Protein AF-A0A7S4QYH5-F1 (afdb_monomer_lite)

Secondary structure (DSSP, 8-state):
-HHHHHHHHHHHHHHHHHHHHHHHS-HHHHHHHHHHHHHHHHHHHHHHGGGGHHHHHHHHHHHHHHHHHHHHHHHHHHHHHHHHHHHHHHHGGG-S---HHHHHTHHHHHHTS-HHHHHHHHHHHHHHHHHHHHHHHHHHHHHHHHTS-SS--TTGGGSPPPP--TT-HHHHHHHHHHHHHHHHHHHHHHHHHHHHH--S--TT---------HHHHHHHHHHHHHHHHHHT-TT-TT--SS-HHHHHHHHHHHHHHHHHHHHHHHHHHH---SS-TTSSTTTTTSS-HHHHHHHHH--HHHHHHHHHHHHHHHHHHHHHHHH-SSTTHHHHHHHHHHHHHHHHHHHHHH-HHHHHHHHHHHHTTPBP---TT-S------------SS--PPP--PPP-S---THHHHHHHHHHHHTT---S---------------------------------------PPPPP----------------------TT---BHHHHHHHHHHHHHHHHHHHHHSTT-GGGSEEE---S-TT-TTS------EEEHHHHHHHHHHHHHHHHHTT--SHHHHHHHIIIIIHHHHHHHHHHHHHHHHT-S-TTTTHHHHHHHHHHHHHHHHHHHH-TTGGG-HHHHHHHHHHHHHHHHHHHHHHHHHHHHHTTGGGTSSSHHHHHHHHHHHHHHHHS-HHHHHHHHHHHHHHHHHHHHHHHHHSPPPSSHHHHHHHHIIIIIIHHHHHHHHS-GGGGGGGHHHHHHHHHHTS-HHHHHHHHHHHHHHHHS--GGGS-S-GGGTGGGSSS--S--S---S---S------HHHHHHHHHHHTT-SS--HHHHHHHHTTSTTTHHHHHHHHHHHHHHHHHHS-HHHHHHHHHHHHHHHHHHHHHHHHHHHTTT--S---THHHHHHHHHHHHHHHHHTT-TTSSSSSSSSSSSSS----

Structure (mmCIF, N/CA/C/O backbone):
data_AF-A0A7S4QYH5-F1
#
_entry.id   AF-A0A7S4QYH5-F1
#
loop_
_atom_site.group_PDB
_atom_site.id
_atom_site.type_symbol
_atom_site.label_atom_id
_atom_site.label_alt_id
_atom_site.label_comp_id
_atom_site.label_asym_id
_atom_site.label_entity_id
_atom_site.label_seq_id
_atom_site.pdbx_PDB_ins_code
_atom_site.Cartn_x
_atom_site.Cartn_y
_atom_site.Cartn_z
_atom_site.occupancy
_atom_site.B_iso_or_equiv
_atom_site.auth_seq_id
_atom_site.auth_comp_id
_atom_site.auth_asym_id
_atom_site.auth_atom_id
_atom_site.pdbx_PDB_model_num
ATOM 1 N N . ARG A 1 1 ? -37.839 70.836 25.183 1.00 47.38 1 ARG A N 1
ATOM 2 C CA . ARG A 1 1 ? -37.541 70.875 26.634 1.00 47.38 1 ARG A CA 1
ATOM 3 C C . ARG A 1 1 ? -38.706 70.328 27.444 1.00 47.38 1 ARG A C 1
ATOM 5 O O . ARG A 1 1 ? -38.602 69.179 27.810 1.00 47.38 1 ARG A O 1
ATOM 12 N N . ALA A 1 2 ? -39.871 70.981 27.492 1.00 57.06 2 ALA A N 1
ATOM 13 C CA . ALA A 1 2 ? -41.058 70.431 28.172 1.00 57.06 2 ALA A CA 1
ATOM 14 C C . ALA A 1 2 ? -41.438 68.982 27.771 1.00 57.06 2 ALA A C 1
ATOM 16 O O . ALA A 1 2 ? -41.778 68.182 28.630 1.00 57.06 2 ALA A O 1
ATOM 17 N N . ARG A 1 3 ? -41.312 68.603 26.486 1.00 49.88 3 ARG A N 1
ATOM 18 C CA . ARG A 1 3 ? -41.499 67.205 26.037 1.00 49.88 3 ARG A CA 1
ATOM 19 C C . ARG A 1 3 ? -40.423 66.229 26.547 1.00 49.88 3 ARG A C 1
ATOM 21 O O . ARG A 1 3 ? -40.742 65.081 26.810 1.00 49.88 3 ARG A O 1
ATOM 28 N N . LEU A 1 4 ? -39.176 66.685 26.693 1.00 48.44 4 LEU A N 1
ATOM 29 C CA . LEU A 1 4 ? -38.070 65.905 27.272 1.00 48.44 4 LEU A CA 1
ATOM 30 C C . LEU A 1 4 ? -38.219 65.785 28.793 1.00 48.44 4 LEU A C 1
ATOM 32 O O . LEU A 1 4 ? -37.979 64.720 29.344 1.00 48.44 4 LEU A O 1
ATOM 36 N N . ASP A 1 5 ? -38.671 66.849 29.455 1.00 58.56 5 ASP A N 1
ATOM 37 C CA . ASP A 1 5 ? -38.914 66.859 30.898 1.00 58.56 5 ASP A CA 1
ATOM 38 C C . ASP A 1 5 ? -40.114 65.966 31.257 1.00 58.56 5 ASP A C 1
ATOM 40 O O . ASP A 1 5 ? -40.048 65.196 32.214 1.00 58.56 5 ASP A O 1
ATOM 44 N N . ALA A 1 6 ? -41.175 65.994 30.439 1.00 62.12 6 ALA A N 1
ATOM 45 C CA . ALA A 1 6 ? -42.306 65.073 30.544 1.00 62.12 6 ALA A CA 1
ATOM 46 C C . ALA A 1 6 ? -41.869 63.617 30.313 1.00 62.12 6 ALA A C 1
ATOM 48 O O . ALA A 1 6 ? -42.152 62.763 31.148 1.00 62.12 6 ALA A O 1
ATOM 49 N N . ALA A 1 7 ? -41.086 63.351 29.261 1.00 56.53 7 ALA A N 1
ATOM 50 C CA . ALA A 1 7 ? -40.531 62.021 29.012 1.00 56.53 7 ALA A CA 1
ATOM 51 C C . ALA A 1 7 ? -39.619 61.538 30.158 1.00 56.53 7 ALA A C 1
ATOM 53 O O . ALA A 1 7 ? -39.676 60.374 30.537 1.00 56.53 7 ALA A O 1
ATOM 54 N N . GLY A 1 8 ? -38.820 62.424 30.765 1.00 60.66 8 GLY A N 1
ATOM 55 C CA . GLY A 1 8 ? -37.966 62.101 31.913 1.00 60.66 8 GLY A CA 1
ATOM 56 C C . GLY A 1 8 ? -38.738 61.848 33.216 1.00 60.66 8 GLY A C 1
ATOM 57 O O . GLY A 1 8 ? -38.290 61.068 34.060 1.00 60.66 8 GLY A O 1
ATOM 58 N N . ALA A 1 9 ? -39.897 62.483 33.402 1.00 65.69 9 ALA A N 1
ATOM 59 C CA . ALA A 1 9 ? -40.798 62.214 34.524 1.00 65.69 9 ALA A CA 1
ATOM 60 C C . ALA A 1 9 ? -41.581 60.904 34.332 1.00 65.69 9 ALA A C 1
ATOM 62 O O . ALA A 1 9 ? -41.733 60.129 35.279 1.00 65.69 9 ALA A O 1
ATOM 63 N N . ASP A 1 10 ? -42.027 60.627 33.106 1.00 60.03 10 ASP A N 1
ATOM 64 C CA . ASP A 1 10 ? -42.668 59.361 32.743 1.00 60.03 10 ASP A CA 1
ATOM 65 C C . ASP A 1 10 ? -41.682 58.195 32.841 1.00 60.03 10 ASP A C 1
ATOM 67 O O . ASP A 1 10 ? -42.023 57.149 33.388 1.00 60.03 10 ASP A O 1
ATOM 71 N N . TRP A 1 11 ? -40.424 58.407 32.443 1.00 60.50 11 TRP A N 1
ATOM 72 C CA . TRP A 1 11 ? -39.346 57.439 32.624 1.00 60.50 11 TRP A CA 1
ATOM 73 C C . TRP A 1 11 ? -39.047 57.159 34.097 1.00 60.50 11 TRP A C 1
ATOM 75 O O . TRP A 1 11 ? -38.919 56.002 34.483 1.00 60.50 11 TRP A O 1
ATOM 85 N N . ARG A 1 12 ? -38.972 58.190 34.950 1.00 64.75 12 ARG A N 1
ATOM 86 C CA . ARG A 1 12 ? -38.779 57.992 36.397 1.00 64.75 12 ARG A CA 1
ATOM 87 C C . ARG A 1 12 ? -39.914 57.185 37.015 1.00 64.75 12 ARG A C 1
ATOM 89 O O . ARG A 1 12 ? -39.636 56.225 37.727 1.00 64.75 12 ARG A O 1
ATOM 96 N N . ARG A 1 13 ? -41.167 57.491 36.665 1.00 64.69 13 ARG A N 1
ATOM 97 C CA . ARG A 1 13 ? -42.328 56.700 37.103 1.00 64.69 13 ARG A CA 1
ATOM 98 C C . ARG A 1 13 ? -42.289 55.268 36.574 1.00 64.69 13 ARG A C 1
ATOM 100 O O . ARG A 1 13 ? -42.561 54.347 37.335 1.00 64.69 13 ARG A O 1
ATOM 107 N N . ALA A 1 14 ? -41.918 55.060 35.313 1.00 57.69 14 ALA A N 1
ATOM 108 C CA . ALA A 1 14 ? -41.772 53.726 34.733 1.00 57.69 14 ALA A CA 1
ATOM 109 C C . ALA A 1 14 ? -40.615 52.933 35.370 1.00 57.69 14 ALA A C 1
ATOM 111 O O . ALA A 1 14 ? -40.754 51.737 35.606 1.00 57.69 14 ALA A O 1
ATOM 112 N N . SER A 1 15 ? -39.503 53.594 35.704 1.00 56.78 15 SER A N 1
ATOM 113 C CA . SER A 1 15 ? -38.336 53.022 36.389 1.00 56.78 15 SER A CA 1
ATOM 114 C C . SER A 1 15 ? -38.660 52.635 37.832 1.00 56.78 15 SER A C 1
ATOM 116 O O . SER A 1 15 ? -38.337 51.528 38.259 1.00 56.78 15 SER A O 1
ATOM 118 N N . GLU A 1 16 ? -39.361 53.492 38.576 1.00 65.75 16 GLU A N 1
ATOM 119 C CA . GLU A 1 16 ? -39.850 53.183 39.923 1.00 65.75 16 GLU A CA 1
ATOM 120 C C . GLU A 1 16 ? -40.903 52.071 39.900 1.00 65.75 16 GLU A C 1
ATOM 122 O O . GLU A 1 16 ? -40.834 51.148 40.713 1.00 65.75 16 GLU A O 1
ATOM 127 N N . ALA A 1 17 ? -41.818 52.087 38.926 1.00 57.41 17 ALA A N 1
ATOM 128 C CA . ALA A 1 17 ? -42.785 51.013 38.720 1.00 57.41 17 ALA A CA 1
ATOM 129 C C . ALA A 1 17 ? -42.100 49.690 38.338 1.00 57.41 17 ALA A C 1
ATOM 131 O O . ALA A 1 17 ? -42.478 48.646 38.863 1.00 57.41 17 ALA A O 1
ATOM 132 N N . CYS A 1 18 ? -41.056 49.716 37.501 1.00 50.81 18 CYS A N 1
ATOM 133 C CA . CYS A 1 18 ? -40.231 48.547 37.192 1.00 50.81 18 CYS A CA 1
ATOM 134 C C . CYS A 1 18 ? -39.450 48.054 38.413 1.00 50.81 18 CYS A C 1
ATOM 136 O O . CYS A 1 18 ? -39.419 46.849 38.640 1.00 50.81 18 CYS A O 1
ATOM 138 N N . ARG A 1 19 ? -38.861 48.938 39.235 1.00 58.28 19 ARG A N 1
ATOM 139 C CA . ARG A 1 19 ? -38.205 48.553 40.503 1.00 58.28 19 ARG A CA 1
ATOM 140 C C . ARG A 1 19 ? -39.202 47.918 41.471 1.00 58.28 19 ARG A C 1
ATOM 142 O O . ARG A 1 19 ? -38.895 46.889 42.064 1.00 58.28 19 ARG A O 1
ATOM 149 N N . GLY A 1 20 ? -40.401 48.487 41.595 1.00 58.91 20 GLY A N 1
ATOM 150 C CA . GLY A 1 20 ? -41.481 47.935 42.414 1.00 58.91 20 GLY A CA 1
ATOM 151 C C . GLY A 1 20 ? -41.977 46.581 41.897 1.00 58.91 20 GLY A C 1
ATOM 152 O O . GLY A 1 20 ? -42.098 45.630 42.666 1.00 58.91 20 GLY A O 1
ATOM 153 N N . ALA A 1 21 ? -42.189 46.453 40.585 1.00 49.62 21 ALA A N 1
ATOM 154 C CA . ALA A 1 21 ? -42.622 45.213 39.945 1.00 49.62 21 ALA A CA 1
ATOM 155 C C . ALA A 1 21 ? -41.540 44.119 39.984 1.00 49.62 21 ALA A C 1
ATOM 157 O O . ALA A 1 21 ? -41.866 42.959 40.221 1.00 49.62 21 ALA A O 1
ATOM 158 N N . ALA A 1 22 ? -40.261 44.474 39.844 1.00 47.81 22 ALA A N 1
ATOM 159 C CA . ALA A 1 22 ? -39.118 43.571 40.001 1.00 47.81 22 ALA A CA 1
ATOM 160 C C . ALA A 1 22 ? -39.003 42.988 41.424 1.00 47.81 22 ALA A C 1
ATOM 162 O O . ALA A 1 22 ? -38.437 41.907 41.600 1.00 47.81 22 ALA A O 1
ATOM 163 N N . CYS A 1 23 ? -39.553 43.679 42.427 1.00 53.94 23 CYS A N 1
ATOM 164 C CA . CYS A 1 23 ? -39.636 43.205 43.808 1.00 53.94 23 CYS A CA 1
ATOM 165 C C . CYS A 1 23 ? -40.902 42.377 44.109 1.00 53.94 23 CYS A C 1
ATOM 167 O O . CYS A 1 23 ? -40.881 41.617 45.073 1.00 53.94 23 CYS A O 1
ATOM 169 N N . ALA A 1 24 ? -41.983 42.499 43.322 1.00 47.38 24 ALA A N 1
ATOM 170 C CA . ALA A 1 24 ? -43.305 41.944 43.662 1.00 47.38 24 ALA A CA 1
ATOM 171 C C . ALA A 1 24 ? -43.902 40.936 42.652 1.00 47.38 24 ALA A C 1
ATOM 173 O O . ALA A 1 24 ? -44.797 40.177 43.019 1.00 47.38 24 ALA A O 1
ATOM 174 N N . ARG A 1 25 ? -43.437 40.891 41.397 1.00 45.81 25 ARG A N 1
ATOM 175 C CA . ARG A 1 25 ? -43.881 39.935 40.360 1.00 45.81 25 ARG A CA 1
ATOM 176 C C . ARG A 1 25 ? -42.807 38.888 40.068 1.00 45.81 25 ARG A C 1
ATOM 178 O O . ARG A 1 25 ? -41.620 39.116 40.295 1.00 45.81 25 ARG A O 1
ATOM 185 N N . THR A 1 26 ? -43.210 37.745 39.508 1.00 52.91 26 THR A N 1
ATOM 186 C CA . THR A 1 26 ? -42.286 36.792 38.881 1.00 52.91 26 THR A CA 1
ATOM 187 C C . THR A 1 26 ? -41.490 37.518 37.795 1.00 52.91 26 THR A C 1
ATOM 189 O O . THR A 1 26 ? -41.993 37.812 36.718 1.00 52.91 26 THR A O 1
ATOM 192 N N . LEU A 1 27 ? -40.231 37.829 38.111 1.00 53.31 27 LEU A N 1
ATOM 193 C CA . LEU A 1 27 ? -39.258 38.589 37.310 1.00 53.31 27 LEU A CA 1
ATOM 194 C C . LEU A 1 27 ? -39.058 38.110 35.860 1.00 53.31 27 LEU A C 1
ATOM 196 O O . LEU A 1 27 ? -38.418 38.816 35.087 1.00 53.31 27 LEU A O 1
ATOM 200 N N . LEU A 1 28 ? -39.582 36.938 35.500 1.00 48.75 28 LEU A N 1
ATOM 201 C CA . LEU A 1 28 ? -39.540 36.377 34.151 1.00 48.75 28 LEU A CA 1
ATOM 202 C C . LEU A 1 28 ? -40.287 37.250 33.132 1.00 48.75 28 LEU A C 1
ATOM 204 O O . LEU A 1 28 ? -39.710 37.564 32.093 1.00 48.75 28 LEU A O 1
ATOM 208 N N . ASP A 1 29 ? -41.489 37.727 33.465 1.00 54.19 29 ASP A N 1
ATOM 209 C CA . ASP A 1 29 ? -42.272 38.581 32.556 1.00 54.19 29 ASP A CA 1
ATOM 210 C C . ASP A 1 29 ? -41.631 39.973 32.431 1.00 54.19 29 ASP A C 1
ATOM 212 O O . ASP A 1 29 ? -41.494 40.525 31.344 1.00 54.19 29 ASP A O 1
ATOM 216 N N . ALA A 1 30 ? -41.108 40.500 33.545 1.00 54.69 30 ALA A N 1
ATOM 217 C CA . ALA A 1 30 ? -40.436 41.798 33.575 1.00 54.69 30 ALA A CA 1
ATOM 218 C C . ALA A 1 30 ? -39.077 41.800 32.846 1.00 54.69 30 ALA A C 1
ATOM 220 O O . ALA A 1 30 ? -38.668 42.830 32.317 1.00 54.69 30 ALA A O 1
ATOM 221 N N . ALA A 1 31 ? -38.357 40.673 32.812 1.00 52.41 31 ALA A N 1
ATOM 222 C CA . ALA A 1 31 ? -37.062 40.573 32.137 1.00 52.41 31 ALA A CA 1
ATOM 223 C C . ALA A 1 31 ? -37.194 40.481 30.606 1.00 52.41 31 ALA A C 1
ATOM 225 O O . ALA A 1 31 ? -36.356 41.041 29.896 1.00 52.41 31 ALA A O 1
ATOM 226 N N . ALA A 1 32 ? -38.239 39.814 30.100 1.00 56.41 32 ALA A N 1
ATOM 227 C CA . ALA A 1 32 ? -38.534 39.763 28.668 1.00 56.41 32 ALA A CA 1
ATOM 228 C C . ALA A 1 32 ? -38.916 41.154 28.131 1.00 56.41 32 ALA A C 1
ATOM 230 O O . ALA A 1 32 ? -38.348 41.606 27.133 1.00 56.41 32 ALA A O 1
ATOM 231 N N . ASP A 1 33 ? -39.770 41.873 28.866 1.00 56.12 33 ASP A N 1
ATOM 232 C CA . ASP A 1 33 ? -40.163 43.247 28.537 1.00 56.12 33 ASP A CA 1
ATOM 233 C C . ASP A 1 33 ? -38.989 44.231 28.669 1.00 56.12 33 ASP A C 1
ATOM 235 O O . ASP A 1 33 ? -38.793 45.092 27.808 1.00 56.12 33 ASP A O 1
ATOM 239 N N . ALA A 1 34 ? -38.132 44.063 29.685 1.00 56.69 34 ALA A N 1
ATOM 240 C CA . ALA A 1 34 ? -36.935 44.886 29.859 1.00 56.69 34 ALA A CA 1
ATOM 241 C C . ALA A 1 34 ? -35.914 44.700 28.725 1.00 56.69 34 ALA A C 1
ATOM 243 O O . ALA A 1 34 ? -35.258 45.665 28.345 1.00 56.69 34 ALA A O 1
ATOM 244 N N . GLY A 1 35 ? -35.780 43.494 28.161 1.00 59.97 35 GLY A N 1
ATOM 245 C CA . GLY A 1 35 ? -34.888 43.225 27.026 1.00 59.97 35 GLY A CA 1
ATOM 246 C C . GLY A 1 35 ? -35.361 43.839 25.701 1.00 59.97 35 GLY A C 1
ATOM 247 O O . GLY A 1 35 ? -34.528 44.172 24.852 1.00 59.97 35 GLY A O 1
ATOM 248 N N . GLY A 1 36 ? -36.678 44.003 25.519 1.00 64.19 36 GLY A N 1
ATOM 249 C CA . GLY A 1 36 ? -37.265 44.780 24.420 1.00 64.19 36 GLY A CA 1
ATOM 250 C C . GLY A 1 36 ? -37.023 46.277 24.610 1.00 64.19 36 GLY A C 1
ATOM 251 O O . GLY A 1 36 ? -36.388 46.911 23.772 1.00 64.19 36 GLY A O 1
ATOM 252 N N . LEU A 1 37 ? -37.386 46.795 25.788 1.00 60.12 37 LEU A N 1
ATOM 253 C CA . LEU A 1 37 ? -37.168 48.191 26.181 1.00 60.12 37 LEU A CA 1
ATOM 254 C C . LEU A 1 37 ? -35.701 48.620 26.087 1.00 60.12 37 LEU A C 1
ATOM 256 O O . LEU A 1 37 ? -35.413 49.721 25.632 1.00 60.12 37 LEU A O 1
ATOM 260 N N . LEU A 1 38 ? -34.760 47.759 26.482 1.00 60.50 38 LEU A N 1
ATOM 261 C CA . LEU A 1 38 ? -33.327 48.035 26.376 1.00 60.50 38 LEU A CA 1
ATOM 262 C C . LEU A 1 38 ? -32.847 48.109 24.928 1.00 60.50 38 LEU A C 1
ATOM 264 O O . LEU A 1 38 ? -32.042 48.982 24.625 1.00 60.50 38 LEU A O 1
ATOM 268 N N . ARG A 1 39 ? -33.345 47.251 24.029 1.00 68.12 39 ARG A N 1
ATOM 269 C CA . ARG A 1 39 ? -33.016 47.340 22.596 1.00 68.12 39 ARG A CA 1
ATOM 270 C C . ARG A 1 39 ? -33.553 48.627 21.981 1.00 68.12 39 ARG A C 1
ATOM 272 O O . ARG A 1 39 ? -32.816 49.297 21.261 1.00 68.12 39 ARG A O 1
ATOM 279 N N . ASP A 1 40 ? -34.777 49.004 22.331 1.00 65.50 40 ASP A N 1
ATOM 280 C CA . ASP A 1 40 ? -35.397 50.244 21.862 1.00 65.50 40 ASP A CA 1
ATOM 281 C C . ASP A 1 40 ? -34.671 51.482 22.421 1.00 65.50 40 ASP A C 1
ATOM 283 O O . ASP A 1 40 ? -34.400 52.441 21.696 1.00 65.50 40 ASP A O 1
ATOM 287 N N . LEU A 1 41 ? -34.247 51.439 23.688 1.00 61.97 41 LEU A N 1
ATOM 288 C CA . LEU A 1 41 ? -33.445 52.492 24.320 1.00 61.97 41 LEU A CA 1
ATOM 289 C C . LEU A 1 41 ? -32.036 52.588 23.746 1.00 61.97 41 LEU A C 1
ATOM 291 O O . LEU A 1 41 ? -31.508 53.687 23.618 1.00 61.97 41 LEU A O 1
ATOM 295 N N . GLN A 1 42 ? -31.421 51.467 23.381 1.00 64.31 42 GLN A N 1
ATOM 296 C CA . GLN A 1 42 ? -30.082 51.438 22.800 1.00 64.31 42 GLN A CA 1
ATOM 297 C C . GLN A 1 42 ? -30.098 51.895 21.333 1.00 64.31 42 GLN A C 1
ATOM 299 O O . GLN A 1 42 ? -29.169 52.568 20.890 1.00 64.31 42 GLN A O 1
ATOM 304 N N . ALA A 1 43 ? -31.196 51.654 20.608 1.00 66.69 43 ALA A N 1
ATOM 305 C CA . ALA A 1 43 ? -31.459 52.297 19.323 1.00 66.69 43 ALA A CA 1
ATOM 306 C C . ALA A 1 43 ? -31.649 53.820 19.473 1.00 66.69 43 ALA A C 1
ATOM 308 O O . ALA A 1 43 ? -31.142 54.590 18.655 1.00 66.69 43 ALA A O 1
ATOM 309 N N . HIS A 1 44 ? -32.302 54.272 20.551 1.00 61.56 44 HIS A N 1
ATOM 310 C CA . HIS A 1 44 ? -32.445 55.698 20.863 1.00 61.56 44 HIS A CA 1
ATOM 311 C C . HIS A 1 44 ? -31.165 56.364 21.397 1.00 61.56 44 HIS A C 1
ATOM 313 O O . HIS A 1 44 ? -30.959 57.550 21.142 1.00 61.56 44 HIS A O 1
ATOM 319 N N . HIS A 1 45 ? -30.275 55.621 22.063 1.00 60.28 45 HIS A N 1
ATOM 320 C CA . HIS A 1 45 ? -28.978 56.100 22.557 1.00 60.28 45 HIS A CA 1
ATOM 321 C C . HIS A 1 45 ? -28.124 56.701 21.437 1.00 60.28 45 HIS A C 1
ATOM 323 O O . HIS A 1 45 ? -27.556 57.784 21.592 1.00 60.28 45 HIS A O 1
ATOM 329 N N . ASN A 1 46 ? -28.126 56.043 20.275 1.00 61.44 46 ASN A N 1
ATOM 330 C CA . ASN A 1 46 ? -27.424 56.499 19.076 1.00 61.44 46 ASN A CA 1
ATOM 331 C C . ASN A 1 46 ? -27.964 57.840 18.538 1.00 61.44 46 ASN A C 1
ATOM 333 O O . ASN A 1 46 ? -27.291 58.498 17.749 1.00 61.44 46 ASN A O 1
ATOM 337 N N . TRP A 1 47 ? -29.159 58.260 18.968 1.00 59.09 47 TRP A N 1
ATOM 338 C CA . TRP A 1 47 ? -29.817 59.507 18.571 1.00 59.09 47 TRP A CA 1
ATOM 339 C C . TRP A 1 47 ? -29.666 60.645 19.592 1.00 59.09 47 TRP A C 1
ATOM 341 O O . TRP A 1 47 ? -29.710 61.812 19.211 1.00 59.09 47 TRP A O 1
ATOM 351 N N . THR A 1 48 ? -29.507 60.342 20.885 1.00 58.72 48 THR A N 1
ATOM 352 C CA . THR A 1 48 ? -29.583 61.350 21.965 1.00 58.72 48 THR A CA 1
ATOM 353 C C . THR A 1 48 ? -28.235 61.827 22.513 1.00 58.72 48 THR A C 1
ATOM 355 O O . THR A 1 48 ? -28.206 62.773 23.302 1.00 58.72 48 THR A O 1
ATOM 358 N N . GLY A 1 49 ? -27.118 61.211 22.116 1.00 61.84 49 GLY A N 1
ATOM 359 C CA . GLY A 1 49 ? -25.784 61.578 22.607 1.00 61.84 49 GLY A CA 1
ATOM 360 C C . GLY A 1 49 ? -25.607 61.396 24.126 1.00 61.84 49 GLY A C 1
ATOM 361 O O . GLY A 1 49 ? -26.384 60.705 24.787 1.00 61.84 49 GLY A O 1
ATOM 362 N N . SER A 1 50 ? -24.577 62.035 24.694 1.00 57.78 50 SER A N 1
ATOM 363 C CA . SER A 1 50 ? -24.079 61.860 26.075 1.00 57.78 50 SER A CA 1
ATOM 364 C C . SER A 1 50 ? -25.057 62.203 27.213 1.00 57.78 50 SER A C 1
ATOM 366 O O . SER A 1 50 ? -24.747 61.953 28.373 1.00 57.78 50 SER A O 1
ATOM 368 N N . SER A 1 51 ? -26.252 62.727 26.919 1.00 59.75 51 SER A N 1
ATOM 369 C CA . SER A 1 51 ? -27.230 63.175 27.925 1.00 59.75 51 SER A CA 1
ATOM 370 C C . SER A 1 51 ? -27.876 62.049 28.750 1.00 59.75 51 SER A C 1
ATOM 372 O O . SER A 1 51 ? -28.568 62.350 29.720 1.00 59.75 51 SER A O 1
ATOM 374 N N . LEU A 1 52 ? -27.709 60.778 28.367 1.00 62.47 52 LEU A N 1
ATOM 375 C CA . LEU A 1 52 ? -28.317 59.625 29.050 1.00 62.47 52 LEU A CA 1
ATOM 376 C C . LEU A 1 52 ? -27.292 58.637 29.633 1.00 62.47 52 LEU A C 1
ATOM 378 O O . LEU A 1 52 ? -27.690 57.558 30.065 1.00 62.47 52 LEU A O 1
ATOM 382 N N . ALA A 1 53 ? -25.999 58.978 29.654 1.00 67.88 53 ALA A N 1
ATOM 383 C CA . ALA A 1 53 ? -24.932 58.073 30.101 1.00 67.88 53 ALA A CA 1
ATOM 384 C C . ALA A 1 53 ? -25.203 57.470 31.495 1.00 67.88 53 ALA A C 1
ATOM 386 O O . ALA A 1 53 ? -25.184 56.250 31.636 1.00 67.88 53 ALA A O 1
ATOM 387 N N . ASP A 1 54 ? -25.604 58.293 32.467 1.00 68.06 54 ASP A N 1
ATOM 388 C CA . ASP A 1 54 ? -25.907 57.845 33.836 1.00 68.06 54 ASP A CA 1
ATOM 389 C C . ASP A 1 54 ? -27.061 56.821 33.891 1.00 68.06 54 ASP A C 1
ATOM 391 O O . ASP A 1 54 ? -27.039 55.878 34.680 1.00 68.06 54 ASP A O 1
ATOM 395 N N . VAL A 1 55 ? -28.065 56.958 33.014 1.00 67.38 55 VAL A N 1
ATOM 396 C CA . VAL A 1 55 ? -29.194 56.012 32.924 1.00 67.38 55 VAL A CA 1
ATOM 397 C C . VAL A 1 55 ? -28.736 54.678 32.337 1.00 67.38 55 VAL A C 1
ATOM 399 O O . VAL A 1 55 ? -29.178 53.623 32.794 1.00 67.38 55 VAL A O 1
ATOM 402 N N . PHE A 1 56 ? -27.838 54.700 31.349 1.00 69.62 56 PHE A N 1
ATOM 403 C CA . PHE A 1 56 ? -27.248 53.481 30.792 1.00 69.62 56 PHE A CA 1
ATOM 404 C C . PHE A 1 56 ? -26.300 52.793 31.781 1.00 69.62 56 PHE A C 1
ATOM 406 O O . PHE A 1 56 ? -26.292 51.564 31.837 1.00 69.62 56 PHE A O 1
ATOM 413 N N . ASP A 1 57 ? -25.584 53.548 32.615 1.00 74.25 57 ASP A N 1
ATOM 414 C CA . ASP A 1 57 ? -24.766 52.998 33.700 1.00 74.25 57 ASP A CA 1
ATOM 415 C C . ASP A 1 57 ? -25.622 52.347 34.796 1.00 74.25 57 ASP A C 1
ATOM 417 O O . ASP A 1 57 ? -25.309 51.235 35.239 1.00 74.25 57 ASP A O 1
ATOM 421 N N . GLU A 1 58 ? -26.738 52.973 35.191 1.00 73.94 58 GLU A N 1
ATOM 422 C CA . GLU A 1 58 ? -27.717 52.370 36.107 1.00 73.94 58 GLU A CA 1
ATOM 423 C C . GLU A 1 58 ? -28.363 51.112 35.510 1.00 73.94 58 GLU A C 1
ATOM 425 O O . GLU A 1 58 ? -28.467 50.087 36.191 1.00 73.94 58 GLU A O 1
ATOM 430 N N . LEU A 1 59 ? -28.752 51.143 34.230 1.00 72.38 59 LEU A N 1
ATOM 431 C CA . LEU A 1 59 ? -29.278 49.973 33.521 1.00 72.38 59 LEU A CA 1
ATOM 432 C C . LEU A 1 59 ? -28.230 48.860 33.431 1.00 72.38 59 LEU A C 1
ATOM 434 O O . LEU A 1 59 ? -28.552 47.699 33.677 1.00 72.38 59 LEU A O 1
ATOM 438 N N . GLY A 1 60 ? -26.971 49.197 33.156 1.00 72.81 60 GLY A N 1
ATOM 439 C CA . GLY A 1 60 ? -25.854 48.257 33.164 1.00 72.81 60 GLY A CA 1
ATOM 440 C C . GLY A 1 60 ? -25.609 47.662 34.553 1.00 72.81 60 GLY A C 1
ATOM 441 O O . GLY A 1 60 ? -25.380 46.459 34.687 1.00 72.81 60 GLY A O 1
ATOM 442 N N . ALA A 1 61 ? -25.715 48.460 35.617 1.00 74.00 61 ALA A N 1
ATOM 443 C CA . ALA A 1 61 ? -25.639 47.975 36.994 1.00 74.00 61 ALA A CA 1
ATOM 444 C C . ALA A 1 61 ? -26.804 47.032 37.335 1.00 74.00 61 ALA A C 1
ATOM 446 O O . ALA A 1 61 ? -26.582 45.974 37.932 1.00 74.00 61 ALA A O 1
ATOM 447 N N . PHE A 1 62 ? -28.022 47.362 36.904 1.00 73.75 62 PHE A N 1
ATOM 448 C CA . PHE A 1 62 ? -29.196 46.514 37.086 1.00 73.75 62 PHE A CA 1
ATOM 449 C C . PHE A 1 62 ? -29.084 45.201 36.299 1.00 73.75 62 PHE A C 1
ATOM 451 O O . PHE A 1 62 ? -29.334 44.133 36.855 1.00 73.75 62 PHE A O 1
ATOM 458 N N . GLN A 1 63 ? -28.607 45.241 35.052 1.00 73.94 63 GLN A N 1
ATOM 459 C CA . GLN A 1 63 ? -28.301 44.047 34.257 1.00 73.94 63 GLN A CA 1
ATOM 460 C C . GLN A 1 63 ? -27.251 43.164 34.938 1.00 73.94 63 GLN A C 1
ATOM 462 O O . GLN A 1 63 ? -27.438 41.951 35.016 1.00 73.94 63 GLN A O 1
ATOM 467 N N . ARG A 1 64 ? -26.177 43.748 35.491 1.00 79.06 64 ARG A N 1
ATOM 468 C CA . ARG A 1 64 ? -25.168 43.006 36.269 1.00 79.06 64 ARG A CA 1
ATOM 469 C C . ARG A 1 64 ? -25.774 42.353 37.512 1.00 79.06 64 ARG A C 1
ATOM 471 O O . ARG A 1 64 ? -25.447 41.205 37.811 1.00 79.06 64 ARG A O 1
ATOM 478 N N . LEU A 1 65 ? -26.666 43.045 38.224 1.00 79.12 65 LEU A N 1
ATOM 479 C CA . LEU A 1 65 ? -27.369 42.496 39.389 1.00 79.12 65 LEU A CA 1
ATOM 480 C C . LEU A 1 65 ? -28.324 41.362 39.007 1.00 79.12 65 LEU A C 1
ATOM 482 O O . LEU A 1 65 ? -28.321 40.328 39.673 1.00 79.12 65 LEU A O 1
ATOM 486 N N . LEU A 1 66 ? -29.092 41.515 37.926 1.00 79.19 66 LEU A N 1
ATOM 487 C CA . LEU A 1 66 ? -29.945 40.452 37.396 1.00 79.19 66 LEU A CA 1
ATOM 488 C C . LEU A 1 66 ? -29.111 39.247 36.960 1.00 79.19 66 LEU A C 1
ATOM 490 O O . LEU A 1 66 ? -29.403 38.131 37.378 1.00 79.19 66 LEU A O 1
ATOM 494 N N . ALA A 1 67 ? -28.030 39.458 36.205 1.00 77.31 67 ALA A N 1
ATOM 495 C CA . ALA A 1 67 ? -27.114 38.395 35.799 1.00 77.31 67 ALA A CA 1
ATOM 496 C C . ALA A 1 67 ? -26.503 37.674 37.010 1.00 77.31 67 ALA A C 1
ATOM 498 O O . ALA A 1 67 ? -26.433 36.446 37.025 1.00 77.31 67 ALA A O 1
ATOM 499 N N . LYS A 1 68 ? -26.129 38.411 38.066 1.00 83.06 68 LYS A N 1
ATOM 500 C CA . LYS A 1 68 ? -25.640 37.835 39.326 1.00 83.06 68 LYS A CA 1
ATOM 501 C C . LYS A 1 68 ? -26.728 37.038 40.049 1.00 83.06 68 LYS A C 1
ATOM 503 O O . LYS A 1 68 ? -26.446 35.940 40.517 1.00 83.06 68 LYS A O 1
ATOM 508 N N . LYS A 1 69 ? -27.963 37.547 40.116 1.00 84.88 69 LYS A N 1
ATOM 509 C CA . LYS A 1 69 ? -29.106 36.840 40.714 1.00 84.88 69 LYS A CA 1
ATOM 510 C C . LYS A 1 69 ? -29.411 35.545 39.961 1.00 84.88 69 LYS A C 1
ATOM 512 O O . LYS A 1 69 ? -29.502 34.501 40.597 1.00 84.88 69 LYS A O 1
ATOM 517 N N . TYR A 1 70 ? -29.507 35.592 38.632 1.00 85.75 70 TYR A N 1
ATOM 518 C CA . TYR A 1 70 ? -29.726 34.406 37.800 1.00 85.75 70 TYR A CA 1
ATOM 519 C C . TYR A 1 70 ? -28.562 33.417 37.897 1.00 85.75 70 TYR A C 1
ATOM 521 O O . TYR A 1 70 ? -28.787 32.213 38.000 1.00 85.75 70 TYR A O 1
ATOM 529 N N . GLY A 1 71 ? -27.322 33.913 37.932 1.00 84.62 71 GLY A N 1
ATOM 530 C CA . GLY A 1 71 ? -26.135 33.098 38.175 1.00 84.62 71 GLY A CA 1
ATOM 531 C C . GLY A 1 71 ? -26.209 32.365 39.514 1.00 84.62 71 GLY A C 1
ATOM 532 O O . GLY A 1 71 ? -26.047 31.151 39.546 1.00 84.62 71 GLY A O 1
ATOM 533 N N . LEU A 1 72 ? -26.534 33.070 40.603 1.00 88.12 72 LEU A N 1
ATOM 534 C CA . LEU A 1 72 ? -26.709 32.474 41.931 1.00 88.12 72 LEU A CA 1
ATOM 535 C C . LEU A 1 72 ? -27.864 31.468 41.971 1.00 88.12 72 LEU A C 1
ATOM 537 O O . LEU A 1 72 ? -27.688 30.385 42.514 1.00 88.12 72 LEU A O 1
ATOM 541 N N . GLN A 1 73 ? -29.010 31.776 41.360 1.00 90.06 73 GLN A N 1
ATOM 542 C CA . GLN A 1 73 ? -30.137 30.840 41.268 1.00 90.06 73 GLN A CA 1
ATOM 543 C C . GLN A 1 73 ? -29.749 29.552 40.537 1.00 90.06 73 GLN A C 1
ATOM 545 O O . GLN A 1 73 ? -30.097 28.466 40.988 1.00 90.06 73 GLN A O 1
ATOM 550 N N . ARG A 1 74 ? -28.982 29.652 39.445 1.00 90.69 74 ARG A N 1
ATOM 551 C CA . ARG A 1 74 ? -28.466 28.479 38.726 1.00 90.69 74 ARG A CA 1
ATOM 552 C C . ARG A 1 74 ? -27.438 27.701 39.543 1.00 90.69 74 ARG A C 1
ATOM 554 O O . ARG A 1 74 ? -27.452 26.477 39.495 1.00 90.69 74 ARG A O 1
ATOM 561 N N . ILE A 1 75 ? -26.577 28.382 40.303 1.00 90.19 75 ILE A N 1
ATOM 562 C CA . ILE A 1 75 ? -25.624 27.729 41.215 1.00 90.19 75 ILE A CA 1
ATOM 563 C C . ILE A 1 75 ? -26.375 26.950 42.297 1.00 90.19 75 ILE A C 1
ATOM 565 O O . ILE A 1 75 ? -26.068 25.782 42.507 1.00 90.19 75 ILE A O 1
ATOM 569 N N . VAL A 1 76 ? -27.371 27.566 42.940 1.00 91.88 76 VAL A N 1
ATOM 570 C CA . VAL A 1 76 ? -28.197 26.912 43.967 1.00 91.88 76 VAL A CA 1
ATOM 571 C C . VAL A 1 76 ? -28.937 25.718 43.371 1.00 91.88 76 VAL A C 1
ATOM 573 O O . VAL A 1 76 ? -28.802 24.619 43.892 1.00 91.88 76 VAL A O 1
ATOM 576 N N . ALA A 1 77 ? -29.602 25.888 42.225 1.00 90.81 77 ALA A N 1
ATOM 577 C CA . ALA A 1 77 ? -30.298 24.793 41.549 1.00 90.81 77 ALA A CA 1
ATOM 578 C C . ALA A 1 77 ? -29.353 23.641 41.157 1.00 90.81 77 ALA A C 1
ATOM 580 O O . ALA A 1 77 ? -29.716 22.474 41.281 1.00 90.81 77 ALA A O 1
ATOM 581 N N . MET A 1 78 ? -28.133 23.950 40.700 1.00 95.25 78 MET A N 1
ATOM 582 C CA . MET A 1 78 ? -27.103 22.947 40.415 1.00 95.25 78 MET A CA 1
ATOM 583 C C . MET A 1 78 ? -26.680 22.213 41.690 1.00 95.25 78 MET A C 1
ATOM 585 O O . MET A 1 78 ? -26.636 20.985 41.697 1.00 95.25 78 MET A O 1
ATOM 589 N N . MET A 1 79 ? -26.410 22.939 42.778 1.00 94.06 79 MET A N 1
ATOM 590 C CA . MET A 1 79 ? -26.025 22.343 44.057 1.00 94.06 79 MET A CA 1
ATOM 591 C C . MET A 1 79 ? -27.129 21.442 44.609 1.00 94.06 79 MET A C 1
ATOM 593 O O . MET A 1 79 ? -26.865 20.271 44.849 1.00 94.06 79 MET A O 1
ATOM 597 N N . GLU A 1 80 ? -28.363 21.937 44.702 1.00 94.31 80 GLU A N 1
ATOM 598 C CA . GLU A 1 80 ? -29.517 21.177 45.194 1.00 94.31 80 GLU A CA 1
ATOM 599 C C . GLU A 1 80 ? -29.753 19.907 44.375 1.00 94.31 80 GLU A C 1
ATOM 601 O O . GLU A 1 80 ? -29.913 18.829 44.945 1.00 94.31 80 GLU A O 1
ATOM 606 N N . LYS A 1 81 ? -29.707 19.996 43.037 1.00 95.06 81 LYS A N 1
ATOM 607 C CA . LYS A 1 81 ? -29.865 18.815 42.178 1.00 95.06 81 LYS A CA 1
ATOM 608 C C . LYS A 1 81 ? -28.705 17.839 42.315 1.00 95.06 81 LYS A C 1
ATOM 610 O O . LYS A 1 81 ? -28.949 16.645 42.441 1.00 95.06 81 LYS A O 1
ATOM 615 N N . THR A 1 82 ? -27.457 18.312 42.307 1.00 94.31 82 THR A N 1
ATOM 616 C CA . THR A 1 82 ? -26.298 17.419 42.487 1.00 94.31 82 THR A CA 1
ATOM 617 C C . THR A 1 82 ? -26.316 16.737 43.850 1.00 94.31 82 THR A C 1
ATOM 619 O O . THR A 1 82 ? -26.037 15.544 43.915 1.00 94.31 82 THR A O 1
ATOM 622 N N . ASP A 1 83 ? -26.699 17.443 44.915 1.00 93.12 83 ASP A N 1
ATOM 623 C CA . ASP A 1 83 ? -26.783 16.886 46.263 1.00 93.12 83 ASP A CA 1
ATOM 624 C C . ASP A 1 83 ? -27.946 15.888 46.378 1.00 93.12 83 ASP A C 1
ATOM 626 O O . ASP A 1 83 ? -27.739 14.795 46.899 1.00 93.12 83 ASP A O 1
ATOM 630 N N . ALA A 1 84 ? -29.115 16.184 45.798 1.00 92.38 84 ALA A N 1
ATOM 631 C CA . ALA A 1 84 ? -30.245 15.252 45.744 1.00 92.38 84 ALA A CA 1
ATOM 632 C C . ALA A 1 84 ? -29.922 13.978 44.943 1.00 92.38 84 ALA A C 1
ATOM 634 O O . ALA A 1 84 ? -30.225 12.869 45.384 1.00 92.38 84 ALA A O 1
ATOM 635 N N . ILE A 1 85 ? -29.268 14.114 43.784 1.00 92.94 85 ILE A N 1
ATOM 636 C CA . ILE A 1 85 ? -28.838 12.964 42.977 1.00 92.94 85 ILE A CA 1
ATOM 637 C C . ILE A 1 85 ? -27.774 12.161 43.727 1.00 92.94 85 ILE A C 1
ATOM 639 O O . ILE A 1 85 ? -27.818 10.934 43.716 1.00 92.94 85 ILE A O 1
ATOM 643 N N . ARG A 1 86 ? -26.832 12.830 44.397 1.00 92.94 86 ARG A N 1
ATOM 644 C CA . ARG A 1 86 ? -25.796 12.183 45.205 1.00 92.94 86 ARG A CA 1
ATOM 645 C C . ARG A 1 86 ? -26.409 11.373 46.348 1.00 92.94 86 ARG A C 1
ATOM 647 O O . ARG A 1 86 ? -26.059 10.209 46.507 1.00 92.94 86 ARG A O 1
ATOM 654 N N . GLU A 1 87 ? -27.319 11.969 47.117 1.00 91.19 87 GLU A N 1
ATOM 655 C CA . GLU A 1 87 ? -28.059 11.296 48.196 1.00 91.19 87 GLU A CA 1
ATOM 656 C C . GLU A 1 87 ? -28.798 10.060 47.659 1.00 91.19 87 GLU A C 1
ATOM 658 O O . GLU A 1 87 ? -28.641 8.963 48.193 1.00 91.19 87 GLU A O 1
ATOM 663 N N . ALA A 1 88 ? -29.517 10.204 46.541 1.00 88.38 88 ALA A N 1
ATOM 664 C CA . ALA A 1 88 ? -30.231 9.100 45.903 1.00 88.38 88 ALA A CA 1
ATOM 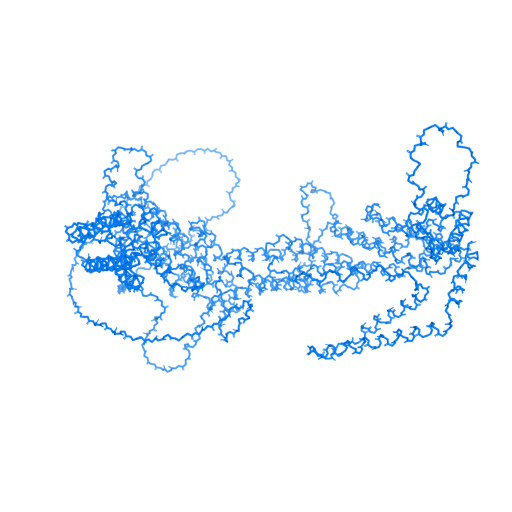665 C C . ALA A 1 88 ? -29.293 8.000 45.375 1.00 88.38 88 ALA A C 1
ATOM 667 O O . ALA A 1 88 ? -29.585 6.818 45.538 1.00 88.38 88 ALA A O 1
ATOM 668 N N . ALA A 1 89 ? -28.151 8.362 44.782 1.00 87.31 89 ALA A N 1
ATOM 669 C CA . ALA A 1 89 ? -27.157 7.409 44.293 1.00 87.31 89 ALA A CA 1
ATOM 670 C C . ALA A 1 89 ? -26.544 6.588 45.439 1.00 87.31 89 ALA A C 1
ATOM 672 O O . ALA A 1 89 ? -26.333 5.385 45.290 1.00 87.31 89 ALA A O 1
ATOM 673 N N . PHE A 1 90 ? -26.311 7.204 46.604 1.00 85.56 90 PHE A N 1
ATOM 674 C CA . PHE A 1 90 ? -25.846 6.490 47.798 1.00 85.56 90 PHE A CA 1
ATOM 675 C C . PHE A 1 90 ? -26.944 5.644 48.456 1.00 85.56 90 PHE A C 1
ATOM 677 O O . PHE A 1 90 ? -26.654 4.561 48.967 1.00 85.56 90 PHE A O 1
ATOM 684 N N . ALA A 1 91 ? -28.201 6.087 48.400 1.00 86.25 91 ALA A N 1
ATOM 685 C CA . ALA A 1 91 ? -29.356 5.341 48.897 1.00 86.25 91 ALA A CA 1
ATOM 686 C C . ALA A 1 91 ? -29.852 4.248 47.930 1.00 86.25 91 ALA A C 1
ATOM 688 O O . ALA A 1 91 ? -30.750 3.478 48.279 1.00 86.25 91 ALA A O 1
ATOM 689 N N . TRP A 1 92 ? -29.279 4.145 46.726 1.00 82.62 92 TRP A N 1
ATOM 690 C CA . TRP A 1 92 ? -29.820 3.325 45.640 1.00 82.62 92 TRP A CA 1
ATOM 691 C C . TRP A 1 92 ? -29.950 1.837 45.968 1.00 82.62 92 TRP A C 1
ATOM 693 O O . TRP A 1 92 ? -30.866 1.186 45.483 1.00 82.62 92 TRP A O 1
ATOM 703 N N . ARG A 1 93 ? -29.124 1.299 46.876 1.00 76.56 93 ARG A N 1
ATOM 704 C CA . ARG A 1 93 ? -29.290 -0.088 47.353 1.00 76.56 93 ARG A CA 1
ATOM 705 C C . ARG A 1 93 ? -30.680 -0.367 47.946 1.00 76.56 93 ARG A C 1
ATOM 707 O O . ARG A 1 93 ? -31.064 -1.526 48.032 1.00 76.56 93 ARG A O 1
ATOM 714 N N . SER A 1 94 ? -31.402 0.673 48.362 1.00 69.44 94 SER A N 1
ATOM 715 C CA . SER A 1 94 ? -32.764 0.610 48.903 1.00 69.44 94 SER A CA 1
ATOM 716 C C . SER A 1 94 ? -33.822 1.325 48.055 1.00 69.44 94 SER A C 1
ATOM 718 O O . SER A 1 94 ? -34.993 1.267 48.414 1.00 69.44 94 SER A O 1
ATOM 720 N N . ALA A 1 95 ? -33.440 2.025 46.982 1.00 66.81 95 ALA A N 1
ATOM 721 C CA . ALA A 1 95 ? -34.362 2.852 46.204 1.00 66.81 95 ALA A CA 1
ATOM 722 C C . ALA A 1 95 ? -34.711 2.196 44.862 1.00 66.81 95 ALA A C 1
ATOM 724 O O . ALA A 1 95 ? -33.823 1.768 44.129 1.00 66.81 95 ALA A O 1
ATOM 725 N N . ASP A 1 96 ? -35.999 2.202 44.511 1.00 73.00 96 ASP A N 1
ATOM 726 C CA . ASP A 1 96 ? -36.519 1.542 43.306 1.00 73.00 96 ASP A CA 1
ATOM 727 C C . ASP A 1 96 ? -36.065 2.198 41.984 1.00 73.00 96 ASP A C 1
ATOM 729 O O . ASP A 1 96 ? -36.155 1.575 40.927 1.00 73.00 96 ASP A O 1
ATOM 733 N N . ALA A 1 97 ? -35.565 3.444 42.005 1.00 84.06 97 ALA A N 1
ATOM 734 C CA . ALA A 1 97 ? -35.142 4.156 40.796 1.00 84.06 97 ALA A CA 1
ATOM 735 C C . ALA A 1 97 ? -34.026 5.188 41.041 1.00 84.06 97 ALA A C 1
ATOM 737 O O . ALA A 1 97 ? -34.031 5.920 42.032 1.00 84.06 97 ALA A O 1
ATOM 738 N N . LEU A 1 98 ? -33.094 5.294 40.086 1.00 90.81 98 LEU A N 1
ATOM 739 C CA . LEU A 1 98 ? -32.104 6.375 40.027 1.00 90.81 98 LEU A CA 1
ATOM 740 C C . LEU A 1 98 ? -32.736 7.641 39.419 1.00 90.81 98 LEU A C 1
ATOM 742 O O . LEU A 1 98 ? -33.471 7.535 38.432 1.00 90.81 98 LEU A O 1
ATOM 746 N N . PRO A 1 99 ? -32.427 8.852 39.925 1.00 93.44 99 PRO A N 1
ATOM 747 C CA . PRO A 1 99 ? -32.996 10.105 39.422 1.00 93.44 99 PRO A CA 1
ATOM 748 C C . PRO A 1 99 ? -32.320 10.570 38.115 1.00 93.44 99 PRO A C 1
ATOM 750 O O . PRO A 1 99 ? -31.796 11.679 38.023 1.00 93.44 99 PRO A O 1
ATOM 753 N N . LEU A 1 100 ? -32.328 9.724 37.080 1.00 95.50 100 LEU A N 1
ATOM 754 C CA . LEU A 1 100 ? -31.644 9.979 35.805 1.00 95.50 100 LEU A CA 1
ATOM 755 C C . LEU A 1 100 ? -32.203 11.194 35.056 1.00 95.50 100 LEU A C 1
ATOM 757 O O . LEU A 1 100 ? -31.443 11.910 34.420 1.00 95.50 100 LEU A O 1
ATOM 761 N N . ALA A 1 101 ? -33.501 11.480 35.191 1.00 95.12 101 ALA A N 1
ATOM 762 C CA . ALA A 1 101 ? -34.092 12.689 34.614 1.00 95.12 101 ALA A CA 1
ATOM 763 C C . ALA A 1 101 ? -33.473 13.970 35.206 1.00 95.12 101 ALA A C 1
ATOM 765 O O . ALA A 1 101 ? -33.145 14.899 34.477 1.00 95.12 101 ALA A O 1
ATOM 766 N N . ALA A 1 102 ? -33.232 13.999 36.523 1.00 94.88 102 ALA A N 1
ATOM 767 C CA . ALA A 1 102 ? -32.574 15.137 37.163 1.00 94.88 102 ALA A CA 1
ATOM 768 C C . ALA A 1 102 ? -31.103 15.263 36.730 1.00 94.88 102 ALA A C 1
ATOM 770 O O . ALA A 1 102 ? -30.594 16.377 36.611 1.00 94.88 102 ALA A O 1
ATOM 771 N N . LEU A 1 103 ? -30.431 14.133 36.481 1.00 96.38 103 LEU A N 1
ATOM 772 C CA . LEU A 1 103 ? -29.057 14.091 35.979 1.00 96.38 103 LEU A CA 1
ATOM 773 C C . LEU A 1 103 ? -28.952 14.655 34.551 1.00 96.38 103 LEU A C 1
ATOM 775 O O . LEU A 1 103 ? -28.040 15.430 34.279 1.00 96.38 103 LEU A O 1
ATOM 779 N N . GLU A 1 104 ? -29.897 14.324 33.670 1.00 97.12 104 GLU A N 1
ATOM 780 C CA . GLU A 1 104 ? -29.956 14.813 32.280 1.00 97.12 104 GLU A CA 1
ATOM 781 C C . GLU A 1 104 ? -30.177 16.328 32.170 1.00 97.12 104 GLU A C 1
ATOM 783 O O . GLU A 1 104 ? -29.785 16.945 31.184 1.00 97.12 104 GLU A O 1
ATOM 788 N N . GLU A 1 105 ? -30.756 16.960 33.190 1.00 96.62 105 GLU A N 1
ATOM 789 C CA . GLU A 1 105 ? -30.950 18.414 33.225 1.00 96.62 105 GLU A CA 1
ATOM 790 C C . GLU A 1 105 ? -29.682 19.182 33.650 1.00 96.62 105 GLU A C 1
ATOM 792 O O . GLU A 1 105 ? -29.577 20.392 33.413 1.00 96.62 105 GLU A O 1
ATOM 797 N N . LEU A 1 106 ? -28.711 18.515 34.289 1.00 96.69 106 LEU A N 1
ATOM 798 C CA . LEU A 1 106 ? -27.520 19.169 34.840 1.00 96.69 106 LEU A CA 1
ATOM 799 C C . LEU A 1 106 ? -26.599 19.798 33.783 1.00 96.69 106 LEU A C 1
ATOM 801 O O . LEU A 1 106 ? -26.165 20.925 34.034 1.00 96.69 106 LEU A O 1
ATOM 805 N N . PRO A 1 107 ? -26.313 19.184 32.615 1.00 97.06 107 PRO A N 1
ATOM 806 C CA . PRO A 1 107 ? -25.521 19.831 31.568 1.00 97.06 107 PRO A CA 1
ATOM 807 C C . PRO A 1 107 ? -26.084 21.190 31.143 1.00 97.06 107 PRO A C 1
ATOM 809 O O . PRO A 1 107 ? -25.342 22.173 31.101 1.00 97.06 107 PRO A O 1
ATOM 812 N N . GLY A 1 108 ? -27.403 21.290 30.943 1.00 96.06 108 GLY A N 1
ATOM 813 C CA . GLY A 1 108 ? -28.073 22.549 30.609 1.00 96.06 108 GLY A CA 1
ATOM 814 C C . GLY A 1 108 ? -27.935 23.608 31.709 1.00 96.06 108 GLY A C 1
ATOM 815 O O . GLY A 1 108 ? -27.691 24.786 31.426 1.00 96.06 108 GLY A O 1
ATOM 816 N N . ILE A 1 109 ? -28.010 23.196 32.980 1.00 95.50 109 ILE A N 1
ATOM 817 C CA . ILE A 1 109 ? -27.777 24.094 34.120 1.00 95.50 109 ILE A CA 1
ATOM 818 C C . ILE A 1 109 ? -26.312 24.549 34.154 1.00 95.50 109 ILE A C 1
ATOM 820 O O . ILE A 1 109 ? -26.056 25.747 34.293 1.00 95.50 109 ILE A O 1
ATOM 824 N N . CYS A 1 110 ? -25.358 23.629 33.973 1.00 95.88 110 CYS A N 1
ATOM 825 C CA . CYS A 1 110 ? -23.921 23.903 33.943 1.00 95.88 110 CYS A CA 1
ATOM 826 C C . CYS A 1 110 ? -23.525 24.839 32.793 1.00 95.88 110 CYS A C 1
ATOM 828 O O . CYS A 1 110 ? -22.757 25.779 33.007 1.00 95.88 110 CYS A O 1
ATOM 830 N N . ALA A 1 111 ? -24.077 24.638 31.594 1.00 95.75 111 ALA A N 1
ATOM 831 C CA . ALA A 1 111 ? -23.872 25.516 30.443 1.00 95.75 111 ALA A CA 1
ATOM 832 C C . ALA A 1 111 ? -24.305 26.958 30.755 1.00 95.75 111 ALA A C 1
ATOM 834 O O . ALA A 1 111 ? -23.621 27.921 30.391 1.00 95.75 111 ALA A O 1
ATOM 835 N N . GLY A 1 112 ? -25.405 27.094 31.501 1.00 93.38 112 GLY A N 1
ATOM 836 C CA . GLY A 1 112 ? -25.950 28.361 31.962 1.00 93.38 112 GLY A CA 1
ATOM 837 C C . GLY A 1 112 ? -25.214 29.025 33.133 1.00 93.38 112 GLY A C 1
ATOM 838 O O . GLY A 1 112 ? -25.585 30.148 33.493 1.00 93.38 112 GLY A O 1
ATOM 839 N N . LEU A 1 113 ? -24.219 28.380 33.750 1.00 93.94 113 LEU A N 1
ATOM 840 C CA . LEU A 1 113 ? -23.447 28.977 34.842 1.00 93.94 113 LEU A CA 1
ATOM 841 C C . LEU A 1 113 ? -22.514 30.089 34.335 1.00 93.94 113 LEU A C 1
ATOM 843 O O . LEU A 1 113 ? -22.033 30.025 33.197 1.00 93.94 113 LEU A O 1
ATOM 847 N N . PRO A 1 114 ? -22.190 31.084 35.187 1.00 92.25 114 PRO A N 1
ATOM 848 C CA . PRO A 1 114 ? -21.126 32.038 34.898 1.00 92.25 114 PRO A CA 1
ATOM 849 C C . PRO A 1 114 ? -19.811 31.317 34.546 1.00 92.25 114 PRO A C 1
ATOM 851 O O . PRO A 1 114 ? -19.514 30.294 35.169 1.00 92.25 114 PRO A O 1
ATOM 854 N N . PRO A 1 115 ? -18.983 31.846 33.623 1.00 90.56 115 PRO A N 1
ATOM 855 C CA . PRO A 1 115 ? -17.768 31.165 33.159 1.00 90.56 115 PRO A CA 1
ATOM 856 C C . PRO A 1 115 ? -16.834 30.703 34.289 1.00 90.56 115 PRO A C 1
ATOM 858 O O . PRO A 1 115 ? -16.364 29.571 34.278 1.00 90.56 115 PRO A O 1
ATOM 861 N N . HIS A 1 116 ? -16.654 31.535 35.321 1.00 90.56 116 HIS A N 1
ATOM 862 C CA . HIS A 1 116 ? -15.820 31.232 36.491 1.00 90.56 116 HIS A CA 1
ATOM 863 C C . HIS A 1 116 ? -16.394 30.131 37.406 1.00 90.56 116 HIS A C 1
ATOM 865 O O . HIS A 1 116 ? -15.655 29.534 38.181 1.00 90.56 116 HIS A O 1
ATOM 871 N N . CYS A 1 117 ? -17.696 29.842 37.323 1.00 93.50 117 CYS A N 1
ATOM 872 C CA . CYS A 1 117 ? -18.358 28.782 38.091 1.00 93.50 117 CYS A CA 1
ATOM 873 C C . CYS A 1 117 ? -18.585 27.505 37.275 1.00 93.50 117 CYS A C 1
ATOM 875 O O . CYS A 1 117 ? -18.837 26.451 37.860 1.00 93.50 117 CYS A O 1
ATOM 877 N N . ARG A 1 118 ? -18.520 27.579 35.940 1.00 94.06 118 ARG A N 1
ATOM 878 C CA . ARG A 1 118 ? -18.816 26.449 35.052 1.00 94.06 118 ARG A CA 1
ATOM 879 C C . ARG A 1 118 ? -17.897 25.260 35.321 1.00 94.06 118 ARG A C 1
ATOM 881 O O . ARG A 1 118 ? -18.396 24.151 35.455 1.00 94.06 118 ARG A O 1
ATOM 888 N N . ALA A 1 119 ? -16.593 25.495 35.479 1.00 93.00 119 ALA A N 1
ATOM 889 C CA . ALA A 1 119 ? -15.626 24.439 35.787 1.00 93.00 119 ALA A CA 1
ATOM 890 C C . ALA A 1 119 ? -15.967 23.701 37.096 1.00 93.00 119 ALA A C 1
ATOM 892 O O . ALA A 1 119 ? -15.980 22.474 37.129 1.00 93.00 119 ALA A O 1
ATOM 893 N N . ALA A 1 120 ? -16.333 24.437 38.152 1.00 93.88 120 ALA A N 1
ATOM 894 C CA . ALA A 1 120 ? -16.754 23.844 39.422 1.00 93.88 120 ALA A CA 1
ATOM 895 C C . ALA A 1 120 ? -18.069 23.053 39.288 1.00 93.88 120 ALA A C 1
ATOM 897 O O . ALA A 1 120 ? -18.195 21.966 39.850 1.00 93.88 120 ALA A O 1
ATOM 898 N N . GLY A 1 121 ? -19.036 23.570 38.520 1.00 95.38 121 GLY A N 1
ATOM 899 C CA . GLY A 1 121 ? -20.284 22.864 38.221 1.00 95.38 121 GLY A CA 1
ATOM 900 C C . GLY A 1 121 ? -20.052 21.556 37.460 1.00 95.38 121 GLY A C 1
ATOM 901 O O . GLY A 1 121 ? -20.589 20.522 37.848 1.00 95.38 121 GLY A O 1
ATOM 902 N N . LEU A 1 122 ? -19.199 21.578 36.431 1.00 95.38 122 LEU A N 1
ATOM 903 C CA . LEU A 1 122 ? -18.824 20.385 35.667 1.00 95.38 122 LEU A CA 1
ATOM 904 C C . LEU A 1 122 ? -18.060 19.370 36.528 1.00 95.38 122 LEU A C 1
ATOM 906 O O . LEU A 1 122 ? -18.350 18.179 36.449 1.00 95.38 122 LEU A O 1
ATOM 910 N N . GLY A 1 123 ? -17.162 19.828 37.407 1.00 95.44 123 GLY A N 1
ATOM 911 C CA . GLY A 1 123 ? -16.481 18.960 38.370 1.00 95.44 123 GLY A CA 1
ATOM 912 C C . GLY A 1 123 ? -17.452 18.254 39.326 1.00 95.44 123 GLY A C 1
ATOM 913 O O . GLY A 1 123 ? -17.308 17.060 39.584 1.00 95.44 123 GLY A O 1
ATOM 914 N N . ARG A 1 124 ? -18.500 18.948 39.801 1.00 95.75 124 ARG A N 1
ATOM 915 C CA . ARG A 1 124 ? -19.561 18.324 40.619 1.00 95.75 124 ARG A CA 1
ATOM 916 C C . ARG A 1 124 ? -20.399 17.325 39.826 1.00 95.75 124 ARG A C 1
ATOM 918 O O . ARG A 1 124 ? -20.697 16.254 40.344 1.00 95.75 124 ARG A O 1
ATOM 925 N N . LEU A 1 125 ? -20.760 17.646 38.585 1.00 96.38 125 LEU A N 1
ATOM 926 C CA . LEU A 1 125 ? -21.481 16.718 37.711 1.00 96.38 125 LEU A CA 1
ATOM 927 C C . LEU A 1 125 ? -20.672 15.428 37.490 1.00 96.38 125 LEU A C 1
ATOM 929 O O . LEU A 1 125 ? -21.194 14.336 37.701 1.00 96.38 125 LEU A O 1
ATOM 933 N N . GLN A 1 126 ? -19.381 15.544 37.167 1.00 94.88 126 GLN A N 1
ATOM 934 C CA . GLN A 1 126 ? -18.476 14.397 37.020 1.00 94.88 126 GLN A CA 1
ATOM 935 C C . GLN A 1 126 ? -18.367 13.567 38.308 1.00 94.88 126 GLN A C 1
ATOM 937 O O . GLN A 1 126 ? -18.411 12.337 38.254 1.00 94.88 126 GLN A O 1
ATOM 942 N N . PHE A 1 127 ? -18.299 14.227 39.469 1.00 94.94 127 PHE A N 1
ATOM 943 C CA . PHE A 1 127 ? -18.285 13.559 40.773 1.00 94.94 127 PHE A CA 1
ATOM 944 C C . PHE A 1 127 ? -19.533 12.693 41.010 1.00 94.94 127 PHE A C 1
ATOM 946 O O . PHE A 1 127 ? -19.429 11.622 41.601 1.00 94.94 127 PHE A O 1
ATOM 953 N N . VAL A 1 128 ? -20.705 13.127 40.538 1.00 95.81 128 VAL A N 1
ATOM 954 C CA . VAL A 1 128 ? -21.971 12.391 40.693 1.00 95.81 128 VAL A CA 1
ATOM 955 C C . VAL A 1 128 ? -22.128 11.271 39.655 1.00 95.81 128 VAL A C 1
ATOM 957 O O . VAL A 1 128 ? -22.668 10.211 39.972 1.00 95.81 128 VAL A O 1
ATOM 960 N N . ILE A 1 129 ? -21.620 11.463 38.435 1.00 95.31 129 ILE A N 1
ATOM 961 C CA . ILE A 1 129 ? -21.671 10.456 37.363 1.00 95.31 129 ILE A CA 1
ATOM 962 C C . ILE A 1 129 ? -20.940 9.164 37.765 1.00 95.31 129 ILE A C 1
ATOM 964 O O . ILE A 1 129 ? -21.454 8.074 37.516 1.00 95.31 129 ILE A O 1
ATOM 968 N N . GLY A 1 130 ? -19.772 9.264 38.410 1.00 93.62 130 GLY A N 1
ATOM 969 C CA . GLY A 1 130 ? -18.942 8.105 38.772 1.00 93.62 130 GLY A CA 1
ATOM 970 C C . GLY A 1 130 ? -19.667 7.042 39.619 1.00 93.62 130 GLY A C 1
ATOM 971 O O . GLY A 1 130 ? -19.733 5.876 39.208 1.00 93.62 130 GLY A O 1
ATOM 972 N N . PRO A 1 131 ? -20.249 7.410 40.778 1.00 94.06 131 PRO A N 1
ATOM 973 C CA . PRO A 1 131 ? -21.041 6.501 41.600 1.00 94.06 131 PRO A CA 1
ATOM 974 C C . PRO A 1 131 ? -22.237 5.895 40.859 1.00 94.06 131 PRO A C 1
ATOM 976 O O . PRO A 1 131 ? -22.428 4.686 40.945 1.00 94.06 131 PRO A O 1
ATOM 979 N N . ILE A 1 132 ? -22.992 6.692 40.089 1.00 95.12 132 ILE A N 1
ATOM 980 C CA . ILE A 1 132 ? -24.166 6.218 39.328 1.00 95.12 132 ILE A CA 1
ATOM 981 C C . ILE A 1 132 ? -23.757 5.197 38.269 1.00 95.12 132 ILE A C 1
ATOM 983 O O . ILE A 1 132 ? -24.363 4.132 38.170 1.00 95.12 132 ILE A O 1
ATOM 987 N N . ARG A 1 133 ? -22.699 5.491 37.505 1.00 95.75 133 ARG A N 1
ATOM 988 C CA . ARG A 1 133 ? -22.130 4.562 36.524 1.00 95.75 133 ARG A CA 1
ATOM 989 C C . ARG A 1 133 ? -21.743 3.245 37.194 1.00 95.75 133 ARG A C 1
ATOM 991 O O . ARG A 1 133 ? -22.126 2.186 36.715 1.00 95.75 133 ARG A O 1
ATOM 998 N N . THR A 1 134 ? -21.012 3.303 38.307 1.00 93.69 134 THR A N 1
ATOM 999 C CA . THR A 1 134 ? -20.553 2.107 39.038 1.00 93.69 134 THR A CA 1
ATOM 1000 C C . THR A 1 134 ? -21.728 1.269 39.539 1.00 93.69 134 THR A C 1
ATOM 1002 O O . THR A 1 134 ? -21.733 0.048 39.394 1.00 93.69 134 THR A O 1
ATOM 1005 N N . ALA A 1 135 ? -22.743 1.939 40.083 1.00 93.50 135 ALA A N 1
ATOM 1006 C CA . ALA A 1 135 ? -24.004 1.349 40.495 1.00 93.50 135 ALA A CA 1
ATOM 1007 C C . ALA A 1 135 ? -24.672 0.588 39.336 1.00 93.50 135 ALA A C 1
ATOM 1009 O O . ALA A 1 135 ? -24.876 -0.626 39.423 1.00 93.50 135 ALA A O 1
ATOM 1010 N N . LEU A 1 136 ? -24.954 1.276 38.229 1.00 95.31 136 LEU A N 1
ATOM 1011 C CA . LEU A 1 136 ? -25.605 0.688 37.060 1.00 95.31 136 LEU A CA 1
ATOM 1012 C C . LEU A 1 136 ? -24.807 -0.478 36.461 1.00 95.31 136 LEU A C 1
ATOM 1014 O O . LEU A 1 136 ? -25.398 -1.501 36.126 1.00 95.31 136 LEU A O 1
ATOM 1018 N N . LEU A 1 137 ? -23.475 -0.363 36.383 1.00 95.56 137 LEU A N 1
ATOM 1019 C CA . LEU A 1 137 ? -22.597 -1.443 35.922 1.00 95.56 137 LEU A CA 1
ATOM 1020 C C . LEU A 1 137 ? -22.722 -2.692 36.802 1.00 95.56 137 LEU A C 1
ATOM 1022 O O . LEU A 1 137 ? -22.868 -3.795 36.279 1.00 95.56 137 LEU A O 1
ATOM 1026 N N . HIS A 1 138 ? -22.701 -2.529 38.127 1.00 94.50 138 HIS A N 1
ATOM 1027 C CA . HIS A 1 138 ? -22.838 -3.650 39.055 1.00 94.50 138 HIS A CA 1
ATOM 1028 C C . HIS A 1 138 ? -24.213 -4.320 38.935 1.00 94.50 138 HIS A C 1
ATOM 1030 O O . HIS A 1 138 ? -24.302 -5.549 38.916 1.00 94.50 138 HIS A O 1
ATOM 1036 N N . SER A 1 139 ? -25.289 -3.538 38.818 1.00 94.94 139 SER A N 1
ATOM 1037 C CA . SER A 1 139 ? -26.629 -4.104 38.625 1.00 94.94 139 SER A CA 1
ATOM 1038 C C . SER A 1 139 ? -26.775 -4.794 37.279 1.00 94.94 139 SER A C 1
ATOM 1040 O O . SER A 1 139 ? -27.351 -5.875 37.233 1.00 94.94 139 SER A O 1
ATOM 1042 N N . LEU A 1 140 ? -26.203 -4.244 36.204 1.00 96.50 140 LEU A N 1
ATOM 1043 C CA . LEU A 1 140 ? -26.208 -4.907 34.901 1.00 96.50 140 LEU A CA 1
ATOM 1044 C C . LEU A 1 140 ? -25.466 -6.244 34.980 1.00 96.50 140 LEU A C 1
ATOM 1046 O O . LEU A 1 140 ? -25.999 -7.258 34.551 1.00 96.50 140 LEU A O 1
ATOM 1050 N N . GLN A 1 141 ? -24.296 -6.292 35.617 1.00 95.38 141 GLN A N 1
ATOM 1051 C CA . GLN A 1 141 ? -23.570 -7.547 35.838 1.00 95.38 141 GLN A CA 1
ATOM 1052 C C . GLN A 1 141 ? -24.341 -8.556 36.702 1.00 95.38 141 GLN A C 1
ATOM 1054 O O . GLN A 1 141 ? -24.203 -9.761 36.494 1.00 95.38 141 GLN A O 1
ATOM 1059 N N . GLY A 1 142 ? -25.112 -8.088 37.688 1.00 94.94 142 GLY A N 1
ATOM 1060 C CA . GLY A 1 142 ? -26.002 -8.934 38.484 1.00 94.94 142 GLY A CA 1
ATOM 1061 C C . GLY A 1 142 ? -27.122 -9.529 37.632 1.00 94.94 142 GLY A C 1
ATOM 1062 O O . GLY A 1 142 ? -27.290 -10.743 37.596 1.00 94.94 142 GLY A O 1
ATOM 1063 N N . VAL A 1 143 ? -27.812 -8.687 36.862 1.00 95.81 143 VAL A N 1
ATOM 1064 C CA . VAL A 1 143 ? -28.909 -9.102 35.979 1.00 95.81 143 VAL A CA 1
ATOM 1065 C C . VAL A 1 143 ? -28.425 -10.026 34.859 1.00 95.81 143 VAL A C 1
ATOM 1067 O O . VAL A 1 143 ? -29.095 -11.007 34.556 1.00 95.81 143 VAL A O 1
ATOM 1070 N N . LEU A 1 144 ? -27.241 -9.789 34.286 1.00 95.19 144 LEU A N 1
ATOM 1071 C CA . LEU A 1 144 ? -26.656 -10.691 33.288 1.00 95.19 144 LEU A CA 1
ATOM 1072 C C . LEU A 1 144 ? -26.430 -12.095 33.863 1.00 95.19 144 LEU A C 1
ATOM 1074 O O . LEU A 1 144 ? -26.737 -13.072 33.188 1.00 95.19 144 LEU A O 1
ATOM 1078 N N . ARG A 1 145 ? -25.993 -12.215 35.124 1.00 93.81 145 ARG A N 1
ATOM 1079 C CA . ARG A 1 145 ? -25.891 -13.517 35.808 1.00 93.81 145 ARG A CA 1
ATOM 1080 C C . ARG A 1 145 ? -27.259 -14.173 36.016 1.00 93.81 145 ARG A C 1
ATOM 1082 O O . ARG A 1 145 ? -27.371 -15.387 35.886 1.00 93.81 145 ARG A O 1
ATOM 1089 N N . GLU A 1 146 ? -28.296 -13.385 36.299 1.00 94.25 146 GLU A N 1
ATOM 1090 C CA . GLU A 1 146 ? -29.672 -13.877 36.473 1.00 94.25 146 GLU A CA 1
ATOM 1091 C C . GLU A 1 146 ? -30.291 -14.429 35.181 1.00 94.25 146 GLU A C 1
ATOM 1093 O O . GLU A 1 146 ? -31.188 -15.265 35.266 1.00 94.25 146 GLU A O 1
ATOM 1098 N N . THR A 1 147 ? -29.814 -14.019 33.998 1.00 90.88 147 THR A N 1
ATOM 1099 C CA . THR A 1 147 ? -30.279 -14.609 32.725 1.00 90.88 147 THR A CA 1
ATOM 1100 C C . THR A 1 147 ? -29.983 -16.109 32.643 1.00 90.88 147 THR A C 1
ATOM 1102 O O . THR A 1 147 ? -30.657 -16.833 31.913 1.00 90.88 147 THR A O 1
ATOM 1105 N N . GLY A 1 148 ? -28.946 -16.589 33.347 1.00 85.56 148 GLY A N 1
ATOM 1106 C CA . GLY A 1 148 ? -28.458 -17.970 33.263 1.00 85.56 148 GLY A CA 1
ATOM 1107 C C . GLY A 1 148 ? -27.947 -18.381 31.874 1.00 85.56 148 GLY A C 1
ATOM 1108 O O . GLY A 1 148 ? -27.582 -19.538 31.684 1.00 85.56 148 GLY A O 1
ATOM 1109 N N . ARG A 1 149 ? -27.939 -17.453 30.908 1.00 84.25 149 ARG A N 1
ATOM 1110 C CA . ARG A 1 149 ? -27.555 -17.661 29.506 1.00 84.25 149 ARG A CA 1
ATOM 1111 C C . ARG A 1 149 ? -26.431 -16.735 29.050 1.00 84.25 149 ARG A C 1
ATOM 1113 O O . ARG A 1 149 ? -25.976 -16.899 27.931 1.00 84.25 149 ARG A O 1
ATOM 1120 N N . TRP A 1 150 ? -26.016 -15.755 29.854 1.00 88.69 150 TRP A N 1
ATOM 1121 C CA . TRP A 1 150 ? -24.951 -14.815 29.497 1.00 88.69 150 TRP A CA 1
ATOM 1122 C C . TRP A 1 150 ? -23.710 -15.013 30.382 1.00 88.69 150 TRP A C 1
ATOM 1124 O O . TRP A 1 150 ? -23.789 -14.761 31.590 1.00 88.69 150 TRP A O 1
ATOM 1134 N N . PRO A 1 151 ? -22.544 -15.395 29.823 1.00 88.50 151 PRO A N 1
ATOM 1135 C CA . PRO A 1 151 ? -22.289 -15.730 28.415 1.00 88.50 151 PRO A CA 1
ATOM 1136 C C . PRO A 1 151 ? -23.027 -16.994 27.956 1.00 88.50 151 PRO A C 1
ATOM 1138 O O . PRO A 1 151 ? -23.290 -17.881 28.767 1.00 88.50 151 PRO A O 1
ATOM 1141 N N . LEU A 1 152 ? -23.309 -17.090 26.655 1.00 83.75 152 LEU A N 1
ATOM 1142 C CA . LEU A 1 152 ? -23.892 -18.282 26.047 1.00 83.75 152 LEU A CA 1
ATOM 1143 C C . LEU A 1 152 ? -22.900 -19.435 26.180 1.00 83.75 152 LEU A C 1
ATOM 1145 O O . LEU A 1 152 ? -21.805 -19.413 25.616 1.00 83.75 152 LEU A O 1
ATOM 1149 N N . ASP A 1 153 ? -23.282 -20.452 26.944 1.00 80.94 153 ASP A N 1
ATOM 1150 C CA . ASP A 1 153 ? -22.594 -21.734 26.920 1.00 80.94 153 ASP A CA 1
ATOM 1151 C C . ASP A 1 153 ? -23.061 -22.551 25.719 1.00 80.94 153 ASP A C 1
ATOM 1153 O O . ASP A 1 153 ? -24.242 -22.542 25.370 1.00 80.94 153 ASP A O 1
ATOM 1157 N N . SER A 1 154 ? -22.153 -23.316 25.111 1.00 68.44 154 SER A N 1
ATOM 1158 C CA . SER A 1 154 ? -22.425 -24.118 23.909 1.00 68.44 154 SER A CA 1
ATOM 1159 C C . SER A 1 154 ? -23.619 -25.068 24.088 1.00 68.44 154 SER A C 1
ATOM 1161 O O . SER A 1 154 ? -24.346 -25.346 23.140 1.00 68.44 154 SER A O 1
ATOM 1163 N N . ALA A 1 155 ? -23.865 -25.533 25.318 1.00 71.81 155 ALA A N 1
ATOM 1164 C CA . ALA A 1 155 ? -25.041 -26.330 25.658 1.00 71.81 155 ALA A CA 1
ATOM 1165 C C . ALA A 1 155 ? -26.333 -25.491 25.712 1.00 71.81 155 ALA A C 1
ATOM 1167 O O . ALA A 1 155 ? -27.378 -25.926 25.226 1.00 71.81 155 ALA A O 1
ATOM 1168 N N . ALA A 1 156 ? -26.264 -24.276 26.264 1.00 67.56 156 ALA A N 1
ATOM 1169 C CA . ALA A 1 156 ? -27.398 -23.364 26.403 1.00 67.56 156 ALA A CA 1
ATOM 1170 C C . ALA A 1 156 ? -27.825 -22.734 25.066 1.00 67.56 156 ALA A C 1
ATOM 1172 O O . ALA A 1 156 ? -29.009 -22.452 24.884 1.00 67.56 156 ALA A O 1
ATOM 1173 N N . ALA A 1 157 ? -26.894 -22.583 24.116 1.00 70.75 157 ALA A N 1
ATOM 1174 C CA . ALA A 1 157 ? -27.161 -22.076 22.769 1.00 70.75 157 ALA A CA 1
ATOM 1175 C C . ALA A 1 157 ? -28.179 -22.931 21.985 1.00 70.75 157 ALA A C 1
ATOM 1177 O O . ALA A 1 157 ? -28.887 -22.422 21.121 1.00 70.75 157 ALA A O 1
ATOM 1178 N N . SER A 1 158 ? -28.298 -24.225 22.310 1.00 74.19 158 SER A N 1
ATOM 1179 C CA . SER A 1 158 ? -29.242 -25.140 21.653 1.00 74.19 158 SER A CA 1
ATOM 1180 C C . SER A 1 158 ? -30.699 -24.977 22.109 1.00 74.19 158 SER A C 1
ATOM 1182 O O . SER A 1 158 ? -31.620 -25.414 21.415 1.00 74.19 158 SER A O 1
ATOM 1184 N N . ALA A 1 159 ? -30.936 -24.358 23.271 1.00 78.88 159 ALA A N 1
ATOM 1185 C CA . ALA A 1 159 ? -32.282 -24.188 23.795 1.00 78.88 159 ALA A CA 1
ATOM 1186 C C . ALA A 1 159 ? -32.974 -23.010 23.091 1.00 78.88 159 ALA A C 1
ATOM 1188 O O . ALA A 1 159 ? -32.447 -21.889 23.144 1.00 78.88 159 ALA A O 1
ATOM 1189 N N . PRO A 1 160 ? -34.176 -23.205 22.506 1.00 78.62 160 PRO A N 1
ATOM 1190 C CA . PRO A 1 160 ? -34.895 -22.119 21.862 1.00 78.62 160 PRO A CA 1
ATOM 1191 C C . PRO A 1 160 ? -35.040 -20.952 22.846 1.00 78.62 160 PRO A C 1
ATOM 1193 O O . PRO A 1 160 ? -35.257 -21.162 24.052 1.00 78.62 160 PRO A O 1
ATOM 1196 N N . PRO A 1 161 ? -34.840 -19.717 22.374 1.00 78.44 161 PRO A N 1
ATOM 1197 C CA . PRO A 1 161 ? -34.900 -18.569 23.247 1.00 78.44 161 PRO A CA 1
ATOM 1198 C C . PRO A 1 161 ? -36.306 -18.398 23.795 1.00 78.44 161 PRO A C 1
ATOM 1200 O O . PRO A 1 161 ? -37.285 -18.384 23.047 1.00 78.44 161 PRO A O 1
ATOM 1203 N N . ALA A 1 162 ? -36.405 -18.281 25.119 1.00 82.00 162 ALA A N 1
ATOM 1204 C CA . ALA A 1 162 ? -37.650 -17.865 25.735 1.00 82.00 162 ALA A CA 1
ATOM 1205 C C . ALA A 1 162 ? -38.004 -16.473 25.195 1.00 82.00 162 ALA A C 1
ATOM 1207 O O . ALA A 1 162 ? -37.126 -15.623 25.021 1.00 82.00 162 ALA A O 1
ATOM 1208 N N . ALA A 1 163 ? -39.285 -16.246 24.903 1.00 84.75 163 ALA A N 1
ATOM 1209 C CA . ALA A 1 163 ? -39.745 -14.915 24.544 1.00 84.75 163 ALA A CA 1
ATOM 1210 C C . ALA A 1 163 ? -39.367 -13.947 25.674 1.00 84.75 163 ALA A C 1
ATOM 1212 O O . ALA A 1 163 ? -39.640 -14.233 26.842 1.00 84.75 163 ALA A O 1
ATOM 1213 N N . VAL A 1 164 ? -38.733 -12.822 25.329 1.00 86.75 164 VAL A N 1
ATOM 1214 C CA . VAL A 1 164 ? -38.329 -11.794 26.297 1.00 86.75 164 VAL A CA 1
ATOM 1215 C C . VAL A 1 164 ? -39.596 -11.199 26.902 1.00 86.75 164 VAL A C 1
ATOM 1217 O O . VAL A 1 164 ? -40.249 -10.335 26.318 1.00 86.75 164 VAL A O 1
ATOM 1220 N N . SER A 1 165 ? -39.997 -11.719 28.060 1.00 86.81 165 SER A N 1
ATOM 1221 C CA . SER A 1 165 ? -41.201 -11.279 28.751 1.00 86.81 165 SER A CA 1
ATOM 1222 C C . SER A 1 165 ? -40.900 -10.073 29.629 1.00 86.81 165 SER A C 1
ATOM 1224 O O . SER A 1 165 ? -39.777 -9.866 30.096 1.00 86.81 165 SER A O 1
ATOM 1226 N N . ARG A 1 166 ? -41.932 -9.287 29.925 1.00 82.19 166 ARG A N 1
ATOM 1227 C CA . ARG A 1 166 ? -41.848 -8.207 30.911 1.00 82.19 166 ARG A CA 1
ATOM 1228 C C . ARG A 1 166 ? -41.301 -8.737 32.242 1.00 82.19 166 ARG A C 1
ATOM 1230 O O . ARG A 1 166 ? -41.752 -9.775 32.722 1.00 82.19 166 ARG A O 1
ATOM 1237 N N . GLY A 1 167 ? -40.343 -8.020 32.829 1.00 84.81 167 GLY A N 1
ATOM 1238 C CA . GLY A 1 167 ? -39.718 -8.388 34.106 1.00 84.81 167 GLY A CA 1
ATOM 1239 C C . GLY A 1 167 ? -38.694 -9.526 34.025 1.00 84.81 167 GLY A C 1
ATOM 1240 O O . GLY A 1 167 ? -38.066 -9.833 35.038 1.00 84.81 167 GLY A O 1
ATOM 1241 N N . SER A 1 168 ? -38.484 -10.115 32.841 1.00 92.88 168 SER A N 1
ATOM 1242 C CA . SER A 1 168 ? -37.374 -11.046 32.611 1.00 92.88 168 SER A CA 1
ATOM 1243 C C . SER A 1 168 ? -36.020 -10.374 32.880 1.00 92.88 168 SER A C 1
ATOM 1245 O O . SER A 1 168 ? -35.907 -9.141 32.925 1.00 92.88 168 SER A O 1
ATOM 1247 N N . ALA A 1 169 ? -34.985 -11.182 33.111 1.00 94.12 169 ALA A N 1
ATOM 1248 C CA . ALA A 1 169 ? -33.635 -10.669 33.325 1.00 94.12 169 ALA A CA 1
ATOM 1249 C C . ALA A 1 169 ? -33.115 -9.963 32.061 1.00 94.12 169 ALA A C 1
ATOM 1251 O O . ALA A 1 169 ? -32.542 -8.884 32.152 1.00 94.12 169 ALA A O 1
ATOM 1252 N N . GLU A 1 170 ? -33.418 -10.499 30.882 1.00 94.50 170 GLU A N 1
ATOM 1253 C CA . GLU A 1 170 ? -33.084 -9.937 29.574 1.00 94.50 170 GLU A CA 1
ATOM 1254 C C . GLU A 1 170 ? -33.706 -8.545 29.397 1.00 94.50 170 GLU A C 1
ATOM 1256 O O . GLU A 1 170 ? -33.023 -7.588 29.035 1.00 94.50 170 GLU A O 1
ATOM 1261 N N . TRP A 1 171 ? -34.988 -8.394 29.746 1.00 93.69 171 TRP A N 1
ATOM 1262 C CA . TRP A 1 171 ? -35.672 -7.100 29.696 1.00 93.69 171 TRP A CA 1
ATOM 1263 C C . TRP A 1 171 ? -35.027 -6.072 30.641 1.00 93.69 171 TRP A C 1
ATOM 1265 O O . TRP A 1 171 ? -34.777 -4.929 30.250 1.00 93.69 171 TRP A O 1
ATOM 1275 N N . ARG A 1 172 ? -34.696 -6.484 31.875 1.00 94.81 172 ARG A N 1
ATOM 1276 C CA . ARG A 1 172 ? -33.991 -5.628 32.846 1.00 94.81 172 ARG A CA 1
ATOM 1277 C C . ARG A 1 172 ? -32.576 -5.272 32.381 1.00 94.81 172 ARG A C 1
ATOM 1279 O O . ARG A 1 172 ? -32.129 -4.154 32.626 1.00 94.81 172 ARG A O 1
ATOM 1286 N N . ALA A 1 173 ? -31.882 -6.177 31.691 1.00 95.81 173 ALA A N 1
ATOM 1287 C CA . ALA A 1 173 ? -30.561 -5.913 31.128 1.00 95.81 173 ALA A CA 1
ATOM 1288 C C . ALA A 1 173 ? -30.629 -4.819 30.053 1.00 95.81 173 ALA A C 1
ATOM 1290 O O . ALA A 1 173 ? -29.842 -3.873 30.107 1.00 95.81 173 ALA A O 1
ATOM 1291 N N . VAL A 1 174 ? -31.608 -4.885 29.140 1.00 95.94 174 VAL A N 1
ATOM 1292 C CA . VAL A 1 174 ? -31.838 -3.836 28.127 1.00 95.94 174 VAL A CA 1
ATOM 1293 C C . VAL A 1 174 ? -32.167 -2.495 28.786 1.00 95.94 174 VAL A C 1
ATOM 1295 O O . VAL A 1 174 ? -31.611 -1.468 28.396 1.00 95.94 174 VAL A O 1
ATOM 1298 N N . GLN A 1 175 ? -32.996 -2.487 29.836 1.00 95.44 175 GLN A N 1
ATOM 1299 C CA . GLN A 1 175 ? -33.276 -1.272 30.608 1.00 95.44 175 GLN A CA 1
ATOM 1300 C C . GLN A 1 175 ? -32.008 -0.656 31.210 1.00 95.44 175 GLN A C 1
ATOM 1302 O O . GLN A 1 175 ? -31.769 0.541 31.053 1.00 95.44 175 GLN A O 1
ATOM 1307 N N . LEU A 1 176 ? -31.169 -1.464 31.856 1.00 96.31 176 LEU A N 1
ATOM 1308 C CA . LEU A 1 176 ? -29.920 -0.990 32.450 1.00 96.31 176 LEU A CA 1
ATOM 1309 C C . LEU A 1 176 ? -28.910 -0.525 31.391 1.00 96.31 176 LEU A C 1
ATOM 1311 O O . LEU A 1 176 ? -28.168 0.423 31.645 1.00 96.31 176 LEU A O 1
ATOM 1315 N N . CYS A 1 177 ? -28.904 -1.130 30.199 1.00 97.25 177 CYS A N 1
ATOM 1316 C CA . CYS A 1 177 ? -28.118 -0.644 29.063 1.00 97.25 177 CYS A CA 1
ATOM 1317 C C . CYS A 1 177 ? -28.597 0.739 28.599 1.00 97.25 177 CYS A C 1
ATOM 1319 O O . CYS A 1 177 ? -27.769 1.630 28.407 1.00 97.25 177 CYS A O 1
ATOM 1321 N N . ALA A 1 178 ? -29.916 0.945 28.489 1.00 96.62 178 ALA A N 1
ATOM 1322 C CA . ALA A 1 178 ? -30.499 2.249 28.173 1.00 96.62 178 ALA A CA 1
ATOM 1323 C C . ALA A 1 178 ? -30.096 3.303 29.212 1.00 96.62 178 ALA A C 1
ATOM 1325 O O . ALA A 1 178 ? -29.656 4.398 28.868 1.00 96.62 178 ALA A O 1
ATOM 1326 N N . ASP A 1 179 ? -30.213 2.961 30.494 1.00 96.94 179 ASP A N 1
ATOM 1327 C CA . ASP A 1 179 ? -29.895 3.861 31.597 1.00 96.94 179 ASP A CA 1
ATOM 1328 C C . ASP A 1 179 ? -28.395 4.189 31.663 1.00 96.94 179 ASP A C 1
ATOM 1330 O O . ASP A 1 179 ? -28.037 5.350 31.860 1.00 96.94 179 ASP A O 1
ATOM 1334 N N . LEU A 1 180 ? -27.504 3.221 31.412 1.00 97.25 180 LEU A N 1
ATOM 1335 C CA . LEU A 1 180 ? -26.065 3.476 31.266 1.00 97.25 180 LEU A CA 1
ATOM 1336 C C . LEU A 1 180 ? -25.765 4.423 30.106 1.00 97.25 180 LEU A C 1
ATOM 1338 O O . LEU A 1 180 ? -24.966 5.346 30.270 1.00 97.25 180 LEU A O 1
ATOM 1342 N N . GLN A 1 181 ? -26.414 4.217 28.960 1.00 96.88 181 GLN A N 1
ATOM 1343 C CA . GLN A 1 181 ? -26.228 5.062 27.786 1.00 96.88 181 GLN A CA 1
ATOM 1344 C C . GLN A 1 181 ? -26.685 6.502 28.057 1.00 96.88 181 GLN A C 1
ATOM 1346 O O . GLN A 1 181 ? -25.989 7.443 27.686 1.00 96.88 181 GLN A O 1
ATOM 1351 N N . ARG A 1 182 ? -27.787 6.699 28.792 1.00 97.19 182 ARG A N 1
ATOM 1352 C CA . ARG A 1 182 ? -28.235 8.036 29.230 1.00 97.19 182 ARG A CA 1
ATOM 1353 C C . ARG A 1 182 ? -27.175 8.746 30.068 1.00 97.19 182 ARG A C 1
ATOM 1355 O O . ARG A 1 182 ? -26.837 9.894 29.788 1.00 97.19 182 ARG A O 1
ATOM 1362 N N . VAL A 1 183 ? -26.608 8.060 31.064 1.00 97.06 183 VAL A N 1
ATOM 1363 C CA . VAL A 1 183 ? -25.536 8.623 31.906 1.00 97.06 183 VAL A CA 1
ATOM 1364 C C . VAL A 1 183 ? -24.293 8.939 31.065 1.00 97.06 183 VAL A C 1
ATOM 1366 O O . VAL A 1 183 ? -23.668 9.981 31.269 1.00 97.06 183 VAL A O 1
ATOM 1369 N N . GLN A 1 184 ? -23.952 8.086 30.097 1.00 96.25 184 GLN A N 1
ATOM 1370 C CA . GLN A 1 184 ? -22.837 8.328 29.182 1.00 96.25 184 GLN A CA 1
ATOM 1371 C C . GLN A 1 184 ? -23.067 9.574 28.314 1.00 96.25 184 GLN A C 1
ATOM 1373 O O . GLN A 1 184 ? -22.152 10.383 28.166 1.00 96.25 184 GLN A O 1
ATOM 1378 N N . CYS A 1 185 ? -24.281 9.787 27.798 1.00 95.56 185 CYS A N 1
ATOM 1379 C CA . CYS A 1 185 ? -24.620 10.993 27.039 1.00 95.56 185 CYS A CA 1
ATOM 1380 C C . CYS A 1 185 ? -24.446 12.268 27.882 1.00 95.56 185 CYS A C 1
ATOM 1382 O O . CYS A 1 185 ? -23.871 13.245 27.399 1.00 95.56 185 CYS A O 1
ATOM 1384 N N . VAL A 1 186 ? -24.847 12.238 29.160 1.00 96.44 186 VAL A N 1
ATOM 1385 C CA . VAL A 1 186 ? -24.625 13.350 30.104 1.00 96.44 186 VAL A CA 1
ATOM 1386 C C . VAL A 1 186 ? -23.132 13.617 30.317 1.00 96.44 186 VAL A C 1
ATOM 1388 O O . VAL A 1 186 ? -22.703 14.772 30.333 1.00 96.44 186 VAL A O 1
ATOM 1391 N N . GLU A 1 187 ? -22.315 12.572 30.461 1.00 96.06 187 GLU A N 1
ATOM 1392 C CA . GLU A 1 187 ? -20.865 12.724 30.616 1.00 96.06 187 GLU A CA 1
ATOM 1393 C C . GLU A 1 187 ? -20.212 13.321 29.360 1.00 96.06 187 GLU A C 1
ATOM 1395 O O . GLU A 1 187 ? -19.388 14.235 29.458 1.00 96.06 187 GLU A O 1
ATOM 1400 N N . GLN A 1 188 ? -20.600 12.847 28.175 1.00 93.94 188 GLN A N 1
ATOM 1401 C CA . GLN A 1 188 ? -20.107 13.373 26.903 1.00 93.94 188 GLN A CA 1
ATOM 1402 C C . GLN A 1 188 ? -20.474 14.851 26.729 1.00 93.94 188 GLN A C 1
ATOM 1404 O O . GLN A 1 188 ? -19.629 15.650 26.319 1.00 93.94 188 GLN A O 1
ATOM 1409 N N . GLU A 1 189 ? -21.698 15.244 27.086 1.00 95.19 189 GLU A N 1
ATOM 1410 C CA . GLU A 1 189 ? -22.120 16.646 27.071 1.00 95.19 189 GLU A CA 1
ATOM 1411 C C . GLU A 1 189 ? -21.318 17.489 28.074 1.00 95.19 189 GLU A C 1
ATOM 1413 O O . GLU A 1 189 ? -20.828 18.565 27.727 1.00 95.19 189 GLU A O 1
ATOM 1418 N N . ALA A 1 190 ? -21.079 16.974 29.284 1.00 94.56 190 ALA A N 1
ATOM 1419 C CA . ALA A 1 190 ? -20.245 17.640 30.281 1.00 94.56 190 ALA A CA 1
ATOM 1420 C C . ALA A 1 190 ? -18.807 17.867 29.781 1.00 94.56 190 ALA A C 1
ATOM 1422 O O . ALA A 1 190 ? -18.251 18.952 29.967 1.00 94.56 190 ALA A O 1
ATOM 1423 N N . ARG A 1 191 ? -18.211 16.876 29.100 1.00 93.12 191 ARG A N 1
ATOM 1424 C CA . ARG A 1 191 ? -16.881 17.002 28.478 1.00 93.12 191 ARG A CA 1
ATOM 1425 C C . ARG A 1 191 ? -16.876 18.054 27.364 1.00 93.12 191 ARG A C 1
ATOM 1427 O O . ARG A 1 191 ? -15.972 18.886 27.342 1.00 93.12 191 ARG A O 1
ATOM 1434 N N . ARG A 1 192 ? -17.902 18.081 26.501 1.00 92.62 192 ARG A N 1
ATOM 1435 C CA . ARG A 1 192 ? -18.064 19.103 25.442 1.00 92.62 192 ARG A CA 1
ATOM 1436 C C . ARG A 1 192 ? -18.182 20.520 26.012 1.00 92.62 192 ARG A C 1
ATOM 1438 O O . ARG A 1 192 ? -17.591 21.456 25.482 1.00 92.62 192 ARG A O 1
ATOM 1445 N N . LEU A 1 193 ? -18.914 20.691 27.113 1.00 94.00 193 LEU A N 1
ATOM 1446 C CA . LEU A 1 193 ? -19.019 21.980 27.806 1.00 94.00 193 LEU A CA 1
ATOM 1447 C C . LEU A 1 193 ? -17.699 22.398 28.473 1.00 94.00 193 LEU A C 1
ATOM 1449 O O . LEU A 1 193 ? -17.415 23.595 28.570 1.00 94.00 193 LEU A O 1
ATOM 1453 N N . GLY A 1 194 ? -16.906 21.424 28.931 1.00 92.31 194 GLY A N 1
ATOM 1454 C CA . GLY A 1 194 ? -15.581 21.637 29.510 1.00 92.31 194 GLY A CA 1
ATOM 1455 C C . GLY A 1 194 ? -14.553 22.096 28.478 1.00 92.31 194 GLY A C 1
ATOM 1456 O O . GLY A 1 194 ? -13.874 23.096 28.710 1.00 92.31 194 GLY A O 1
ATOM 1457 N N . SER A 1 195 ? -14.487 21.435 27.318 1.00 89.81 195 SER A N 1
ATOM 1458 C CA . SER A 1 195 ? -13.565 21.815 26.239 1.00 89.81 195 SER A CA 1
ATOM 1459 C C . SER A 1 195 ? -13.879 23.203 25.673 1.00 89.81 195 SER A C 1
ATOM 1461 O O . SER A 1 195 ? -12.970 24.005 25.482 1.00 89.81 195 SER A O 1
ATOM 1463 N N . ALA A 1 196 ? -15.162 23.551 25.522 1.00 88.19 196 ALA A N 1
ATOM 1464 C CA . ALA A 1 196 ? -15.579 24.885 25.082 1.00 88.19 196 ALA A CA 1
ATOM 1465 C C . ALA A 1 196 ? -15.202 26.012 26.066 1.00 88.19 196 ALA A C 1
ATOM 1467 O O . ALA A 1 196 ? -15.086 27.170 25.670 1.00 88.19 196 ALA A O 1
ATOM 1468 N N . ALA A 1 197 ? -15.035 25.701 27.355 1.00 84.81 197 ALA A N 1
ATOM 1469 C CA . ALA A 1 197 ? -14.641 26.675 28.373 1.00 84.81 197 ALA A CA 1
ATOM 1470 C C . ALA A 1 197 ? -13.118 26.854 28.479 1.00 84.81 197 ALA A C 1
ATOM 1472 O O . ALA A 1 197 ? -12.670 27.850 29.046 1.00 84.81 197 ALA A O 1
ATOM 1473 N N . GLY A 1 198 ? -12.343 25.899 27.953 1.00 81.56 198 GLY A N 1
ATOM 1474 C CA . GLY A 1 198 ? -10.899 25.808 28.141 1.00 81.56 198 GLY A CA 1
ATOM 1475 C C . GLY A 1 198 ? -10.097 26.945 27.521 1.00 81.56 198 GLY A C 1
ATOM 1476 O O . GLY A 1 198 ? -9.028 27.223 28.046 1.00 81.56 198 GLY A O 1
ATOM 1477 N N . GLY A 1 199 ? -10.592 27.615 26.467 1.00 74.56 199 GLY A N 1
ATOM 1478 C CA . GLY A 1 199 ? -9.993 28.798 25.811 1.00 74.56 199 GLY A CA 1
ATOM 1479 C C . GLY A 1 199 ? -8.573 28.629 25.241 1.00 74.56 199 GLY A C 1
ATOM 1480 O O . GLY A 1 199 ? -8.168 29.390 24.371 1.00 74.56 199 GLY A O 1
ATOM 1481 N N . ALA A 1 200 ? -7.830 27.637 25.713 1.00 68.81 200 ALA A N 1
ATOM 1482 C CA . ALA A 1 200 ? -6.579 27.169 25.186 1.00 68.81 200 ALA A CA 1
ATOM 1483 C C . ALA A 1 200 ? -6.909 26.158 24.096 1.00 68.81 200 ALA A C 1
ATOM 1485 O O . ALA A 1 200 ? -7.540 25.130 24.356 1.00 68.81 200 ALA A O 1
ATOM 1486 N N . GLU A 1 201 ? -6.470 26.470 22.883 1.00 59.53 201 GLU A N 1
ATOM 1487 C CA . GLU A 1 201 ? -6.232 25.513 21.812 1.00 59.53 201 GLU A CA 1
ATOM 1488 C C . GLU A 1 201 ? -5.205 24.494 22.322 1.00 59.53 201 GLU A C 1
ATOM 1490 O O . GLU A 1 201 ? -4.024 24.549 22.001 1.00 59.53 201 GLU A O 1
ATOM 1495 N N . SER A 1 202 ? -5.635 23.590 23.206 1.00 55.06 202 SER A N 1
ATOM 1496 C CA . SER A 1 202 ? -4.880 22.396 23.550 1.00 55.06 202 SER A CA 1
ATOM 1497 C C . SER A 1 202 ? -4.944 21.507 22.318 1.00 55.06 202 SER A C 1
ATOM 1499 O O . SER A 1 202 ? -5.753 20.583 22.231 1.00 55.06 202 SER A O 1
ATOM 1501 N N . GLU A 1 203 ? -4.151 21.891 21.324 1.00 52.69 203 GLU A N 1
ATOM 1502 C CA . GLU A 1 203 ? -3.952 21.193 20.077 1.00 52.69 203 GLU A CA 1
ATOM 1503 C C . GLU A 1 203 ? -3.659 19.724 20.388 1.00 52.69 203 GLU A C 1
ATOM 1505 O O . GLU A 1 203 ? -2.653 19.365 20.995 1.00 52.69 203 GLU A O 1
ATOM 1510 N N . THR A 1 204 ? -4.534 18.855 19.888 1.00 49.56 204 THR A N 1
ATOM 1511 C CA . THR A 1 204 ? -4.136 17.554 19.337 1.00 49.56 204 THR A CA 1
ATOM 1512 C C . THR A 1 204 ? -3.675 16.454 20.290 1.00 49.56 204 THR A C 1
ATOM 1514 O O . THR A 1 204 ? -3.019 15.517 19.835 1.00 49.56 204 THR A O 1
ATOM 1517 N N . CYS A 1 205 ? -4.117 16.429 21.553 1.00 46.91 205 CYS A N 1
ATOM 1518 C CA . CYS A 1 205 ? -4.215 15.123 22.217 1.00 46.91 205 CYS A CA 1
ATOM 1519 C C . CYS A 1 205 ? -5.409 14.378 21.599 1.00 46.91 205 CYS A C 1
ATOM 1521 O O . CYS A 1 205 ? -6.512 14.355 22.142 1.00 46.91 205 CYS A O 1
ATOM 1523 N N . ASN A 1 206 ? -5.186 13.844 20.393 1.00 51.53 206 ASN A N 1
ATOM 1524 C CA . ASN A 1 206 ? -6.045 12.899 19.687 1.00 51.53 206 ASN A CA 1
ATOM 1525 C C . ASN A 1 206 ? -6.037 11.560 20.432 1.00 51.53 206 ASN A C 1
ATOM 1527 O O . ASN A 1 206 ? -5.843 10.528 19.797 1.00 51.53 206 ASN A O 1
ATOM 1531 N N . ASP A 1 207 ? -6.180 11.565 21.762 1.00 52.38 207 ASP A N 1
ATOM 1532 C CA . ASP A 1 207 ? -6.320 10.325 22.507 1.00 52.38 207 ASP A CA 1
ATOM 1533 C C . ASP A 1 207 ? -7.532 9.604 21.910 1.00 52.38 207 ASP A C 1
ATOM 1535 O O . ASP A 1 207 ? -8.659 10.125 21.973 1.00 52.38 207 ASP A O 1
ATOM 1539 N N . PRO A 1 208 ? -7.304 8.461 21.238 1.00 51.09 208 PRO A N 1
ATOM 1540 C CA . PRO A 1 208 ? -8.378 7.737 20.609 1.00 51.09 208 PRO A CA 1
ATOM 1541 C C . PRO A 1 208 ? -9.363 7.302 21.689 1.00 51.09 208 PRO A C 1
ATOM 1543 O O . PRO A 1 208 ? -9.042 7.208 22.876 1.00 51.09 208 PRO A O 1
ATOM 1546 N N . PRO A 1 209 ? -10.617 7.115 21.291 1.00 48.94 209 PRO A N 1
ATOM 1547 C CA . PRO A 1 209 ? -11.753 7.438 22.114 1.00 48.94 209 PRO A CA 1
ATOM 1548 C C . PRO A 1 209 ? -11.834 6.509 23.324 1.00 48.94 209 PRO A C 1
ATOM 1550 O O . PRO A 1 209 ? -12.325 5.389 23.223 1.00 48.94 209 PRO A O 1
ATOM 1553 N N . ASP A 1 210 ? -11.606 7.062 24.512 1.00 58.41 210 ASP A N 1
ATOM 1554 C CA . ASP A 1 210 ? -12.230 6.583 25.757 1.00 58.41 210 ASP A CA 1
ATOM 1555 C C . ASP A 1 210 ? -13.785 6.679 25.707 1.00 58.41 210 ASP A C 1
ATOM 1557 O O . ASP A 1 210 ? -14.471 6.563 26.723 1.00 58.41 210 ASP A O 1
ATOM 1561 N N . GLN A 1 211 ? -14.380 6.883 24.521 1.00 71.69 211 GLN A N 1
ATOM 1562 C CA . GLN A 1 211 ? -15.816 6.805 24.238 1.00 71.69 211 GLN A CA 1
ATOM 1563 C C . GLN A 1 211 ? -16.271 5.366 23.973 1.00 71.69 211 GLN A C 1
ATOM 1565 O O . GLN A 1 211 ? -17.223 5.141 23.227 1.00 71.69 211 GLN A O 1
ATOM 1570 N N . GLN A 1 212 ? -15.621 4.376 24.578 1.00 84.19 212 GLN A N 1
ATOM 1571 C CA . GLN A 1 212 ? -16.170 3.029 24.589 1.00 84.19 212 GLN A CA 1
ATOM 1572 C C . GLN A 1 212 ? -17.577 3.078 25.201 1.00 84.19 212 GLN A C 1
ATOM 1574 O O . GLN A 1 212 ? -17.776 3.631 26.288 1.00 84.19 212 GLN A O 1
ATOM 1579 N N . ALA A 1 213 ? -18.572 2.544 24.491 1.00 93.56 213 ALA A N 1
ATOM 1580 C CA . ALA A 1 213 ? -19.944 2.489 24.980 1.00 93.56 213 ALA A CA 1
ATOM 1581 C C . ALA A 1 213 ? -19.981 1.676 26.283 1.00 93.56 213 ALA A C 1
ATOM 1583 O O . ALA A 1 213 ? -19.653 0.488 26.288 1.00 93.56 213 ALA A O 1
ATOM 1584 N N . TRP A 1 214 ? -20.346 2.304 27.404 1.00 96.06 214 TRP A N 1
ATOM 1585 C CA . TRP A 1 214 ? -20.248 1.679 28.728 1.00 96.06 214 TRP A CA 1
ATOM 1586 C C . TRP A 1 214 ? -21.146 0.456 28.859 1.00 96.06 214 TRP A C 1
ATOM 1588 O O . TRP A 1 214 ? -20.749 -0.524 29.487 1.00 96.06 214 TRP A O 1
ATOM 1598 N N . ALA A 1 215 ? -22.329 0.505 28.245 1.00 96.69 215 ALA A N 1
ATOM 1599 C CA . ALA A 1 215 ? -23.232 -0.635 28.168 1.00 96.69 215 ALA A CA 1
ATOM 1600 C C . ALA A 1 215 ? -22.573 -1.810 27.427 1.00 96.69 215 ALA A C 1
ATOM 1602 O O . ALA A 1 215 ? -22.531 -2.916 27.960 1.00 96.69 215 ALA A O 1
ATOM 1603 N N . CYS A 1 216 ? -21.965 -1.571 26.260 1.00 97.25 216 CYS A N 1
ATOM 1604 C CA . CYS A 1 216 ? -21.273 -2.621 25.508 1.00 97.25 216 CYS A CA 1
ATOM 1605 C C . CYS A 1 216 ? -20.051 -3.168 26.256 1.00 97.25 216 CYS A C 1
ATOM 1607 O O . CYS A 1 216 ? -19.846 -4.377 26.268 1.00 97.25 216 CYS A O 1
ATOM 1609 N N . ALA A 1 217 ? -19.284 -2.316 26.943 1.00 96.44 217 ALA A N 1
ATOM 1610 C CA . ALA A 1 217 ? -18.175 -2.766 27.782 1.00 96.44 217 ALA A CA 1
ATOM 1611 C C . ALA A 1 217 ? -18.647 -3.664 28.938 1.00 96.44 217 ALA A C 1
ATOM 1613 O O . ALA A 1 217 ? -18.011 -4.669 29.257 1.00 96.44 217 ALA A O 1
ATOM 1614 N N . ALA A 1 218 ? -19.790 -3.334 29.544 1.00 96.56 218 ALA A N 1
ATOM 1615 C CA . ALA A 1 218 ? -20.398 -4.142 30.594 1.00 96.56 218 ALA A CA 1
ATOM 1616 C C . ALA A 1 218 ? -20.913 -5.491 30.072 1.00 96.56 218 ALA A C 1
ATOM 1618 O O . ALA A 1 218 ? -20.687 -6.513 30.719 1.00 96.56 218 ALA A O 1
ATOM 1619 N N . LEU A 1 219 ? -21.553 -5.497 28.897 1.00 97.06 219 LEU A N 1
ATOM 1620 C CA . LEU A 1 219 ? -21.994 -6.711 28.204 1.00 97.06 219 LEU A CA 1
ATOM 1621 C C . LEU A 1 219 ? -20.803 -7.605 27.827 1.00 97.06 219 LEU A C 1
ATOM 1623 O O . LEU A 1 219 ? -20.867 -8.819 28.009 1.00 97.06 219 LEU A O 1
ATOM 1627 N N . ALA A 1 220 ? -19.698 -7.011 27.370 1.00 97.31 220 ALA A N 1
ATOM 1628 C CA . ALA A 1 220 ? -18.483 -7.723 26.986 1.00 97.31 220 ALA A CA 1
ATOM 1629 C C . ALA A 1 220 ? -17.691 -8.281 28.176 1.00 97.31 220 ALA A C 1
ATOM 1631 O O . ALA A 1 220 ? -16.938 -9.236 28.003 1.00 97.31 220 ALA A O 1
ATOM 1632 N N . ALA A 1 221 ? -17.820 -7.707 29.377 1.00 96.69 221 ALA A N 1
ATOM 1633 C CA . ALA A 1 221 ? -16.961 -8.052 30.511 1.00 96.69 221 ALA A CA 1
ATOM 1634 C C . ALA A 1 221 ? -16.974 -9.556 30.876 1.00 96.69 221 ALA A C 1
ATOM 1636 O O . ALA A 1 221 ? -15.888 -10.122 31.031 1.00 96.69 221 ALA A O 1
ATOM 1637 N N . PRO A 1 222 ? -18.130 -10.253 30.952 1.00 96.44 222 PRO A N 1
ATOM 1638 C CA . PRO A 1 222 ? -18.156 -11.706 31.136 1.00 96.44 222 PRO A CA 1
ATOM 1639 C C . PRO A 1 222 ? -17.513 -12.481 29.973 1.00 96.44 222 PRO A C 1
ATOM 1641 O O . PRO A 1 222 ? -16.851 -13.493 30.206 1.00 96.44 222 PRO A O 1
ATOM 1644 N N . LEU A 1 223 ? -17.654 -11.992 28.733 1.00 96.56 223 LEU A N 1
ATOM 1645 C CA . LEU A 1 223 ? -17.066 -12.613 27.536 1.00 96.56 223 LEU A CA 1
ATOM 1646 C C . LEU A 1 223 ? -15.537 -12.524 27.583 1.00 96.56 223 LEU A C 1
ATOM 1648 O O . LEU A 1 223 ? -14.841 -13.520 27.394 1.00 96.56 223 LEU A O 1
ATOM 1652 N N . ILE A 1 224 ? -15.021 -11.340 27.920 1.00 97.50 224 ILE A N 1
ATOM 1653 C CA . ILE A 1 224 ? -13.592 -11.069 28.101 1.00 97.50 224 ILE A CA 1
ATOM 1654 C 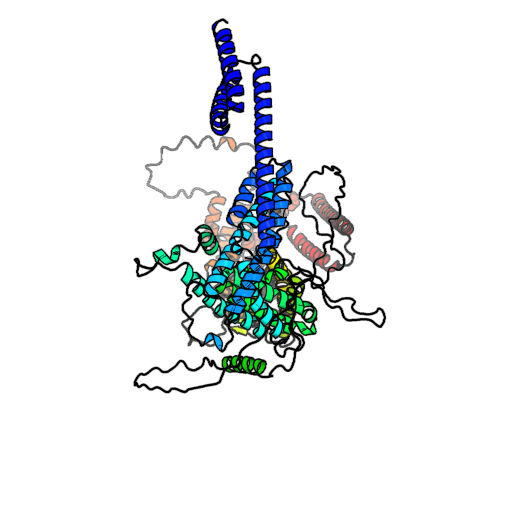C . ILE A 1 224 ? -13.027 -11.901 29.252 1.00 97.50 224 ILE A C 1
ATOM 1656 O O . ILE A 1 224 ? -11.950 -12.475 29.117 1.00 97.50 224 ILE A O 1
ATOM 1660 N N . ALA A 1 225 ? -13.738 -12.008 30.378 1.00 96.12 225 ALA A N 1
ATOM 1661 C CA . ALA A 1 225 ? -13.296 -12.835 31.499 1.00 96.12 225 ALA A CA 1
ATOM 1662 C C . ALA A 1 225 ? -13.115 -14.302 31.076 1.00 96.12 225 ALA A C 1
ATOM 1664 O O . ALA A 1 225 ? -12.089 -14.916 31.383 1.00 96.12 225 ALA A O 1
ATOM 1665 N N . ARG A 1 226 ? -14.067 -14.838 30.302 1.00 95.94 226 ARG A N 1
ATOM 1666 C CA . ARG A 1 226 ? -13.990 -16.190 29.737 1.00 95.94 226 ARG A CA 1
ATOM 1667 C C . ARG A 1 226 ? -12.850 -16.324 28.723 1.00 95.94 226 ARG A C 1
ATOM 1669 O O . ARG A 1 226 ? -12.078 -17.276 28.802 1.00 95.94 226 ARG A O 1
ATOM 1676 N N . PHE A 1 227 ? -12.692 -15.357 27.818 1.00 97.44 227 PHE A N 1
ATOM 1677 C CA . PHE A 1 227 ? -11.569 -15.311 26.877 1.00 97.44 227 PHE A CA 1
ATOM 1678 C C . PHE A 1 227 ? -10.222 -15.342 27.605 1.00 97.44 227 PHE A C 1
ATOM 1680 O O . PHE A 1 227 ? -9.402 -16.216 27.337 1.00 97.44 227 PHE A O 1
ATOM 1687 N N . ARG A 1 228 ? -10.011 -14.458 28.586 1.00 97.25 228 ARG A N 1
ATOM 1688 C CA . ARG A 1 228 ? -8.767 -14.392 29.368 1.00 97.25 228 ARG A CA 1
ATOM 1689 C C . ARG A 1 228 ? -8.497 -15.682 30.132 1.00 97.25 228 ARG A C 1
ATOM 1691 O O . ARG A 1 228 ? -7.348 -16.116 30.196 1.00 97.25 228 ARG A O 1
ATOM 1698 N N . HIS A 1 229 ? -9.536 -16.313 30.680 1.00 95.88 229 HIS A N 1
ATOM 1699 C CA . HIS A 1 229 ? -9.408 -17.605 31.348 1.00 95.88 229 HIS A CA 1
ATOM 1700 C C . HIS A 1 229 ? -8.840 -18.680 30.409 1.00 95.88 229 HIS A C 1
ATOM 1702 O O . HIS A 1 229 ? -7.941 -19.421 30.807 1.00 95.88 229 HIS A O 1
ATOM 1708 N N . HIS A 1 230 ? -9.322 -18.733 29.164 1.00 96.00 230 HIS A N 1
ATOM 1709 C CA . HIS A 1 230 ? -8.884 -19.719 28.178 1.00 96.00 230 HIS A CA 1
ATOM 1710 C C . HIS A 1 230 ? -7.565 -19.349 27.486 1.00 96.00 230 HIS A C 1
ATOM 1712 O O . HIS A 1 230 ? -6.714 -20.214 27.317 1.00 96.00 230 HIS A O 1
ATOM 1718 N N . PHE A 1 231 ? -7.353 -18.092 27.101 1.00 97.00 231 PHE A N 1
ATOM 1719 C CA . PHE A 1 231 ? -6.269 -17.716 26.184 1.00 97.00 231 PHE A CA 1
ATOM 1720 C C . PHE A 1 231 ? -5.155 -16.879 26.812 1.00 97.00 231 PHE A C 1
ATOM 1722 O O . PHE A 1 231 ? -4.095 -16.762 26.202 1.00 97.00 231 PHE A O 1
ATOM 1729 N N . CYS A 1 232 ? -5.354 -16.332 28.016 1.00 95.38 232 CYS A N 1
ATOM 1730 C CA . CYS A 1 232 ? -4.353 -15.501 28.698 1.00 95.38 232 CYS A CA 1
ATOM 1731 C C . CYS A 1 232 ? -3.780 -16.159 29.962 1.00 95.38 232 CYS A C 1
ATOM 1733 O O . CYS A 1 232 ? -2.787 -15.682 30.508 1.00 95.38 232 CYS A O 1
ATOM 1735 N N . ARG A 1 233 ? -4.381 -17.249 30.457 1.00 94.88 233 ARG A N 1
ATOM 1736 C CA . ARG A 1 233 ? -3.869 -17.970 31.628 1.00 94.88 233 ARG A CA 1
ATOM 1737 C C . ARG A 1 233 ? -2.663 -18.839 31.230 1.00 94.88 233 ARG A C 1
ATOM 1739 O O . ARG A 1 233 ? -2.837 -19.712 30.382 1.00 94.88 233 ARG A O 1
ATOM 1746 N N . PRO A 1 234 ? -1.489 -18.706 31.880 1.00 91.12 234 PRO A N 1
ATOM 1747 C CA . PRO A 1 234 ? -0.288 -19.472 31.516 1.00 91.12 234 PRO A CA 1
ATOM 1748 C C . PRO A 1 234 ? -0.449 -20.999 31.570 1.00 91.12 234 PRO A C 1
ATOM 1750 O O . PRO A 1 234 ? 0.206 -21.711 30.825 1.00 91.12 234 PRO A O 1
ATOM 1753 N N . GLY A 1 235 ? -1.323 -21.510 32.444 1.00 93.69 235 GLY A N 1
ATOM 1754 C CA . GLY A 1 235 ? -1.594 -22.948 32.572 1.00 93.69 235 GLY A CA 1
ATOM 1755 C C . GLY A 1 235 ? -2.698 -23.481 31.657 1.00 93.69 235 GLY A C 1
ATOM 1756 O O . GLY A 1 235 ? -3.067 -24.642 31.787 1.00 93.69 235 GLY A O 1
ATOM 1757 N N . SER A 1 236 ? -3.287 -22.648 30.796 1.00 95.94 236 SER A N 1
ATOM 1758 C CA . SER A 1 236 ? -4.323 -23.107 29.871 1.00 95.94 236 SER A CA 1
ATOM 1759 C C . SER A 1 236 ? -3.699 -23.752 28.637 1.00 95.94 236 SER A C 1
ATOM 1761 O O . SER A 1 236 ? -2.854 -23.144 27.983 1.00 95.94 236 SER A O 1
ATOM 1763 N N . GLU A 1 237 ? -4.187 -24.931 28.250 1.00 95.75 237 GLU A N 1
ATOM 1764 C CA . GLU A 1 237 ? -3.775 -25.635 27.023 1.00 95.75 237 GLU A CA 1
ATOM 1765 C C . GLU A 1 237 ? -4.072 -24.844 25.737 1.00 95.75 237 GLU A C 1
ATOM 1767 O O . GLU A 1 237 ? -3.493 -25.107 24.683 1.00 95.75 237 GLU A O 1
ATOM 1772 N N . LEU A 1 238 ? -4.971 -23.860 25.823 1.00 94.81 238 LEU A N 1
ATOM 1773 C CA . LEU A 1 238 ? -5.370 -22.995 24.713 1.00 94.81 238 LEU A CA 1
ATOM 1774 C C . LEU A 1 238 ? -4.531 -21.711 24.640 1.00 94.81 238 LEU A C 1
ATOM 1776 O O . LEU A 1 238 ? -4.544 -21.028 23.616 1.00 94.81 238 LEU A O 1
ATOM 1780 N N . CYS A 1 239 ? -3.768 -21.383 25.690 1.00 94.31 239 CYS A N 1
ATOM 1781 C CA . CYS A 1 239 ? -2.847 -20.245 25.715 1.00 94.31 239 CYS A CA 1
ATOM 1782 C C . CYS A 1 239 ? -1.560 -20.588 24.944 1.00 94.31 239 CYS A C 1
ATOM 1784 O O . CYS A 1 239 ? -0.470 -20.700 25.498 1.00 94.31 239 CYS A O 1
ATOM 1786 N N . ARG A 1 240 ? -1.697 -20.797 23.632 1.00 94.31 240 ARG A N 1
ATOM 1787 C CA . ARG A 1 240 ? -0.610 -21.225 22.746 1.00 94.31 240 ARG A CA 1
ATOM 1788 C C . ARG A 1 240 ? -0.091 -20.078 21.894 1.00 94.31 240 ARG A C 1
ATOM 1790 O O . ARG A 1 240 ? -0.881 -19.361 21.279 1.00 94.31 240 ARG A O 1
ATOM 1797 N N . MET A 1 241 ? 1.231 -19.917 21.839 1.00 94.00 241 MET A N 1
ATOM 1798 C CA . MET A 1 241 ? 1.898 -18.918 20.990 1.00 94.00 241 MET A CA 1
ATOM 1799 C C . MET A 1 241 ? 1.879 -19.309 19.509 1.00 94.00 241 MET A C 1
ATOM 1801 O O . MET A 1 241 ? 1.799 -18.443 18.650 1.00 94.00 241 MET A O 1
ATOM 1805 N N . ASP A 1 242 ? 1.878 -20.609 19.214 1.00 96.06 242 ASP A N 1
ATOM 1806 C CA . ASP A 1 242 ? 1.863 -21.165 17.856 1.00 96.06 242 ASP A CA 1
ATOM 1807 C C . ASP A 1 242 ? 0.455 -21.308 17.255 1.00 96.06 242 ASP A C 1
ATOM 1809 O O . ASP A 1 242 ? 0.316 -21.681 16.090 1.00 96.06 242 ASP A O 1
ATOM 1813 N N . LYS A 1 243 ? -0.587 -21.029 18.053 1.00 96.81 243 LYS A N 1
ATOM 1814 C CA . LYS A 1 243 ? -2.003 -21.090 17.657 1.00 96.81 243 LYS A CA 1
ATOM 1815 C C . LYS A 1 243 ? -2.777 -19.797 17.952 1.00 96.81 243 LYS A C 1
ATOM 1817 O O . LYS A 1 243 ? -3.841 -19.859 18.575 1.00 96.81 243 LYS A O 1
ATOM 1822 N N . PRO A 1 244 ? -2.286 -18.615 17.525 1.00 96.69 244 PRO A N 1
ATOM 1823 C CA . PRO A 1 244 ? -3.011 -17.359 17.711 1.00 96.69 244 PRO A CA 1
ATOM 1824 C C . PRO A 1 244 ? -4.378 -17.374 17.011 1.00 96.69 244 PRO A C 1
ATOM 1826 O O . PRO A 1 244 ? -5.316 -16.738 17.488 1.00 96.69 244 PRO A O 1
ATOM 1829 N N . GLU A 1 245 ? -4.534 -18.152 15.932 1.00 97.56 245 GLU A N 1
ATOM 1830 C CA . GLU A 1 245 ? -5.790 -18.275 15.194 1.00 97.56 245 GLU A CA 1
ATOM 1831 C C . GLU A 1 245 ? -6.962 -18.775 16.043 1.00 97.56 245 GLU A C 1
ATOM 1833 O O . GLU A 1 245 ? -8.106 -18.424 15.766 1.00 97.56 245 GLU A O 1
ATOM 1838 N N . TRP A 1 246 ? -6.700 -19.563 17.091 1.00 97.44 246 TRP A N 1
ATOM 1839 C CA . TRP A 1 246 ? -7.751 -20.062 17.980 1.00 97.44 246 TRP A CA 1
ATOM 1840 C C . TRP A 1 246 ? -8.332 -18.947 18.842 1.00 97.44 246 TRP A C 1
ATOM 1842 O O . TRP A 1 246 ? -9.547 -18.876 18.996 1.00 97.44 246 TRP A O 1
ATOM 1852 N N . ALA A 1 247 ? -7.477 -18.062 19.359 1.00 97.69 247 ALA A N 1
ATOM 1853 C CA . ALA A 1 247 ? -7.899 -16.930 20.175 1.00 97.69 247 ALA A CA 1
ATOM 1854 C C . ALA A 1 247 ? -8.748 -15.950 19.355 1.00 97.69 247 ALA A C 1
ATOM 1856 O O . ALA A 1 247 ? -9.829 -15.554 19.785 1.00 97.69 247 ALA A O 1
ATOM 1857 N N . PHE A 1 248 ? -8.288 -15.605 18.149 1.00 98.12 248 PHE A N 1
ATOM 1858 C CA . PHE A 1 248 ? -9.006 -14.683 17.272 1.00 98.12 248 PHE A CA 1
ATOM 1859 C C . PHE A 1 248 ? -10.332 -15.253 16.776 1.00 98.12 248 PHE A C 1
ATOM 1861 O O . PHE A 1 248 ? -11.351 -14.574 16.866 1.00 98.12 248 PHE A O 1
ATOM 1868 N N . ARG A 1 249 ? -10.344 -16.512 16.321 1.00 97.62 249 ARG A N 1
ATOM 1869 C CA . ARG A 1 249 ? -11.582 -17.182 15.913 1.00 97.62 249 ARG A CA 1
ATOM 1870 C C . ARG A 1 249 ? -12.584 -17.237 17.060 1.00 97.62 249 ARG A C 1
ATOM 1872 O O . ARG A 1 249 ? -13.741 -16.901 16.868 1.00 97.62 249 ARG A O 1
ATOM 1879 N N . TYR A 1 250 ? -12.126 -17.586 18.260 1.00 97.00 250 TYR A N 1
ATOM 1880 C CA . TYR A 1 250 ? -12.981 -17.621 19.439 1.00 97.00 250 TYR A CA 1
ATOM 1881 C C . TYR A 1 250 ? -13.592 -16.249 19.765 1.00 97.00 250 TYR A C 1
ATOM 1883 O O . TYR A 1 250 ? -14.753 -16.183 20.154 1.00 97.00 250 TYR A O 1
ATOM 1891 N N . LEU A 1 251 ? -12.848 -15.149 19.593 1.00 97.69 251 LEU A N 1
ATOM 1892 C CA . LEU A 1 251 ? -13.397 -13.799 19.768 1.00 97.69 251 LEU A CA 1
ATOM 1893 C C . LEU A 1 251 ? -14.453 -13.449 18.712 1.00 97.69 251 LEU A C 1
ATOM 1895 O O . LEU A 1 251 ? -15.447 -12.819 19.066 1.00 97.69 251 LEU A O 1
ATOM 1899 N N . VAL A 1 252 ? -14.259 -13.854 17.452 1.00 97.50 252 VAL A N 1
ATOM 1900 C CA . VAL A 1 252 ? -15.249 -13.657 16.377 1.00 97.50 252 VAL A CA 1
ATOM 1901 C C . VAL A 1 252 ? -16.504 -14.486 16.642 1.00 97.50 252 VAL A C 1
ATOM 1903 O O . VAL A 1 252 ? -17.597 -13.932 16.623 1.00 97.50 252 VAL A O 1
ATOM 1906 N N . ASP A 1 253 ? -16.353 -15.768 16.979 1.00 95.56 253 ASP A N 1
ATOM 1907 C CA . ASP A 1 253 ? -17.473 -16.657 17.305 1.00 95.56 253 ASP A CA 1
ATOM 1908 C C . ASP A 1 253 ? -18.258 -16.108 18.517 1.00 95.56 253 ASP A C 1
ATOM 1910 O O . ASP A 1 253 ? -19.478 -15.949 18.458 1.00 95.56 253 ASP A O 1
ATOM 1914 N N . LEU A 1 254 ? -17.556 -15.696 19.588 1.00 94.50 254 LEU A N 1
ATOM 1915 C CA . LEU A 1 254 ? -18.177 -15.020 20.732 1.00 94.50 254 LEU A CA 1
ATOM 1916 C C . LEU A 1 254 ? -18.940 -13.766 20.305 1.00 94.50 254 LEU A C 1
ATOM 1918 O O . LEU A 1 254 ? -20.062 -13.561 20.763 1.00 94.50 254 LEU A O 1
ATOM 1922 N N . LEU A 1 255 ? -18.338 -12.917 19.474 1.00 95.94 255 LEU A N 1
ATOM 1923 C CA . LEU A 1 255 ? -18.963 -11.686 19.009 1.00 95.94 255 LEU A CA 1
ATOM 1924 C C . LEU A 1 255 ? -20.249 -11.980 18.228 1.00 95.94 255 LEU A C 1
ATOM 1926 O O . LEU A 1 255 ? -21.284 -11.405 18.553 1.00 95.94 255 LEU A O 1
ATOM 1930 N N . SER A 1 256 ? -20.197 -12.872 17.239 1.00 95.06 256 SER A N 1
ATOM 1931 C CA . SER A 1 256 ? -21.338 -13.208 16.383 1.00 95.06 256 SER A CA 1
ATOM 1932 C C . SER A 1 256 ? -22.502 -13.806 17.174 1.00 95.06 256 SER A C 1
ATOM 1934 O O . SER A 1 256 ? -23.634 -13.337 17.036 1.00 95.06 256 SER A O 1
ATOM 1936 N N . ASP A 1 257 ? -22.226 -14.777 18.047 1.00 92.75 257 ASP A N 1
ATOM 1937 C CA . ASP A 1 257 ? -23.258 -15.458 18.837 1.00 92.75 257 ASP A CA 1
ATOM 1938 C C . ASP A 1 257 ? -23.955 -14.493 19.807 1.00 92.75 257 ASP A C 1
ATOM 1940 O O . ASP A 1 257 ? -25.182 -14.465 19.930 1.00 92.75 257 ASP A O 1
ATOM 1944 N N . HIS A 1 258 ? -23.167 -13.664 20.494 1.00 95.00 258 HIS A N 1
ATOM 1945 C CA . HIS A 1 258 ? -23.676 -12.776 21.534 1.00 95.00 258 HIS A CA 1
ATOM 1946 C C . HIS A 1 258 ? -24.307 -11.505 20.966 1.00 95.00 258 HIS A C 1
ATOM 1948 O O . HIS A 1 258 ? -25.220 -10.953 21.581 1.00 95.00 258 HIS A O 1
ATOM 1954 N N . LEU A 1 259 ? -23.865 -11.043 19.796 1.00 95.38 259 LEU A N 1
ATOM 1955 C CA . LEU A 1 259 ? -24.498 -9.920 19.117 1.00 95.38 259 LEU A CA 1
ATOM 1956 C C . LEU A 1 259 ? -25.916 -10.280 18.665 1.00 95.38 259 LEU A C 1
ATOM 1958 O O . LEU A 1 259 ? -26.839 -9.523 18.944 1.00 95.38 259 LEU A O 1
ATOM 1962 N N . ALA A 1 260 ? -26.109 -11.461 18.067 1.00 92.75 260 ALA A N 1
ATOM 1963 C CA . ALA A 1 260 ? -27.435 -11.932 17.668 1.00 92.75 260 ALA A CA 1
ATOM 1964 C C . ALA A 1 260 ? -28.403 -12.025 18.865 1.00 92.75 260 ALA A C 1
ATOM 1966 O O . ALA A 1 260 ? -29.587 -11.697 18.758 1.00 92.75 260 ALA A O 1
ATOM 1967 N N . GLU A 1 261 ? -27.892 -12.445 20.023 1.00 93.56 261 GLU A N 1
ATOM 1968 C CA . GLU A 1 261 ? -28.643 -12.501 21.276 1.00 93.56 261 GLU A CA 1
ATOM 1969 C C . GLU A 1 261 ? -29.049 -11.100 21.768 1.00 93.56 261 GLU A C 1
ATOM 1971 O O . GLU A 1 261 ? -30.225 -10.871 22.067 1.00 93.56 261 GLU A O 1
ATOM 1976 N N . VAL A 1 262 ? -28.109 -10.147 21.796 1.00 94.75 262 VAL A N 1
ATOM 1977 C CA . VAL A 1 262 ? -28.378 -8.755 22.197 1.00 94.75 262 VAL A CA 1
ATOM 1978 C C . VAL A 1 262 ? -29.345 -8.081 21.230 1.00 94.75 262 VAL A C 1
ATOM 1980 O O . VAL A 1 262 ? -30.300 -7.448 21.678 1.00 94.75 262 VAL A O 1
ATOM 1983 N N . ASP A 1 263 ? -29.164 -8.255 19.922 1.00 93.81 263 ASP A N 1
ATOM 1984 C CA . ASP A 1 263 ? -30.061 -7.703 18.905 1.00 93.81 263 ASP A CA 1
ATOM 1985 C C . ASP A 1 263 ? -31.479 -8.246 19.069 1.00 93.81 263 ASP A C 1
ATOM 1987 O O . ASP A 1 263 ? -32.451 -7.499 18.951 1.00 93.81 263 ASP A O 1
ATOM 1991 N N . ARG A 1 264 ? -31.626 -9.522 19.441 1.00 91.56 264 ARG A N 1
ATOM 1992 C CA . ARG A 1 264 ? -32.934 -10.099 19.758 1.00 91.56 264 ARG A CA 1
ATOM 1993 C C . ARG A 1 264 ? -33.552 -9.470 21.006 1.00 91.56 264 ARG A C 1
ATOM 1995 O O . ARG A 1 264 ? -34.752 -9.185 21.002 1.00 91.56 264 ARG A O 1
ATOM 2002 N N . TRP A 1 265 ? -32.774 -9.250 22.069 1.00 93.38 265 TRP A N 1
ATOM 2003 C CA . TRP A 1 265 ? -33.264 -8.568 23.274 1.00 93.38 265 TRP A CA 1
ATOM 2004 C C . TRP A 1 265 ? -33.716 -7.137 22.957 1.00 93.38 265 TRP A C 1
ATOM 2006 O O . TRP A 1 265 ? -34.797 -6.722 23.376 1.00 93.38 265 TRP A O 1
ATOM 2016 N N . MET A 1 266 ? -32.927 -6.411 22.165 1.00 93.06 266 MET A N 1
ATOM 2017 C CA . MET A 1 266 ? -33.217 -5.045 21.727 1.00 93.06 266 MET A CA 1
ATOM 2018 C C . MET A 1 266 ? -34.453 -4.996 20.823 1.00 93.06 266 MET A C 1
ATOM 2020 O O . MET A 1 266 ? -35.345 -4.179 21.043 1.00 93.06 266 MET A O 1
ATOM 2024 N N . ALA A 1 267 ? -34.568 -5.908 19.856 1.00 90.31 267 ALA A N 1
ATOM 2025 C CA . ALA A 1 267 ? -35.716 -6.001 18.959 1.00 90.31 267 ALA A CA 1
ATOM 2026 C C . ALA A 1 267 ? -37.012 -6.346 19.704 1.00 90.31 267 ALA A C 1
ATOM 2028 O O . ALA A 1 267 ? -38.067 -5.827 19.355 1.00 90.31 267 ALA A O 1
ATOM 2029 N N . ALA A 1 268 ? -36.956 -7.159 20.761 1.00 88.12 268 ALA A N 1
ATOM 2030 C CA . ALA A 1 268 ? -38.129 -7.433 21.591 1.00 88.12 268 ALA A CA 1
ATOM 2031 C C . ALA A 1 268 ? -38.631 -6.186 22.345 1.00 88.12 268 ALA A C 1
ATOM 2033 O O . ALA A 1 268 ? -39.820 -6.085 22.648 1.00 88.12 268 ALA A O 1
ATOM 2034 N N . VAL A 1 269 ? -37.738 -5.235 22.637 1.00 88.25 269 VAL A N 1
ATOM 2035 C CA . VAL A 1 269 ? -38.062 -3.978 23.326 1.00 88.25 269 VAL A CA 1
ATOM 2036 C C . VAL A 1 269 ? -38.484 -2.876 22.348 1.00 88.25 269 VAL A C 1
ATOM 2038 O O . VAL A 1 269 ? -39.451 -2.164 22.615 1.00 88.25 269 VAL A O 1
ATOM 2041 N N . VAL A 1 270 ? -37.784 -2.737 21.219 1.00 87.88 270 VAL A N 1
ATOM 2042 C CA . VAL A 1 270 ? -37.983 -1.656 20.234 1.00 87.88 270 VAL A CA 1
ATOM 2043 C C . VAL A 1 270 ? -39.001 -2.043 19.149 1.00 87.88 270 VAL A C 1
ATOM 2045 O O . VAL A 1 270 ? -39.792 -1.218 18.701 1.00 87.88 270 VAL A O 1
ATOM 2048 N N . GLY A 1 271 ? -39.005 -3.308 18.727 1.00 69.88 271 GLY A N 1
ATOM 2049 C CA . GLY A 1 271 ? -39.630 -3.816 17.499 1.00 69.88 271 GLY A CA 1
ATOM 2050 C C . GLY A 1 271 ? -41.098 -4.237 17.593 1.00 69.88 271 GLY A C 1
ATOM 2051 O O . GLY A 1 271 ? -41.544 -5.068 16.805 1.00 69.88 271 GLY A O 1
ATOM 2052 N N . GLY A 1 272 ? -41.888 -3.667 18.503 1.00 58.31 272 GLY A N 1
ATOM 2053 C CA . GLY A 1 272 ? -43.313 -3.994 18.671 1.00 58.31 272 GLY A CA 1
ATOM 2054 C C . GLY A 1 272 ? -44.261 -3.571 17.529 1.00 58.31 272 GLY A C 1
ATOM 2055 O O . GLY A 1 272 ? -45.422 -3.289 17.815 1.00 58.31 272 GLY A O 1
ATOM 2056 N N . GLY A 1 273 ? -43.825 -3.481 16.262 1.00 52.31 273 GLY A N 1
ATOM 2057 C CA . GLY A 1 273 ? -44.574 -2.716 15.255 1.00 52.31 273 GLY A CA 1
ATOM 2058 C C . GLY A 1 273 ? -44.392 -3.038 13.771 1.00 52.31 273 GLY A C 1
ATOM 2059 O O . GLY A 1 273 ? -44.461 -2.105 12.981 1.00 52.31 273 GLY A O 1
ATOM 2060 N N . THR A 1 274 ? -44.208 -4.294 13.346 1.00 53.97 274 THR A N 1
ATOM 2061 C CA . THR A 1 274 ? -44.264 -4.611 11.898 1.00 53.97 274 THR A CA 1
ATOM 2062 C C . THR A 1 274 ? -45.437 -5.485 11.442 1.00 53.97 274 THR A C 1
ATOM 2064 O O . THR A 1 274 ? -45.491 -5.799 10.257 1.00 53.97 274 THR A O 1
ATOM 2067 N N . GLY A 1 275 ? -46.423 -5.841 12.288 1.00 54.94 275 GLY A N 1
ATOM 2068 C CA . GLY A 1 275 ? -47.507 -6.705 11.775 1.00 54.94 275 GLY A CA 1
ATOM 2069 C C . GLY A 1 275 ? -48.879 -6.789 12.451 1.00 54.94 275 GLY A C 1
ATOM 2070 O O . GLY A 1 275 ? -49.807 -7.215 11.772 1.00 54.94 275 GLY A O 1
ATOM 2071 N N . VAL A 1 276 ? -49.090 -6.414 13.719 1.00 53.31 276 VAL A N 1
ATOM 2072 C CA . VAL A 1 276 ? -50.427 -6.533 14.356 1.00 53.31 276 VAL A CA 1
ATOM 2073 C C . VAL A 1 276 ? -50.649 -5.377 15.342 1.00 53.31 276 VAL A C 1
ATOM 2075 O O . VAL A 1 276 ? -50.216 -5.418 16.490 1.00 53.31 276 VAL A O 1
ATOM 2078 N N . GLU A 1 277 ? -51.285 -4.305 14.866 1.00 56.19 277 GLU A N 1
ATOM 2079 C CA . GLU A 1 277 ? -51.213 -2.948 15.439 1.00 56.19 277 GLU A CA 1
ATOM 2080 C C . GLU A 1 277 ? -52.040 -2.652 16.709 1.00 56.19 277 GLU A C 1
ATOM 2082 O O . GLU A 1 277 ? -51.964 -1.536 17.220 1.00 56.19 277 GLU A O 1
ATOM 2087 N N . THR A 1 278 ? -52.821 -3.572 17.278 1.00 55.91 278 THR A N 1
ATOM 2088 C CA . THR A 1 278 ? -53.839 -3.163 18.277 1.00 55.91 278 THR A CA 1
ATOM 2089 C C . THR A 1 278 ? -53.601 -3.585 19.726 1.00 55.91 278 THR A C 1
ATOM 2091 O O . THR A 1 278 ? -54.214 -2.991 20.609 1.00 55.91 278 THR A O 1
ATOM 2094 N N . HIS A 1 279 ? -52.675 -4.505 20.024 1.00 53.84 279 HIS A N 1
ATOM 2095 C CA . HIS A 1 279 ? -52.427 -4.950 21.412 1.00 53.84 279 HIS A CA 1
ATOM 2096 C C . HIS A 1 279 ? -51.017 -4.663 21.963 1.00 53.84 279 HIS A C 1
ATOM 2098 O O . HIS A 1 279 ? -50.805 -4.771 23.167 1.00 53.84 279 HIS A O 1
ATOM 2104 N N . ALA A 1 280 ? -50.061 -4.225 21.136 1.00 51.91 280 ALA A N 1
ATOM 2105 C CA . ALA A 1 280 ? -48.689 -3.937 21.583 1.00 51.91 280 ALA A CA 1
ATOM 2106 C C . ALA A 1 280 ? -48.507 -2.543 22.226 1.00 51.91 280 ALA A C 1
ATOM 2108 O O . ALA A 1 280 ? -47.500 -2.287 22.888 1.00 51.91 280 ALA A O 1
ATOM 2109 N N . ARG A 1 281 ? -49.485 -1.634 22.083 1.00 54.69 281 ARG A N 1
ATOM 2110 C CA . ARG A 1 281 ? -49.376 -0.250 22.582 1.00 54.69 281 ARG A CA 1
ATOM 2111 C C . ARG A 1 281 ? -49.378 -0.141 24.112 1.00 54.69 281 ARG A C 1
ATOM 2113 O O . ARG A 1 281 ? -48.720 0.750 24.639 1.00 54.69 281 ARG A O 1
ATOM 2120 N N . ASP A 1 282 ? -50.003 -1.085 24.816 1.00 58.59 282 ASP A N 1
ATOM 2121 C CA . ASP A 1 282 ? -49.990 -1.123 26.288 1.00 58.59 282 ASP A CA 1
ATOM 2122 C C . ASP A 1 282 ? -48.653 -1.633 26.863 1.00 58.59 282 ASP A C 1
ATOM 2124 O O . ASP A 1 282 ? -48.312 -1.343 28.011 1.00 58.59 282 ASP A O 1
ATOM 2128 N N . ALA A 1 283 ? -47.841 -2.341 26.067 1.00 51.31 283 ALA A N 1
ATOM 2129 C CA . ALA A 1 283 ? -46.507 -2.785 26.480 1.00 51.31 283 ALA A CA 1
ATOM 2130 C C . ALA A 1 283 ? -45.446 -1.669 26.369 1.00 51.31 283 ALA A C 1
ATOM 2132 O O . ALA A 1 283 ? -44.515 -1.639 27.177 1.00 51.31 283 ALA A O 1
ATOM 2133 N N . LEU A 1 284 ? -45.627 -0.714 25.444 1.00 54.81 284 LEU A N 1
ATOM 2134 C CA . LEU A 1 284 ? -44.739 0.441 25.229 1.00 54.81 284 LEU A CA 1
ATOM 2135 C C . LEU A 1 284 ? -44.734 1.458 26.386 1.00 54.81 284 LEU A C 1
ATOM 2137 O O . LEU A 1 284 ? -43.844 2.298 26.452 1.00 54.81 284 LEU A O 1
ATOM 2141 N N . GLY A 1 285 ? -45.672 1.376 27.335 1.00 64.94 285 GLY A N 1
ATOM 2142 C CA . GLY A 1 285 ? -45.775 2.322 28.455 1.00 64.94 285 GLY A CA 1
ATOM 2143 C C . GLY A 1 285 ? -44.677 2.229 29.527 1.00 64.94 285 GLY A C 1
ATOM 2144 O O . GLY A 1 285 ? -44.796 2.887 30.556 1.00 64.94 285 GLY A O 1
ATOM 2145 N N . GLN A 1 286 ? -43.646 1.396 29.350 1.00 79.88 286 GLN A N 1
ATOM 2146 C CA . GLN A 1 286 ? -42.671 1.098 30.412 1.00 79.88 286 GLN A CA 1
ATOM 2147 C C . GLN A 1 286 ? -41.284 1.684 30.200 1.00 79.88 286 GLN A C 1
ATOM 2149 O O . GLN A 1 286 ? -40.648 2.074 31.177 1.00 79.88 286 GLN A O 1
ATOM 2154 N N . PHE A 1 287 ? -40.810 1.752 28.957 1.00 90.00 287 PHE A N 1
ATOM 2155 C CA . PHE A 1 287 ? -39.592 2.494 28.671 1.00 90.00 287 PHE A CA 1
ATOM 2156 C C . PHE A 1 287 ? -39.947 3.966 28.560 1.00 90.00 287 PHE A C 1
ATOM 2158 O O . PHE A 1 287 ? -40.837 4.360 27.805 1.00 90.00 287 PHE A O 1
ATOM 2165 N N . SER A 1 288 ? -39.242 4.798 29.317 1.00 92.44 288 SER A N 1
ATOM 2166 C CA . SER A 1 288 ? -39.365 6.239 29.147 1.00 92.44 288 SER A CA 1
ATOM 2167 C C . SER A 1 288 ? -38.905 6.639 27.735 1.00 92.44 288 SER A C 1
ATOM 2169 O O . SER A 1 288 ? -37.989 6.017 27.186 1.00 92.44 288 SER A O 1
ATOM 2171 N N . PRO A 1 289 ? -39.448 7.723 27.153 1.00 93.06 289 PRO A N 1
ATOM 2172 C CA . PRO A 1 289 ? -38.969 8.237 25.869 1.00 93.06 289 PRO A CA 1
ATOM 2173 C C . PRO A 1 289 ? -37.458 8.522 25.857 1.00 93.06 289 PRO A C 1
ATOM 2175 O O . PRO A 1 289 ? -36.807 8.401 24.824 1.00 93.06 289 PRO A O 1
ATOM 2178 N N . ALA A 1 290 ? -36.880 8.881 27.010 1.00 93.88 290 ALA A N 1
ATOM 2179 C CA . ALA A 1 290 ? -35.440 9.074 27.159 1.00 93.88 290 ALA A CA 1
ATOM 2180 C C . ALA A 1 290 ? -34.653 7.761 27.015 1.00 93.88 290 ALA A C 1
ATOM 2182 O O . ALA A 1 290 ? -33.617 7.750 26.358 1.00 93.88 290 ALA A O 1
ATOM 2183 N N . GLN A 1 291 ? -35.156 6.656 27.573 1.00 95.44 291 GLN A N 1
ATOM 2184 C CA . GLN A 1 291 ? -34.530 5.341 27.420 1.00 95.44 291 GLN A CA 1
ATOM 2185 C C . GLN A 1 291 ? -34.620 4.830 25.983 1.00 95.44 291 GLN A C 1
ATOM 2187 O O . GLN A 1 291 ? -33.624 4.327 25.481 1.00 95.44 291 GLN A O 1
ATOM 2192 N N . LEU A 1 292 ? -35.758 4.999 25.303 1.00 93.81 292 LEU A N 1
ATOM 2193 C CA . LEU A 1 292 ? -35.878 4.613 23.891 1.00 93.81 292 LEU A CA 1
ATOM 2194 C C . LEU A 1 292 ? -34.878 5.381 23.017 1.00 93.81 292 LEU A C 1
ATOM 2196 O O . LEU A 1 292 ? -34.118 4.758 22.285 1.00 93.81 292 LEU A O 1
ATOM 2200 N N . ARG A 1 293 ? -34.775 6.708 23.186 1.00 94.69 293 ARG A N 1
ATOM 2201 C CA . ARG A 1 293 ? -33.758 7.518 22.489 1.00 94.69 293 ARG A CA 1
ATOM 2202 C C . ARG A 1 293 ? -32.328 7.082 22.804 1.00 94.69 293 ARG A C 1
ATOM 2204 O O . ARG A 1 293 ? -31.464 7.146 21.939 1.00 94.69 293 ARG A O 1
ATOM 2211 N N . ALA A 1 294 ? -32.058 6.671 24.041 1.00 95.44 294 ALA A N 1
ATOM 2212 C CA . ALA A 1 294 ? -30.743 6.167 24.414 1.00 95.44 294 ALA A CA 1
ATOM 2213 C C . ALA A 1 294 ? -30.452 4.808 23.763 1.00 95.44 294 ALA A C 1
ATOM 2215 O O . ALA A 1 294 ? -29.351 4.603 23.268 1.00 95.44 294 ALA A O 1
ATOM 2216 N N . LEU A 1 295 ? -31.434 3.906 23.694 1.00 94.88 295 LEU A N 1
ATOM 2217 C CA . LEU A 1 295 ? -31.298 2.627 22.991 1.00 94.88 295 LEU A CA 1
ATOM 2218 C C . LEU A 1 295 ? -31.105 2.816 21.484 1.00 94.88 295 LEU A C 1
ATOM 2220 O O . LEU A 1 295 ? -30.299 2.106 20.902 1.00 94.88 295 LEU A O 1
ATOM 2224 N N . GLU A 1 296 ? -31.767 3.795 20.866 1.00 93.69 296 GLU A N 1
ATOM 2225 C CA . GLU A 1 296 ? -31.547 4.159 19.456 1.00 93.69 296 GLU A CA 1
ATOM 2226 C C . GLU A 1 296 ? -30.118 4.664 19.190 1.00 93.69 296 GLU A C 1
ATOM 2228 O O . GLU A 1 296 ? -29.590 4.490 18.095 1.00 93.69 296 GLU A O 1
ATOM 2233 N N . GLN A 1 297 ? -29.479 5.288 20.185 1.00 94.19 297 GLN A N 1
ATOM 2234 C CA . GLN A 1 297 ? -28.083 5.735 20.105 1.00 94.19 297 GLN A CA 1
ATOM 2235 C C . GLN A 1 297 ? -27.078 4.619 20.414 1.00 94.19 297 GLN A C 1
ATOM 2237 O O . GLN A 1 297 ? -25.900 4.741 20.074 1.00 94.19 297 GLN A O 1
ATOM 2242 N N . LEU A 1 298 ? -27.516 3.552 21.082 1.00 94.94 298 LEU A N 1
ATOM 2243 C CA . LEU A 1 298 ? -26.688 2.398 21.379 1.00 94.94 298 LEU A CA 1
ATOM 2244 C C . LEU A 1 298 ? -26.651 1.500 20.142 1.00 94.94 298 LEU A C 1
ATOM 2246 O O . LEU A 1 298 ? -27.645 0.870 19.808 1.00 94.94 298 LEU A O 1
ATOM 2250 N N . VAL A 1 299 ? -25.494 1.417 19.486 1.00 95.19 299 VAL A N 1
ATOM 2251 C CA . VAL A 1 299 ? -25.247 0.480 18.380 1.00 95.19 299 VAL A CA 1
ATOM 2252 C C . VAL A 1 299 ? -24.478 -0.722 18.945 1.00 95.19 299 VAL A C 1
ATOM 2254 O O . VAL A 1 299 ? -23.254 -0.627 19.104 1.00 95.19 299 VAL A O 1
ATOM 2257 N N . PRO A 1 300 ? -25.149 -1.839 19.307 1.00 94.19 300 PRO A N 1
ATOM 2258 C CA . PRO A 1 300 ? -24.498 -2.938 20.013 1.00 94.19 300 PRO A CA 1
ATOM 2259 C C . PRO A 1 300 ? -23.395 -3.582 19.177 1.00 94.19 300 PRO A C 1
ATOM 2261 O O . PRO A 1 300 ? -22.327 -3.859 19.716 1.00 94.19 300 PRO A O 1
ATOM 2264 N N . SER A 1 301 ? -23.613 -3.730 17.866 1.00 94.69 301 SER A N 1
ATOM 2265 C CA . SER A 1 301 ? -22.642 -4.302 16.927 1.00 94.69 301 SER A CA 1
ATOM 2266 C C . SER A 1 301 ? -21.317 -3.547 16.949 1.00 94.69 301 SER A C 1
ATOM 2268 O O . SER A 1 301 ? -20.281 -4.142 17.236 1.00 94.69 301 SER A O 1
ATOM 2270 N N . ALA A 1 302 ? -21.341 -2.228 16.762 1.00 94.88 302 ALA A N 1
ATOM 2271 C CA . ALA A 1 302 ? -20.144 -1.394 16.793 1.00 94.88 302 ALA A CA 1
ATOM 2272 C C . ALA A 1 302 ? -19.479 -1.394 18.179 1.00 94.88 302 ALA A C 1
ATOM 2274 O O . ALA A 1 302 ? -18.274 -1.617 18.294 1.00 94.88 302 ALA A O 1
ATOM 2275 N N . GLY A 1 303 ? -20.254 -1.192 19.253 1.00 95.50 303 GLY A N 1
ATOM 2276 C CA . GLY A 1 303 ? -19.704 -1.071 20.606 1.00 95.50 303 GLY A CA 1
ATOM 2277 C C . GLY A 1 303 ? -19.142 -2.380 21.178 1.00 95.50 303 GLY A C 1
ATOM 2278 O O . GLY A 1 303 ? -18.106 -2.367 21.852 1.00 95.50 303 GLY A O 1
ATOM 2279 N N . LEU A 1 304 ? -19.799 -3.516 20.920 1.00 96.50 304 LEU A N 1
ATOM 2280 C CA . LEU A 1 304 ? -19.340 -4.834 21.367 1.00 96.50 304 LEU A CA 1
ATOM 2281 C C . LEU A 1 304 ? -18.105 -5.271 20.572 1.00 96.50 304 LEU A C 1
ATOM 2283 O O . LEU A 1 304 ? -17.109 -5.673 21.173 1.00 96.50 304 LEU A O 1
ATOM 2287 N N . SER A 1 305 ? -18.128 -5.088 19.247 1.00 96.81 305 SER A N 1
ATOM 2288 C CA . SER A 1 305 ? -16.986 -5.381 18.372 1.00 96.81 305 SER A CA 1
ATOM 2289 C C . SER A 1 305 ? -15.761 -4.552 18.741 1.00 96.81 305 SER A C 1
ATOM 2291 O O . SER A 1 305 ? -14.680 -5.104 18.903 1.00 96.81 305 SER A O 1
ATOM 2293 N N . ALA A 1 306 ? -15.930 -3.244 18.965 1.00 95.94 306 ALA A N 1
ATOM 2294 C CA . ALA A 1 306 ? -14.868 -2.359 19.441 1.00 95.94 306 ALA A CA 1
ATOM 2295 C C . ALA A 1 306 ? -14.236 -2.860 20.750 1.00 95.94 306 ALA A C 1
ATOM 2297 O O . ALA A 1 306 ? -13.018 -2.841 20.918 1.00 95.94 306 ALA A O 1
ATOM 2298 N N . THR A 1 307 ? -15.060 -3.354 21.675 1.00 96.38 307 THR A N 1
ATOM 2299 C CA . THR A 1 307 ? -14.592 -3.852 22.971 1.00 96.38 307 THR A CA 1
ATOM 2300 C C . THR A 1 307 ? -13.816 -5.164 22.851 1.00 96.38 307 THR A C 1
ATOM 2302 O O . THR A 1 307 ? -12.771 -5.322 23.480 1.00 96.38 307 THR A O 1
ATOM 2305 N N . LEU A 1 308 ? -14.284 -6.101 22.026 1.00 97.25 308 LEU A N 1
ATOM 2306 C CA . LEU A 1 308 ? -13.574 -7.362 21.797 1.00 97.25 308 LEU A CA 1
ATOM 2307 C C . LEU A 1 308 ? -12.319 -7.170 20.931 1.00 97.25 308 LEU A C 1
ATOM 2309 O O . LEU A 1 308 ? -11.306 -7.821 21.178 1.00 97.25 308 LEU A O 1
ATOM 2313 N N . ALA A 1 309 ? -12.331 -6.218 19.995 1.00 97.12 309 ALA A N 1
ATOM 2314 C CA . ALA A 1 309 ? -11.146 -5.791 19.255 1.00 97.12 309 ALA A CA 1
ATOM 2315 C C . ALA A 1 309 ? -10.068 -5.214 20.183 1.00 97.12 309 ALA A C 1
ATOM 2317 O O . ALA A 1 309 ? -8.883 -5.506 20.020 1.00 97.12 309 ALA A O 1
ATOM 2318 N N . GLN A 1 310 ? -10.469 -4.442 21.198 1.00 96.31 310 GLN A N 1
ATOM 2319 C CA . GLN A 1 310 ? -9.549 -3.949 22.221 1.00 96.31 310 GLN A CA 1
ATOM 2320 C C . GLN A 1 310 ? -8.916 -5.102 23.004 1.00 96.31 310 GLN A C 1
ATOM 2322 O O . GLN A 1 310 ? -7.720 -5.064 23.289 1.00 96.31 310 GLN A O 1
ATOM 2327 N N . GLU A 1 311 ? -9.685 -6.141 23.331 1.00 97.56 311 GLU A N 1
ATOM 2328 C CA . GLU A 1 311 ? -9.148 -7.320 24.011 1.00 97.56 311 GLU A CA 1
ATOM 2329 C C . GLU A 1 311 ? -8.182 -8.111 23.115 1.00 97.56 311 GLU A C 1
ATOM 2331 O O . GLU A 1 311 ? -7.115 -8.510 23.581 1.00 97.56 311 GLU A O 1
ATOM 2336 N N . ALA A 1 312 ? -8.487 -8.264 21.821 1.00 97.56 312 ALA A N 1
ATOM 2337 C CA . ALA A 1 312 ? -7.566 -8.850 20.843 1.00 97.56 312 ALA A CA 1
ATOM 2338 C C . ALA A 1 312 ? -6.251 -8.058 20.750 1.00 97.56 312 ALA A C 1
ATOM 2340 O O . ALA A 1 312 ? -5.167 -8.648 20.748 1.00 97.56 312 ALA A O 1
ATOM 2341 N N . ARG A 1 313 ? -6.331 -6.719 20.747 1.00 96.62 313 ARG A N 1
ATOM 2342 C CA . ARG A 1 313 ? -5.154 -5.842 20.796 1.00 96.62 313 ARG A CA 1
ATOM 2343 C C . ARG A 1 313 ? -4.334 -6.089 22.060 1.00 96.62 313 ARG A C 1
ATOM 2345 O O . ARG A 1 313 ? -3.127 -6.286 21.970 1.00 96.62 313 ARG A O 1
ATOM 2352 N N . LEU A 1 314 ? -4.968 -6.113 23.235 1.00 95.38 314 LEU A N 1
ATOM 2353 C CA . LEU A 1 314 ? -4.282 -6.357 24.512 1.00 95.38 314 LEU A CA 1
ATOM 2354 C C . LEU A 1 314 ? -3.631 -7.745 24.566 1.00 95.38 314 LEU A C 1
ATOM 2356 O O . LEU A 1 314 ? -2.516 -7.884 25.072 1.00 95.38 314 LEU A O 1
ATOM 2360 N N . PHE A 1 315 ? -4.296 -8.755 24.009 1.00 96.69 315 PHE A N 1
ATOM 2361 C CA . PHE A 1 315 ? -3.760 -10.101 23.858 1.00 96.69 315 PHE A CA 1
ATOM 2362 C C . PHE A 1 315 ? -2.468 -10.110 23.031 1.00 96.69 315 PHE A C 1
ATOM 2364 O O . PHE A 1 315 ? -1.444 -10.596 23.515 1.00 96.69 315 PHE A O 1
ATOM 2371 N N . VAL A 1 316 ? -2.469 -9.504 21.837 1.00 96.62 316 VAL A N 1
ATOM 2372 C CA . VAL A 1 316 ? -1.256 -9.364 21.009 1.00 96.62 316 VAL A CA 1
ATOM 2373 C C . VAL A 1 316 ? -0.188 -8.555 21.738 1.00 96.62 316 VAL A C 1
ATOM 2375 O O . VAL A 1 316 ? 0.966 -8.975 21.803 1.00 96.62 316 VAL A O 1
ATOM 2378 N N . ARG A 1 317 ? -0.573 -7.438 22.362 1.00 95.50 317 ARG A N 1
ATOM 2379 C CA . ARG A 1 317 ? 0.339 -6.565 23.103 1.00 95.50 317 ARG A CA 1
ATOM 2380 C C . ARG A 1 317 ? 1.099 -7.314 24.193 1.00 95.50 317 ARG A C 1
ATOM 2382 O O . ARG A 1 317 ? 2.312 -7.170 24.286 1.00 95.50 317 ARG A O 1
ATOM 2389 N N . SER A 1 318 ? 0.403 -8.131 24.983 1.00 94.88 318 SER A N 1
ATOM 2390 C CA . SER A 1 318 ? 1.013 -8.931 26.056 1.00 94.88 318 SER A CA 1
ATOM 2391 C C . SER A 1 318 ? 1.994 -9.997 25.558 1.00 94.88 318 SER A C 1
ATOM 2393 O O . SER A 1 318 ? 2.861 -10.432 26.308 1.00 94.88 318 SER A O 1
ATOM 2395 N N . ARG A 1 319 ? 1.869 -10.414 24.295 1.00 95.25 319 ARG A N 1
ATOM 2396 C CA . ARG A 1 319 ? 2.707 -11.443 23.667 1.00 95.25 319 ARG A CA 1
ATOM 2397 C C . ARG A 1 319 ? 3.869 -10.859 22.881 1.00 95.25 319 ARG A C 1
ATOM 2399 O O . ARG A 1 319 ? 4.851 -11.557 22.650 1.00 95.25 319 ARG A O 1
ATOM 2406 N N . MET A 1 320 ? 3.768 -9.590 22.495 1.00 94.69 320 MET A N 1
ATOM 2407 C CA . MET A 1 320 ? 4.755 -8.919 21.662 1.00 94.69 320 MET A CA 1
ATOM 2408 C C . MET A 1 320 ? 6.188 -9.015 22.209 1.00 94.69 320 MET A C 1
ATOM 2410 O O . MET A 1 320 ? 7.058 -9.353 21.414 1.00 94.69 320 MET A O 1
ATOM 2414 N N . PRO A 1 321 ? 6.466 -8.840 23.521 1.00 94.94 321 PRO A N 1
ATOM 2415 C CA . PRO A 1 321 ? 7.826 -8.983 24.053 1.00 94.94 321 PRO A CA 1
ATOM 2416 C C . PRO A 1 321 ? 8.469 -10.344 23.748 1.00 94.94 321 PRO A C 1
ATOM 2418 O O . PRO A 1 321 ? 9.647 -10.404 23.415 1.00 94.94 321 PRO A O 1
ATOM 2421 N N . ALA A 1 322 ? 7.683 -11.427 23.785 1.00 93.12 322 ALA A N 1
ATOM 2422 C CA . ALA A 1 322 ? 8.148 -12.775 23.455 1.00 93.12 322 ALA A CA 1
ATOM 2423 C C . ALA A 1 322 ? 8.271 -13.022 21.940 1.00 93.12 322 ALA A C 1
ATOM 2425 O O . ALA A 1 322 ? 8.894 -13.987 21.529 1.00 93.12 322 ALA A O 1
ATOM 2426 N N . LEU A 1 323 ? 7.665 -12.172 21.107 1.00 94.88 323 LEU A N 1
ATOM 2427 C CA . LEU A 1 323 ? 7.653 -12.296 19.646 1.00 94.88 323 LEU A CA 1
ATOM 2428 C C . LEU A 1 323 ? 8.670 -11.382 18.948 1.00 94.88 323 LEU A C 1
ATOM 2430 O O . LEU A 1 323 ? 8.841 -11.482 17.735 1.00 94.88 323 LEU A O 1
ATOM 2434 N N . VAL A 1 324 ? 9.318 -10.470 19.681 1.00 94.75 324 VAL A N 1
ATOM 2435 C CA . VAL A 1 324 ? 10.291 -9.514 19.119 1.00 94.75 324 VAL A CA 1
ATOM 2436 C C . VAL A 1 324 ? 11.616 -10.188 18.740 1.00 94.75 324 VAL A C 1
ATOM 2438 O O . VAL A 1 324 ? 12.351 -9.654 17.908 1.00 94.75 324 VAL A O 1
ATOM 2441 N N . SER A 1 325 ? 11.927 -11.351 19.322 1.00 94.19 325 SER A N 1
ATOM 2442 C CA . SER A 1 325 ? 13.174 -12.073 19.052 1.00 94.19 325 SER A CA 1
ATOM 2443 C C . SER A 1 325 ? 13.290 -12.457 17.567 1.00 94.19 325 SER A C 1
ATOM 2445 O O . SER A 1 325 ? 12.293 -12.717 16.888 1.00 94.19 325 SER A O 1
ATOM 2447 N N . GLU A 1 326 ? 14.516 -12.504 17.031 1.00 92.69 326 GLU A N 1
ATOM 2448 C CA . GLU A 1 326 ? 14.713 -12.914 15.634 1.00 92.69 326 GLU A CA 1
ATOM 2449 C C . GLU A 1 326 ? 14.267 -14.362 15.378 1.00 92.69 326 GLU A C 1
ATOM 2451 O O . GLU A 1 326 ? 13.771 -14.664 14.291 1.00 92.69 326 GLU A O 1
ATOM 2456 N N . GLU A 1 327 ? 14.418 -15.234 16.379 1.00 95.44 327 GLU A N 1
ATOM 2457 C CA . GLU A 1 327 ? 14.048 -16.652 16.321 1.00 95.44 327 GLU A CA 1
ATOM 2458 C C . GLU A 1 327 ? 12.524 -16.838 16.248 1.00 95.44 327 GLU A C 1
ATOM 2460 O O . GLU A 1 327 ? 12.037 -17.717 15.533 1.00 95.44 327 GLU A O 1
ATOM 2465 N N . ASP A 1 328 ? 11.766 -15.952 16.901 1.00 95.75 328 ASP A N 1
ATOM 2466 C CA . ASP A 1 328 ? 10.303 -15.996 16.970 1.00 95.75 328 ASP A CA 1
ATOM 2467 C C . ASP A 1 328 ? 9.609 -15.214 15.840 1.00 95.75 328 ASP A C 1
ATOM 2469 O O . ASP A 1 328 ? 8.376 -15.200 15.751 1.00 95.75 328 ASP A O 1
ATOM 2473 N N . ARG A 1 329 ? 10.363 -14.618 14.904 1.00 94.25 329 ARG A N 1
ATOM 2474 C CA . ARG A 1 329 ? 9.804 -13.903 13.736 1.00 94.25 329 ARG A CA 1
ATOM 2475 C C . ARG A 1 329 ? 8.758 -14.705 12.948 1.00 94.25 329 ARG A C 1
ATOM 2477 O O . ARG A 1 329 ? 7.745 -14.112 12.574 1.00 94.25 329 ARG A O 1
ATOM 2484 N N . PRO A 1 330 ? 8.918 -16.019 12.682 1.00 95.50 330 PRO A N 1
ATOM 2485 C CA . PRO A 1 330 ? 7.877 -16.791 12.004 1.00 95.50 330 PRO A CA 1
ATOM 2486 C C . PRO A 1 330 ? 6.556 -16.825 12.787 1.00 95.50 330 PRO A C 1
ATOM 2488 O O . PRO A 1 330 ? 5.486 -16.739 12.184 1.00 95.50 330 PRO A O 1
ATOM 2491 N N . LEU A 1 331 ? 6.622 -16.902 14.122 1.00 96.56 331 LEU A N 1
ATOM 2492 C CA . LEU A 1 331 ? 5.449 -16.865 14.999 1.00 96.56 331 LEU A CA 1
ATOM 2493 C C . LEU A 1 331 ? 4.820 -15.470 15.033 1.00 96.56 331 LEU A C 1
ATOM 2495 O O . LEU A 1 331 ? 3.591 -15.354 15.025 1.00 96.56 331 LEU A O 1
ATOM 2499 N N . LEU A 1 332 ? 5.638 -14.414 15.009 1.00 96.31 332 LEU A N 1
ATOM 2500 C CA . LEU A 1 332 ? 5.162 -13.038 14.882 1.00 96.31 332 LEU A CA 1
ATOM 2501 C C . LEU A 1 332 ? 4.391 -12.844 13.572 1.00 96.31 332 LEU A C 1
ATOM 2503 O O . LEU A 1 332 ? 3.252 -12.386 13.598 1.00 96.31 332 LEU A O 1
ATOM 2507 N N . LEU A 1 333 ? 4.969 -13.240 12.434 1.00 95.44 333 LEU A N 1
ATOM 2508 C CA . LEU A 1 333 ? 4.320 -13.124 11.124 1.00 95.44 333 LEU A CA 1
ATOM 2509 C C . LEU A 1 333 ? 3.027 -13.942 11.048 1.00 95.44 333 LEU A C 1
ATOM 2511 O O . LEU A 1 333 ? 2.030 -13.464 10.508 1.00 95.44 333 LEU A O 1
ATOM 2515 N N . HIS A 1 334 ? 3.013 -15.141 11.636 1.00 96.00 334 HIS A N 1
ATOM 2516 C CA . HIS A 1 334 ? 1.804 -15.959 11.761 1.00 96.00 334 HIS A CA 1
ATOM 2517 C C . HIS A 1 334 ? 0.728 -15.260 12.608 1.00 96.00 334 HIS A C 1
ATOM 2519 O O . HIS A 1 334 ? -0.438 -15.201 12.218 1.00 96.00 334 HIS A O 1
ATOM 2525 N N . THR A 1 335 ? 1.118 -14.651 13.731 1.00 96.50 335 THR A N 1
ATOM 2526 C CA . THR A 1 335 ? 0.214 -13.877 14.596 1.00 96.50 335 THR A CA 1
ATOM 2527 C C . THR A 1 335 ? -0.359 -12.662 13.869 1.00 96.50 335 THR A C 1
ATOM 2529 O O . THR A 1 335 ? -1.570 -12.455 13.902 1.00 96.50 335 THR A O 1
ATOM 2532 N N . LEU A 1 336 ? 0.478 -11.892 13.169 1.00 95.50 336 LEU A N 1
ATOM 2533 C CA . LEU A 1 336 ? 0.067 -10.709 12.406 1.00 95.50 336 LEU A CA 1
ATOM 2534 C C . LEU A 1 336 ? -0.855 -11.065 11.237 1.00 95.50 336 LEU A C 1
ATOM 2536 O O . LEU A 1 336 ? -1.836 -10.368 10.993 1.00 95.50 336 LEU A O 1
ATOM 2540 N N . HIS A 1 337 ? -0.588 -12.175 10.546 1.00 95.81 337 HIS A N 1
ATOM 2541 C CA . HIS A 1 337 ? -1.470 -12.702 9.502 1.00 95.81 337 HIS A CA 1
ATOM 2542 C C . HIS A 1 337 ? -2.871 -13.008 10.040 1.00 95.81 337 HIS A C 1
ATOM 2544 O O . HIS A 1 337 ? -3.877 -12.628 9.440 1.00 95.81 337 HIS A O 1
ATOM 2550 N N . HIS A 1 338 ? -2.955 -13.660 11.200 1.00 96.94 338 HIS A N 1
ATOM 2551 C CA . HIS A 1 338 ? -4.244 -13.956 11.816 1.00 96.94 338 HIS A CA 1
ATOM 2552 C C . HIS A 1 338 ? -4.922 -12.731 12.434 1.00 96.94 338 HIS A C 1
ATOM 2554 O O . HIS A 1 338 ? -6.148 -12.652 12.388 1.00 96.94 338 HIS A O 1
ATOM 2560 N N . LEU A 1 339 ? -4.158 -11.752 12.921 1.00 96.88 339 LEU A N 1
ATOM 2561 C CA . LEU A 1 339 ? -4.695 -10.462 13.351 1.00 96.88 339 LEU A CA 1
ATOM 2562 C C . LEU A 1 339 ? -5.294 -9.675 12.170 1.00 96.88 339 LEU A C 1
ATOM 2564 O O . LEU A 1 339 ? -6.360 -9.084 12.316 1.00 96.88 339 LEU A O 1
ATOM 2568 N N . ALA A 1 340 ? -4.663 -9.707 10.992 1.00 96.31 340 ALA A N 1
ATOM 2569 C CA . ALA A 1 340 ? -5.196 -9.082 9.778 1.00 96.31 340 ALA A CA 1
ATOM 2570 C C . ALA A 1 340 ? -6.509 -9.743 9.314 1.00 96.31 340 ALA A C 1
ATOM 2572 O O . ALA A 1 340 ? -7.460 -9.054 8.948 1.00 96.31 340 ALA A O 1
ATOM 2573 N N . ARG A 1 341 ? -6.608 -11.078 9.400 1.00 96.75 341 ARG A N 1
ATOM 2574 C CA . ARG A 1 341 ? -7.874 -11.795 9.150 1.00 96.75 341 ARG A CA 1
ATOM 2575 C C . ARG A 1 341 ? -8.959 -11.410 10.154 1.00 96.75 341 ARG A C 1
ATOM 2577 O O . ARG A 1 341 ? -10.052 -11.038 9.744 1.00 96.75 341 ARG A O 1
ATOM 2584 N N . PHE A 1 342 ? -8.622 -11.423 11.444 1.00 97.44 342 PHE A N 1
ATOM 2585 C CA . PHE A 1 342 ? -9.513 -10.980 12.517 1.00 97.44 342 PHE A CA 1
ATOM 2586 C C . PHE A 1 342 ? -10.032 -9.558 12.284 1.00 97.44 342 PHE A C 1
ATOM 2588 O O . PHE A 1 342 ? -11.205 -9.287 12.508 1.00 97.44 342 PHE A O 1
ATOM 2595 N N . HIS A 1 343 ? -9.180 -8.655 11.798 1.00 97.06 343 HIS A N 1
ATOM 2596 C CA . HIS A 1 343 ? -9.576 -7.297 11.442 1.00 97.06 343 HIS A CA 1
ATOM 2597 C C . HIS A 1 343 ? -10.639 -7.263 10.337 1.00 97.06 343 HIS A C 1
ATOM 2599 O O . HIS A 1 343 ? -11.633 -6.559 10.495 1.00 97.06 343 HIS A O 1
ATOM 2605 N N . GLY A 1 344 ? -10.485 -8.057 9.271 1.00 96.69 344 GLY A N 1
ATOM 2606 C CA . GLY A 1 344 ? -11.517 -8.191 8.236 1.00 96.69 344 GLY A CA 1
ATOM 2607 C C . GLY A 1 344 ? -12.852 -8.700 8.793 1.00 96.69 344 GLY A C 1
ATOM 2608 O O . GLY A 1 344 ? -13.898 -8.101 8.534 1.00 96.69 344 GLY A O 1
ATOM 2609 N N . ASP A 1 345 ? -12.807 -9.746 9.623 1.00 97.50 345 ASP A N 1
ATOM 2610 C CA . ASP A 1 345 ? -14.000 -10.328 10.250 1.00 97.50 345 ASP A CA 1
ATOM 2611 C C . ASP A 1 345 ? -14.700 -9.313 11.169 1.00 97.50 345 ASP A C 1
ATOM 2613 O O . ASP A 1 345 ? -15.910 -9.102 11.085 1.00 97.50 345 ASP A O 1
ATOM 2617 N N . VAL A 1 346 ? -13.939 -8.611 12.009 1.00 96.88 346 VAL A N 1
ATOM 2618 C CA . VAL A 1 346 ? -14.476 -7.633 12.959 1.00 96.88 346 VAL A CA 1
ATOM 2619 C C . VAL A 1 346 ? -15.012 -6.379 12.272 1.00 96.88 346 VAL A C 1
ATOM 2621 O O . VAL A 1 346 ? -16.027 -5.849 12.724 1.00 96.88 346 VAL A O 1
ATOM 2624 N N . ILE A 1 347 ? -14.406 -5.917 11.173 1.00 96.50 347 ILE A N 1
ATOM 2625 C CA . ILE A 1 347 ? -14.972 -4.824 10.367 1.00 96.50 347 ILE A CA 1
ATOM 2626 C C . ILE A 1 347 ? -16.316 -5.238 9.771 1.00 96.50 347 ILE A C 1
ATOM 2628 O O . ILE A 1 347 ? -17.258 -4.448 9.800 1.00 96.50 347 ILE A O 1
ATOM 2632 N N . SER A 1 348 ? -16.440 -6.477 9.283 1.00 96.75 348 SER A N 1
ATOM 2633 C CA . SER A 1 348 ? -17.697 -6.955 8.694 1.00 96.75 348 SER A CA 1
ATOM 2634 C C . SER A 1 348 ? -18.869 -6.966 9.690 1.00 96.75 348 SER A C 1
ATOM 2636 O O . SER A 1 348 ? -20.019 -6.820 9.280 1.00 96.75 348 SER A O 1
ATOM 2638 N N . ILE A 1 349 ? -18.577 -7.083 10.993 1.00 96.12 349 ILE A N 1
ATOM 2639 C CA . ILE A 1 349 ? -19.577 -7.119 12.069 1.00 96.12 349 ILE A CA 1
ATOM 2640 C C . ILE A 1 349 ? -19.783 -5.735 12.709 1.00 96.12 349 ILE A C 1
ATOM 2642 O O . ILE A 1 349 ? -20.916 -5.301 12.917 1.00 96.12 349 ILE A O 1
ATOM 2646 N N . GLY A 1 350 ? -18.695 -5.047 13.061 1.00 94.62 350 GLY A N 1
ATOM 2647 C CA . GLY A 1 350 ? -18.695 -3.832 13.884 1.00 94.62 350 GLY A CA 1
ATOM 2648 C C . GLY A 1 350 ? -18.319 -2.537 13.166 1.00 94.62 350 GLY A C 1
ATOM 2649 O O . GLY A 1 350 ? -18.313 -1.484 13.805 1.00 94.62 350 GLY A O 1
ATOM 2650 N N . GLY A 1 351 ? -17.991 -2.602 11.874 1.00 95.75 351 GLY A N 1
ATOM 2651 C CA . GLY A 1 351 ? -17.527 -1.473 11.068 1.00 95.75 351 GLY A CA 1
ATOM 2652 C C . GLY A 1 351 ? -16.077 -1.049 11.338 1.00 95.75 351 GLY A C 1
ATOM 2653 O O . GLY A 1 351 ? -15.381 -1.597 12.199 1.00 95.75 351 GLY A O 1
ATOM 2654 N N . ASP A 1 352 ? -15.631 -0.024 10.610 1.00 94.44 352 ASP A N 1
ATOM 2655 C CA . ASP A 1 352 ? -14.233 0.440 10.575 1.00 94.44 352 ASP A CA 1
ATOM 2656 C C . ASP A 1 352 ? -13.666 0.813 11.953 1.00 94.44 352 ASP A C 1
ATOM 2658 O O . ASP A 1 352 ? -12.489 0.594 12.230 1.00 94.44 352 ASP A O 1
ATOM 2662 N N . SER A 1 353 ? -14.498 1.331 12.867 1.00 93.00 353 SER A N 1
ATOM 2663 C CA . SER A 1 353 ? -14.046 1.704 14.215 1.00 93.00 353 SER A CA 1
ATOM 2664 C C . SER A 1 353 ? -13.505 0.519 15.014 1.00 93.00 353 SER A C 1
ATOM 2666 O O . SER A 1 353 ? -12.590 0.686 15.820 1.00 93.00 353 SER A O 1
ATOM 2668 N N . ALA A 1 354 ? -14.059 -0.678 14.807 1.00 94.81 354 ALA A N 1
ATOM 2669 C CA . ALA A 1 354 ? -13.596 -1.872 15.501 1.00 94.81 354 ALA A CA 1
ATOM 2670 C C . ALA A 1 354 ? -12.260 -2.370 14.917 1.00 94.81 354 ALA A C 1
ATOM 2672 O O . ALA A 1 354 ? -11.364 -2.736 15.680 1.00 94.81 354 ALA A O 1
ATOM 2673 N N . GLY A 1 355 ? -12.084 -2.278 13.592 1.00 94.62 355 GLY A N 1
ATOM 2674 C CA . GLY A 1 355 ? -10.796 -2.507 12.929 1.00 94.62 355 GLY A CA 1
ATOM 2675 C C . GLY A 1 355 ? -9.703 -1.558 13.432 1.00 94.62 355 GLY A C 1
ATOM 2676 O O . GLY A 1 355 ? -8.623 -2.010 13.824 1.00 94.62 355 GLY A O 1
ATOM 2677 N N . ALA A 1 356 ? -10.022 -0.264 13.547 1.00 94.44 356 ALA A N 1
ATOM 2678 C CA . ALA A 1 356 ? -9.102 0.762 14.047 1.00 94.44 356 ALA A CA 1
ATOM 2679 C C . ALA A 1 356 ? -8.601 0.455 15.456 1.00 94.44 356 ALA A C 1
ATOM 2681 O O . ALA A 1 356 ? -7.414 0.582 15.760 1.00 94.44 356 ALA A O 1
ATOM 2682 N N . ILE A 1 357 ? -9.496 -0.016 16.324 1.00 94.94 357 ILE A N 1
ATOM 2683 C CA . ILE A 1 357 ? -9.139 -0.377 17.693 1.00 94.94 357 ILE A CA 1
ATOM 2684 C C . ILE A 1 357 ? -8.209 -1.590 17.731 1.00 94.94 357 ILE A C 1
ATOM 2686 O O . ILE A 1 357 ? -7.300 -1.586 18.562 1.00 94.94 357 ILE A O 1
ATOM 2690 N N . ALA A 1 358 ? -8.392 -2.586 16.856 1.00 95.62 358 ALA A N 1
ATOM 2691 C CA . ALA A 1 358 ? -7.542 -3.777 16.808 1.00 95.62 358 ALA A CA 1
ATOM 2692 C C . ALA A 1 358 ? -6.077 -3.442 16.464 1.00 95.62 358 ALA A C 1
ATOM 2694 O O . ALA A 1 358 ? -5.165 -4.056 17.018 1.00 95.62 358 ALA A O 1
ATOM 2695 N N . PHE A 1 359 ? -5.851 -2.438 15.607 1.00 96.25 359 PHE A N 1
ATOM 2696 C CA . PHE A 1 359 ? -4.519 -2.041 15.126 1.00 96.25 359 PHE A CA 1
ATOM 2697 C C . PHE A 1 359 ? -3.937 -0.775 15.777 1.00 96.25 359 PHE A C 1
ATOM 2699 O O . PHE A 1 359 ? -2.805 -0.405 15.470 1.00 96.25 359 PHE A O 1
ATOM 2706 N N . ALA A 1 360 ? -4.635 -0.152 16.733 1.00 94.38 360 ALA A N 1
ATOM 2707 C CA . ALA A 1 360 ? -4.227 1.128 17.324 1.00 94.38 360 ALA A CA 1
ATOM 2708 C C . ALA A 1 360 ? -2.789 1.154 17.889 1.00 94.38 360 ALA A C 1
ATOM 2710 O O . ALA A 1 360 ? -2.084 2.142 17.714 1.00 94.38 360 ALA A O 1
ATOM 2711 N N . ASP A 1 361 ? -2.317 0.069 18.522 1.00 93.25 361 ASP A N 1
ATOM 2712 C CA . ASP A 1 361 ? -0.948 0.019 19.070 1.00 93.25 361 ASP A CA 1
ATOM 2713 C C . ASP A 1 361 ? 0.122 0.081 17.953 1.00 93.25 361 ASP A C 1
ATOM 2715 O O . ASP A 1 361 ? 1.200 0.643 18.165 1.00 93.25 361 ASP A O 1
ATOM 2719 N N . PHE A 1 362 ? -0.184 -0.447 16.758 1.00 94.12 362 PHE A N 1
ATOM 2720 C CA . PHE A 1 362 ? 0.669 -0.356 15.568 1.00 94.12 362 PHE A CA 1
ATOM 2721 C C . PHE A 1 362 ? 0.556 1.015 14.900 1.00 94.12 362 PHE A C 1
ATOM 2723 O O . PHE A 1 362 ? 1.574 1.602 14.540 1.00 94.12 362 PHE A O 1
ATOM 2730 N N . ASP A 1 363 ? -0.660 1.550 14.772 1.00 92.94 363 ASP A N 1
ATOM 2731 C CA . ASP A 1 363 ? -0.894 2.870 14.180 1.00 92.94 363 ASP A CA 1
ATOM 2732 C C . ASP A 1 363 ? -0.212 3.990 14.973 1.00 92.94 363 ASP A C 1
ATOM 2734 O O . ASP A 1 363 ? 0.375 4.893 14.384 1.00 92.94 363 ASP A O 1
ATOM 2738 N N . GLU A 1 364 ? -0.221 3.907 16.299 1.00 91.06 364 GLU A N 1
ATOM 2739 C CA . GLU A 1 364 ? 0.448 4.867 17.182 1.00 91.06 364 GLU A CA 1
ATOM 2740 C C . GLU A 1 364 ? 1.938 4.553 17.386 1.00 91.06 364 GLU A C 1
ATOM 2742 O O . GLU A 1 364 ? 2.642 5.288 18.081 1.00 91.06 364 GLU A O 1
ATOM 2747 N N . ASN A 1 365 ? 2.415 3.450 16.799 1.00 92.00 365 ASN A N 1
ATOM 2748 C CA . ASN A 1 365 ? 3.754 2.899 16.965 1.00 92.00 365 ASN A CA 1
ATOM 2749 C C . ASN A 1 365 ? 4.210 2.909 18.438 1.00 92.00 365 ASN A C 1
ATOM 2751 O O . ASN A 1 365 ? 5.258 3.466 18.785 1.00 92.00 365 ASN A O 1
ATOM 2755 N N . ARG A 1 366 ? 3.384 2.341 19.328 1.00 91.25 366 ARG A N 1
ATOM 2756 C CA . ARG A 1 366 ? 3.668 2.326 20.770 1.00 91.25 366 ARG A CA 1
ATOM 2757 C C . ARG A 1 366 ? 4.965 1.554 21.065 1.00 91.25 366 ARG A C 1
ATOM 2759 O O . ARG A 1 366 ? 5.312 0.640 20.317 1.00 91.25 366 ARG A O 1
ATOM 2766 N N . PRO A 1 367 ? 5.691 1.878 22.149 1.00 90.75 367 PRO A N 1
ATOM 2767 C CA . PRO A 1 367 ? 6.838 1.082 22.573 1.00 90.75 367 PRO A CA 1
ATOM 2768 C C . PRO A 1 367 ? 6.386 -0.299 23.068 1.00 90.75 367 PRO A C 1
ATOM 2770 O O . PRO A 1 367 ? 5.380 -0.424 23.776 1.00 90.75 367 PRO A O 1
ATOM 2773 N N . VAL A 1 368 ? 7.143 -1.334 22.712 1.00 90.12 368 VAL A N 1
ATOM 2774 C CA . VAL A 1 368 ? 7.033 -2.667 23.302 1.00 90.12 368 VAL A CA 1
ATOM 2775 C C . VAL A 1 368 ? 7.723 -2.611 24.658 1.00 90.12 368 VAL A C 1
ATOM 2777 O O . VAL A 1 368 ? 8.920 -2.353 24.751 1.00 90.12 368 VAL A O 1
ATOM 2780 N N . LEU A 1 369 ? 6.947 -2.817 25.719 1.00 89.81 369 LEU A N 1
ATOM 2781 C CA . LEU A 1 369 ? 7.478 -2.897 27.074 1.00 89.81 369 LEU A CA 1
ATOM 2782 C C . LEU A 1 369 ? 8.167 -4.253 27.223 1.00 89.81 369 LEU A C 1
ATOM 2784 O O . LEU A 1 369 ? 7.496 -5.270 27.390 1.00 89.81 369 LEU A O 1
ATOM 2788 N N . LEU A 1 370 ? 9.489 -4.265 27.095 1.00 85.25 370 LEU A N 1
ATOM 2789 C CA . LEU A 1 370 ? 10.296 -5.402 27.506 1.00 85.25 370 LEU A CA 1
ATOM 2790 C C . LEU A 1 370 ? 10.314 -5.407 29.037 1.00 85.25 370 LEU A C 1
ATOM 2792 O O . LEU A 1 370 ? 10.453 -4.351 29.657 1.00 85.25 370 LEU A O 1
ATOM 2796 N N . ASP A 1 371 ? 10.111 -6.574 29.647 1.00 77.81 371 ASP A N 1
ATOM 2797 C CA . ASP A 1 371 ? 10.268 -6.757 31.093 1.00 77.81 371 ASP A CA 1
ATOM 2798 C C . ASP A 1 371 ? 11.770 -6.720 31.439 1.00 77.81 371 ASP A C 1
ATOM 2800 O O . ASP A 1 371 ? 12.355 -7.713 31.877 1.00 77.81 371 ASP A O 1
ATOM 2804 N N . ASP A 1 372 ? 12.415 -5.582 31.192 1.00 61.69 372 ASP A N 1
ATOM 2805 C CA . ASP A 1 372 ? 13.786 -5.336 31.609 1.00 61.69 372 ASP A CA 1
ATOM 2806 C C . ASP A 1 372 ? 13.788 -5.201 33.145 1.00 61.69 372 ASP A C 1
ATOM 2808 O O . ASP A 1 372 ? 12.986 -4.476 33.734 1.00 61.69 372 ASP A O 1
ATOM 2812 N N . ASP A 1 373 ? 14.667 -5.955 33.805 1.00 52.06 373 ASP A N 1
ATOM 2813 C CA . ASP A 1 373 ? 14.964 -5.887 35.243 1.00 52.06 373 ASP A CA 1
ATOM 2814 C C . ASP A 1 373 ? 13.965 -6.489 36.252 1.00 52.06 373 ASP A C 1
ATOM 2816 O O . ASP A 1 373 ? 13.734 -5.954 37.338 1.00 52.06 373 ASP A O 1
ATOM 2820 N N . ARG A 1 374 ? 13.509 -7.730 36.026 1.00 53.41 374 ARG A N 1
ATOM 2821 C CA . ARG A 1 374 ? 13.250 -8.644 37.173 1.00 53.41 374 ARG A CA 1
ATOM 2822 C C . ARG A 1 374 ? 14.511 -9.349 37.697 1.00 53.41 374 ARG A C 1
ATOM 2824 O O . ARG A 1 374 ? 14.420 -10.219 38.563 1.00 53.41 374 ARG A O 1
ATOM 2831 N N . GLY A 1 375 ? 15.691 -8.976 37.205 1.00 50.94 375 GLY A N 1
ATOM 2832 C CA . GLY A 1 375 ? 16.971 -9.529 37.631 1.00 50.94 375 GLY A CA 1
ATOM 2833 C C . GLY A 1 375 ? 17.694 -8.662 38.662 1.00 50.94 375 GLY A C 1
ATOM 2834 O O . GLY A 1 375 ? 18.251 -7.632 38.315 1.00 50.94 375 GLY A O 1
ATOM 2835 N N . GLY A 1 376 ? 17.804 -9.156 39.900 1.00 49.44 376 GLY A N 1
ATOM 2836 C CA . GLY A 1 376 ? 19.034 -8.947 40.677 1.00 49.44 376 GLY A CA 1
ATOM 2837 C C . GLY A 1 376 ? 18.963 -8.111 41.957 1.00 49.44 376 GLY A C 1
ATOM 2838 O O . GLY A 1 376 ? 19.855 -7.301 42.185 1.00 49.44 376 GLY A O 1
ATOM 2839 N N . GLY A 1 377 ? 17.983 -8.325 42.840 1.00 46.47 377 GLY A N 1
ATOM 2840 C CA . GLY A 1 377 ? 17.992 -7.683 44.159 1.00 46.47 377 GLY A CA 1
ATOM 2841 C C . GLY A 1 377 ? 17.308 -8.482 45.265 1.00 46.47 377 GLY A C 1
ATOM 2842 O O . GLY A 1 377 ? 16.193 -8.152 45.632 1.00 46.47 377 GLY A O 1
ATOM 2843 N N . GLY A 1 378 ? 18.012 -9.468 45.833 1.00 47.00 378 GLY A N 1
ATOM 2844 C CA . GLY A 1 378 ? 17.812 -9.913 47.221 1.00 47.00 378 GLY A CA 1
ATOM 2845 C C . GLY A 1 378 ? 16.617 -10.831 47.503 1.00 47.00 378 GLY A C 1
ATOM 2846 O O . GLY A 1 378 ? 15.494 -10.602 47.081 1.00 47.00 378 GLY A O 1
ATOM 2847 N N . ALA A 1 379 ? 16.888 -11.896 48.248 1.00 47.53 379 ALA A N 1
ATOM 2848 C CA . ALA A 1 379 ? 15.941 -12.928 48.629 1.00 47.53 379 ALA A CA 1
ATOM 2849 C C . ALA A 1 379 ? 14.885 -12.460 49.656 1.00 47.53 379 ALA A C 1
ATOM 2851 O O . ALA A 1 379 ? 15.117 -11.536 50.428 1.00 47.53 379 ALA A O 1
ATOM 2852 N N . GLU A 1 380 ? 13.788 -13.227 49.689 1.00 45.47 380 GLU A N 1
ATOM 2853 C CA . GLU A 1 380 ? 12.769 -13.337 50.747 1.00 45.47 380 GLU A CA 1
ATOM 2854 C C . GLU A 1 380 ? 11.700 -12.234 50.842 1.00 45.47 380 GLU A C 1
ATOM 2856 O O . GLU A 1 380 ? 11.862 -11.211 51.498 1.00 45.47 380 GLU A O 1
ATOM 2861 N N . GLY A 1 381 ? 10.513 -12.532 50.292 1.00 42.84 381 GLY A N 1
ATOM 2862 C CA . GLY A 1 381 ? 9.264 -11.949 50.786 1.00 42.84 381 GLY A CA 1
ATOM 2863 C C . GLY A 1 381 ? 8.175 -11.714 49.743 1.00 42.84 381 GLY A C 1
ATOM 2864 O O . GLY A 1 381 ? 8.123 -10.655 49.141 1.00 42.84 381 GLY A O 1
ATOM 2865 N N . SER A 1 382 ? 7.232 -12.659 49.665 1.00 36.97 382 SER A N 1
ATOM 2866 C CA . SER A 1 382 ? 5.817 -12.449 49.310 1.00 36.97 382 SER A CA 1
ATOM 2867 C C . SER A 1 382 ? 5.467 -11.919 47.908 1.00 36.97 382 SER A C 1
ATOM 2869 O O . SER A 1 382 ? 5.753 -10.791 47.524 1.00 36.97 382 SER A O 1
ATOM 2871 N N . GLY A 1 383 ? 4.695 -12.732 47.180 1.00 45.94 383 GLY A N 1
ATOM 2872 C CA . GLY A 1 383 ? 4.152 -12.420 45.863 1.00 45.94 383 GLY A CA 1
ATOM 2873 C C . GLY A 1 383 ? 3.330 -11.129 45.803 1.00 45.94 383 GLY A C 1
ATOM 2874 O O . GLY A 1 383 ? 2.395 -10.914 46.575 1.00 45.94 383 GLY A O 1
ATOM 2875 N N . HIS A 1 384 ? 3.654 -10.301 44.813 1.00 32.34 384 HIS A N 1
ATOM 2876 C CA . HIS A 1 384 ? 2.810 -9.223 44.312 1.00 32.34 384 HIS A CA 1
ATOM 2877 C C . HIS A 1 384 ? 3.085 -9.048 42.813 1.00 32.34 384 HIS A C 1
ATOM 2879 O O . HIS A 1 384 ? 4.058 -8.424 42.405 1.00 32.34 384 HIS A O 1
ATOM 2885 N N . CYS A 1 385 ? 2.221 -9.621 41.977 1.00 29.61 385 CYS A N 1
ATOM 2886 C CA . CYS A 1 385 ? 2.083 -9.237 40.575 1.00 29.61 385 CYS A CA 1
ATOM 2887 C C . CYS A 1 385 ? 0.717 -8.563 40.416 1.00 29.61 385 CYS A C 1
ATOM 2889 O O . CYS A 1 385 ? -0.277 -9.264 40.272 1.00 29.61 385 CYS A O 1
ATOM 2891 N N . ALA A 1 386 ? 0.679 -7.226 40.497 1.00 38.34 386 ALA A N 1
ATOM 2892 C CA . ALA A 1 386 ? -0.292 -6.339 39.835 1.00 38.34 386 ALA A CA 1
ATOM 2893 C C . ALA A 1 386 ? -0.122 -4.886 40.319 1.00 38.34 386 ALA A C 1
ATOM 2895 O O . ALA A 1 386 ? -0.307 -4.626 41.505 1.00 38.34 386 ALA A O 1
ATOM 2896 N N . ARG A 1 387 ? 0.106 -3.930 39.403 1.00 33.12 387 ARG A N 1
ATOM 2897 C CA . ARG A 1 387 ? -0.690 -2.685 39.304 1.00 33.12 387 ARG A CA 1
ATOM 2898 C C . ARG A 1 387 ? -0.184 -1.767 38.191 1.00 33.12 387 ARG A C 1
ATOM 2900 O O . ARG A 1 387 ? 0.889 -1.192 38.286 1.00 33.12 387 ARG A O 1
ATOM 2907 N N . GLY A 1 388 ? -1.032 -1.585 37.185 1.00 29.92 388 GLY A N 1
ATOM 2908 C CA . GLY A 1 388 ? -0.849 -0.621 36.103 1.00 29.92 388 GLY A CA 1
ATOM 2909 C C . GLY A 1 388 ? -1.998 -0.716 35.102 1.00 29.92 388 GLY A C 1
ATOM 2910 O O . GLY A 1 388 ? -1.795 -1.118 33.968 1.00 29.92 388 GLY A O 1
ATOM 2911 N N . GLY A 1 389 ? -3.226 -0.444 35.545 1.00 29.84 389 GLY A N 1
ATOM 2912 C CA . GLY A 1 389 ? -4.424 -0.472 34.702 1.00 29.84 389 GLY A CA 1
ATOM 2913 C C . GLY A 1 389 ? -5.663 -0.154 35.534 1.00 29.84 389 GLY A C 1
ATOM 2914 O O . GLY A 1 389 ? -5.778 -0.639 36.658 1.00 29.84 389 GLY A O 1
ATOM 2915 N N . ALA A 1 390 ? -6.530 0.717 35.018 1.00 32.44 390 ALA A N 1
ATOM 2916 C CA . ALA A 1 390 ? -7.695 1.278 35.698 1.00 32.44 390 ALA A CA 1
ATOM 2917 C C . ALA A 1 390 ? -8.483 0.237 36.516 1.00 32.44 390 ALA A C 1
ATOM 2919 O O . ALA A 1 390 ? -8.823 -0.841 36.029 1.00 32.44 390 ALA A O 1
ATOM 2920 N N . ALA A 1 391 ? -8.758 0.575 37.777 1.00 28.83 391 ALA A N 1
ATOM 2921 C CA . ALA A 1 391 ? -9.422 -0.297 38.733 1.00 28.83 391 ALA A CA 1
ATOM 2922 C C . ALA A 1 391 ? -10.873 -0.594 38.312 1.00 28.83 391 ALA A C 1
ATOM 2924 O O . ALA A 1 391 ? -11.791 0.165 38.618 1.00 28.83 391 ALA A O 1
ATOM 2925 N N . GLY A 1 392 ? -11.081 -1.728 37.644 1.00 33.91 392 GLY A N 1
ATOM 2926 C CA . GLY A 1 392 ? -12.318 -2.489 37.795 1.00 33.91 392 GLY A CA 1
ATOM 2927 C C . GLY A 1 392 ? -12.361 -3.122 39.195 1.00 33.91 392 GLY A C 1
ATOM 2928 O O . GLY A 1 392 ? -11.300 -3.439 39.744 1.00 33.91 392 GLY A O 1
ATOM 2929 N N . PRO A 1 393 ? -13.544 -3.283 39.815 1.00 31.67 393 PRO A N 1
ATOM 2930 C CA . PRO A 1 393 ? -13.652 -3.947 41.109 1.00 31.67 393 PRO A CA 1
ATOM 2931 C C . PRO A 1 393 ? -13.194 -5.415 40.997 1.00 31.67 393 PRO A C 1
ATOM 2933 O O . PRO A 1 393 ? -13.440 -6.048 39.966 1.00 31.67 393 PRO A O 1
ATOM 2936 N N . PRO A 1 394 ? -12.531 -5.969 42.028 1.00 29.22 394 PRO A N 1
ATOM 2937 C CA . PRO A 1 394 ? -12.096 -7.358 42.018 1.00 29.22 394 PRO A CA 1
ATOM 2938 C C . PRO A 1 394 ? -13.325 -8.274 42.060 1.00 29.22 394 PRO A C 1
ATOM 2940 O O . PRO A 1 394 ? -14.140 -8.199 42.977 1.00 29.22 394 PRO A O 1
ATOM 2943 N N . LEU A 1 395 ? -13.461 -9.135 41.052 1.00 35.34 395 LEU A N 1
ATOM 2944 C CA . LEU A 1 395 ? -14.302 -10.326 41.130 1.00 35.34 395 LEU A CA 1
ATOM 2945 C C . LEU A 1 395 ? -13.543 -11.345 41.985 1.00 35.34 395 LEU A C 1
ATOM 2947 O O . LEU A 1 395 ? -12.552 -11.917 41.536 1.00 35.34 395 LEU A O 1
ATOM 2951 N N . GLU A 1 396 ? -13.976 -11.523 43.230 1.00 30.73 396 GLU A N 1
ATOM 2952 C CA . GLU A 1 396 ? -13.540 -12.632 44.078 1.00 30.73 396 GLU A CA 1
ATOM 2953 C C . GLU A 1 396 ? -13.985 -13.949 43.421 1.00 30.73 396 GLU A C 1
ATOM 2955 O O . GLU A 1 396 ? -15.178 -14.236 43.311 1.00 30.73 396 GLU A O 1
ATOM 2960 N N . CYS A 1 397 ? -13.023 -14.739 42.939 1.00 27.22 397 CYS A N 1
ATOM 2961 C CA . CYS A 1 397 ? -13.256 -16.144 42.624 1.00 27.22 397 CYS A CA 1
ATOM 2962 C C . CYS A 1 397 ? -13.397 -16.909 43.950 1.00 27.22 397 CYS A C 1
ATOM 2964 O O . CYS A 1 397 ? -12.497 -16.792 44.784 1.00 27.22 397 CYS A O 1
ATOM 2966 N N . PRO A 1 398 ? -14.468 -17.692 44.166 1.00 33.47 398 PRO A N 1
ATOM 2967 C CA . PRO A 1 398 ? -14.550 -18.563 45.329 1.00 33.47 398 PRO A CA 1
ATOM 2968 C C . PRO A 1 398 ? -13.500 -19.678 45.224 1.00 33.47 398 PRO A C 1
ATOM 2970 O O . PRO A 1 398 ? -13.216 -20.176 44.131 1.00 33.47 398 PRO A O 1
ATOM 2973 N N . ASP A 1 399 ? -12.926 -20.043 46.371 1.00 29.19 399 ASP A N 1
ATOM 2974 C CA . ASP A 1 399 ? -11.921 -21.093 46.518 1.00 29.19 399 ASP A CA 1
ATOM 2975 C C . ASP A 1 399 ? -12.350 -22.409 45.852 1.00 29.19 399 ASP A C 1
ATOM 2977 O O . ASP A 1 399 ? -13.458 -22.916 46.043 1.00 29.19 399 ASP A O 1
ATOM 2981 N N . ALA A 1 400 ? -11.431 -22.963 45.062 1.00 32.69 400 ALA A N 1
ATOM 2982 C CA . ALA A 1 400 ? -11.594 -24.208 44.334 1.00 32.69 400 ALA A CA 1
ATOM 2983 C C . ALA A 1 400 ? -11.551 -25.414 45.288 1.00 32.69 400 ALA A C 1
ATOM 2985 O O . ALA A 1 400 ? -10.485 -25.947 45.593 1.00 32.69 400 ALA A O 1
ATOM 2986 N N . GLY A 1 401 ? -12.725 -25.879 45.709 1.00 34.56 401 GLY A N 1
ATOM 2987 C CA . GLY A 1 401 ? -12.952 -27.300 45.955 1.00 34.56 401 GLY A CA 1
ATOM 2988 C C . GLY A 1 401 ? -13.263 -27.987 44.623 1.00 34.56 401 GLY A C 1
ATOM 2989 O O . GLY A 1 401 ? -14.269 -27.660 44.007 1.00 34.56 401 GLY A O 1
ATOM 2990 N N . GLU A 1 402 ? -12.360 -28.868 44.180 1.00 39.91 402 GLU A N 1
ATOM 2991 C CA . GLU A 1 402 ? -12.493 -29.858 43.090 1.00 39.91 402 GLU A CA 1
ATOM 2992 C C . GLU A 1 402 ? -13.284 -29.421 41.835 1.00 39.91 402 GLU A C 1
ATOM 2994 O O . GLU A 1 402 ? -14.496 -29.595 41.726 1.00 39.91 402 GLU A O 1
ATOM 2999 N N . ALA A 1 403 ? -12.571 -28.902 40.827 1.00 34.78 403 ALA A N 1
ATOM 3000 C CA . ALA A 1 403 ? -13.134 -28.640 39.501 1.00 34.78 403 ALA A CA 1
ATOM 3001 C C . ALA A 1 403 ? -13.187 -29.925 38.636 1.00 34.78 403 ALA A C 1
ATOM 3003 O O . ALA A 1 403 ? -12.215 -30.686 38.624 1.00 34.78 403 ALA A O 1
ATOM 3004 N N . PRO A 1 404 ? -14.264 -30.148 37.857 1.00 39.19 404 PRO A N 1
ATOM 3005 C CA . PRO A 1 404 ? -14.373 -31.264 36.921 1.00 39.19 404 PRO A CA 1
ATOM 3006 C C . PRO A 1 404 ? -13.523 -31.001 35.665 1.00 39.19 404 PRO A C 1
ATOM 3008 O O . PRO A 1 404 ? -13.584 -29.925 35.071 1.00 39.19 404 PRO A O 1
ATOM 3011 N N . GLN A 1 405 ? -12.747 -31.997 35.230 1.00 44.16 405 GLN A N 1
ATOM 3012 C CA . GLN A 1 405 ? -11.863 -31.945 34.051 1.00 44.16 405 GLN A CA 1
ATOM 3013 C C . GLN A 1 405 ? -12.603 -31.858 32.690 1.00 44.16 405 GLN A C 1
ATOM 3015 O O . GLN A 1 405 ? -11.955 -31.767 31.650 1.00 44.16 405 GLN A O 1
ATOM 3020 N N . ASP A 1 406 ? -13.940 -31.826 32.667 1.00 44.62 406 ASP A N 1
ATOM 3021 C CA . ASP A 1 406 ? -14.738 -32.039 31.447 1.00 44.62 406 ASP A CA 1
ATOM 3022 C C . ASP A 1 406 ? -14.981 -30.795 30.563 1.00 44.62 406 ASP A C 1
ATOM 3024 O O . ASP A 1 406 ? -15.432 -30.909 29.421 1.00 44.62 406 ASP A O 1
ATOM 3028 N N . ALA A 1 407 ? -14.662 -29.583 31.028 1.00 42.75 407 ALA A N 1
ATOM 3029 C CA . ALA A 1 407 ? -14.913 -28.366 30.240 1.00 42.75 407 ALA A CA 1
ATOM 3030 C C . ALA A 1 407 ? -13.872 -28.136 29.123 1.00 42.75 407 ALA A C 1
ATOM 3032 O O . ALA A 1 407 ? -14.216 -27.674 28.032 1.00 42.75 407 ALA A O 1
ATOM 3033 N N . ALA A 1 408 ? -12.602 -28.481 29.366 1.00 40.47 408 ALA A N 1
ATOM 3034 C CA . ALA A 1 408 ? -11.531 -28.344 28.374 1.00 40.47 408 ALA A CA 1
ATOM 3035 C C . ALA A 1 408 ? -11.673 -29.376 27.241 1.00 40.47 408 ALA A C 1
ATOM 3037 O O . ALA A 1 408 ? -11.496 -29.045 26.067 1.00 40.47 408 ALA A O 1
ATOM 3038 N N . SER A 1 409 ? -12.087 -30.601 27.576 1.00 42.84 409 SER A N 1
ATOM 3039 C CA . SER A 1 409 ? -12.376 -31.668 26.614 1.00 42.84 409 SER A CA 1
ATOM 3040 C C . SER A 1 409 ? -13.601 -31.355 25.750 1.00 42.84 409 SER A C 1
ATOM 3042 O O . SER A 1 409 ? -13.560 -31.621 24.551 1.00 42.84 409 SER A O 1
ATOM 3044 N N . SER A 1 410 ? -14.645 -30.708 26.288 1.00 43.59 410 SER A N 1
ATOM 3045 C CA . SER A 1 410 ? -15.807 -30.269 25.495 1.00 43.59 410 SER A CA 1
ATOM 3046 C C . SER A 1 410 ? -15.471 -29.163 24.485 1.00 43.59 410 SER A C 1
ATOM 3048 O O . SER A 1 410 ? -15.996 -29.180 23.370 1.00 43.59 410 SER A O 1
ATOM 3050 N N . LEU A 1 411 ? -14.593 -28.212 24.832 1.00 46.03 411 LEU A N 1
ATOM 3051 C CA . LEU A 1 411 ? -14.134 -27.188 23.884 1.00 46.03 411 LEU A CA 1
ATOM 3052 C C . LEU A 1 411 ? -13.237 -27.806 22.801 1.00 46.03 411 LEU A C 1
ATOM 3054 O O . LEU A 1 411 ? -13.413 -27.524 21.618 1.00 46.03 411 LEU A O 1
ATOM 3058 N N . MET A 1 412 ? -12.321 -28.700 23.186 1.00 46.25 412 MET A N 1
ATOM 3059 C CA . MET A 1 412 ? -11.465 -29.424 22.241 1.00 46.25 412 MET A CA 1
ATOM 3060 C C . MET A 1 412 ? -12.268 -30.360 21.326 1.00 46.25 412 MET A C 1
ATOM 3062 O O . MET A 1 412 ? -11.941 -30.471 20.146 1.00 46.25 412 MET A O 1
ATOM 3066 N N . ALA A 1 413 ? -13.353 -30.968 21.816 1.00 46.19 413 ALA A N 1
ATOM 3067 C CA . ALA A 1 413 ? -14.298 -31.731 21.000 1.00 46.19 413 ALA A CA 1
ATOM 3068 C C . ALA A 1 413 ? -15.042 -30.824 20.003 1.00 46.19 413 ALA A C 1
ATOM 3070 O O . ALA A 1 413 ? -15.116 -31.153 18.820 1.00 46.19 413 ALA A O 1
ATOM 3071 N N . GLY A 1 414 ? -15.503 -29.643 20.435 1.00 46.06 414 GLY A N 1
ATOM 3072 C CA . GLY A 1 414 ? -16.103 -28.637 19.548 1.00 46.06 414 GLY A CA 1
ATOM 3073 C C . GLY A 1 414 ? -15.144 -28.139 18.457 1.00 46.06 414 GLY A C 1
ATOM 3074 O O . GLY A 1 414 ? -15.515 -28.069 17.287 1.00 46.06 414 GLY A O 1
ATOM 3075 N N . ILE A 1 415 ? -13.878 -27.884 18.805 1.00 41.38 415 ILE A N 1
ATOM 3076 C CA . ILE A 1 415 ? -12.829 -27.468 17.857 1.00 41.38 415 ILE A CA 1
ATOM 3077 C C . ILE A 1 415 ? -12.442 -28.618 16.908 1.00 41.38 415 ILE A C 1
ATOM 3079 O O . ILE A 1 415 ? -12.196 -28.386 15.723 1.00 41.38 415 ILE A O 1
ATOM 3083 N N . ALA A 1 416 ? -12.436 -29.869 17.378 1.00 36.25 416 ALA A N 1
ATOM 3084 C CA . ALA A 1 416 ? -12.171 -31.041 16.542 1.00 36.25 416 ALA A CA 1
ATOM 3085 C C . ALA A 1 416 ? -13.266 -31.283 15.484 1.00 36.25 416 ALA A C 1
ATOM 3087 O O . ALA A 1 416 ? -12.953 -31.741 14.381 1.00 36.25 416 ALA A O 1
ATOM 3088 N N . HIS A 1 417 ? -14.522 -30.917 15.765 1.00 36.56 417 HIS A N 1
ATOM 3089 C CA . HIS A 1 417 ? -15.623 -30.989 14.796 1.00 36.56 417 HIS A CA 1
ATOM 3090 C C . HIS A 1 417 ? -15.543 -29.926 13.685 1.00 36.56 417 HIS A C 1
ATOM 3092 O O . HIS A 1 417 ? -16.059 -30.154 12.594 1.00 36.56 417 HIS A O 1
ATOM 3098 N N . LEU A 1 418 ? -14.811 -28.826 13.891 1.00 35.44 418 LEU A N 1
ATOM 3099 C CA . LEU A 1 418 ? -14.582 -27.782 12.879 1.00 35.44 418 LEU A CA 1
ATOM 3100 C C . LEU A 1 418 ? -13.490 -28.141 11.852 1.00 35.44 418 LEU A C 1
ATOM 3102 O O . LEU A 1 418 ? -13.209 -27.357 10.947 1.00 35.44 418 LEU A O 1
ATOM 3106 N N . LYS A 1 419 ? -12.876 -29.327 11.970 1.00 34.53 419 LYS A N 1
ATOM 3107 C CA . LYS A 1 419 ? -11.791 -29.808 11.098 1.00 34.53 419 LYS A CA 1
ATOM 3108 C C . LYS A 1 419 ? -12.266 -30.658 9.906 1.00 34.53 419 LYS A C 1
ATOM 3110 O O . LYS A 1 419 ? -11.432 -31.219 9.203 1.00 34.53 419 LYS A O 1
ATOM 3115 N N . ARG A 1 420 ? -13.579 -30.778 9.668 1.00 32.41 420 ARG A N 1
ATOM 3116 C CA . ARG A 1 420 ? -14.149 -31.483 8.503 1.00 32.41 420 ARG A CA 1
ATOM 3117 C C . ARG A 1 420 ? -15.075 -30.572 7.700 1.00 32.41 420 ARG A C 1
ATOM 3119 O O . ARG A 1 420 ? -16.289 -30.628 7.841 1.00 32.41 420 ARG A O 1
ATOM 3126 N N . ALA A 1 421 ? -14.476 -29.769 6.834 1.00 32.34 421 ALA A N 1
ATOM 3127 C CA . ALA A 1 421 ? -15.115 -29.282 5.621 1.00 32.34 421 ALA A CA 1
ATOM 3128 C C . ALA A 1 421 ? -14.093 -29.472 4.492 1.00 32.34 421 ALA A C 1
ATOM 3130 O O . ALA A 1 421 ? -13.224 -28.630 4.285 1.00 32.34 421 ALA A O 1
ATOM 3131 N N . ASP A 1 422 ? -14.139 -30.642 3.852 1.00 31.17 422 ASP A N 1
ATOM 3132 C CA . ASP A 1 422 ? -13.456 -30.886 2.579 1.00 31.17 422 ASP A CA 1
ATOM 3133 C C . ASP A 1 422 ? -14.150 -30.053 1.488 1.00 31.17 422 ASP A C 1
ATOM 3135 O O . ASP A 1 422 ? -15.375 -30.147 1.365 1.00 31.17 422 ASP A O 1
ATOM 3139 N N . PRO A 1 423 ? -13.423 -29.270 0.672 1.00 35.59 423 PRO A N 1
ATOM 3140 C CA . PRO A 1 423 ? -14.007 -28.557 -0.462 1.00 35.59 423 PRO A CA 1
ATOM 3141 C C . PRO A 1 423 ? -14.160 -29.414 -1.739 1.00 35.59 423 PRO A C 1
ATOM 3143 O O . PRO A 1 423 ? -14.587 -28.886 -2.761 1.00 35.59 423 PRO A O 1
ATOM 3146 N N . ASP A 1 424 ? -13.894 -30.725 -1.704 1.00 33.28 424 ASP A N 1
ATOM 3147 C CA . ASP A 1 424 ? -13.740 -31.546 -2.922 1.00 33.28 424 ASP A CA 1
ATOM 3148 C C . ASP A 1 424 ? -14.944 -32.426 -3.324 1.00 33.28 424 ASP A C 1
ATOM 3150 O O . ASP A 1 424 ? -14.800 -33.372 -4.097 1.00 33.28 424 ASP A O 1
ATOM 3154 N N . GLN A 1 425 ? -16.170 -32.117 -2.887 1.00 36.62 425 GLN A N 1
ATOM 3155 C CA . GLN A 1 425 ? -17.371 -32.785 -3.424 1.00 36.62 425 GLN A CA 1
ATOM 3156 C C . GLN A 1 425 ? -18.477 -31.803 -3.820 1.00 36.62 425 GLN A C 1
ATOM 3158 O O . GLN A 1 425 ? -19.534 -31.731 -3.203 1.00 36.62 425 GLN A O 1
ATOM 3163 N N . ALA A 1 426 ? -18.258 -31.088 -4.922 1.00 33.72 426 ALA A N 1
ATOM 3164 C CA . ALA A 1 426 ? -19.324 -30.444 -5.684 1.00 33.72 426 ALA A CA 1
ATOM 3165 C C . ALA A 1 426 ? -19.199 -30.852 -7.158 1.00 33.72 426 ALA A C 1
ATOM 3167 O O . ALA A 1 426 ? -18.531 -30.194 -7.951 1.00 33.72 426 ALA A O 1
ATOM 3168 N N . GLY A 1 427 ? -19.819 -31.977 -7.525 1.00 34.78 427 GLY A N 1
ATOM 3169 C CA . GLY A 1 427 ? -19.759 -32.462 -8.901 1.00 34.78 427 GLY A CA 1
ATOM 3170 C C . GLY A 1 427 ? -20.532 -33.744 -9.190 1.00 34.78 427 GLY A C 1
ATOM 3171 O O . GLY A 1 427 ? -19.933 -34.680 -9.696 1.00 34.78 427 GLY A O 1
ATOM 3172 N N . ALA A 1 428 ? -21.834 -33.794 -8.885 1.00 32.06 428 ALA A N 1
ATOM 3173 C CA . ALA A 1 428 ? -22.834 -34.559 -9.650 1.00 32.06 428 ALA A CA 1
ATOM 3174 C C . ALA A 1 428 ? -24.221 -34.407 -9.007 1.00 32.06 428 ALA A C 1
ATOM 3176 O O . ALA A 1 428 ? -24.519 -35.022 -7.988 1.00 32.06 428 ALA A O 1
ATOM 3177 N N . ALA A 1 429 ? -25.086 -33.607 -9.626 1.00 32.75 429 ALA A N 1
ATOM 3178 C CA . ALA A 1 429 ? -26.504 -33.562 -9.296 1.00 32.75 429 ALA A CA 1
ATOM 3179 C C . ALA A 1 429 ? -27.284 -34.517 -10.213 1.00 32.75 429 ALA A C 1
ATOM 3181 O O . ALA A 1 429 ? -27.248 -34.364 -11.435 1.00 32.75 429 ALA A O 1
ATOM 3182 N N . ARG A 1 430 ? -28.042 -35.444 -9.617 1.00 30.91 430 ARG A N 1
ATOM 3183 C CA . ARG A 1 430 ? -29.347 -35.912 -10.113 1.00 30.91 430 ARG A CA 1
ATOM 3184 C C . ARG A 1 430 ? -30.265 -36.240 -8.922 1.00 30.91 430 ARG A C 1
ATOM 3186 O O . ARG A 1 430 ? -29.742 -36.668 -7.896 1.00 30.91 430 ARG A O 1
ATOM 3193 N N . PRO A 1 431 ? -31.586 -36.008 -9.043 1.00 48.28 431 PRO A N 1
ATOM 3194 C CA . PRO A 1 431 ? -32.532 -36.093 -7.934 1.00 48.28 431 PRO A CA 1
ATOM 3195 C C . PRO A 1 431 ? -33.210 -37.469 -7.867 1.00 48.28 431 PRO A C 1
ATOM 3197 O O . PRO A 1 431 ? -33.385 -38.103 -8.904 1.00 48.28 431 PRO A O 1
ATOM 3200 N N . ASP A 1 432 ? -33.571 -37.912 -6.661 1.00 33.84 432 ASP A N 1
ATOM 3201 C CA . ASP A 1 432 ? -34.937 -38.321 -6.291 1.00 33.84 432 ASP A CA 1
ATOM 3202 C C . ASP A 1 432 ? -34.979 -38.977 -4.892 1.00 33.84 432 ASP A C 1
ATOM 3204 O O . ASP A 1 432 ? -34.009 -39.569 -4.426 1.00 33.84 432 ASP A O 1
ATOM 3208 N N . GLU A 1 433 ? -36.166 -38.877 -4.286 1.00 31.03 433 GLU A N 1
ATOM 3209 C CA . GLU A 1 433 ? -36.716 -39.643 -3.154 1.00 31.03 433 GLU A CA 1
ATOM 3210 C C . GLU A 1 433 ? -36.602 -39.111 -1.712 1.00 31.03 433 GLU A C 1
ATOM 3212 O O . GLU A 1 433 ? -35.722 -38.356 -1.311 1.00 31.03 433 GLU A O 1
ATOM 3217 N N . ALA A 1 434 ? -37.653 -39.467 -0.971 1.00 33.91 434 ALA A N 1
ATOM 3218 C CA . ALA A 1 434 ? -38.252 -38.811 0.181 1.00 33.91 434 ALA A CA 1
ATOM 3219 C C . ALA A 1 434 ? -38.202 -39.701 1.445 1.00 33.91 434 ALA A C 1
ATOM 3221 O O . ALA A 1 434 ? -37.673 -40.803 1.396 1.00 33.91 434 ALA A O 1
ATOM 3222 N N . GLN A 1 435 ? -38.883 -39.240 2.512 1.00 29.62 435 GLN A N 1
ATOM 3223 C CA . GLN A 1 435 ? -39.185 -39.882 3.819 1.00 29.62 435 GLN A CA 1
ATOM 3224 C C . GLN A 1 435 ? -38.158 -39.576 4.935 1.00 29.62 435 GLN A C 1
ATOM 3226 O O . GLN A 1 435 ? -36.974 -39.833 4.786 1.00 29.62 435 GLN A O 1
ATOM 3231 N N . GLN A 1 436 ? -38.485 -38.812 5.991 1.00 28.50 436 GLN A N 1
ATOM 3232 C CA . GLN A 1 436 ? -39.429 -39.040 7.110 1.00 28.50 436 GLN A CA 1
ATOM 3233 C C . GLN A 1 436 ? -38.889 -40.073 8.123 1.00 28.50 436 GLN A C 1
ATOM 3235 O O . GLN A 1 436 ? -38.844 -41.246 7.793 1.00 28.50 436 GLN A O 1
ATOM 3240 N N . GLU A 1 437 ? -38.499 -39.638 9.338 1.00 25.70 437 GLU A N 1
ATOM 3241 C CA . GLU A 1 437 ? -39.012 -40.134 10.640 1.00 25.70 437 GLU A CA 1
ATOM 3242 C C . GLU A 1 437 ? -38.214 -39.700 11.896 1.00 25.70 437 GLU A C 1
ATOM 3244 O O . GLU A 1 437 ? -37.005 -39.486 11.896 1.00 25.70 437 GLU A O 1
ATOM 3249 N N . HIS A 1 438 ? -38.999 -39.558 12.969 1.00 28.56 438 HIS A N 1
ATOM 3250 C CA . HIS A 1 438 ? -38.732 -39.293 14.386 1.00 28.56 438 HIS A CA 1
ATOM 3251 C C . HIS A 1 438 ? -37.794 -40.267 15.131 1.00 28.56 438 HIS A C 1
ATOM 3253 O O . HIS A 1 438 ? -37.810 -41.457 14.862 1.00 28.56 438 HIS A O 1
ATOM 3259 N N . HIS A 1 439 ? -37.147 -39.777 16.207 1.00 27.44 439 HIS A N 1
ATOM 3260 C CA . HIS A 1 439 ? -37.199 -40.287 17.606 1.00 27.44 439 HIS A CA 1
ATOM 3261 C C . HIS A 1 439 ? -36.363 -39.342 18.510 1.00 27.44 439 HIS A C 1
ATOM 3263 O O . HIS A 1 439 ? -35.227 -39.034 18.180 1.00 27.44 439 HIS A O 1
ATOM 3269 N N . GLN A 1 440 ? -36.897 -38.624 19.510 1.00 26.92 440 GLN A N 1
ATOM 3270 C CA . GLN A 1 440 ? -37.299 -39.009 20.882 1.00 26.92 440 GLN A CA 1
ATOM 3271 C C . GLN A 1 440 ? -36.271 -39.796 21.726 1.00 26.92 440 GLN A C 1
ATOM 3273 O O . GLN A 1 440 ? -36.146 -41.005 21.585 1.00 26.92 440 GLN A O 1
ATOM 3278 N N . SER A 1 441 ? -35.669 -39.105 22.707 1.00 26.00 441 SER A N 1
ATOM 3279 C CA . SER A 1 441 ? -35.278 -39.574 24.059 1.00 26.00 441 SER A CA 1
ATOM 3280 C C . SER A 1 441 ? -34.954 -38.297 24.872 1.00 26.00 441 SER A C 1
ATOM 3282 O O . SER A 1 441 ? -34.221 -37.460 24.367 1.00 26.00 441 SER A O 1
ATOM 3284 N N . GLY A 1 442 ? -35.514 -37.928 26.036 1.00 22.78 442 GLY A N 1
ATOM 3285 C CA . GLY A 1 442 ? -35.830 -38.682 27.256 1.00 22.78 442 GLY A CA 1
ATOM 3286 C C . GLY A 1 442 ? -34.531 -38.974 28.029 1.00 22.78 442 GLY A C 1
ATOM 3287 O O . GLY A 1 442 ? -33.652 -39.590 27.452 1.00 22.78 442 GLY A O 1
ATOM 3288 N N . SER A 1 443 ? -34.279 -38.644 29.300 1.00 24.72 443 SER A N 1
ATOM 3289 C CA . SER A 1 443 ? -34.940 -37.862 30.349 1.00 24.72 443 SER A CA 1
ATOM 3290 C C . SER A 1 443 ? -33.961 -37.759 31.546 1.00 24.72 443 SER A C 1
ATOM 3292 O O . SER A 1 443 ? -33.098 -38.622 31.672 1.00 24.72 443 SER A O 1
ATOM 3294 N N . LYS A 1 444 ? -34.243 -36.839 32.483 1.00 23.77 444 LYS A N 1
ATOM 3295 C CA . LYS A 1 444 ? -33.962 -36.894 33.941 1.00 23.77 444 LYS A CA 1
ATOM 3296 C C . LYS A 1 444 ? -32.520 -36.723 34.442 1.00 23.77 444 LYS A C 1
ATOM 3298 O O . LYS A 1 444 ? -31.662 -37.554 34.199 1.00 23.77 444 LYS A O 1
ATOM 3303 N N . ILE A 1 445 ? -32.357 -35.714 35.302 1.00 24.47 445 ILE A N 1
ATOM 3304 C CA . ILE A 1 445 ? -31.983 -35.721 36.742 1.00 24.47 445 ILE A CA 1
ATOM 3305 C C . ILE A 1 445 ? -31.893 -34.216 37.094 1.00 24.47 445 ILE A C 1
ATOM 3307 O O . ILE A 1 445 ? -31.344 -33.455 36.313 1.00 24.47 445 ILE A O 1
ATOM 3311 N N . GLY A 1 446 ? -32.464 -33.627 38.143 1.00 24.20 446 GLY A N 1
ATOM 3312 C CA . GLY A 1 446 ? -32.907 -34.102 39.450 1.00 24.20 446 GLY A CA 1
ATOM 3313 C C . GLY A 1 446 ? -32.362 -33.102 40.482 1.00 24.20 446 GLY A C 1
ATOM 3314 O O . GLY A 1 446 ? -31.156 -32.982 40.641 1.00 24.20 446 GLY A O 1
ATOM 3315 N N . ALA A 1 447 ? -33.259 -32.334 41.099 1.00 22.08 447 ALA A N 1
ATOM 3316 C CA . ALA A 1 447 ? -33.010 -31.160 41.937 1.00 22.08 447 ALA A CA 1
ATOM 3317 C C . ALA A 1 447 ? -32.284 -31.431 43.267 1.00 22.08 447 ALA A C 1
ATOM 3319 O O . ALA A 1 447 ? -32.545 -32.458 43.884 1.00 22.08 447 ALA A O 1
ATOM 3320 N N . VAL A 1 448 ? -31.548 -30.436 43.792 1.00 22.19 448 VAL A N 1
ATOM 3321 C CA . VAL A 1 448 ? -31.434 -30.168 45.243 1.00 22.19 448 VAL A CA 1
ATOM 3322 C C . VAL A 1 448 ? -31.345 -28.656 45.483 1.00 22.19 448 VAL A C 1
ATOM 3324 O O . VAL A 1 448 ? -30.654 -27.929 44.779 1.00 22.19 448 VAL A O 1
ATOM 3327 N N . SER A 1 449 ? -32.102 -28.201 46.478 1.00 20.52 449 SER A N 1
ATOM 3328 C CA . SER A 1 449 ? -32.448 -26.819 46.784 1.00 20.52 449 SER A CA 1
ATOM 3329 C C . SER A 1 449 ? -31.885 -26.387 48.149 1.00 20.52 449 SER A C 1
ATOM 3331 O O . SER A 1 449 ? -31.954 -27.158 49.100 1.00 20.52 449 SER A O 1
ATOM 3333 N N . ALA A 1 450 ? -31.520 -25.101 48.237 1.00 20.66 450 ALA A N 1
ATOM 3334 C CA . ALA A 1 450 ? -31.687 -24.166 49.367 1.00 20.66 450 ALA A CA 1
ATOM 3335 C C . ALA A 1 450 ? -30.758 -24.156 50.613 1.00 20.66 450 ALA A C 1
ATOM 3337 O O . ALA A 1 450 ? -30.387 -25.191 51.156 1.00 20.66 450 ALA A O 1
ATOM 3338 N N . ARG A 1 451 ? -30.641 -22.908 51.141 1.00 21.73 451 ARG A N 1
ATOM 3339 C CA . ARG A 1 451 ? -30.260 -22.395 52.494 1.00 21.73 451 ARG A CA 1
ATOM 3340 C C . ARG A 1 451 ? -28.789 -21.973 52.693 1.00 21.73 451 ARG A C 1
ATOM 3342 O O . ARG A 1 451 ? -27.906 -22.704 52.293 1.00 21.73 451 ARG A O 1
ATOM 3349 N N . LEU A 1 452 ? -28.432 -20.866 53.366 1.00 20.22 452 LEU A N 1
ATOM 3350 C CA . LEU A 1 452 ? -29.136 -19.726 53.991 1.00 20.22 452 LEU A CA 1
ATOM 3351 C C . LEU A 1 452 ? -28.083 -18.646 54.396 1.00 20.22 452 LEU A C 1
ATOM 3353 O O . LEU A 1 452 ? -26.990 -18.993 54.819 1.00 20.22 452 LEU A O 1
ATOM 3357 N N . MET A 1 453 ? -28.476 -17.372 54.278 1.00 20.56 453 MET A N 1
ATOM 3358 C CA . MET A 1 453 ? -28.086 -16.095 54.935 1.00 20.56 453 MET A CA 1
ATOM 3359 C C . MET A 1 453 ? -27.017 -16.025 56.057 1.00 20.56 453 MET A C 1
ATOM 3361 O O . MET A 1 453 ? -27.120 -16.743 57.046 1.00 20.56 453 MET A O 1
ATOM 3365 N N . ALA A 1 454 ? -26.180 -14.967 56.014 1.00 20.31 454 ALA A N 1
ATOM 3366 C CA . ALA A 1 454 ? -26.214 -13.762 56.891 1.00 20.31 454 ALA A CA 1
ATOM 3367 C C . ALA A 1 454 ? -24.809 -13.196 57.225 1.00 20.31 454 ALA A C 1
ATOM 3369 O O . ALA A 1 454 ? -23.924 -13.945 57.620 1.00 20.31 454 ALA A O 1
ATOM 3370 N N . GLY A 1 455 ? -24.633 -11.862 57.173 1.00 22.17 455 GLY A N 1
ATOM 3371 C CA . GLY A 1 455 ? -23.464 -11.184 57.766 1.00 22.17 455 GLY A CA 1
ATOM 3372 C C . GLY A 1 455 ? -23.231 -9.726 57.334 1.00 22.17 455 GLY A C 1
ATOM 3373 O O . GLY A 1 455 ? -22.457 -9.464 56.425 1.00 22.17 455 GLY A O 1
ATOM 3374 N N . ILE A 1 456 ? -23.893 -8.782 58.011 1.00 18.92 456 ILE A N 1
ATOM 3375 C CA . ILE A 1 456 ? -23.713 -7.309 57.978 1.00 18.92 456 ILE A CA 1
ATOM 3376 C C . ILE A 1 456 ? -22.540 -6.983 58.932 1.00 18.92 456 ILE A C 1
ATOM 3378 O O . ILE A 1 456 ? -22.471 -7.576 60.001 1.00 18.92 456 ILE A O 1
ATOM 3382 N N . SER A 1 457 ? -21.524 -6.158 58.663 1.00 20.53 457 SER A N 1
ATOM 3383 C CA . SER A 1 457 ? -21.435 -4.682 58.710 1.00 20.53 457 SER A CA 1
ATOM 3384 C C . SER A 1 457 ? -19.954 -4.344 58.963 1.00 20.53 457 SER A C 1
ATOM 3386 O O . SER A 1 457 ? -19.310 -5.106 59.666 1.00 20.53 457 SER A O 1
ATOM 3388 N N . HIS A 1 458 ? -19.434 -3.217 58.458 1.00 23.12 458 HIS A N 1
ATOM 3389 C CA . HIS A 1 458 ? -18.708 -2.189 59.235 1.00 23.12 458 HIS A CA 1
ATOM 3390 C C . HIS A 1 458 ? -18.232 -1.058 58.301 1.00 23.12 458 HIS A C 1
ATOM 3392 O O . HIS A 1 458 ? -17.450 -1.263 57.378 1.00 23.12 458 HIS A O 1
ATOM 3398 N N . LEU A 1 459 ? -18.731 0.153 58.561 1.00 20.84 459 LEU A N 1
ATOM 3399 C CA . LEU A 1 459 ? -18.274 1.422 57.995 1.00 20.84 459 LEU A CA 1
ATOM 3400 C C . LEU A 1 459 ? -17.193 2.026 58.901 1.00 20.84 459 LEU A C 1
ATOM 3402 O O . LEU A 1 459 ? -17.377 2.044 60.120 1.00 20.84 459 LEU A O 1
ATOM 3406 N N . ARG A 1 460 ? -16.168 2.667 58.323 1.00 22.52 460 ARG A N 1
ATOM 3407 C CA . ARG A 1 460 ? -15.640 3.930 58.872 1.00 22.52 460 ARG A CA 1
ATOM 3408 C C . ARG A 1 460 ? -14.955 4.785 57.787 1.00 22.52 460 ARG A C 1
ATOM 3410 O O . ARG A 1 460 ? -14.294 4.209 56.928 1.00 22.52 460 ARG A O 1
ATOM 3417 N N . PRO A 1 461 ? -15.114 6.126 57.801 1.00 23.53 461 PRO A N 1
ATOM 3418 C CA . PRO A 1 461 ? -14.712 7.009 56.710 1.00 23.53 461 PRO A CA 1
ATOM 3419 C C . PRO A 1 461 ? -13.366 7.698 56.983 1.00 23.53 461 PRO A C 1
ATOM 3421 O O . PRO A 1 461 ? -12.991 7.900 58.138 1.00 23.53 461 PRO A O 1
ATOM 3424 N N . LEU A 1 462 ? -12.686 8.142 55.922 1.00 22.50 462 LEU A N 1
ATOM 3425 C CA . LEU A 1 462 ? -11.595 9.114 56.013 1.00 22.50 462 LEU A CA 1
ATOM 3426 C C . LEU A 1 462 ? -11.877 10.334 55.129 1.00 22.50 462 LEU A C 1
ATOM 3428 O O . LEU A 1 462 ? -12.367 10.228 54.008 1.00 22.50 462 LEU A O 1
ATOM 3432 N N . ALA A 1 463 ? -11.620 11.486 55.741 1.00 23.55 463 ALA A N 1
ATOM 3433 C CA . ALA A 1 463 ? -11.915 12.849 55.327 1.00 23.55 463 ALA A CA 1
ATOM 3434 C C . ALA A 1 463 ? -10.994 13.357 54.190 1.00 23.55 463 ALA A C 1
ATOM 3436 O O . ALA A 1 463 ? -9.965 12.736 53.915 1.00 23.55 463 ALA A O 1
ATOM 3437 N N . PRO A 1 464 ? -11.340 14.484 53.532 1.00 25.36 464 PRO A N 1
ATOM 3438 C CA . PRO A 1 464 ? -10.661 14.958 52.331 1.00 25.36 464 PRO A CA 1
ATOM 3439 C C . PRO A 1 464 ? -9.401 15.768 52.661 1.00 25.36 464 PRO A C 1
ATOM 3441 O O . PRO A 1 464 ? -9.403 16.608 53.561 1.00 25.36 464 PRO A O 1
ATOM 3444 N N . ALA A 1 465 ? -8.336 15.535 51.892 1.00 25.16 465 ALA A N 1
ATOM 3445 C CA . ALA A 1 465 ? -7.124 16.340 51.928 1.00 25.16 465 ALA A CA 1
ATOM 3446 C C . ALA A 1 465 ? -7.249 17.565 51.013 1.00 25.16 465 ALA A C 1
ATOM 3448 O O . ALA A 1 465 ? -7.880 17.536 49.956 1.00 25.16 465 ALA A O 1
ATOM 3449 N N . ALA A 1 466 ? -6.656 18.645 51.501 1.00 25.69 466 ALA A N 1
ATOM 3450 C CA . ALA A 1 466 ? -6.832 20.014 51.081 1.00 25.69 466 ALA A CA 1
ATOM 3451 C C . ALA A 1 466 ? -6.121 20.379 49.771 1.00 25.69 466 ALA A C 1
ATOM 3453 O O . ALA A 1 466 ? -5.104 19.815 49.380 1.00 25.69 466 ALA A O 1
ATOM 3454 N N . SER A 1 467 ? -6.682 21.421 49.166 1.00 26.45 467 SER A N 1
ATOM 3455 C CA . SER A 1 467 ? -6.131 22.298 48.141 1.00 26.45 467 SER A CA 1
ATOM 3456 C C . SER A 1 467 ? -4.724 22.816 48.459 1.00 26.45 467 SER A C 1
ATOM 3458 O O . SER A 1 467 ? -4.495 23.350 49.544 1.00 26.45 467 SER A O 1
ATOM 3460 N N . GLY A 1 468 ? -3.843 22.798 47.460 1.00 26.03 468 GLY A N 1
ATOM 3461 C CA . GLY A 1 468 ? -2.613 23.585 47.418 1.00 26.03 468 GLY A CA 1
ATOM 3462 C C . GLY A 1 468 ? -2.407 24.089 45.994 1.00 26.03 468 GLY A C 1
ATOM 3463 O O . GLY A 1 468 ? -2.291 23.285 45.075 1.00 26.03 468 GLY A O 1
ATOM 3464 N N . GLY A 1 469 ? -2.469 25.407 45.812 1.00 26.30 469 GLY A N 1
ATOM 3465 C CA . GLY A 1 469 ? -2.271 26.069 44.526 1.00 26.30 469 GLY A CA 1
ATOM 3466 C C . GLY A 1 469 ? -0.809 26.408 44.242 1.00 26.30 469 GLY A C 1
ATOM 3467 O O . GLY A 1 469 ? 0.014 26.415 45.149 1.00 26.30 469 GLY A O 1
ATOM 3468 N N . ALA A 1 470 ? -0.532 26.736 42.982 1.00 27.91 470 ALA A N 1
ATOM 3469 C CA . ALA A 1 470 ? 0.561 27.595 42.515 1.00 27.91 470 ALA A CA 1
ATOM 3470 C C . ALA A 1 470 ? 0.241 27.923 41.042 1.00 27.91 470 ALA A C 1
ATOM 3472 O O . ALA A 1 470 ? -0.060 27.027 40.262 1.00 27.91 470 ALA A O 1
ATOM 3473 N N . GLU A 1 471 ? -0.074 29.169 40.700 1.00 26.33 471 GLU A N 1
ATOM 3474 C CA . GLU A 1 471 ? 0.841 30.295 40.454 1.00 26.33 471 GLU A CA 1
ATOM 3475 C C . GLU A 1 471 ? 1.303 30.323 38.987 1.00 26.33 471 GLU A C 1
ATOM 3477 O O . GLU A 1 471 ? 2.027 29.464 38.495 1.00 26.33 471 GLU A O 1
ATOM 3482 N N . ALA A 1 472 ? 0.767 31.314 38.273 1.00 27.33 472 ALA A N 1
ATOM 3483 C CA . ALA A 1 472 ? 0.893 31.510 36.841 1.00 27.33 472 ALA A CA 1
ATOM 3484 C C . ALA A 1 472 ? 2.091 32.413 36.523 1.00 27.33 472 ALA A C 1
ATOM 3486 O O . ALA A 1 472 ? 2.141 33.555 36.980 1.00 27.33 472 ALA A O 1
ATOM 3487 N N . ALA A 1 473 ? 2.994 31.944 35.662 1.00 29.08 473 ALA A N 1
ATOM 3488 C CA . ALA A 1 473 ? 4.023 32.766 35.036 1.00 29.08 473 ALA A CA 1
ATOM 3489 C C . ALA A 1 473 ? 3.792 32.824 33.519 1.00 29.08 473 ALA A C 1
ATOM 3491 O O . ALA A 1 473 ? 3.722 31.808 32.832 1.00 29.08 473 ALA A O 1
ATOM 3492 N N . ARG A 1 474 ? 3.632 34.054 33.019 1.00 29.77 474 ARG A N 1
ATOM 3493 C CA . ARG A 1 474 ? 3.448 34.416 31.610 1.00 29.77 474 ARG A CA 1
ATOM 3494 C C . ARG A 1 474 ? 4.769 34.294 30.846 1.00 29.77 474 ARG A C 1
ATOM 3496 O O . ARG A 1 474 ? 5.765 34.867 31.275 1.00 29.77 474 ARG A O 1
ATOM 3503 N N . GLY A 1 475 ? 4.735 33.681 29.665 1.00 26.69 475 GLY A N 1
ATOM 3504 C CA . GLY A 1 475 ? 5.801 33.756 28.666 1.00 26.69 475 GLY A CA 1
ATOM 3505 C C . GLY A 1 475 ? 5.202 33.770 27.262 1.00 26.69 475 GLY A C 1
ATOM 3506 O O . GLY A 1 475 ? 4.613 32.784 26.835 1.00 26.69 475 GLY A O 1
ATOM 3507 N N . ALA A 1 476 ? 5.301 34.908 26.575 1.00 30.27 476 ALA A N 1
ATOM 3508 C CA . ALA A 1 476 ? 4.866 35.086 25.193 1.00 30.27 476 ALA A CA 1
ATOM 3509 C C . ALA A 1 476 ? 5.958 34.588 24.231 1.00 30.27 476 ALA A C 1
ATOM 3511 O O . ALA A 1 476 ? 7.110 34.999 24.355 1.00 30.27 476 ALA A O 1
ATOM 3512 N N . GLY A 1 477 ? 5.594 33.740 23.265 1.00 27.53 477 GLY A N 1
ATOM 3513 C CA . GLY A 1 477 ? 6.495 33.230 22.230 1.00 27.53 477 GLY A CA 1
ATOM 3514 C C . GLY A 1 477 ? 5.808 33.169 20.866 1.00 27.53 477 GLY A C 1
ATOM 3515 O O . GLY A 1 477 ? 4.738 32.586 20.730 1.00 27.53 477 GLY A O 1
ATOM 3516 N N . HIS A 1 478 ? 6.422 33.817 19.875 1.00 27.77 478 HIS A N 1
ATOM 3517 C CA . HIS A 1 478 ? 6.053 33.810 18.457 1.00 27.77 478 HIS A CA 1
ATOM 3518 C C . HIS A 1 478 ? 6.104 32.396 17.849 1.00 27.77 478 HIS A C 1
ATOM 3520 O O . HIS A 1 478 ? 7.095 31.688 18.021 1.00 27.77 478 HIS A O 1
ATOM 3526 N N . CYS A 1 479 ? 5.080 32.030 17.072 1.00 25.88 479 CYS A N 1
ATOM 3527 C CA . CYS A 1 479 ? 5.016 30.782 16.309 1.00 25.88 479 CYS A CA 1
ATOM 3528 C C . CYS A 1 479 ? 5.462 30.998 14.854 1.00 25.88 479 CYS A C 1
ATOM 3530 O O . CYS A 1 479 ? 4.808 31.709 14.095 1.00 25.88 479 CYS A O 1
ATOM 3532 N N . GLY A 1 480 ? 6.559 30.345 14.469 1.00 26.72 480 GLY A N 1
ATOM 3533 C CA . GLY A 1 480 ? 6.919 30.054 13.083 1.00 26.72 480 GLY A CA 1
ATOM 3534 C C . GLY A 1 480 ? 7.067 28.541 12.939 1.00 26.72 480 GLY A C 1
ATOM 3535 O O . GLY A 1 480 ? 7.948 27.950 13.561 1.00 26.72 480 GLY A O 1
ATOM 3536 N N . ALA A 1 481 ? 6.172 27.912 12.176 1.00 28.05 481 ALA A N 1
ATOM 3537 C CA . ALA A 1 481 ? 6.144 26.471 11.961 1.00 28.05 481 ALA A CA 1
ATOM 3538 C C . ALA A 1 481 ? 7.228 26.055 10.953 1.00 28.05 481 ALA A C 1
ATOM 3540 O O . ALA A 1 481 ? 7.085 26.246 9.748 1.00 28.05 481 ALA A O 1
ATOM 3541 N N . ALA A 1 482 ? 8.311 25.474 11.462 1.00 29.83 482 ALA A N 1
ATOM 3542 C CA . ALA A 1 482 ? 9.257 24.673 10.698 1.00 29.83 482 ALA A CA 1
ATOM 3543 C C . ALA A 1 482 ? 9.315 23.287 11.348 1.00 29.83 482 ALA A C 1
ATOM 3545 O O . ALA A 1 482 ? 9.398 23.190 12.574 1.00 29.83 482 ALA A O 1
ATOM 3546 N N . ALA A 1 483 ? 9.237 22.236 10.529 1.00 37.28 483 ALA A N 1
ATOM 3547 C CA . ALA A 1 483 ? 9.321 20.838 10.934 1.00 37.28 483 ALA A CA 1
ATOM 3548 C C . ALA A 1 483 ? 10.565 20.602 11.809 1.00 37.28 483 ALA A C 1
ATOM 3550 O O . ALA A 1 483 ? 11.685 20.498 11.310 1.00 37.28 483 ALA A O 1
ATOM 3551 N N . ARG A 1 484 ? 10.375 20.566 13.132 1.00 34.00 484 ARG A N 1
ATOM 3552 C CA . ARG A 1 484 ? 11.426 20.200 14.079 1.00 34.00 484 ARG A CA 1
ATOM 3553 C C . ARG A 1 484 ? 11.616 18.694 13.999 1.00 34.00 484 ARG A C 1
ATOM 3555 O O . ARG A 1 484 ? 10.694 17.939 14.299 1.00 34.00 484 ARG A O 1
ATOM 3562 N N . GLY A 1 485 ? 12.818 18.286 13.596 1.00 38.78 485 GLY A N 1
ATOM 3563 C CA . GLY A 1 485 ? 13.300 16.928 13.792 1.00 38.78 485 GLY A CA 1
ATOM 3564 C C . GLY A 1 485 ? 13.121 16.556 15.258 1.00 38.78 485 GLY A C 1
ATOM 3565 O O . GLY A 1 485 ? 13.603 17.250 16.150 1.00 38.78 485 GLY A O 1
ATOM 3566 N N . GLN A 1 486 ? 12.345 15.506 15.481 1.00 42.81 486 GLN A N 1
ATOM 3567 C CA . GLN A 1 486 ? 12.114 14.901 16.779 1.00 42.81 486 GLN A CA 1
ATOM 3568 C C . GLN A 1 486 ? 13.475 14.374 17.254 1.00 42.81 486 GLN A C 1
ATOM 3570 O O . GLN A 1 486 ? 13.958 13.369 16.734 1.00 42.81 486 GLN A O 1
ATOM 3575 N N . GLU A 1 487 ? 14.143 15.111 18.149 1.00 41.41 487 GLU A N 1
ATOM 3576 C CA . GLU A 1 487 ? 15.357 14.645 18.825 1.00 41.41 487 GLU A CA 1
ATOM 3577 C C . GLU A 1 487 ? 15.057 13.265 19.408 1.00 41.41 487 GLU A C 1
ATOM 3579 O O . GLU A 1 487 ? 14.113 13.098 20.184 1.00 41.41 487 GLU A O 1
ATOM 3584 N N . ALA A 1 488 ? 15.806 12.265 18.942 1.00 46.75 488 ALA A N 1
ATOM 3585 C CA . ALA A 1 488 ? 15.634 10.877 19.323 1.00 46.75 488 ALA A CA 1
ATOM 3586 C C . ALA A 1 488 ? 15.771 10.765 20.845 1.00 46.75 488 ALA A C 1
ATOM 3588 O O . ALA A 1 488 ? 16.869 10.883 21.388 1.00 46.75 488 ALA A O 1
ATOM 3589 N N . ALA A 1 489 ? 14.641 10.579 21.531 1.00 57.75 489 ALA A N 1
ATOM 3590 C CA . ALA A 1 489 ? 14.644 10.232 22.940 1.00 57.75 489 ALA A CA 1
ATOM 3591 C C . ALA A 1 489 ? 15.483 8.949 23.098 1.00 57.75 489 ALA A C 1
ATOM 3593 O O . ALA A 1 489 ? 15.213 7.975 22.386 1.00 57.75 489 ALA A O 1
ATOM 3594 N N . PRO A 1 490 ? 16.515 8.954 23.956 1.00 57.56 490 PRO A N 1
ATOM 3595 C CA . PRO A 1 490 ? 17.421 7.823 24.096 1.00 57.56 490 PRO A CA 1
ATOM 3596 C C . PRO A 1 490 ? 16.653 6.591 24.600 1.00 57.56 490 PRO A C 1
ATOM 3598 O O . PRO A 1 490 ? 15.902 6.686 25.568 1.00 57.56 490 PRO A O 1
ATOM 3601 N N . ASP A 1 491 ? 16.825 5.466 23.901 1.00 66.12 491 ASP A N 1
ATOM 3602 C CA . ASP A 1 491 ? 16.385 4.107 24.261 1.00 66.12 491 ASP A CA 1
ATOM 3603 C C . ASP A 1 491 ? 14.907 3.909 24.638 1.00 66.12 491 ASP A C 1
ATOM 3605 O O . ASP A 1 491 ? 14.559 3.112 25.510 1.00 66.12 491 ASP A O 1
ATOM 3609 N N . ALA A 1 492 ? 13.982 4.551 23.921 1.00 73.00 492 ALA A N 1
ATOM 3610 C CA . ALA A 1 492 ? 12.636 3.990 23.837 1.00 73.00 492 ALA A CA 1
ATOM 3611 C C . ALA A 1 492 ? 12.745 2.691 23.024 1.00 73.00 492 ALA A C 1
ATOM 3613 O O . ALA A 1 492 ? 12.981 2.771 21.821 1.00 73.00 492 ALA A O 1
ATOM 3614 N N . GLY A 1 493 ? 12.647 1.532 23.684 1.00 86.38 493 GLY A N 1
ATOM 3615 C CA . GLY A 1 493 ? 12.817 0.199 23.094 1.00 86.38 493 GLY A CA 1
ATOM 3616 C C . GLY A 1 493 ? 12.003 -0.078 21.814 1.00 86.38 493 GLY A C 1
ATOM 3617 O O . GLY A 1 493 ? 11.293 0.793 21.302 1.00 86.38 493 GLY A O 1
ATOM 3618 N N . PRO A 1 494 ? 12.087 -1.305 21.266 1.00 91.25 494 PRO A N 1
ATOM 3619 C CA . PRO A 1 494 ? 11.473 -1.636 19.983 1.00 91.25 494 PRO A CA 1
ATOM 3620 C C . PRO A 1 494 ? 9.987 -1.269 19.982 1.00 91.25 494 PRO A C 1
ATOM 3622 O O . PRO A 1 494 ? 9.285 -1.502 20.962 1.00 91.25 494 PRO A O 1
ATOM 3625 N N . ARG A 1 495 ? 9.492 -0.667 18.901 1.00 94.69 495 ARG A N 1
ATOM 3626 C CA . ARG A 1 495 ? 8.092 -0.236 18.799 1.00 94.69 495 ARG A CA 1
ATOM 3627 C C . ARG A 1 495 ? 7.281 -1.192 17.932 1.00 94.69 495 ARG A C 1
ATOM 3629 O O . ARG A 1 495 ? 7.837 -1.878 17.078 1.00 94.69 495 ARG A O 1
ATOM 3636 N N . PHE A 1 496 ? 5.968 -1.252 18.147 1.00 94.75 496 PHE A N 1
ATOM 3637 C CA . PHE A 1 496 ? 5.093 -2.252 17.519 1.00 94.75 496 PHE A CA 1
ATOM 3638 C C . PHE A 1 496 ? 5.191 -2.277 15.986 1.00 94.75 496 PHE A C 1
ATOM 3640 O O . PHE A 1 496 ? 5.343 -3.353 15.401 1.00 94.75 496 PHE A O 1
ATOM 3647 N N . LEU A 1 497 ? 5.127 -1.111 15.334 1.00 96.12 497 LEU A N 1
ATOM 3648 C CA . LEU A 1 497 ? 5.191 -1.021 13.875 1.00 96.12 497 LEU A CA 1
ATOM 3649 C C . LEU A 1 497 ? 6.591 -1.339 13.353 1.00 96.12 497 LEU A C 1
ATOM 3651 O O . LEU A 1 497 ? 6.716 -2.029 12.347 1.00 96.12 497 LEU A O 1
ATOM 3655 N N . ASP A 1 498 ? 7.624 -0.871 14.053 1.00 96.06 498 ASP A N 1
ATOM 3656 C CA . ASP A 1 498 ? 9.017 -1.084 13.657 1.00 96.06 498 ASP A CA 1
ATOM 3657 C C . ASP A 1 498 ? 9.388 -2.575 13.731 1.00 96.06 498 ASP A C 1
ATOM 3659 O O . ASP A 1 498 ? 10.024 -3.105 12.822 1.00 96.06 498 ASP A O 1
ATOM 3663 N N . VAL A 1 499 ? 8.926 -3.296 14.761 1.00 96.00 499 VAL A N 1
ATOM 3664 C CA . VAL A 1 499 ? 9.148 -4.749 14.883 1.00 96.00 499 VAL A CA 1
ATOM 3665 C C . VAL A 1 499 ? 8.418 -5.519 13.785 1.00 96.00 499 VAL A C 1
ATOM 3667 O O . VAL A 1 499 ? 8.996 -6.427 13.185 1.00 96.00 499 VAL A O 1
ATOM 3670 N N . TRP A 1 500 ? 7.168 -5.153 13.486 1.00 96.56 500 TRP A N 1
ATOM 3671 C CA . TRP A 1 500 ? 6.435 -5.755 12.373 1.00 96.56 500 TRP A CA 1
ATOM 3672 C C . TRP A 1 500 ? 7.156 -5.493 11.045 1.00 96.56 500 TRP A C 1
ATOM 3674 O O . TRP A 1 500 ? 7.488 -6.439 10.327 1.00 96.56 500 TRP A O 1
ATOM 3684 N N . ALA A 1 501 ? 7.452 -4.236 10.725 1.00 97.25 501 ALA A N 1
ATOM 3685 C CA . ALA A 1 501 ? 8.102 -3.886 9.471 1.00 97.25 501 ALA A CA 1
ATOM 3686 C C . ALA A 1 501 ? 9.481 -4.550 9.331 1.00 97.25 501 ALA A C 1
ATOM 3688 O O . ALA A 1 501 ? 9.813 -5.027 8.247 1.00 97.25 501 ALA A O 1
ATOM 3689 N N . ALA A 1 502 ? 10.251 -4.669 10.418 1.00 96.44 502 ALA A N 1
ATOM 3690 C CA . ALA A 1 502 ? 11.513 -5.403 10.433 1.00 96.44 502 ALA A CA 1
ATOM 3691 C C . ALA A 1 502 ? 11.326 -6.904 10.157 1.00 96.44 502 ALA A C 1
ATOM 3693 O O . ALA A 1 502 ? 12.083 -7.479 9.374 1.00 96.44 502 ALA A O 1
ATOM 3694 N N . ALA A 1 503 ? 10.312 -7.544 10.751 1.00 96.75 503 ALA A N 1
ATOM 3695 C CA . ALA A 1 503 ? 10.011 -8.954 10.503 1.00 96.75 503 ALA A CA 1
ATOM 3696 C C . ALA A 1 503 ? 9.601 -9.207 9.042 1.00 96.75 503 ALA A C 1
ATOM 3698 O O . ALA A 1 503 ? 10.090 -10.154 8.422 1.00 96.75 503 ALA A O 1
ATOM 3699 N N . ASP A 1 504 ? 8.763 -8.337 8.471 1.00 97.56 504 ASP A N 1
ATOM 3700 C CA . ASP A 1 504 ? 8.371 -8.417 7.061 1.00 97.56 504 ASP A CA 1
ATOM 3701 C C . ASP A 1 504 ? 9.545 -8.127 6.120 1.00 97.56 504 ASP A C 1
ATOM 3703 O O . ASP A 1 504 ? 9.749 -8.862 5.154 1.00 97.56 504 ASP A O 1
ATOM 3707 N N . SER A 1 505 ? 10.365 -7.119 6.426 1.00 97.19 505 SER A N 1
ATOM 3708 C CA . SER A 1 505 ? 11.591 -6.806 5.681 1.00 97.19 505 SER A CA 1
ATOM 3709 C C . SER A 1 505 ? 12.543 -8.005 5.645 1.00 97.19 505 SER A C 1
ATOM 3711 O O . SER A 1 505 ? 12.999 -8.413 4.576 1.00 97.19 505 SER A O 1
ATOM 3713 N N . ALA A 1 506 ? 12.782 -8.635 6.800 1.00 96.81 506 ALA A N 1
ATOM 3714 C CA . ALA A 1 506 ? 13.628 -9.819 6.914 1.00 96.81 506 ALA A CA 1
ATOM 3715 C C . ALA A 1 506 ? 13.049 -11.020 6.149 1.00 96.81 506 ALA A C 1
ATOM 3717 O O . ALA A 1 506 ? 13.789 -11.737 5.476 1.00 96.81 506 ALA A O 1
ATOM 3718 N N . PHE A 1 507 ? 11.731 -11.232 6.206 1.00 97.31 507 PHE A N 1
ATOM 3719 C CA . PHE A 1 507 ? 11.070 -12.306 5.465 1.00 97.31 507 PHE A CA 1
ATOM 3720 C C . PHE A 1 507 ? 11.150 -12.099 3.949 1.00 97.31 507 PHE A C 1
ATOM 3722 O O . PHE A 1 507 ? 11.555 -13.013 3.227 1.00 97.31 507 PHE A O 1
ATOM 3729 N N . ILE A 1 508 ? 10.802 -10.904 3.465 1.00 97.56 508 ILE A N 1
ATOM 3730 C CA . ILE A 1 508 ? 10.872 -10.548 2.043 1.00 97.56 508 ILE A CA 1
ATOM 3731 C C . ILE A 1 508 ? 12.318 -10.668 1.561 1.00 97.56 508 ILE A C 1
ATOM 3733 O O . ILE A 1 508 ? 12.580 -11.370 0.584 1.00 97.56 508 ILE A O 1
ATOM 3737 N N . GLY A 1 509 ? 13.261 -10.057 2.281 1.00 97.38 509 GLY A N 1
ATOM 3738 C CA . GLY A 1 509 ? 14.677 -10.103 1.941 1.00 97.38 509 GLY A CA 1
ATOM 3739 C C . GLY A 1 509 ? 15.234 -11.524 1.935 1.00 97.38 509 GLY A C 1
ATOM 3740 O O . GLY A 1 509 ? 15.893 -11.926 0.982 1.00 97.38 509 GLY A O 1
ATOM 3741 N N . GLY A 1 510 ? 14.880 -12.346 2.927 1.00 96.88 510 GLY A N 1
ATOM 3742 C CA . GLY A 1 510 ? 15.261 -13.758 2.972 1.00 96.88 510 GLY A CA 1
ATOM 3743 C C . GLY A 1 510 ? 14.726 -14.562 1.782 1.00 96.88 510 GLY A C 1
ATOM 3744 O O . GLY A 1 510 ? 15.454 -15.375 1.210 1.00 96.88 510 GLY A O 1
ATOM 3745 N N . LYS A 1 511 ? 13.480 -14.317 1.352 1.00 97.12 511 LYS A N 1
ATOM 3746 C CA . LYS A 1 511 ? 12.893 -14.968 0.167 1.00 97.12 511 LYS A CA 1
ATOM 3747 C C . LYS A 1 511 ? 13.554 -14.515 -1.134 1.00 97.12 511 LYS A C 1
ATOM 3749 O O . LYS A 1 511 ? 13.848 -15.363 -1.975 1.00 97.12 511 LYS A O 1
ATOM 3754 N N . VAL A 1 512 ? 13.828 -13.221 -1.286 1.00 96.62 512 VAL A N 1
ATOM 3755 C CA . VAL A 1 512 ? 14.527 -12.664 -2.457 1.00 96.62 512 VAL A CA 1
ATOM 3756 C C . VAL A 1 512 ? 15.967 -13.176 -2.524 1.00 96.62 512 VAL A C 1
ATOM 3758 O O . VAL A 1 512 ? 16.405 -13.644 -3.576 1.00 96.62 512 VAL A O 1
ATOM 3761 N N . ALA A 1 513 ? 16.693 -13.167 -1.406 1.00 96.12 513 ALA A N 1
ATOM 3762 C CA . ALA A 1 513 ? 18.059 -13.673 -1.330 1.00 96.12 513 ALA A CA 1
ATOM 3763 C C . ALA A 1 513 ? 18.120 -15.171 -1.664 1.00 96.12 513 ALA A C 1
ATOM 3765 O O . ALA A 1 513 ? 18.928 -15.585 -2.492 1.00 96.12 513 ALA A O 1
ATOM 3766 N N . ALA A 1 514 ? 17.217 -15.982 -1.101 1.00 95.62 514 ALA A N 1
ATOM 3767 C CA . ALA A 1 514 ? 17.138 -17.408 -1.413 1.00 95.62 514 ALA A CA 1
ATOM 3768 C C . ALA A 1 514 ? 16.809 -17.670 -2.892 1.00 95.62 514 ALA A C 1
ATOM 3770 O O . ALA A 1 514 ? 17.365 -18.586 -3.494 1.00 95.62 514 ALA A O 1
ATOM 3771 N N . ALA A 1 515 ? 15.931 -16.861 -3.491 1.00 95.62 515 ALA A N 1
ATOM 3772 C CA . ALA A 1 515 ? 15.579 -16.999 -4.899 1.00 95.62 515 ALA A CA 1
ATOM 3773 C C . ALA A 1 515 ? 16.738 -16.617 -5.835 1.00 95.62 515 ALA A C 1
ATOM 3775 O O . ALA A 1 515 ? 16.878 -17.222 -6.897 1.00 95.62 515 ALA A O 1
ATOM 3776 N N . THR A 1 516 ? 17.558 -15.635 -5.452 1.00 95.50 516 THR A N 1
ATOM 3777 C CA . THR A 1 516 ? 18.627 -15.062 -6.292 1.00 95.50 516 THR A CA 1
ATOM 3778 C C . THR A 1 516 ? 20.008 -15.695 -6.076 1.00 95.50 516 THR A C 1
ATOM 3780 O O . THR A 1 516 ? 20.878 -15.541 -6.935 1.00 95.50 516 THR A O 1
ATOM 3783 N N . ALA A 1 517 ? 20.220 -16.437 -4.983 1.00 94.38 517 ALA A N 1
ATOM 3784 C CA . ALA A 1 517 ? 21.468 -17.148 -4.698 1.00 94.38 517 ALA A CA 1
ATOM 3785 C C . ALA A 1 517 ? 21.785 -18.252 -5.733 1.00 94.38 517 ALA A C 1
ATOM 3787 O O . ALA A 1 517 ? 20.882 -18.883 -6.272 1.00 94.38 517 ALA A O 1
ATOM 3788 N N . GLY A 1 518 ? 23.082 -18.484 -5.998 1.00 67.31 518 GLY A N 1
ATOM 3789 C CA . GLY A 1 518 ? 23.666 -19.312 -7.072 1.00 67.31 518 GLY A CA 1
ATOM 3790 C C . GLY A 1 518 ? 22.904 -20.578 -7.497 1.00 67.31 518 GLY A C 1
ATOM 3791 O O . GLY A 1 518 ? 23.145 -21.660 -6.968 1.00 67.31 518 GLY A O 1
ATOM 3792 N N . GLY A 1 519 ? 22.045 -20.440 -8.515 1.00 70.44 519 GLY A N 1
ATOM 3793 C CA . GLY A 1 519 ? 21.217 -21.515 -9.086 1.00 70.44 519 GLY A CA 1
ATOM 3794 C C . GLY A 1 519 ? 19.739 -21.491 -8.666 1.00 70.44 519 GLY A C 1
ATOM 3795 O O . GLY A 1 519 ? 18.984 -22.397 -9.020 1.00 70.44 519 GLY A O 1
ATOM 3796 N N . GLY A 1 520 ? 19.320 -20.473 -7.915 1.00 74.50 520 GLY A N 1
ATOM 3797 C CA . GLY A 1 520 ? 17.947 -20.275 -7.470 1.00 74.50 520 GLY A CA 1
ATOM 3798 C C . GLY A 1 520 ? 16.955 -20.082 -8.619 1.00 74.50 520 GLY A C 1
ATOM 3799 O O . GLY A 1 520 ? 17.310 -19.790 -9.764 1.00 74.50 520 GLY A O 1
ATOM 3800 N N . CYS A 1 521 ? 15.675 -20.285 -8.314 1.00 87.38 521 CYS A N 1
ATOM 3801 C CA . CYS A 1 521 ? 14.610 -20.269 -9.311 1.00 87.38 521 CYS A CA 1
ATOM 3802 C C . CYS A 1 521 ? 14.275 -18.864 -9.844 1.00 87.38 521 CYS A C 1
ATOM 3804 O O . CYS A 1 521 ? 13.597 -18.773 -10.860 1.00 87.38 521 CYS A O 1
ATOM 3806 N N . ALA A 1 522 ? 14.808 -17.783 -9.246 1.00 90.31 522 ALA A N 1
ATOM 3807 C CA . ALA A 1 522 ? 14.538 -16.392 -9.640 1.00 90.31 522 ALA A CA 1
ATOM 3808 C C . ALA A 1 522 ? 14.698 -16.131 -11.144 1.00 90.31 522 ALA A C 1
ATOM 3810 O O . ALA A 1 522 ? 13.940 -15.354 -11.723 1.00 90.31 522 ALA A O 1
ATOM 3811 N N . TRP A 1 523 ? 15.681 -16.784 -11.764 1.00 94.81 523 TRP A N 1
ATOM 3812 C CA . TRP A 1 523 ? 16.042 -16.604 -13.169 1.00 94.81 523 TRP A CA 1
ATOM 3813 C C . TRP A 1 523 ? 15.459 -17.690 -14.075 1.00 94.81 523 TRP A C 1
ATOM 3815 O O . TRP A 1 523 ? 15.880 -17.830 -15.219 1.00 94.81 523 TRP A O 1
ATOM 3825 N N . ARG A 1 524 ? 14.513 -18.498 -13.588 1.00 94.06 524 ARG A N 1
ATOM 3826 C CA . ARG A 1 524 ? 13.779 -19.421 -14.454 1.00 94.06 524 ARG A CA 1
ATOM 3827 C C . ARG A 1 524 ? 12.793 -18.622 -15.303 1.00 94.06 524 ARG A C 1
ATOM 3829 O O . ARG A 1 524 ? 12.039 -17.825 -14.741 1.00 94.06 524 ARG A O 1
ATOM 3836 N N . PRO A 1 525 ? 12.784 -18.815 -16.631 1.00 92.88 525 PRO A N 1
ATOM 3837 C CA . PRO A 1 525 ? 11.811 -18.165 -17.493 1.00 92.88 525 PRO A CA 1
ATOM 3838 C C . PRO A 1 525 ? 10.383 -18.577 -17.123 1.00 92.88 525 PRO A C 1
ATOM 3840 O O . PRO A 1 525 ? 10.024 -19.751 -17.193 1.00 92.88 525 PRO A O 1
ATOM 3843 N N . CYS A 1 526 ? 9.564 -17.594 -16.779 1.00 92.06 526 CYS A N 1
ATOM 3844 C CA . CYS A 1 526 ? 8.130 -17.699 -16.579 1.00 92.06 526 CYS A CA 1
ATOM 3845 C C . CYS A 1 526 ? 7.430 -16.980 -17.739 1.00 92.06 526 CYS A C 1
ATOM 3847 O O . CYS A 1 526 ? 7.723 -15.817 -18.038 1.00 92.06 526 CYS A O 1
ATOM 3849 N N . ALA A 1 527 ? 6.539 -17.685 -18.438 1.00 88.00 527 ALA A N 1
ATOM 3850 C CA . ALA A 1 527 ? 5.813 -17.120 -19.569 1.00 88.00 527 ALA A CA 1
ATOM 3851 C C . ALA A 1 527 ? 4.867 -16.007 -19.096 1.00 88.00 527 ALA A C 1
ATOM 3853 O O . ALA A 1 527 ? 4.127 -16.172 -18.127 1.00 88.00 527 ALA A O 1
ATOM 3854 N N . LEU A 1 528 ? 4.872 -14.876 -19.796 1.00 84.88 528 LEU A N 1
ATOM 3855 C CA . LEU A 1 528 ? 3.997 -13.757 -19.469 1.00 84.88 528 LEU A CA 1
ATOM 3856 C C . LEU A 1 528 ? 2.576 -14.028 -19.982 1.00 84.88 528 LEU A C 1
ATOM 3858 O O . LEU A 1 528 ? 2.362 -14.211 -21.181 1.00 84.88 528 LEU A O 1
ATOM 3862 N N . HIS A 1 529 ? 1.580 -14.013 -19.090 1.00 76.25 529 HIS A N 1
ATOM 3863 C CA . HIS A 1 529 ? 0.167 -14.092 -19.471 1.00 76.25 529 HIS A CA 1
ATOM 3864 C C . HIS A 1 529 ? -0.304 -12.762 -20.080 1.00 76.25 529 HIS A C 1
ATOM 3866 O O . HIS A 1 529 ? -0.949 -11.941 -19.432 1.00 76.25 529 HIS A O 1
ATOM 3872 N N . LEU A 1 530 ? 0.009 -12.544 -21.357 1.00 72.12 530 LEU A N 1
ATOM 3873 C CA . LEU A 1 530 ? -0.407 -11.371 -22.131 1.00 72.12 530 LEU A CA 1
ATOM 3874 C C . LEU A 1 530 ? -1.885 -11.459 -22.559 1.00 72.12 530 LEU A C 1
ATOM 3876 O O . LEU A 1 530 ? -2.163 -11.403 -23.748 1.00 72.12 530 LEU A O 1
ATOM 3880 N N . GLY A 1 531 ? -2.827 -11.659 -21.627 1.00 60.16 531 GLY A N 1
ATOM 3881 C CA . GLY A 1 531 ? -4.285 -11.459 -21.801 1.00 60.16 531 GLY A CA 1
ATOM 3882 C C . GLY A 1 531 ? -4.998 -12.120 -23.001 1.00 60.16 531 GLY A C 1
ATOM 3883 O O . GLY A 1 531 ? -6.183 -11.880 -23.215 1.00 60.16 531 GLY A O 1
ATOM 3884 N N . SER A 1 532 ? -4.313 -12.941 -23.795 1.00 56.16 532 SER A N 1
ATOM 3885 C CA . SER A 1 532 ? -4.792 -13.505 -25.054 1.00 56.16 532 SER A CA 1
ATOM 3886 C C . SER A 1 532 ? -5.409 -14.873 -24.785 1.00 56.16 532 SER A C 1
ATOM 3888 O O . SER A 1 532 ? -4.734 -15.898 -24.731 1.00 56.16 532 SER A O 1
ATOM 3890 N N . SER A 1 533 ? -6.720 -14.867 -24.569 1.00 49.16 533 SER A N 1
ATOM 3891 C CA . SER A 1 533 ? -7.543 -16.019 -24.179 1.00 49.16 533 SER A CA 1
ATOM 3892 C C . SER A 1 533 ? -7.690 -17.121 -25.258 1.00 49.16 533 SER A C 1
ATOM 3894 O O . SER A 1 533 ? -8.339 -18.130 -25.006 1.00 49.16 533 SER A O 1
ATOM 3896 N N . ALA A 1 534 ? -7.128 -16.996 -26.470 1.00 47.44 534 ALA A N 1
ATOM 3897 C CA . ALA A 1 534 ? -7.725 -17.697 -27.621 1.00 47.44 534 ALA A CA 1
ATOM 3898 C C . ALA A 1 534 ? -6.831 -18.557 -28.540 1.00 47.44 534 ALA A C 1
ATOM 3900 O O . ALA A 1 534 ? -7.346 -19.047 -29.541 1.00 47.44 534 ALA A O 1
ATOM 3901 N N . ALA A 1 535 ? -5.551 -18.823 -28.260 1.00 50.44 535 ALA A N 1
ATOM 3902 C CA . ALA A 1 535 ? -4.736 -19.625 -29.195 1.00 50.44 535 ALA A CA 1
ATOM 3903 C C . ALA A 1 535 ? -3.867 -20.693 -28.514 1.00 50.44 535 ALA A C 1
ATOM 3905 O O . ALA A 1 535 ? -2.646 -20.692 -28.622 1.00 50.44 535 ALA A O 1
ATOM 3906 N N . ALA A 1 536 ? -4.508 -21.658 -27.851 1.00 51.25 536 ALA A N 1
ATOM 3907 C CA . ALA A 1 536 ? -3.865 -22.785 -27.164 1.00 51.25 536 ALA A CA 1
ATOM 3908 C C . ALA A 1 536 ? -3.217 -23.850 -28.089 1.00 51.25 536 ALA A C 1
ATOM 3910 O O . ALA A 1 536 ? -2.988 -24.974 -27.650 1.00 51.25 536 ALA A O 1
ATOM 3911 N N . GLY A 1 537 ? -2.935 -23.551 -29.364 1.00 61.28 537 GLY A N 1
ATOM 3912 C CA . GLY A 1 537 ? -2.569 -24.585 -30.346 1.00 61.28 537 GLY A CA 1
ATOM 3913 C C . GLY A 1 537 ? -1.413 -24.284 -31.297 1.00 61.28 537 GLY A C 1
ATOM 3914 O O . GLY A 1 537 ? -0.944 -25.209 -31.955 1.00 61.28 537 GLY A O 1
ATOM 3915 N N . ALA A 1 538 ? -0.926 -23.046 -31.392 1.00 49.25 538 ALA A N 1
ATOM 3916 C CA . ALA A 1 538 ? 0.056 -22.681 -32.411 1.00 49.25 538 ALA A CA 1
ATOM 3917 C C . ALA A 1 538 ? 1.402 -22.311 -31.781 1.00 49.25 538 ALA A C 1
ATOM 3919 O O . ALA A 1 538 ? 1.533 -21.275 -31.144 1.00 49.25 538 ALA A O 1
ATOM 3920 N N . ALA A 1 539 ? 2.370 -23.198 -32.012 1.00 52.56 539 ALA A N 1
ATOM 3921 C CA . ALA A 1 539 ? 3.805 -23.054 -31.810 1.00 52.56 539 ALA A CA 1
ATOM 3922 C C . ALA A 1 539 ? 4.285 -22.765 -30.375 1.00 52.56 539 ALA A C 1
ATOM 3924 O O . ALA A 1 539 ? 4.080 -21.712 -29.784 1.00 52.56 539 ALA A O 1
ATOM 3925 N N . LYS A 1 540 ? 5.091 -23.703 -29.870 1.00 62.47 540 LYS A N 1
ATOM 3926 C CA . LYS A 1 540 ? 5.996 -23.579 -28.714 1.00 62.47 540 LYS A CA 1
ATOM 3927 C C . LYS A 1 540 ? 7.127 -22.558 -28.974 1.00 62.47 540 LYS A C 1
ATOM 3929 O O . LYS A 1 540 ? 8.241 -22.727 -28.482 1.00 62.47 540 LYS A O 1
ATOM 3934 N N . GLU A 1 541 ? 6.878 -21.574 -29.834 1.00 61.28 541 GLU A N 1
ATOM 3935 C CA . GLU A 1 541 ? 7.801 -20.500 -30.155 1.00 61.28 541 GLU A CA 1
ATOM 3936 C C . GLU A 1 541 ? 7.957 -19.613 -28.925 1.00 61.28 541 GLU A C 1
ATOM 3938 O O . GLU A 1 541 ? 7.006 -19.363 -28.187 1.00 61.28 541 GLU A O 1
ATOM 3943 N N . ALA A 1 542 ? 9.207 -19.241 -28.657 1.00 67.44 542 ALA A N 1
ATOM 3944 C CA . ALA A 1 542 ? 9.640 -18.600 -27.429 1.00 67.44 542 ALA A CA 1
ATOM 3945 C C . ALA A 1 542 ? 8.854 -17.308 -27.161 1.00 67.44 542 ALA A C 1
ATOM 3947 O O . ALA A 1 542 ? 9.183 -16.256 -27.698 1.00 67.44 542 ALA A O 1
ATOM 3948 N N . MET A 1 543 ? 7.818 -17.413 -26.330 1.00 77.81 543 MET A N 1
ATOM 3949 C CA . MET A 1 543 ? 7.026 -16.276 -25.879 1.00 77.81 543 MET A CA 1
ATOM 3950 C C . MET A 1 543 ? 7.867 -15.342 -24.997 1.00 77.81 543 MET A C 1
ATOM 3952 O O . MET A 1 543 ? 8.816 -15.811 -24.351 1.00 77.81 543 MET A O 1
ATOM 3956 N N . PRO A 1 544 ? 7.495 -14.049 -24.914 1.00 85.56 544 PRO A N 1
ATOM 3957 C CA . PRO A 1 544 ? 8.046 -13.136 -23.926 1.00 85.56 544 PRO A CA 1
ATOM 3958 C C . PRO A 1 544 ? 7.975 -13.751 -22.529 1.00 85.56 544 PRO A C 1
ATOM 3960 O O . PRO A 1 544 ? 6.923 -14.229 -22.086 1.00 85.56 544 PRO A O 1
ATOM 3963 N N . CYS A 1 545 ? 9.114 -13.768 -21.848 1.00 90.38 545 CYS A N 1
ATOM 3964 C CA . CYS A 1 545 ? 9.259 -14.406 -20.550 1.00 90.38 545 CYS A CA 1
ATOM 3965 C C . CYS A 1 545 ? 9.997 -13.484 -19.586 1.00 90.38 545 CYS A C 1
ATOM 3967 O O . CYS A 1 545 ? 11.014 -12.893 -19.941 1.00 90.38 545 CYS A O 1
ATOM 3969 N N . ALA A 1 546 ? 9.505 -13.419 -18.355 1.00 93.06 546 ALA A N 1
ATOM 3970 C CA . ALA A 1 546 ? 10.184 -12.781 -17.236 1.00 93.06 546 ALA A CA 1
ATOM 3971 C C . ALA A 1 546 ? 10.724 -13.860 -16.295 1.00 93.06 546 ALA A C 1
ATOM 3973 O O . ALA A 1 546 ? 10.229 -14.984 -16.281 1.00 93.06 546 ALA A O 1
ATOM 3974 N N . GLY A 1 547 ? 11.727 -13.542 -15.488 1.00 93.12 547 GLY A N 1
ATOM 3975 C CA . GLY A 1 547 ? 12.166 -14.421 -14.412 1.00 93.12 547 GLY A CA 1
ATOM 3976 C C . GLY A 1 547 ? 11.060 -14.610 -13.371 1.00 93.12 547 GLY A C 1
ATOM 3977 O O . GLY A 1 547 ? 10.290 -13.684 -13.093 1.00 93.12 547 GLY A O 1
ATOM 3978 N N . GLU A 1 548 ? 11.002 -15.788 -12.742 1.00 95.19 548 GLU A N 1
ATOM 3979 C CA . GLU A 1 548 ? 10.112 -16.059 -11.597 1.00 95.19 548 GLU A CA 1
ATOM 3980 C C . GLU A 1 548 ? 10.252 -15.015 -10.472 1.00 95.19 548 GLU A C 1
ATOM 3982 O O . GLU A 1 548 ? 9.301 -14.799 -9.719 1.00 95.19 548 GLU A O 1
ATOM 3987 N N . LEU A 1 549 ? 11.392 -14.312 -10.392 1.00 96.38 549 LEU A N 1
ATOM 3988 C CA . LEU A 1 549 ? 11.626 -13.220 -9.447 1.00 96.38 549 LEU A CA 1
ATOM 3989 C C . LEU A 1 549 ? 10.526 -12.149 -9.471 1.00 96.38 549 LEU A C 1
ATOM 3991 O O . LEU A 1 549 ? 10.083 -11.730 -8.406 1.00 96.38 549 LEU A O 1
ATOM 3995 N N . ALA A 1 550 ? 10.054 -11.725 -10.648 1.00 96.19 550 ALA A N 1
ATOM 3996 C CA . ALA A 1 550 ? 9.017 -10.693 -10.739 1.00 96.19 550 ALA A CA 1
ATOM 3997 C C . ALA A 1 550 ? 7.692 -11.163 -10.114 1.00 96.19 550 ALA A C 1
ATOM 3999 O O . ALA A 1 550 ? 7.028 -10.412 -9.400 1.00 96.19 550 ALA A O 1
ATOM 4000 N N . THR A 1 551 ? 7.335 -12.435 -10.324 1.00 94.88 551 THR A N 1
ATOM 4001 C CA . THR A 1 551 ? 6.122 -13.029 -9.743 1.00 94.88 551 THR A CA 1
ATOM 4002 C C . THR A 1 551 ? 6.267 -13.221 -8.240 1.00 94.88 551 THR A C 1
ATOM 4004 O O . THR A 1 551 ? 5.365 -12.848 -7.499 1.00 94.88 551 THR A O 1
ATOM 4007 N N . LEU A 1 552 ? 7.425 -13.703 -7.780 1.00 96.19 552 LEU A N 1
ATOM 4008 C CA . LEU A 1 552 ? 7.724 -13.815 -6.355 1.00 96.19 552 LEU A CA 1
ATOM 4009 C C . LEU A 1 552 ? 7.593 -12.460 -5.645 1.00 96.19 552 LEU A C 1
ATOM 4011 O O . LEU A 1 552 ? 6.966 -12.382 -4.593 1.00 96.19 552 LEU A O 1
ATOM 4015 N N . VAL A 1 553 ? 8.174 -11.395 -6.206 1.00 97.00 553 VAL A N 1
ATOM 4016 C CA . VAL A 1 553 ? 8.122 -10.052 -5.607 1.00 97.00 553 VAL A CA 1
ATOM 4017 C C . VAL A 1 553 ? 6.693 -9.526 -5.562 1.00 97.00 553 VAL A C 1
ATOM 4019 O O . VAL A 1 553 ? 6.275 -9.042 -4.514 1.00 97.00 553 VAL A O 1
ATOM 4022 N N . ARG A 1 554 ? 5.927 -9.689 -6.646 1.00 96.94 554 ARG A N 1
ATOM 4023 C CA . ARG A 1 554 ? 4.495 -9.366 -6.681 1.00 96.94 554 ARG A CA 1
ATOM 4024 C C . ARG A 1 554 ? 3.730 -10.089 -5.571 1.00 96.94 554 ARG A C 1
ATOM 4026 O O . ARG A 1 554 ? 3.062 -9.428 -4.786 1.00 96.94 554 ARG A O 1
ATOM 4033 N N . ASP A 1 555 ? 3.883 -11.405 -5.439 1.00 96.44 555 ASP A N 1
ATOM 4034 C CA . ASP A 1 555 ? 3.176 -12.192 -4.418 1.00 96.44 555 ASP A CA 1
ATOM 4035 C C . ASP A 1 555 ? 3.558 -11.775 -2.990 1.00 96.44 555 ASP A C 1
ATOM 4037 O O . ASP A 1 555 ? 2.708 -11.702 -2.099 1.00 96.44 555 ASP A O 1
ATOM 4041 N N . LEU A 1 556 ? 4.843 -11.492 -2.753 1.00 97.00 556 LEU A N 1
ATOM 4042 C CA . LEU A 1 556 ? 5.327 -11.004 -1.462 1.00 97.00 556 LEU A CA 1
ATOM 4043 C C . LEU A 1 556 ? 4.753 -9.620 -1.135 1.00 97.00 556 LEU A C 1
ATOM 4045 O O . LEU A 1 556 ? 4.321 -9.396 -0.004 1.00 97.00 556 LEU A O 1
ATOM 4049 N N . PHE A 1 557 ? 4.729 -8.713 -2.114 1.00 97.81 557 PHE A N 1
ATOM 4050 C CA . PHE A 1 557 ? 4.255 -7.341 -1.941 1.00 97.81 557 PHE A CA 1
ATOM 4051 C C . PHE A 1 557 ? 2.739 -7.288 -1.776 1.00 97.81 557 PHE A C 1
ATOM 4053 O O . PHE A 1 557 ? 2.271 -6.543 -0.926 1.00 97.81 557 PHE A O 1
ATOM 4060 N N . GLU A 1 558 ? 1.975 -8.105 -2.502 1.00 96.44 558 GLU A N 1
ATOM 4061 C CA . GLU A 1 558 ? 0.521 -8.235 -2.334 1.00 96.44 558 GLU A CA 1
ATOM 4062 C C . GLU A 1 558 ? 0.162 -8.755 -0.936 1.00 96.44 558 GLU A C 1
ATOM 4064 O O . GLU A 1 558 ? -0.649 -8.152 -0.238 1.00 96.44 558 GLU A O 1
ATOM 4069 N N . ARG A 1 559 ? 0.843 -9.798 -0.446 1.00 95.00 559 ARG A N 1
ATOM 4070 C CA . ARG A 1 559 ? 0.610 -10.302 0.921 1.00 95.00 559 ARG A CA 1
ATOM 4071 C C . ARG A 1 559 ? 0.985 -9.285 1.994 1.00 95.00 559 ARG A C 1
ATOM 4073 O O . ARG A 1 559 ? 0.340 -9.217 3.036 1.00 95.00 559 ARG A O 1
ATOM 4080 N N . ALA A 1 560 ? 2.070 -8.543 1.787 1.00 96.12 560 ALA A N 1
ATOM 4081 C CA . ALA A 1 560 ? 2.460 -7.460 2.683 1.00 96.12 560 ALA A CA 1
ATOM 4082 C C . ALA A 1 560 ? 1.451 -6.299 2.625 1.00 96.12 560 ALA A C 1
ATOM 4084 O O . ALA A 1 560 ? 1.104 -5.747 3.667 1.00 96.12 560 ALA A O 1
ATOM 4085 N N . ARG A 1 561 ? 0.917 -5.995 1.433 1.00 95.81 561 ARG A N 1
ATOM 4086 C CA . ARG A 1 561 ? -0.144 -5.006 1.208 1.00 95.81 561 ARG A CA 1
ATOM 4087 C C . ARG A 1 561 ? -1.392 -5.334 2.012 1.00 95.81 561 ARG A C 1
ATOM 4089 O O . ARG A 1 561 ? -1.843 -4.484 2.765 1.00 95.81 561 ARG A O 1
ATOM 4096 N N . GLU A 1 562 ? -1.898 -6.561 1.899 1.00 94.44 562 GLU A N 1
ATOM 4097 C CA . GLU A 1 562 ? -3.094 -7.022 2.621 1.00 94.44 562 GLU A CA 1
ATOM 4098 C C . GLU A 1 562 ? -2.974 -6.785 4.133 1.00 94.44 562 GLU A C 1
ATOM 4100 O O . GLU A 1 562 ? -3.917 -6.334 4.781 1.00 94.44 562 GLU A O 1
ATOM 4105 N N . ARG A 1 563 ? -1.790 -7.030 4.713 1.00 94.44 563 ARG A N 1
ATOM 4106 C CA . ARG A 1 563 ? -1.556 -6.730 6.131 1.00 94.44 563 ARG A CA 1
ATOM 4107 C C . ARG A 1 563 ? -1.450 -5.225 6.380 1.00 94.44 563 ARG A C 1
ATOM 4109 O O . ARG A 1 563 ? -2.060 -4.726 7.319 1.00 94.44 563 ARG A O 1
ATOM 4116 N N . ALA A 1 564 ? -0.709 -4.492 5.552 1.00 95.69 564 ALA A N 1
ATOM 4117 C CA . ALA A 1 564 ? -0.511 -3.049 5.700 1.00 95.69 564 ALA A CA 1
ATOM 4118 C C . ALA A 1 564 ? -1.801 -2.229 5.526 1.00 95.69 564 ALA A C 1
ATOM 4120 O O . ALA A 1 564 ? -1.913 -1.142 6.089 1.00 95.69 564 ALA A O 1
ATOM 4121 N N . GLU A 1 565 ? -2.786 -2.737 4.782 1.00 96.12 565 GLU A N 1
ATOM 4122 C CA . GLU A 1 565 ? -4.122 -2.143 4.651 1.00 96.12 565 GLU A CA 1
ATOM 4123 C C . GLU A 1 565 ? -4.894 -2.117 5.979 1.00 96.12 565 GLU A C 1
ATOM 4125 O O . GLU A 1 565 ? -5.777 -1.278 6.142 1.00 96.12 565 GLU A O 1
ATOM 4130 N N . CYS A 1 566 ? -4.510 -2.945 6.959 1.00 95.38 566 CYS A N 1
ATOM 4131 C CA . CYS A 1 566 ? -5.068 -2.912 8.314 1.00 95.38 566 CYS A CA 1
ATOM 4132 C C . CYS A 1 566 ? -4.584 -1.705 9.144 1.00 95.38 566 CYS A C 1
ATOM 4134 O O . CYS A 1 566 ? -5.119 -1.438 10.218 1.00 95.38 566 CYS A O 1
ATOM 4136 N N . LEU A 1 567 ? -3.565 -0.970 8.679 1.00 96.44 567 LEU A N 1
ATOM 4137 C CA . LEU A 1 567 ? -3.130 0.281 9.305 1.00 96.44 567 LEU A CA 1
ATOM 4138 C C . LEU A 1 567 ? -4.076 1.413 8.890 1.00 96.44 567 LEU A C 1
ATOM 4140 O O . LEU A 1 567 ? -4.302 1.656 7.699 1.00 96.44 567 LEU A O 1
ATOM 4144 N N . HIS A 1 568 ? -4.614 2.151 9.854 1.00 93.38 568 HIS A N 1
ATOM 4145 C CA . HIS A 1 568 ? -5.643 3.162 9.601 1.00 93.38 568 HIS A CA 1
ATOM 4146 C C . HIS A 1 568 ? -5.044 4.513 9.232 1.00 93.38 568 HIS A C 1
ATOM 4148 O O . HIS A 1 568 ? -5.661 5.294 8.507 1.00 93.38 568 HIS A O 1
ATOM 4154 N N . THR A 1 569 ? -3.826 4.790 9.691 1.00 93.81 569 THR A N 1
ATOM 4155 C CA . THR A 1 569 ? -3.173 6.073 9.448 1.00 93.81 569 THR A CA 1
ATOM 4156 C C . THR A 1 569 ? -2.257 6.017 8.224 1.00 93.81 569 THR A C 1
ATOM 4158 O O . THR A 1 569 ? -1.434 5.113 8.053 1.00 93.81 569 THR A O 1
ATOM 4161 N N . THR A 1 570 ? -2.347 7.037 7.365 1.00 95.38 570 THR A N 1
ATOM 4162 C CA . THR A 1 570 ? -1.457 7.184 6.199 1.00 95.38 570 THR A CA 1
ATOM 4163 C C . THR A 1 570 ? 0.015 7.260 6.616 1.00 95.38 570 THR A C 1
ATOM 4165 O O . THR A 1 570 ? 0.887 6.751 5.913 1.00 95.38 570 THR A O 1
ATOM 4168 N N . SER A 1 571 ? 0.307 7.857 7.777 1.00 95.06 571 SER A N 1
ATOM 4169 C CA . SER A 1 571 ? 1.658 7.931 8.345 1.00 95.06 571 SER A CA 1
ATOM 4170 C C . SER A 1 571 ? 2.238 6.553 8.649 1.00 95.06 571 SER A C 1
ATOM 4172 O O . SER A 1 571 ? 3.390 6.299 8.293 1.00 95.06 571 SER A O 1
ATOM 4174 N N . SER A 1 572 ? 1.451 5.658 9.249 1.00 95.12 572 SER A N 1
ATOM 4175 C CA . SER A 1 572 ? 1.916 4.322 9.634 1.00 95.12 572 SER A CA 1
ATOM 4176 C C . SER A 1 572 ? 2.031 3.400 8.428 1.00 95.12 572 SER A C 1
ATOM 4178 O O . SER A 1 572 ? 3.036 2.703 8.304 1.00 95.12 572 SER A O 1
ATOM 4180 N N . ARG A 1 573 ? 1.122 3.498 7.445 1.00 97.50 573 ARG A N 1
ATOM 4181 C CA . ARG A 1 573 ? 1.304 2.845 6.132 1.00 97.50 573 ARG A CA 1
ATOM 4182 C C . ARG A 1 573 ? 2.594 3.283 5.450 1.00 97.50 573 ARG A C 1
ATOM 4184 O O . ARG A 1 573 ? 3.352 2.445 4.960 1.00 97.50 573 ARG A O 1
ATOM 4191 N N . ALA A 1 574 ? 2.875 4.586 5.440 1.00 96.88 574 ALA A N 1
ATOM 4192 C CA . ALA A 1 574 ? 4.088 5.114 4.831 1.00 96.88 574 ALA A CA 1
ATOM 4193 C C . ALA A 1 574 ? 5.353 4.659 5.579 1.00 96.88 574 ALA A C 1
ATOM 4195 O O . ALA A 1 574 ? 6.341 4.296 4.942 1.00 96.88 574 ALA A O 1
ATOM 4196 N N . ALA A 1 575 ? 5.330 4.650 6.916 1.00 96.75 575 ALA A N 1
ATOM 4197 C CA . ALA A 1 575 ? 6.437 4.162 7.738 1.00 96.75 575 ALA A CA 1
ATOM 4198 C C . ALA A 1 575 ? 6.711 2.670 7.499 1.00 96.75 575 ALA A C 1
ATOM 4200 O O . ALA A 1 575 ? 7.844 2.314 7.171 1.00 96.75 575 ALA A O 1
ATOM 4201 N N . TYR A 1 576 ? 5.670 1.834 7.550 1.00 98.06 576 TYR A N 1
ATOM 4202 C CA . TYR A 1 576 ? 5.754 0.409 7.233 1.00 98.06 576 TYR A CA 1
ATOM 4203 C C . TYR A 1 576 ? 6.346 0.173 5.839 1.00 98.06 576 TYR A C 1
ATOM 4205 O O . TYR A 1 576 ? 7.309 -0.575 5.683 1.00 98.06 576 TYR A O 1
ATOM 4213 N N . SER A 1 577 ? 5.828 0.864 4.822 1.00 98.06 577 SER A N 1
ATOM 4214 C CA . SER A 1 577 ? 6.251 0.671 3.428 1.00 98.06 577 SER A CA 1
ATOM 4215 C C . SER A 1 577 ? 7.716 1.014 3.207 1.00 98.06 577 SER A C 1
ATOM 4217 O O . SER A 1 577 ? 8.428 0.279 2.525 1.00 98.06 577 SER A O 1
ATOM 4219 N N . ARG A 1 578 ? 8.186 2.114 3.807 1.00 97.06 578 ARG A N 1
ATOM 4220 C CA . ARG A 1 578 ? 9.595 2.513 3.730 1.00 97.06 578 ARG A CA 1
ATOM 4221 C C . ARG A 1 578 ? 10.524 1.496 4.386 1.00 97.06 578 ARG A C 1
ATOM 4223 O O . ARG A 1 578 ? 11.625 1.295 3.894 1.00 97.06 578 ARG A O 1
ATOM 4230 N N . GLN A 1 579 ? 10.108 0.870 5.482 1.00 96.56 579 GLN A N 1
ATOM 4231 C CA . GLN A 1 579 ? 10.956 -0.071 6.217 1.00 96.56 579 GLN A CA 1
ATOM 4232 C C . GLN A 1 579 ? 10.920 -1.492 5.625 1.00 96.56 579 GLN A C 1
ATOM 4234 O O . GLN A 1 579 ? 11.965 -2.125 5.473 1.00 96.56 579 GLN A O 1
ATOM 4239 N N . ALA A 1 580 ? 9.735 -1.989 5.258 1.00 97.19 580 ALA A N 1
ATOM 4240 C CA . ALA A 1 580 ? 9.550 -3.352 4.762 1.00 97.19 580 ALA A CA 1
ATOM 4241 C C . ALA A 1 580 ? 9.680 -3.453 3.235 1.00 97.19 580 ALA A C 1
ATOM 4243 O O . ALA A 1 580 ? 10.526 -4.184 2.717 1.00 97.19 580 ALA A O 1
ATOM 4244 N N . LEU A 1 581 ? 8.855 -2.703 2.499 1.00 98.06 581 LEU A N 1
ATOM 4245 C CA . LEU A 1 581 ? 8.729 -2.853 1.046 1.00 98.06 581 LEU A CA 1
ATOM 4246 C C . LEU A 1 581 ? 9.893 -2.209 0.292 1.00 98.06 581 LEU A C 1
ATOM 4248 O O . LEU A 1 581 ? 10.425 -2.819 -0.633 1.00 98.06 581 LEU A O 1
ATOM 4252 N N . ALA A 1 582 ? 10.330 -1.009 0.694 1.00 97.75 582 ALA A N 1
ATOM 4253 C CA . ALA A 1 582 ? 11.445 -0.339 0.023 1.00 97.75 582 ALA A CA 1
ATOM 4254 C C . ALA A 1 582 ? 12.748 -1.139 0.163 1.00 97.75 582 ALA A C 1
ATOM 4256 O O . ALA A 1 582 ? 13.450 -1.326 -0.827 1.00 97.75 582 ALA A O 1
ATOM 4257 N N . ALA A 1 583 ? 13.032 -1.674 1.355 1.00 95.69 583 ALA A N 1
ATOM 4258 C CA . ALA A 1 583 ? 14.199 -2.524 1.588 1.00 95.69 583 ALA A CA 1
ATOM 4259 C C . ALA A 1 583 ? 14.155 -3.799 0.727 1.00 95.69 583 ALA A C 1
ATOM 4261 O O . ALA A 1 583 ? 15.151 -4.155 0.095 1.00 95.69 583 ALA A O 1
ATOM 4262 N N . GLY A 1 584 ? 12.990 -4.451 0.638 1.00 96.75 584 GLY A N 1
ATOM 4263 C CA . GLY A 1 584 ? 12.782 -5.594 -0.252 1.00 96.75 584 GLY A CA 1
ATOM 4264 C C . GLY A 1 584 ? 13.017 -5.245 -1.726 1.00 96.75 584 GLY A C 1
ATOM 4265 O O . GLY A 1 584 ? 13.759 -5.947 -2.413 1.00 96.75 584 GLY A O 1
ATOM 4266 N N . LEU A 1 585 ? 12.452 -4.132 -2.207 1.00 98.25 585 LEU A N 1
ATOM 4267 C CA . LEU A 1 585 ? 12.627 -3.674 -3.589 1.00 98.25 585 LEU A CA 1
ATOM 4268 C C . LEU A 1 585 ? 14.091 -3.331 -3.896 1.00 98.25 585 LEU A C 1
ATOM 4270 O O . LEU A 1 585 ? 14.607 -3.721 -4.939 1.00 98.25 585 LEU A O 1
ATOM 4274 N N . GLN A 1 586 ? 14.792 -2.669 -2.976 1.00 98.00 586 GLN A N 1
ATOM 4275 C CA . GLN A 1 586 ? 16.212 -2.348 -3.128 1.00 98.00 586 GLN A CA 1
ATOM 4276 C C . GLN A 1 586 ? 17.079 -3.605 -3.266 1.00 98.00 586 GLN A C 1
ATOM 4278 O O . GLN A 1 586 ? 17.991 -3.628 -4.093 1.00 98.00 586 GLN A O 1
ATOM 4283 N N . GLN A 1 587 ? 16.780 -4.676 -2.522 1.00 96.81 587 GLN A N 1
ATOM 4284 C CA . GLN A 1 587 ? 17.473 -5.959 -2.682 1.00 96.81 587 GLN A CA 1
ATOM 4285 C C . GLN A 1 587 ? 17.207 -6.591 -4.054 1.00 96.81 587 GLN A C 1
ATOM 4287 O O . GLN A 1 587 ? 18.131 -7.110 -4.679 1.00 96.81 587 GLN A O 1
ATOM 4292 N N . VAL A 1 588 ? 15.974 -6.500 -4.559 1.00 97.88 588 VAL A N 1
ATOM 4293 C CA . VAL A 1 588 ? 15.615 -6.975 -5.906 1.00 97.88 588 VAL A CA 1
ATOM 4294 C C . VAL A 1 588 ? 16.366 -6.186 -6.981 1.00 97.88 588 VAL A C 1
ATOM 4296 O O . VAL A 1 588 ? 16.969 -6.785 -7.870 1.00 97.88 588 VAL A O 1
ATOM 4299 N N . VAL A 1 589 ? 16.394 -4.854 -6.880 1.00 98.38 589 VAL A N 1
ATOM 4300 C CA . VAL A 1 589 ? 17.142 -3.971 -7.792 1.00 98.38 589 VAL A CA 1
ATOM 4301 C C . VAL A 1 589 ? 18.639 -4.287 -7.747 1.00 98.38 589 VAL A C 1
ATOM 4303 O O . VAL A 1 589 ? 19.281 -4.380 -8.794 1.00 98.38 589 VAL A O 1
ATOM 4306 N N . ALA A 1 590 ? 19.202 -4.514 -6.558 1.00 97.38 590 ALA A N 1
ATOM 4307 C CA . ALA A 1 590 ? 20.596 -4.918 -6.402 1.00 97.38 590 ALA A CA 1
ATOM 4308 C C . ALA A 1 590 ? 20.878 -6.281 -7.056 1.00 97.38 590 ALA A C 1
ATOM 4310 O O . ALA A 1 590 ? 21.883 -6.421 -7.751 1.00 97.38 590 ALA A O 1
ATOM 4311 N N . ALA A 1 591 ? 19.982 -7.259 -6.899 1.00 96.62 591 ALA A N 1
ATOM 4312 C CA . ALA A 1 591 ? 20.111 -8.573 -7.523 1.00 96.62 591 ALA A CA 1
ATOM 4313 C C . ALA A 1 591 ? 20.008 -8.508 -9.056 1.00 96.62 591 ALA A C 1
ATOM 4315 O O . ALA A 1 591 ? 20.813 -9.131 -9.747 1.00 96.62 591 ALA A O 1
ATOM 4316 N N . LEU A 1 592 ? 19.073 -7.719 -9.597 1.00 97.31 592 LEU A N 1
ATOM 4317 C CA . LEU A 1 592 ? 18.940 -7.478 -11.039 1.00 97.31 592 LEU A CA 1
ATOM 4318 C C . LEU A 1 592 ? 20.186 -6.799 -11.610 1.00 97.31 592 LEU A C 1
ATOM 4320 O O . LEU A 1 592 ? 20.713 -7.232 -12.633 1.00 97.31 592 LEU A O 1
ATOM 4324 N N . ARG A 1 593 ? 20.706 -5.779 -10.919 1.00 97.94 593 ARG A N 1
ATOM 4325 C CA . ARG A 1 593 ? 21.952 -5.101 -11.296 1.00 97.94 593 ARG A CA 1
ATOM 4326 C C . ARG A 1 593 ? 23.144 -6.055 -11.257 1.00 97.94 593 ARG A C 1
ATOM 4328 O O . ARG A 1 593 ? 23.943 -6.063 -12.186 1.00 97.94 593 ARG A O 1
ATOM 4335 N N . ALA A 1 594 ? 23.261 -6.871 -10.211 1.00 96.56 594 ALA A N 1
ATOM 4336 C CA . ALA A 1 594 ? 24.325 -7.862 -10.102 1.00 96.56 594 ALA A CA 1
ATOM 4337 C C . ALA A 1 594 ? 24.241 -8.896 -11.232 1.00 96.56 594 ALA A C 1
ATOM 4339 O O . ALA A 1 594 ? 25.256 -9.177 -11.860 1.00 96.56 594 ALA A O 1
ATOM 4340 N N . ARG A 1 595 ? 23.042 -9.413 -11.534 1.00 96.44 595 ARG A N 1
ATOM 4341 C CA . ARG A 1 595 ? 22.826 -10.366 -12.632 1.00 96.44 595 ARG A CA 1
ATOM 4342 C C . ARG A 1 595 ? 23.170 -9.757 -13.989 1.00 96.44 595 ARG A C 1
ATOM 4344 O O . ARG A 1 595 ? 23.834 -10.419 -14.774 1.00 96.44 595 ARG A O 1
ATOM 4351 N N . TRP A 1 596 ? 22.775 -8.511 -14.242 1.00 97.31 596 TRP A N 1
ATOM 4352 C CA . TRP A 1 596 ? 23.147 -7.789 -15.460 1.00 97.31 596 TRP A CA 1
ATOM 4353 C C . TRP A 1 596 ? 24.661 -7.621 -15.593 1.00 97.31 596 TRP A C 1
ATOM 4355 O O . TRP A 1 596 ? 25.224 -7.915 -16.638 1.00 97.31 596 TRP A O 1
ATOM 4365 N N . ASN A 1 597 ? 25.339 -7.230 -14.513 1.00 96.94 597 ASN A N 1
ATOM 4366 C CA . ASN A 1 597 ? 26.790 -7.040 -14.511 1.00 96.94 597 ASN A CA 1
ATOM 4367 C C . ASN A 1 597 ? 27.591 -8.350 -14.643 1.00 96.94 597 ASN A C 1
ATOM 4369 O O . ASN A 1 597 ? 28.794 -8.292 -14.880 1.00 96.94 597 ASN A O 1
ATOM 4373 N N . MET A 1 598 ? 26.964 -9.520 -14.461 1.00 95.88 598 MET A N 1
ATOM 4374 C CA . MET A 1 598 ? 27.597 -10.815 -14.747 1.00 95.88 598 MET A CA 1
ATOM 4375 C C . MET A 1 598 ? 27.633 -11.134 -16.247 1.00 95.88 598 MET A C 1
ATOM 4377 O O . MET A 1 598 ? 28.427 -11.983 -16.648 1.00 95.88 598 MET A O 1
ATOM 4381 N N . LEU A 1 599 ? 26.797 -10.476 -17.058 1.00 96.19 599 LEU A N 1
ATOM 4382 C CA . LEU A 1 599 ? 26.798 -10.644 -18.509 1.00 96.19 599 LEU A CA 1
ATOM 4383 C C . LEU A 1 599 ? 28.052 -9.972 -19.068 1.00 96.19 599 LEU A C 1
ATOM 4385 O O . LEU A 1 599 ? 28.245 -8.766 -18.914 1.00 96.19 599 LEU A O 1
ATOM 4389 N N . SER A 1 600 ? 28.916 -10.754 -19.708 1.00 95.88 600 SER A N 1
ATOM 4390 C CA . SER A 1 600 ? 30.163 -10.232 -20.279 1.00 95.88 600 SER A CA 1
ATOM 4391 C C . SER A 1 600 ? 29.900 -9.472 -21.576 1.00 95.88 600 SER A C 1
ATOM 4393 O O . SER A 1 600 ? 30.577 -8.492 -21.880 1.00 95.88 600 SER A O 1
ATOM 4395 N N . ASP A 1 601 ? 28.919 -9.940 -22.347 1.00 95.69 601 ASP A N 1
ATOM 4396 C CA . ASP A 1 601 ? 28.473 -9.320 -23.590 1.00 95.69 601 ASP A CA 1
ATOM 4397 C C . ASP A 1 601 ? 26.960 -9.550 -23.745 1.00 95.69 601 ASP A C 1
ATOM 4399 O O . ASP A 1 601 ? 26.545 -10.666 -24.087 1.00 95.69 601 ASP A O 1
ATOM 4403 N N . PRO A 1 602 ? 26.122 -8.516 -23.524 1.00 96.31 602 PRO A N 1
ATOM 4404 C CA . PRO A 1 602 ? 24.670 -8.637 -23.629 1.00 96.31 602 PRO A CA 1
ATOM 4405 C C . PRO A 1 602 ? 24.178 -9.149 -24.988 1.00 96.31 602 PRO A C 1
ATOM 4407 O O . PRO A 1 602 ? 23.062 -9.649 -25.070 1.00 96.31 602 PRO A O 1
ATOM 4410 N N . LEU A 1 603 ? 24.978 -9.043 -26.058 1.00 95.56 603 LEU A N 1
ATOM 4411 C CA . LEU A 1 603 ? 24.604 -9.541 -27.385 1.00 95.56 603 LEU A CA 1
ATOM 4412 C C . LEU A 1 603 ? 24.891 -11.026 -27.559 1.00 95.56 603 LEU A C 1
ATOM 4414 O O . LEU A 1 603 ? 24.114 -11.729 -28.203 1.00 95.56 603 LEU A O 1
ATOM 4418 N N . LYS A 1 604 ? 25.996 -11.514 -26.991 1.00 95.19 604 LYS A N 1
ATOM 4419 C CA . LYS A 1 604 ? 26.313 -12.952 -26.997 1.00 95.19 604 LYS A CA 1
ATOM 4420 C C . LYS A 1 604 ? 25.414 -13.718 -26.038 1.00 95.19 604 LYS A C 1
ATOM 4422 O O . LYS A 1 604 ? 25.059 -14.859 -26.312 1.00 95.19 604 LYS A O 1
ATOM 4427 N N . GLU A 1 605 ? 25.021 -13.068 -24.950 1.00 96.50 605 GLU A N 1
ATOM 4428 C CA . GLU A 1 605 ? 24.143 -13.599 -23.909 1.00 96.50 605 GLU A CA 1
ATOM 4429 C C . GLU A 1 605 ? 22.718 -13.023 -24.040 1.00 96.50 605 GLU A C 1
ATOM 4431 O O . GLU A 1 605 ? 22.041 -12.764 -23.047 1.00 96.50 605 GLU A O 1
ATOM 4436 N N . ALA A 1 606 ? 22.246 -12.808 -25.277 1.00 95.25 606 ALA A N 1
ATOM 4437 C CA . ALA A 1 606 ? 21.003 -12.082 -25.562 1.00 95.25 606 ALA A CA 1
ATOM 4438 C C . ALA A 1 606 ? 19.751 -12.670 -24.893 1.00 95.25 606 ALA A C 1
ATOM 4440 O O . ALA A 1 606 ? 18.847 -11.921 -24.528 1.00 95.25 606 ALA A O 1
ATOM 4441 N N . GLU A 1 607 ? 19.679 -13.991 -24.701 1.00 94.94 607 GLU A N 1
ATOM 4442 C CA . GLU A 1 607 ? 18.544 -14.606 -24.000 1.00 94.94 607 GLU A CA 1
ATOM 4443 C C . GLU A 1 607 ? 18.515 -14.237 -22.511 1.00 94.94 607 GLU A C 1
ATOM 4445 O O . GLU A 1 607 ? 17.456 -13.876 -21.995 1.00 94.94 607 GLU A O 1
ATOM 4450 N N . ASP A 1 608 ? 19.668 -14.270 -21.840 1.00 95.25 608 ASP A N 1
ATOM 4451 C CA . ASP A 1 608 ? 19.802 -13.878 -20.436 1.00 95.25 608 ASP A CA 1
ATOM 4452 C C . ASP A 1 608 ? 19.606 -12.366 -20.260 1.00 95.25 608 ASP A C 1
ATOM 4454 O O . ASP A 1 608 ? 18.892 -11.937 -19.352 1.00 95.25 608 ASP A O 1
ATOM 4458 N N . ALA A 1 609 ? 20.172 -11.554 -21.158 1.00 96.94 609 ALA A N 1
ATOM 4459 C CA . ALA A 1 609 ? 19.968 -10.107 -21.170 1.00 96.94 609 ALA A CA 1
ATOM 4460 C C . ALA A 1 609 ? 18.479 -9.755 -21.316 1.00 96.94 609 ALA A C 1
ATOM 4462 O O . ALA A 1 609 ? 17.949 -8.962 -20.534 1.00 96.94 609 ALA A O 1
ATOM 4463 N N . ALA A 1 610 ? 17.787 -10.392 -22.268 1.00 96.31 610 ALA A N 1
ATOM 4464 C CA . ALA A 1 610 ? 16.358 -10.188 -22.477 1.00 96.31 610 ALA A CA 1
ATOM 4465 C C . ALA A 1 610 ? 15.539 -10.608 -21.251 1.00 96.31 610 ALA A C 1
ATOM 4467 O O . ALA A 1 610 ? 14.645 -9.875 -20.837 1.00 96.31 610 ALA A O 1
ATOM 4468 N N . LEU A 1 611 ? 15.872 -11.747 -20.636 1.00 95.94 611 LEU A N 1
ATOM 4469 C CA . LEU A 1 611 ? 15.192 -12.229 -19.438 1.00 95.94 611 LEU A CA 1
ATOM 4470 C C . LEU A 1 611 ? 15.322 -11.243 -18.270 1.00 95.94 611 LEU A C 1
ATOM 4472 O O . LEU A 1 611 ? 14.330 -10.951 -17.603 1.00 95.94 611 LEU A O 1
ATOM 4476 N N . VAL A 1 612 ? 16.521 -10.711 -18.013 1.00 97.25 612 VAL A N 1
ATOM 4477 C CA . VAL A 1 612 ? 16.758 -9.742 -16.927 1.00 97.25 612 VAL A CA 1
ATOM 4478 C C . VAL A 1 612 ? 15.993 -8.443 -17.176 1.00 97.25 612 VAL A C 1
ATOM 4480 O O . VAL A 1 612 ? 15.311 -7.957 -16.271 1.00 97.25 612 VAL A O 1
ATOM 4483 N N . MET A 1 613 ? 16.052 -7.913 -18.401 1.00 97.44 613 MET A N 1
ATOM 4484 C CA . MET A 1 613 ? 15.321 -6.700 -18.779 1.00 97.44 613 MET A CA 1
ATOM 4485 C C . MET A 1 613 ? 13.810 -6.880 -18.641 1.00 97.44 613 MET A C 1
ATOM 4487 O O . MET A 1 613 ? 13.140 -6.025 -18.071 1.00 97.44 613 MET A O 1
ATOM 4491 N N . GLU A 1 614 ? 13.274 -8.004 -19.110 1.00 96.38 614 GLU A N 1
ATOM 4492 C CA . GLU A 1 614 ? 11.840 -8.282 -19.063 1.00 96.38 614 GLU A CA 1
ATOM 4493 C C . GLU A 1 614 ? 11.350 -8.558 -17.629 1.00 96.38 614 GLU A C 1
ATOM 4495 O O . GLU A 1 614 ? 10.235 -8.188 -17.265 1.00 96.38 614 GLU A O 1
ATOM 4500 N N . THR A 1 615 ? 12.208 -9.128 -16.773 1.00 97.25 615 THR A N 1
ATOM 4501 C CA . THR A 1 615 ? 11.945 -9.246 -15.326 1.00 97.25 615 THR A CA 1
ATOM 4502 C C . THR A 1 615 ? 11.797 -7.872 -14.677 1.00 97.25 615 THR A C 1
ATOM 4504 O O . THR A 1 615 ? 10.879 -7.662 -13.885 1.00 97.25 615 THR A O 1
ATOM 4507 N N . LEU A 1 616 ? 12.688 -6.935 -15.011 1.00 97.75 616 LEU A N 1
ATOM 4508 C CA . LEU A 1 616 ? 12.644 -5.572 -14.485 1.00 97.75 616 LEU A CA 1
ATOM 4509 C C . LEU A 1 616 ? 11.461 -4.775 -15.052 1.00 97.75 616 LEU A C 1
ATOM 4511 O O . LEU A 1 616 ? 10.807 -4.058 -14.304 1.00 97.75 616 LEU A O 1
ATOM 4515 N N . GLU A 1 617 ? 11.141 -4.928 -16.337 1.00 96.62 617 GLU A N 1
ATOM 4516 C CA . GLU A 1 617 ? 9.967 -4.299 -16.955 1.00 96.62 617 GLU A CA 1
ATOM 4517 C C . GLU A 1 617 ? 8.661 -4.779 -16.303 1.00 96.62 617 GLU A C 1
ATOM 4519 O O . GLU A 1 617 ? 7.812 -3.958 -15.957 1.00 96.62 617 GLU A O 1
ATOM 4524 N N . GLU A 1 618 ? 8.498 -6.088 -16.072 1.00 96.31 618 GLU A N 1
ATOM 4525 C CA . GLU A 1 618 ? 7.313 -6.617 -15.380 1.00 96.31 618 GLU A CA 1
ATOM 4526 C C . GLU A 1 618 ? 7.227 -6.115 -13.933 1.00 96.31 618 GLU A C 1
ATOM 4528 O O . GLU A 1 618 ? 6.134 -5.810 -13.451 1.00 96.31 618 GLU A O 1
ATOM 4533 N N . LEU A 1 619 ? 8.368 -5.973 -13.252 1.00 97.38 619 LEU A N 1
ATOM 4534 C CA . LEU A 1 619 ? 8.419 -5.381 -11.919 1.00 97.38 619 LEU A CA 1
ATOM 4535 C C . LEU A 1 619 ? 7.989 -3.906 -11.936 1.00 97.38 619 LEU A C 1
ATOM 4537 O O . LEU A 1 619 ? 7.132 -3.526 -11.143 1.00 97.38 619 LEU A O 1
ATOM 4541 N N . CYS A 1 620 ? 8.531 -3.087 -12.842 1.00 97.31 620 CYS A N 1
ATOM 4542 C CA . CYS A 1 620 ? 8.140 -1.681 -12.993 1.00 97.31 620 CYS A CA 1
ATOM 4543 C C . CYS A 1 620 ? 6.642 -1.547 -13.294 1.00 97.31 620 CYS A C 1
ATOM 4545 O O . CYS A 1 620 ? 5.950 -0.783 -12.628 1.00 97.31 620 CYS A O 1
ATOM 4547 N N . ARG A 1 621 ? 6.107 -2.368 -14.205 1.00 95.81 621 ARG A N 1
ATOM 4548 C CA . ARG A 1 621 ? 4.675 -2.374 -14.535 1.00 95.81 621 ARG A CA 1
ATOM 4549 C C . ARG A 1 621 ? 3.795 -2.738 -13.338 1.00 95.81 621 ARG A C 1
ATOM 4551 O O . ARG A 1 621 ? 2.719 -2.166 -13.174 1.00 95.81 621 ARG A O 1
ATOM 4558 N N . PHE A 1 622 ? 4.217 -3.702 -12.518 1.00 96.81 622 PHE A N 1
ATOM 4559 C CA . PHE A 1 622 ? 3.528 -4.015 -11.266 1.00 96.81 622 PHE A CA 1
ATOM 4560 C C . PHE A 1 622 ? 3.548 -2.811 -10.316 1.00 96.81 622 PHE A C 1
ATOM 4562 O O . PHE A 1 622 ? 2.503 -2.438 -9.788 1.00 96.81 622 PHE A O 1
ATOM 4569 N N . LEU A 1 623 ? 4.710 -2.175 -10.142 1.00 97.50 623 LEU A N 1
ATOM 4570 C CA . LEU A 1 623 ? 4.879 -1.024 -9.252 1.00 97.50 623 LEU A CA 1
ATOM 4571 C C . LEU A 1 623 ? 4.045 0.191 -9.686 1.00 97.50 623 LEU A C 1
ATOM 4573 O O . LEU A 1 623 ? 3.506 0.878 -8.819 1.00 97.50 623 LEU A O 1
ATOM 4577 N N . ASP A 1 624 ? 3.862 0.411 -10.990 1.00 96.88 624 ASP A N 1
ATOM 4578 C CA . ASP A 1 624 ? 3.004 1.478 -11.524 1.00 96.88 624 ASP A CA 1
ATOM 4579 C C . ASP A 1 624 ? 1.535 1.329 -11.082 1.00 96.88 624 ASP A C 1
ATOM 4581 O O . ASP A 1 624 ? 0.838 2.322 -10.877 1.00 96.88 624 ASP A O 1
ATOM 4585 N N . GLY A 1 625 ? 1.057 0.090 -10.909 1.00 96.38 625 GLY A N 1
ATOM 4586 C CA . GLY A 1 625 ? -0.299 -0.215 -10.435 1.00 96.38 625 GLY A CA 1
ATOM 4587 C C . GLY A 1 625 ? -0.407 -0.487 -8.931 1.00 96.38 625 GLY A C 1
ATOM 4588 O O . GLY A 1 625 ? -1.512 -0.644 -8.411 1.00 96.38 625 GLY A O 1
ATOM 4589 N N . PHE A 1 626 ? 0.714 -0.574 -8.218 1.00 97.75 626 PHE A N 1
ATOM 4590 C CA . PHE A 1 626 ? 0.742 -0.994 -6.823 1.00 97.75 626 PHE A CA 1
ATOM 4591 C C . PHE A 1 626 ? 0.414 0.173 -5.881 1.00 97.75 626 PHE A C 1
ATOM 4593 O O . PHE A 1 626 ? 1.150 1.152 -5.822 1.00 97.75 626 PHE A O 1
ATOM 4600 N N . ALA A 1 627 ? -0.658 0.062 -5.087 1.00 96.81 627 ALA A N 1
ATOM 4601 C CA . ALA A 1 627 ? -1.188 1.169 -4.273 1.00 96.81 627 ALA A CA 1
ATOM 4602 C C . ALA A 1 627 ? -0.168 1.820 -3.311 1.00 96.81 627 ALA A C 1
ATOM 4604 O O . ALA A 1 627 ? -0.237 3.019 -3.038 1.00 96.81 627 ALA A O 1
ATOM 4605 N N . PHE A 1 628 ? 0.805 1.049 -2.819 1.00 97.25 628 PHE A N 1
ATOM 4606 C CA . PHE A 1 628 ? 1.813 1.524 -1.867 1.00 97.25 628 PHE A CA 1
ATOM 4607 C C . PHE A 1 628 ? 3.091 2.056 -2.540 1.00 97.25 628 PHE A C 1
ATOM 4609 O O . PHE A 1 628 ? 4.004 2.492 -1.838 1.00 97.25 628 PHE A O 1
ATOM 4616 N N . SER A 1 629 ? 3.165 2.090 -3.878 1.00 97.69 629 SER A N 1
ATOM 4617 C CA . SER A 1 629 ? 4.303 2.668 -4.616 1.00 97.69 629 SER A CA 1
ATOM 4618 C C . SER A 1 629 ? 4.539 4.141 -4.259 1.00 97.69 629 SER A C 1
ATOM 4620 O O . SER A 1 629 ? 5.682 4.573 -4.108 1.00 97.69 629 SER A O 1
ATOM 4622 N N . THR A 1 630 ? 3.464 4.883 -3.976 1.00 97.00 630 THR A N 1
ATOM 4623 C CA . THR A 1 630 ? 3.493 6.281 -3.506 1.00 97.00 630 THR A CA 1
ATOM 4624 C C . THR A 1 630 ? 4.252 6.481 -2.188 1.00 97.00 630 THR A C 1
ATOM 4626 O O . THR A 1 630 ? 4.692 7.590 -1.889 1.00 97.00 630 THR A O 1
ATOM 4629 N N . HIS A 1 631 ? 4.443 5.422 -1.396 1.00 97.31 631 HIS A N 1
ATOM 4630 C CA . HIS A 1 631 ? 5.192 5.462 -0.140 1.00 97.31 631 HIS A CA 1
ATOM 4631 C C . HIS A 1 631 ? 6.657 5.019 -0.281 1.00 97.31 631 HIS A C 1
ATOM 4633 O O . HIS A 1 631 ? 7.431 5.192 0.663 1.00 97.31 631 HIS A O 1
ATOM 4639 N N . ILE A 1 632 ? 7.048 4.474 -1.439 1.00 97.56 632 ILE A N 1
ATOM 4640 C CA . ILE A 1 632 ? 8.391 3.934 -1.721 1.00 97.56 632 ILE A CA 1
ATOM 4641 C C . ILE A 1 632 ? 9.009 4.523 -2.999 1.00 97.56 632 ILE A C 1
ATOM 4643 O O . ILE A 1 632 ? 9.825 3.872 -3.649 1.00 97.56 632 ILE A O 1
ATOM 4647 N N . VAL A 1 633 ? 8.647 5.767 -3.334 1.00 97.50 633 VAL A N 1
ATOM 4648 C CA . VAL A 1 633 ? 9.018 6.466 -4.582 1.00 97.50 633 VAL A CA 1
ATOM 4649 C C . VAL A 1 633 ? 10.507 6.351 -4.907 1.00 97.50 633 VAL A C 1
ATOM 4651 O O . VAL A 1 633 ? 10.845 5.935 -6.004 1.00 97.50 633 VAL A O 1
ATOM 4654 N N . ALA A 1 634 ? 11.400 6.598 -3.944 1.00 97.38 634 ALA A N 1
ATOM 4655 C CA . ALA A 1 634 ? 12.844 6.514 -4.183 1.00 97.38 634 ALA A CA 1
ATOM 4656 C C . ALA A 1 634 ? 13.303 5.122 -4.669 1.00 97.38 634 ALA A C 1
ATOM 4658 O O . ALA A 1 634 ? 14.121 5.022 -5.575 1.00 97.38 634 ALA A O 1
ATOM 4659 N N . ALA A 1 635 ? 12.749 4.040 -4.110 1.00 97.31 635 ALA A N 1
ATOM 4660 C CA . ALA A 1 635 ? 13.095 2.682 -4.532 1.00 97.31 635 ALA A CA 1
ATOM 4661 C C . ALA A 1 635 ? 12.479 2.321 -5.899 1.00 97.31 635 ALA A C 1
ATOM 4663 O O . ALA A 1 635 ? 13.064 1.550 -6.659 1.00 97.31 635 ALA A O 1
ATOM 4664 N N . VAL A 1 636 ? 11.312 2.889 -6.227 1.00 98.12 636 VAL A N 1
ATOM 4665 C CA . VAL A 1 636 ? 10.689 2.768 -7.557 1.00 98.12 636 VAL A CA 1
ATOM 4666 C C . VAL A 1 636 ? 11.512 3.523 -8.603 1.00 98.12 636 VAL A C 1
ATOM 4668 O O . VAL A 1 636 ? 11.777 2.990 -9.681 1.00 98.12 636 VAL A O 1
ATOM 4671 N N . ASP A 1 637 ? 11.984 4.724 -8.271 1.00 97.88 637 ASP A N 1
ATOM 4672 C CA . ASP A 1 637 ? 12.863 5.523 -9.122 1.00 97.88 637 ASP A CA 1
ATOM 4673 C C . ASP A 1 637 ? 14.190 4.803 -9.385 1.00 97.88 637 ASP A C 1
ATOM 4675 O O . ASP A 1 637 ? 14.647 4.779 -10.525 1.00 97.88 637 ASP A O 1
ATOM 4679 N N . ASP A 1 638 ? 14.767 4.132 -8.383 1.00 97.94 638 ASP A N 1
ATOM 4680 C CA . ASP A 1 638 ? 15.968 3.305 -8.556 1.00 97.94 638 ASP A CA 1
ATOM 4681 C C . ASP A 1 638 ? 15.745 2.142 -9.539 1.00 97.94 638 ASP A C 1
ATOM 4683 O O . ASP A 1 638 ? 16.616 1.844 -10.366 1.00 97.94 638 ASP A O 1
ATOM 4687 N N . ALA A 1 639 ? 14.581 1.484 -9.477 1.00 98.00 639 ALA A N 1
ATOM 4688 C CA . ALA A 1 639 ? 14.211 0.424 -10.415 1.00 98.00 639 ALA A CA 1
ATOM 4689 C C . ALA A 1 639 ? 14.040 0.975 -11.842 1.00 98.00 639 ALA A C 1
ATOM 4691 O O . ALA A 1 639 ? 14.586 0.418 -12.799 1.00 98.00 639 ALA A O 1
ATOM 4692 N N . ASN A 1 640 ? 13.359 2.114 -11.985 1.00 97.56 640 ASN A N 1
ATOM 4693 C CA . ASN A 1 640 ? 13.176 2.795 -13.267 1.00 97.56 640 ASN A CA 1
ATOM 4694 C C . ASN A 1 640 ? 14.499 3.299 -13.860 1.00 97.56 640 ASN A C 1
ATOM 4696 O O . ASN A 1 640 ? 14.734 3.145 -15.059 1.00 97.56 640 ASN A O 1
ATOM 4700 N N . ALA A 1 641 ? 15.390 3.846 -13.033 1.00 97.81 641 ALA A N 1
ATOM 4701 C CA . ALA A 1 641 ? 16.719 4.276 -13.446 1.00 97.81 641 ALA A CA 1
ATOM 4702 C C . ALA A 1 641 ? 17.568 3.087 -13.914 1.00 97.81 641 ALA A C 1
ATOM 4704 O O . ALA A 1 641 ? 18.226 3.171 -14.952 1.00 97.81 641 ALA A O 1
ATOM 4705 N N . LEU A 1 642 ? 17.512 1.953 -13.202 1.00 98.12 642 LEU A N 1
ATOM 4706 C CA . LEU A 1 642 ? 18.176 0.722 -13.632 1.00 98.12 642 LEU A CA 1
ATOM 4707 C C . LEU A 1 642 ? 17.644 0.246 -14.991 1.00 98.12 642 LEU A C 1
ATOM 4709 O O . LEU A 1 642 ? 18.434 -0.137 -15.850 1.00 98.12 642 LEU A O 1
ATOM 4713 N N . ARG A 1 643 ? 16.328 0.319 -15.208 1.00 97.50 643 ARG A N 1
ATOM 4714 C CA . ARG A 1 643 ? 15.679 -0.082 -16.463 1.00 97.50 643 ARG A CA 1
ATOM 4715 C C . ARG A 1 643 ? 16.164 0.747 -17.646 1.00 97.50 643 ARG A C 1
ATOM 4717 O O . ARG A 1 643 ? 16.562 0.185 -18.664 1.00 97.50 643 ARG A O 1
ATOM 4724 N N . VAL A 1 644 ? 16.179 2.072 -17.498 1.00 97.31 644 VAL A N 1
ATOM 4725 C CA . VAL A 1 644 ? 16.707 2.987 -18.522 1.00 97.31 644 VAL A CA 1
ATOM 4726 C C . VAL A 1 644 ? 18.190 2.706 -18.778 1.00 97.31 644 VAL A C 1
ATOM 4728 O O . VAL A 1 644 ? 18.585 2.564 -19.932 1.00 97.31 644 VAL A O 1
ATOM 4731 N N . GLY A 1 645 ? 18.988 2.519 -17.722 1.00 97.81 645 GLY A N 1
ATOM 4732 C CA . GLY A 1 645 ? 20.411 2.194 -17.849 1.00 97.81 645 GLY A CA 1
ATOM 4733 C C . GLY A 1 645 ? 20.683 0.875 -18.586 1.00 97.81 645 GLY A C 1
ATOM 4734 O O . GLY A 1 645 ? 21.606 0.812 -19.395 1.00 97.81 645 GLY A O 1
ATOM 4735 N N . MET A 1 646 ? 19.872 -0.168 -18.369 1.00 98.00 646 MET A N 1
ATOM 4736 C CA . MET A 1 646 ? 19.986 -1.436 -19.109 1.00 98.00 646 MET A CA 1
ATOM 4737 C C . MET A 1 646 ? 19.663 -1.265 -20.599 1.00 98.00 646 MET A C 1
ATOM 4739 O O . MET A 1 646 ? 20.381 -1.800 -21.443 1.00 98.00 646 MET A O 1
ATOM 4743 N N . ILE A 1 647 ? 18.623 -0.491 -20.932 1.00 97.62 647 ILE A N 1
ATOM 4744 C CA . ILE A 1 647 ? 18.274 -0.166 -22.325 1.00 97.62 647 ILE A CA 1
ATOM 4745 C C . ILE A 1 647 ? 19.432 0.578 -22.998 1.00 97.62 647 ILE A C 1
ATOM 4747 O O . ILE A 1 647 ? 19.868 0.185 -24.080 1.00 97.62 647 ILE A O 1
ATOM 4751 N N . GLU A 1 648 ? 19.968 1.616 -22.353 1.00 97.56 648 GLU A N 1
ATOM 4752 C CA . GLU A 1 648 ? 21.081 2.401 -22.894 1.00 97.56 648 GLU A CA 1
ATOM 4753 C C . GLU A 1 648 ? 22.348 1.559 -23.089 1.00 97.56 648 GLU A C 1
ATOM 4755 O O . GLU A 1 648 ? 23.009 1.685 -24.121 1.00 97.56 648 GLU A O 1
ATOM 4760 N N . ALA A 1 649 ? 22.670 0.676 -22.139 1.00 97.62 649 ALA A N 1
ATOM 4761 C CA . ALA A 1 649 ? 23.812 -0.232 -22.230 1.00 97.62 649 ALA A CA 1
ATOM 4762 C C . ALA A 1 649 ? 23.645 -1.273 -23.349 1.00 97.62 649 ALA A C 1
ATOM 4764 O O . ALA A 1 649 ? 24.607 -1.585 -24.057 1.00 97.62 649 ALA A O 1
ATOM 4765 N N . LEU A 1 650 ? 22.427 -1.788 -23.550 1.00 98.00 650 LEU A N 1
ATOM 4766 C CA . LEU A 1 650 ? 22.132 -2.701 -24.652 1.00 98.00 650 LEU A CA 1
ATOM 4767 C C . LEU A 1 650 ? 22.281 -2.005 -26.012 1.00 98.00 650 LEU A C 1
ATOM 4769 O O . LEU A 1 650 ? 22.928 -2.539 -26.913 1.00 98.00 650 LEU A O 1
ATOM 4773 N N . VAL A 1 651 ? 21.724 -0.799 -26.150 1.00 98.12 651 VAL A N 1
ATOM 4774 C CA . VAL A 1 651 ? 21.853 0.013 -27.368 1.00 98.12 651 VAL A CA 1
ATOM 4775 C C . VAL A 1 651 ? 23.321 0.339 -27.649 1.00 98.12 651 VAL A C 1
ATOM 4777 O O . VAL A 1 651 ? 23.763 0.187 -28.785 1.00 98.12 651 VAL A O 1
ATOM 4780 N N . ALA A 1 652 ? 24.092 0.716 -26.623 1.00 97.50 652 ALA A N 1
ATOM 4781 C CA . ALA A 1 652 ? 25.530 0.947 -26.750 1.00 97.50 652 ALA A CA 1
ATOM 4782 C C . ALA A 1 652 ? 26.276 -0.318 -27.203 1.00 97.50 652 ALA A C 1
ATOM 4784 O O . ALA A 1 652 ? 27.129 -0.241 -28.076 1.00 97.50 652 ALA A O 1
ATOM 4785 N N . SER A 1 653 ? 25.905 -1.497 -26.695 1.00 97.62 653 SER A N 1
ATOM 4786 C CA . SER A 1 653 ? 26.526 -2.765 -27.106 1.00 97.62 653 SER A CA 1
ATOM 4787 C C . SER A 1 653 ? 26.266 -3.087 -28.586 1.00 97.62 653 SER A C 1
ATOM 4789 O O . SER A 1 653 ? 27.176 -3.528 -29.293 1.00 97.62 653 SER A O 1
ATOM 4791 N N . LEU A 1 654 ? 25.038 -2.850 -29.071 1.00 97.44 654 LEU A N 1
ATOM 4792 C CA . LEU A 1 654 ? 24.659 -2.996 -30.488 1.00 97.44 654 LEU A CA 1
ATOM 4793 C C . LEU A 1 654 ? 25.419 -2.003 -31.378 1.00 97.44 654 LEU A C 1
ATOM 4795 O O . LEU A 1 654 ? 25.930 -2.370 -32.435 1.00 97.44 654 LEU A O 1
ATOM 4799 N N . GLU A 1 655 ? 25.528 -0.757 -30.932 1.00 97.62 655 GLU A N 1
ATOM 4800 C CA . GLU A 1 655 ? 26.302 0.283 -31.601 1.00 97.62 655 GLU A CA 1
ATOM 4801 C C . GLU A 1 655 ? 27.804 -0.049 -31.638 1.00 97.62 655 GLU A C 1
ATOM 4803 O O . GLU A 1 655 ? 28.438 0.094 -32.683 1.00 97.62 655 GLU A O 1
ATOM 4808 N N . ASP A 1 656 ? 28.381 -0.554 -30.550 1.00 97.50 656 ASP A N 1
ATOM 4809 C CA . ASP A 1 656 ? 29.778 -0.992 -30.489 1.00 97.50 656 ASP A CA 1
ATOM 4810 C C . ASP A 1 656 ? 30.044 -2.174 -31.429 1.00 97.50 656 ASP A C 1
ATOM 4812 O O . ASP A 1 656 ? 31.119 -2.279 -32.027 1.00 97.50 656 ASP A O 1
ATOM 4816 N N . ALA A 1 657 ? 29.065 -3.069 -31.597 1.00 97.06 657 ALA A N 1
ATOM 4817 C CA . ALA A 1 657 ? 29.150 -4.148 -32.574 1.00 97.06 657 ALA A CA 1
ATOM 4818 C C . ALA A 1 657 ? 29.257 -3.603 -34.005 1.00 97.06 657 ALA A C 1
ATOM 4820 O O . ALA A 1 657 ? 30.093 -4.089 -34.767 1.00 97.06 657 ALA A O 1
ATOM 4821 N N . VAL A 1 658 ? 28.500 -2.551 -34.333 1.00 97.12 658 VAL A N 1
ATOM 4822 C CA . VAL A 1 658 ? 28.628 -1.828 -35.608 1.00 97.12 658 VAL A CA 1
ATOM 4823 C C . VAL A 1 658 ? 29.977 -1.119 -35.716 1.00 97.12 658 VAL A C 1
ATOM 4825 O O . VAL A 1 658 ? 30.644 -1.245 -36.741 1.00 97.12 658 VAL A O 1
ATOM 4828 N N . HIS A 1 659 ? 30.432 -0.436 -34.661 1.00 96.69 659 HIS A N 1
ATOM 4829 C CA . HIS A 1 659 ? 31.732 0.244 -34.646 1.00 96.69 659 HIS A CA 1
ATOM 4830 C C . HIS A 1 659 ? 32.890 -0.690 -35.013 1.00 96.69 659 HIS A C 1
ATOM 4832 O O . HIS A 1 659 ? 33.777 -0.314 -35.783 1.00 96.69 659 HIS A O 1
ATOM 4838 N N . ARG A 1 660 ? 32.861 -1.931 -34.512 1.00 97.06 660 ARG A N 1
ATOM 4839 C CA . ARG A 1 660 ? 33.881 -2.950 -34.805 1.00 97.06 660 ARG A CA 1
ATOM 4840 C C . ARG A 1 660 ? 33.938 -3.358 -36.279 1.00 97.06 660 ARG A C 1
ATOM 4842 O O . ARG A 1 660 ? 34.999 -3.788 -36.724 1.00 97.06 660 ARG A O 1
ATOM 4849 N N . VAL A 1 661 ? 32.848 -3.197 -37.029 1.00 96.69 661 VAL A N 1
ATOM 4850 C CA . VAL A 1 661 ? 32.762 -3.556 -38.454 1.00 96.69 661 VAL A CA 1
ATOM 4851 C C . VAL A 1 661 ? 32.708 -2.350 -39.392 1.00 96.69 661 VAL A C 1
ATOM 4853 O O . VAL A 1 661 ? 32.596 -2.545 -40.597 1.00 96.69 661 VAL A O 1
ATOM 4856 N N . LEU A 1 662 ? 32.851 -1.111 -38.895 1.00 96.44 662 LEU A N 1
ATOM 4857 C CA . LEU A 1 662 ? 32.762 0.106 -39.725 1.00 96.44 662 LEU A CA 1
ATOM 4858 C C . LEU A 1 662 ? 33.691 0.083 -40.943 1.00 96.44 662 LEU A C 1
ATOM 4860 O O . LEU A 1 662 ? 33.339 0.604 -41.994 1.00 96.44 662 LEU A O 1
ATOM 4864 N N . ARG A 1 663 ? 34.872 -0.533 -40.818 1.00 94.62 663 ARG A N 1
ATOM 4865 C CA . ARG A 1 663 ? 35.820 -0.666 -41.937 1.00 94.62 663 ARG A CA 1
ATOM 4866 C C . ARG A 1 663 ? 35.347 -1.655 -43.001 1.00 94.62 663 ARG A C 1
ATOM 4868 O O . ARG A 1 663 ? 35.646 -1.455 -44.170 1.00 94.62 663 ARG A O 1
ATOM 4875 N N . SER A 1 664 ? 34.612 -2.690 -42.604 1.00 96.44 664 SER A N 1
ATOM 4876 C CA . SER A 1 664 ? 34.069 -3.697 -43.518 1.00 96.44 664 SER A CA 1
ATOM 4877 C C . SER A 1 664 ? 32.856 -3.186 -44.294 1.00 96.44 664 SER A C 1
ATOM 4879 O O . SER A 1 664 ? 32.573 -3.717 -45.359 1.00 96.44 664 SER A O 1
ATOM 4881 N N . ILE A 1 665 ? 32.173 -2.130 -43.826 1.00 97.00 665 ILE A N 1
ATOM 4882 C CA . ILE A 1 665 ? 30.979 -1.566 -44.490 1.00 97.00 665 ILE A CA 1
ATOM 4883 C C . ILE A 1 665 ? 31.275 -1.088 -45.920 1.00 97.00 665 ILE A C 1
ATOM 4885 O O . ILE A 1 665 ? 30.390 -1.119 -46.769 1.00 97.00 665 ILE A O 1
ATOM 4889 N N . SER A 1 666 ? 32.506 -0.665 -46.203 1.00 95.69 666 SER A N 1
ATOM 4890 C CA . SER A 1 666 ? 32.905 -0.239 -47.549 1.00 95.69 666 SER A CA 1
ATOM 4891 C C . SER A 1 666 ? 33.505 -1.371 -48.388 1.00 95.69 666 SER A C 1
ATOM 4893 O O . SER A 1 666 ? 33.921 -1.119 -49.506 1.00 95.69 666 SER A O 1
ATOM 4895 N N . VAL A 1 667 ? 33.611 -2.597 -47.870 1.00 96.50 667 VAL A N 1
ATOM 4896 C CA . VAL A 1 667 ? 34.312 -3.708 -48.549 1.00 96.50 667 VAL A CA 1
ATOM 4897 C C . VAL A 1 667 ? 33.399 -4.911 -48.765 1.00 96.50 667 VAL A C 1
ATOM 4899 O O . VAL A 1 667 ? 33.455 -5.566 -49.800 1.00 96.50 667 VAL A O 1
ATOM 4902 N N . GLU A 1 668 ? 32.550 -5.208 -47.791 1.00 97.06 668 GLU A N 1
ATOM 4903 C CA . GLU A 1 668 ? 31.659 -6.364 -47.778 1.00 97.06 668 GLU A CA 1
ATOM 4904 C C . GLU A 1 668 ? 30.210 -5.886 -47.859 1.00 97.06 668 GLU A C 1
ATOM 4906 O O . GLU A 1 668 ? 29.896 -4.810 -47.370 1.00 97.06 668 GLU A O 1
ATOM 4911 N N . THR A 1 669 ? 29.305 -6.672 -48.440 1.00 95.62 669 THR A N 1
ATOM 4912 C CA . THR A 1 669 ? 27.857 -6.395 -48.431 1.00 95.62 669 THR A CA 1
ATOM 4913 C C . THR A 1 669 ? 27.152 -7.196 -47.336 1.00 95.62 669 THR A C 1
ATOM 4915 O O . THR A 1 669 ? 27.624 -8.266 -46.956 1.00 95.62 669 THR A O 1
ATOM 4918 N N . CYS A 1 670 ? 25.981 -6.739 -46.891 1.00 96.31 670 CYS A N 1
ATOM 4919 C CA . CYS A 1 670 ? 25.154 -7.397 -45.869 1.00 96.31 670 CYS A CA 1
ATOM 4920 C C . CYS A 1 670 ? 25.787 -7.437 -44.462 1.00 96.31 670 CYS A C 1
ATOM 4922 O O . CYS A 1 670 ? 25.537 -8.356 -43.671 1.00 96.31 670 CYS A O 1
ATOM 4924 N N . VAL A 1 671 ? 26.618 -6.440 -44.142 1.00 96.88 671 VAL A N 1
ATOM 4925 C CA . VAL A 1 671 ? 27.362 -6.367 -42.875 1.00 96.88 671 VAL A CA 1
ATOM 4926 C C . VAL A 1 671 ? 26.419 -6.241 -41.671 1.00 96.88 671 VAL A C 1
ATOM 4928 O O . VAL A 1 671 ? 26.622 -6.899 -40.648 1.00 96.88 671 VAL A O 1
ATOM 4931 N N . PHE A 1 672 ? 25.357 -5.439 -41.772 1.00 97.25 672 PHE A N 1
ATOM 4932 C CA . PHE A 1 672 ? 24.406 -5.237 -40.679 1.00 97.25 672 PHE A CA 1
ATOM 4933 C C . PHE A 1 672 ? 23.506 -6.448 -40.468 1.00 97.25 672 PHE A C 1
ATOM 4935 O O . PHE A 1 672 ? 23.222 -6.780 -39.316 1.00 97.25 672 PHE A O 1
ATOM 4942 N N . THR A 1 673 ? 23.099 -7.147 -41.532 1.00 96.75 673 THR A N 1
ATOM 4943 C CA . THR A 1 673 ? 22.367 -8.416 -41.385 1.00 96.75 673 THR A CA 1
ATOM 4944 C C . THR A 1 673 ? 23.183 -9.414 -40.572 1.00 96.75 673 THR A C 1
ATOM 4946 O O . THR A 1 673 ? 22.648 -10.033 -39.654 1.00 96.75 673 THR A O 1
ATOM 4949 N N . PHE A 1 674 ? 24.486 -9.530 -40.833 1.00 96.56 674 PHE A N 1
ATOM 4950 C CA . PHE A 1 674 ? 25.341 -10.447 -40.082 1.00 96.56 674 PHE A CA 1
ATOM 4951 C C . PHE A 1 674 ? 25.547 -10.014 -38.620 1.00 96.56 674 PHE A C 1
ATOM 4953 O O . PHE A 1 674 ? 25.506 -10.848 -37.715 1.00 96.56 674 PHE A O 1
ATOM 4960 N N . VAL A 1 675 ? 25.748 -8.715 -38.373 1.00 96.50 675 VAL A N 1
ATOM 4961 C CA . VAL A 1 675 ? 26.119 -8.201 -37.042 1.00 96.50 675 VAL A CA 1
ATOM 4962 C C . VAL A 1 675 ? 24.920 -7.965 -36.123 1.00 96.50 675 VAL A C 1
ATOM 4964 O O . VAL A 1 675 ? 24.981 -8.298 -34.941 1.00 96.50 675 VAL A O 1
ATOM 4967 N N . LEU A 1 676 ? 23.834 -7.385 -36.634 1.00 96.69 676 LEU A N 1
ATOM 4968 C CA . LEU A 1 676 ? 22.705 -6.926 -35.818 1.00 96.69 676 LEU A CA 1
ATOM 4969 C C . LEU A 1 676 ? 21.543 -7.921 -35.785 1.00 96.69 676 LEU A C 1
ATOM 4971 O O . LEU A 1 676 ? 20.895 -8.058 -34.745 1.00 96.69 676 LEU A O 1
ATOM 4975 N N . SER A 1 677 ? 21.271 -8.625 -36.891 1.00 95.56 677 SER A N 1
ATOM 4976 C CA . SER A 1 677 ? 20.082 -9.483 -37.002 1.00 95.56 677 SER A CA 1
ATOM 4977 C C . SER A 1 677 ? 19.995 -10.577 -35.924 1.00 95.56 677 SER A C 1
ATOM 4979 O O . SER A 1 677 ? 18.914 -10.724 -35.346 1.00 95.56 677 SER A O 1
ATOM 4981 N N . PRO A 1 678 ? 21.077 -11.301 -35.556 1.00 95.75 678 PRO A N 1
ATOM 4982 C CA . PRO A 1 678 ? 20.991 -12.347 -34.531 1.00 95.75 678 PRO A CA 1
ATOM 4983 C C . PRO A 1 678 ? 20.533 -11.820 -33.161 1.00 95.75 678 PRO A C 1
ATOM 4985 O O . PRO A 1 678 ? 19.645 -12.400 -32.526 1.00 95.75 678 PRO A O 1
ATOM 4988 N N . GLY A 1 679 ? 21.099 -10.688 -32.727 1.00 94.94 679 GLY A N 1
ATOM 4989 C CA . GLY A 1 679 ? 20.735 -10.036 -31.469 1.00 94.94 679 GLY A CA 1
ATOM 4990 C C . GLY A 1 679 ? 19.322 -9.464 -31.524 1.00 94.94 679 GLY A C 1
ATOM 4991 O O . GLY A 1 679 ? 18.488 -9.796 -30.684 1.00 94.94 679 GLY A O 1
ATOM 4992 N N . LEU A 1 680 ? 19.015 -8.669 -32.556 1.00 95.88 680 LEU A N 1
ATOM 4993 C CA . LEU A 1 680 ? 17.703 -8.035 -32.716 1.00 95.88 680 LEU A CA 1
ATOM 4994 C C . LEU A 1 680 ? 16.568 -9.052 -32.835 1.00 95.88 680 LEU A C 1
ATOM 4996 O O . LEU A 1 680 ? 15.531 -8.856 -32.215 1.00 95.88 680 LEU A O 1
ATOM 5000 N N . THR A 1 681 ? 16.765 -10.160 -33.550 1.00 94.50 681 THR A N 1
ATOM 5001 C CA . THR A 1 681 ? 15.762 -11.232 -33.658 1.00 94.50 681 THR A CA 1
ATOM 5002 C C . THR A 1 681 ? 15.519 -11.900 -32.305 1.00 94.50 681 THR A C 1
ATOM 5004 O O . THR A 1 681 ? 14.379 -12.191 -31.940 1.00 94.50 681 THR A O 1
ATOM 5007 N N . THR A 1 682 ? 16.582 -12.111 -31.522 1.00 94.75 682 THR A N 1
ATOM 5008 C CA . THR A 1 682 ? 16.462 -12.673 -30.171 1.00 94.75 682 THR A CA 1
ATOM 5009 C C . THR A 1 682 ? 15.690 -11.727 -29.253 1.00 94.75 682 THR A C 1
ATOM 5011 O O . THR A 1 682 ? 14.753 -12.167 -28.585 1.00 94.75 682 THR A O 1
ATOM 5014 N N . PHE A 1 683 ? 16.015 -10.432 -29.266 1.00 96.00 683 PHE A N 1
ATOM 5015 C CA . PHE A 1 683 ? 15.314 -9.426 -28.467 1.00 96.00 683 PHE A CA 1
ATOM 5016 C C . PHE A 1 683 ? 13.868 -9.212 -28.919 1.00 96.00 683 PHE A C 1
ATOM 5018 O O . PHE A 1 683 ? 12.990 -9.175 -28.067 1.00 96.00 683 PHE A O 1
ATOM 5025 N N . ALA A 1 684 ? 13.592 -9.161 -30.224 1.00 94.62 684 ALA A N 1
ATOM 5026 C CA . ALA A 1 684 ? 12.237 -9.038 -30.770 1.00 94.62 684 ALA A CA 1
ATOM 5027 C C . ALA A 1 684 ? 11.320 -10.176 -30.305 1.00 94.62 684 ALA A C 1
ATOM 5029 O O . ALA A 1 684 ? 10.134 -9.974 -30.059 1.00 94.62 684 ALA A O 1
ATOM 5030 N N . ARG A 1 685 ? 11.884 -11.381 -30.177 1.00 92.31 685 ARG A N 1
ATOM 5031 C CA . ARG A 1 685 ? 11.173 -12.578 -29.728 1.00 92.31 685 ARG A CA 1
ATOM 5032 C C . ARG A 1 685 ? 10.972 -12.615 -28.211 1.00 92.31 685 ARG A C 1
ATOM 5034 O O . ARG A 1 685 ? 9.943 -13.089 -27.742 1.00 92.31 685 ARG A O 1
ATOM 5041 N N . ARG A 1 686 ? 11.976 -12.187 -27.440 1.00 91.81 686 ARG A N 1
ATOM 5042 C CA . ARG A 1 686 ? 12.021 -12.373 -25.978 1.00 91.81 686 ARG A CA 1
ATOM 5043 C C . ARG A 1 686 ? 11.495 -11.184 -25.179 1.00 91.81 686 ARG A C 1
ATOM 5045 O O . ARG A 1 686 ? 10.974 -11.398 -24.089 1.00 91.81 686 ARG A O 1
ATOM 5052 N N . LEU A 1 687 ? 11.638 -9.967 -25.693 1.00 94.19 687 LEU A N 1
ATOM 5053 C CA . LEU A 1 687 ? 11.132 -8.757 -25.053 1.00 94.19 687 LEU A CA 1
ATOM 5054 C C . LEU A 1 687 ? 9.679 -8.508 -25.456 1.00 94.19 687 LEU A C 1
ATOM 5056 O O . LEU A 1 687 ? 9.242 -8.887 -26.545 1.00 94.19 687 LEU A O 1
ATOM 5060 N N . ARG A 1 688 ? 8.929 -7.793 -24.616 1.00 92.31 688 ARG A N 1
ATOM 5061 C CA . ARG A 1 688 ? 7.649 -7.226 -25.059 1.00 92.31 688 ARG A CA 1
ATOM 5062 C C . ARG A 1 688 ? 7.842 -6.282 -26.250 1.00 92.31 688 ARG A C 1
ATOM 5064 O O . ARG A 1 688 ? 8.834 -5.548 -26.289 1.00 92.31 688 ARG A O 1
ATOM 5071 N N . PRO A 1 689 ? 6.844 -6.190 -27.152 1.00 93.44 689 PRO A N 1
ATOM 5072 C CA . PRO A 1 689 ? 6.898 -5.275 -28.288 1.00 93.44 689 PRO A CA 1
ATOM 5073 C C . PRO A 1 689 ? 7.192 -3.823 -27.892 1.00 93.44 689 PRO A C 1
ATOM 5075 O O . PRO A 1 689 ? 7.972 -3.158 -28.561 1.00 93.44 689 PRO A O 1
ATOM 5078 N N . SER A 1 690 ? 6.631 -3.337 -26.778 1.00 93.56 690 SER A N 1
ATOM 5079 C CA . SER A 1 690 ? 6.877 -1.977 -26.278 1.00 93.56 690 SER A CA 1
ATOM 5080 C C . SER A 1 690 ? 8.340 -1.743 -25.897 1.00 93.56 690 SER A C 1
ATOM 5082 O O . SER A 1 690 ? 8.920 -0.732 -26.284 1.00 93.56 690 SER A O 1
ATOM 5084 N N . SER A 1 691 ? 8.947 -2.682 -25.172 1.00 93.81 691 SER A N 1
ATOM 5085 C CA . SER A 1 691 ? 10.336 -2.588 -24.712 1.00 93.81 691 SER A CA 1
ATOM 5086 C C . SER A 1 691 ? 11.308 -2.710 -25.881 1.00 93.81 691 SER A C 1
ATOM 5088 O O . SER A 1 691 ? 12.236 -1.911 -26.011 1.00 93.81 691 SER A O 1
ATOM 5090 N N . PHE A 1 692 ? 11.052 -3.664 -26.780 1.00 96.12 692 PHE A N 1
ATOM 5091 C CA . PHE A 1 692 ? 11.846 -3.843 -27.990 1.00 96.12 692 PHE A CA 1
ATOM 5092 C C . PHE A 1 692 ? 11.799 -2.610 -28.899 1.00 96.12 692 PHE A C 1
ATOM 5094 O O . PHE A 1 692 ? 12.839 -2.165 -29.381 1.00 96.12 692 PHE A O 1
ATOM 5101 N N . LEU A 1 693 ? 10.620 -2.007 -29.075 1.00 95.56 693 LEU A N 1
ATOM 5102 C CA . LEU A 1 693 ? 10.447 -0.806 -29.889 1.00 95.56 693 LEU A CA 1
ATOM 5103 C C . LEU A 1 693 ? 11.291 0.368 -29.375 1.00 95.56 693 LEU A C 1
ATOM 5105 O O . LEU A 1 693 ? 11.885 1.094 -30.171 1.00 95.56 693 LEU A O 1
ATOM 5109 N N . VAL A 1 694 ? 11.385 0.543 -28.052 1.00 95.88 694 VAL A N 1
ATOM 5110 C CA . VAL A 1 694 ? 12.238 1.575 -27.441 1.00 95.88 694 VAL A CA 1
ATOM 5111 C C . VAL A 1 694 ? 13.713 1.315 -27.752 1.00 95.88 694 VAL A C 1
ATOM 5113 O O . VAL A 1 694 ? 14.399 2.233 -28.205 1.00 95.88 694 VAL A O 1
ATOM 5116 N N . VAL A 1 695 ? 14.189 0.078 -27.570 1.00 97.12 695 VAL A N 1
ATOM 5117 C CA . VAL A 1 695 ? 15.575 -0.315 -27.891 1.00 97.12 695 VAL A CA 1
ATOM 5118 C C . VAL A 1 695 ? 15.876 -0.063 -29.370 1.00 97.12 695 VAL A C 1
ATOM 5120 O O . VAL A 1 695 ? 16.866 0.588 -29.700 1.00 97.12 695 VAL A O 1
ATOM 5123 N N . ALA A 1 696 ? 15.006 -0.525 -30.267 1.00 97.06 696 ALA A N 1
ATOM 5124 C CA . ALA A 1 696 ? 15.211 -0.429 -31.706 1.00 97.06 696 ALA A CA 1
ATOM 5125 C C . ALA A 1 696 ? 15.171 1.025 -32.217 1.00 97.06 696 ALA A C 1
ATOM 5127 O O . ALA A 1 696 ? 16.016 1.405 -33.026 1.00 97.06 696 ALA A O 1
ATOM 5128 N N . ARG A 1 697 ? 14.265 1.875 -31.708 1.00 96.50 697 ARG A N 1
ATOM 5129 C CA . ARG A 1 697 ? 14.227 3.310 -32.055 1.00 96.50 697 ARG A CA 1
ATOM 5130 C C . ARG A 1 697 ? 15.472 4.054 -31.574 1.00 96.50 697 ARG A C 1
ATOM 5132 O O . ARG A 1 697 ? 16.034 4.854 -32.321 1.00 96.50 697 ARG A O 1
ATOM 5139 N N . GLN A 1 698 ? 15.918 3.791 -30.344 1.00 97.50 698 GLN A N 1
ATOM 5140 C CA . GLN A 1 698 ? 17.150 4.391 -29.825 1.00 97.50 698 GLN A CA 1
ATOM 5141 C C . GLN A 1 698 ? 18.372 3.938 -30.628 1.00 97.50 698 GLN A C 1
ATOM 5143 O O . GLN A 1 698 ? 19.198 4.774 -30.994 1.00 97.50 698 GLN A O 1
ATOM 5148 N N . LEU A 1 699 ? 18.452 2.646 -30.963 1.00 97.69 699 LEU A N 1
ATOM 5149 C CA . LEU A 1 699 ? 19.496 2.114 -31.832 1.00 97.69 699 LEU A CA 1
ATOM 5150 C C . LEU A 1 699 ? 19.499 2.809 -33.194 1.00 97.69 699 LEU A C 1
ATOM 5152 O O . LEU A 1 699 ? 20.548 3.279 -33.618 1.00 97.69 699 LEU A O 1
ATOM 5156 N N . ALA A 1 700 ? 18.344 2.922 -33.856 1.00 97.38 700 ALA A N 1
ATOM 5157 C CA . ALA A 1 700 ? 18.237 3.578 -35.157 1.00 97.38 700 ALA A CA 1
ATOM 5158 C C . ALA A 1 700 ? 18.770 5.020 -35.115 1.00 97.38 700 ALA A C 1
ATOM 5160 O O . ALA A 1 700 ? 19.560 5.403 -35.974 1.00 97.38 700 ALA A O 1
ATOM 5161 N N . GLY A 1 701 ? 18.414 5.798 -34.085 1.00 97.00 701 GLY A N 1
ATOM 5162 C CA . GLY A 1 701 ? 18.919 7.164 -33.912 1.00 97.00 701 GLY A CA 1
ATOM 5163 C C . GLY A 1 701 ? 20.433 7.245 -33.673 1.00 97.00 701 GLY A C 1
ATOM 5164 O O . GLY A 1 701 ? 21.103 8.119 -34.233 1.00 97.00 701 GLY A O 1
ATOM 5165 N N . ARG A 1 702 ? 20.998 6.323 -32.880 1.00 98.12 702 ARG A N 1
ATOM 5166 C CA . ARG A 1 702 ? 22.451 6.270 -32.650 1.00 98.12 702 ARG A CA 1
ATOM 5167 C C . ARG A 1 702 ? 23.213 5.841 -33.896 1.00 98.12 702 ARG A C 1
ATOM 5169 O O . ARG A 1 702 ? 24.147 6.527 -34.296 1.00 98.12 702 ARG A O 1
ATOM 5176 N N . LEU A 1 703 ? 22.762 4.780 -34.567 1.00 97.81 703 LEU A N 1
ATOM 5177 C CA . LEU A 1 703 ? 23.361 4.317 -35.818 1.00 97.81 703 LEU A CA 1
ATOM 5178 C C . LEU A 1 703 ? 23.291 5.385 -36.908 1.00 97.81 703 LEU A C 1
ATOM 5180 O O . LEU A 1 703 ? 24.289 5.595 -37.589 1.00 97.81 703 LEU A O 1
ATOM 5184 N N . ALA A 1 704 ? 22.171 6.102 -37.038 1.00 97.38 704 ALA A N 1
ATOM 5185 C CA . ALA A 1 704 ? 22.058 7.219 -37.973 1.00 97.38 704 ALA A CA 1
ATOM 5186 C C . ALA A 1 704 ? 23.157 8.263 -37.736 1.00 97.38 704 ALA A C 1
ATOM 5188 O O . ALA A 1 704 ? 23.879 8.628 -38.661 1.00 97.38 704 ALA A O 1
ATOM 5189 N N . THR A 1 705 ? 23.324 8.688 -36.481 1.00 96.94 705 THR A N 1
ATOM 5190 C CA . THR A 1 705 ? 24.320 9.695 -36.089 1.00 96.94 705 THR A CA 1
ATOM 5191 C C . THR A 1 705 ? 25.747 9.196 -36.321 1.00 96.94 705 THR A C 1
ATOM 5193 O O . THR A 1 705 ? 26.574 9.905 -36.896 1.00 96.94 705 THR A O 1
ATOM 5196 N N . THR A 1 706 ? 26.035 7.965 -35.905 1.00 97.31 706 THR A N 1
ATOM 5197 C CA . THR A 1 706 ? 27.358 7.345 -36.016 1.00 97.31 706 THR A CA 1
ATOM 5198 C C . THR A 1 706 ? 27.756 7.128 -37.475 1.00 97.31 706 THR A C 1
ATOM 5200 O O . THR A 1 706 ? 28.847 7.532 -37.880 1.00 97.31 706 THR A O 1
ATOM 5203 N N . LEU A 1 707 ? 26.868 6.559 -38.293 1.00 97.75 707 LEU A N 1
ATOM 5204 C CA . LEU A 1 707 ? 27.138 6.269 -39.703 1.00 97.75 707 LEU A CA 1
ATOM 5205 C C . LEU A 1 707 ? 27.189 7.539 -40.555 1.00 97.75 707 LEU A C 1
ATOM 5207 O O . LEU A 1 707 ? 28.074 7.656 -41.401 1.00 97.75 707 LEU A O 1
ATOM 5211 N N . LEU A 1 708 ? 26.314 8.522 -40.310 1.00 97.69 708 LEU A N 1
ATOM 5212 C CA . LEU A 1 708 ? 26.390 9.819 -40.988 1.00 97.69 708 LEU A CA 1
ATOM 5213 C C . LEU A 1 708 ? 27.677 10.553 -40.599 1.00 97.69 708 LEU A C 1
ATOM 5215 O O . LEU A 1 708 ? 28.400 11.054 -41.457 1.00 97.69 708 LEU A O 1
ATOM 5219 N N . GLY A 1 709 ? 28.019 10.556 -39.309 1.00 97.25 709 GLY A N 1
ATOM 5220 C CA . GLY A 1 709 ? 29.267 11.130 -38.824 1.00 97.25 709 GLY A CA 1
ATOM 5221 C C . GLY A 1 709 ? 30.504 10.447 -39.414 1.00 97.25 709 GLY A C 1
ATOM 5222 O O . GLY A 1 709 ? 31.499 11.127 -39.664 1.00 97.25 709 GLY A O 1
ATOM 5223 N N . GLN A 1 710 ? 30.454 9.133 -39.649 1.00 96.62 710 GLN A N 1
ATOM 5224 C CA . GLN A 1 710 ? 31.507 8.389 -40.340 1.00 96.62 710 GLN A CA 1
ATOM 5225 C C . GLN A 1 710 ? 31.571 8.765 -41.824 1.00 96.62 710 GLN A C 1
ATOM 5227 O O . GLN A 1 710 ? 32.658 9.043 -42.326 1.00 96.62 710 GLN A O 1
ATOM 5232 N N . LEU A 1 711 ? 30.425 8.849 -42.506 1.00 97.19 711 LEU A N 1
ATOM 5233 C CA . LEU A 1 711 ? 30.334 9.267 -43.905 1.00 97.19 711 LEU A CA 1
ATOM 5234 C C . LEU A 1 711 ? 30.925 10.665 -44.125 1.00 97.19 711 LEU A C 1
ATOM 5236 O O . LEU A 1 711 ? 31.685 10.879 -45.067 1.00 97.19 711 LEU A O 1
ATOM 5240 N N . LEU A 1 712 ? 30.615 11.615 -43.245 1.00 96.19 712 LEU A N 1
ATOM 5241 C CA . LEU A 1 712 ? 31.107 12.988 -43.357 1.00 96.19 712 LEU A CA 1
ATOM 5242 C C . LEU A 1 712 ? 32.612 13.092 -43.060 1.00 96.19 712 LEU A C 1
ATOM 5244 O O . LEU A 1 712 ? 33.317 13.873 -43.706 1.00 96.19 712 LEU A O 1
ATOM 5248 N N . ARG A 1 713 ? 33.132 12.283 -42.126 1.00 95.25 713 ARG A N 1
ATOM 5249 C CA . ARG A 1 713 ? 34.537 12.344 -41.680 1.00 95.25 713 ARG A CA 1
ATOM 5250 C C . ARG A 1 713 ? 35.505 11.485 -42.486 1.00 95.25 713 ARG A C 1
ATOM 5252 O O . ARG A 1 713 ? 36.691 11.807 -42.515 1.00 95.25 713 ARG A O 1
ATOM 5259 N N . GLN A 1 714 ? 35.046 10.415 -43.130 1.00 95.56 714 GLN A N 1
ATOM 5260 C CA . GLN A 1 714 ? 35.932 9.545 -43.905 1.00 95.56 714 GLN A CA 1
ATOM 5261 C C . GLN A 1 714 ? 36.531 10.268 -45.117 1.00 95.56 714 GLN A C 1
ATOM 5263 O O . GLN A 1 714 ? 35.967 11.240 -45.623 1.00 95.56 714 GLN A O 1
ATOM 5268 N N . SER A 1 715 ? 37.689 9.810 -45.592 1.00 94.62 715 SER A N 1
ATOM 5269 C CA . SER A 1 715 ? 38.231 10.270 -46.873 1.00 94.62 715 SER A CA 1
ATOM 5270 C C . SER A 1 715 ? 37.267 9.930 -48.017 1.00 94.62 715 SER A C 1
ATOM 5272 O O . SER A 1 715 ? 36.431 9.038 -47.855 1.00 94.62 715 SER A O 1
ATOM 5274 N N . PRO A 1 716 ? 37.364 10.613 -49.172 1.00 96.56 716 PRO A N 1
ATOM 5275 C CA . PRO A 1 716 ? 36.668 10.166 -50.373 1.00 96.56 716 PRO A CA 1
ATOM 5276 C C . PRO A 1 716 ? 36.936 8.683 -50.646 1.00 96.56 716 PRO A C 1
ATOM 5278 O O . PRO A 1 716 ? 38.029 8.189 -50.347 1.00 96.56 716 PRO A O 1
ATOM 5281 N N . PHE A 1 717 ? 35.932 7.983 -51.171 1.00 97.06 717 PHE A N 1
ATOM 5282 C CA . PHE A 1 717 ? 36.058 6.573 -51.532 1.00 97.06 717 PHE A CA 1
ATOM 5283 C C . PHE A 1 717 ? 37.112 6.414 -52.629 1.00 97.06 717 PHE A C 1
ATOM 5285 O O . PHE A 1 717 ? 37.231 7.274 -53.504 1.00 97.06 717 PHE A O 1
ATOM 5292 N N . SER A 1 718 ? 37.885 5.328 -52.581 1.00 96.44 718 SER A N 1
ATOM 5293 C CA . SER A 1 718 ? 38.995 5.128 -53.522 1.00 96.44 718 SER A CA 1
ATOM 5294 C C . SER A 1 718 ? 38.502 4.581 -54.858 1.00 96.44 718 SER A C 1
ATOM 5296 O O . SER A 1 718 ? 39.054 4.903 -55.909 1.00 96.44 718 SER A O 1
ATOM 5298 N N . VAL A 1 719 ? 37.461 3.747 -54.808 1.00 96.44 719 VAL A N 1
ATOM 5299 C CA . VAL A 1 719 ? 36.862 3.072 -55.963 1.00 96.44 719 VAL A CA 1
ATOM 5300 C C . VAL A 1 719 ? 35.336 3.057 -55.858 1.00 96.44 719 VAL A C 1
ATOM 5302 O O . VAL A 1 719 ? 34.765 3.138 -54.772 1.00 96.44 719 VAL A O 1
ATOM 5305 N N . GLU A 1 720 ? 34.662 2.944 -57.002 1.00 96.12 720 GLU A N 1
ATOM 5306 C CA . GLU A 1 720 ? 33.194 2.925 -57.089 1.00 96.12 720 GLU A CA 1
ATOM 5307 C C . GLU A 1 720 ? 32.572 1.706 -56.384 1.00 96.12 720 GLU A C 1
ATOM 5309 O O . GLU A 1 720 ? 31.482 1.800 -55.818 1.00 96.12 720 GLU A O 1
ATOM 5314 N N . GLU A 1 721 ? 33.290 0.580 -56.339 1.00 97.12 721 GLU A N 1
ATOM 5315 C CA . GLU A 1 721 ? 32.877 -0.627 -55.612 1.00 97.12 721 GLU A CA 1
ATOM 5316 C C . GLU A 1 721 ? 32.739 -0.368 -54.103 1.00 97.12 721 GLU A C 1
ATOM 5318 O O . GLU A 1 721 ? 31.755 -0.795 -53.501 1.00 97.12 721 GLU A O 1
ATOM 5323 N N . GLU A 1 722 ? 33.661 0.401 -53.504 1.00 96.94 722 GLU A N 1
ATOM 5324 C CA . GLU A 1 722 ? 33.616 0.747 -52.075 1.00 96.94 722 GLU A CA 1
ATOM 5325 C C . GLU A 1 722 ? 32.409 1.629 -51.747 1.00 96.94 722 GLU A C 1
ATOM 5327 O O . GLU A 1 722 ? 31.716 1.420 -50.748 1.00 96.94 722 GLU A O 1
ATOM 5332 N N . LEU A 1 723 ? 32.138 2.609 -52.616 1.00 97.50 723 LEU A N 1
ATOM 5333 C CA . LEU A 1 723 ? 30.966 3.474 -52.516 1.00 97.50 723 LEU A CA 1
ATOM 5334 C C . LEU A 1 723 ? 29.679 2.651 -52.637 1.00 97.50 723 LEU A C 1
ATOM 5336 O O . LEU A 1 723 ? 28.757 2.829 -51.840 1.00 97.50 723 LEU A O 1
ATOM 5340 N N . THR A 1 724 ? 29.623 1.736 -53.606 1.00 96.94 724 THR A N 1
ATOM 5341 C CA . THR A 1 724 ? 28.451 0.887 -53.853 1.00 96.94 724 THR A CA 1
ATOM 5342 C C . THR A 1 724 ? 28.188 -0.045 -52.670 1.00 96.94 724 THR A C 1
ATOM 5344 O O . THR A 1 724 ? 27.047 -0.146 -52.220 1.00 96.94 724 THR A O 1
ATOM 5347 N N . ALA A 1 725 ? 29.232 -0.666 -52.110 1.00 96.88 725 ALA A N 1
ATOM 5348 C CA . ALA A 1 725 ? 29.127 -1.495 -50.910 1.00 96.88 725 ALA A CA 1
ATOM 5349 C C . ALA A 1 725 ? 28.645 -0.682 -49.697 1.00 96.88 725 ALA A C 1
ATOM 5351 O O . ALA A 1 725 ? 27.721 -1.104 -48.995 1.00 96.88 725 ALA A O 1
ATOM 5352 N N . PHE A 1 726 ? 29.194 0.522 -49.494 1.00 97.62 726 PHE A N 1
ATOM 5353 C CA . PHE A 1 726 ? 28.769 1.414 -48.417 1.00 97.62 726 PHE A CA 1
ATOM 5354 C C . PHE A 1 726 ? 27.286 1.791 -48.533 1.00 97.62 726 PHE A C 1
ATOM 5356 O O . PHE A 1 726 ? 26.550 1.724 -47.546 1.00 97.62 726 PHE A O 1
ATOM 5363 N N . VAL A 1 727 ? 26.831 2.166 -49.735 1.00 97.81 727 VAL A N 1
ATOM 5364 C CA . VAL A 1 727 ? 25.423 2.489 -50.002 1.00 97.81 727 VAL A CA 1
ATOM 5365 C C . VAL A 1 727 ? 24.53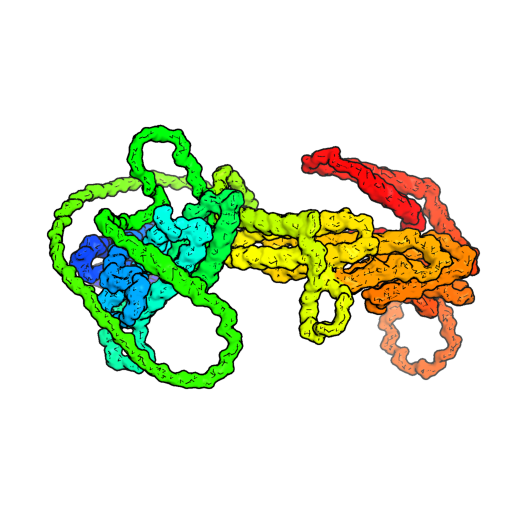4 1.271 -49.765 1.00 97.81 727 VAL A C 1
ATOM 5367 O O . VAL A 1 727 ? 23.552 1.393 -49.034 1.00 97.81 727 VAL A O 1
ATOM 5370 N N . ALA A 1 728 ? 24.883 0.106 -50.317 1.00 97.38 728 ALA A N 1
ATOM 5371 C CA . ALA A 1 728 ? 24.102 -1.121 -50.158 1.00 97.38 728 ALA A CA 1
ATOM 5372 C C . ALA A 1 728 ? 23.936 -1.500 -48.677 1.00 97.38 728 ALA A C 1
ATOM 5374 O O . ALA A 1 728 ? 22.845 -1.864 -48.241 1.00 97.38 728 ALA A O 1
ATOM 5375 N N . ASN A 1 729 ? 24.984 -1.339 -47.867 1.00 98.12 729 ASN A N 1
ATOM 5376 C CA . ASN A 1 729 ? 24.902 -1.592 -46.432 1.00 98.12 729 ASN A CA 1
ATOM 5377 C C . ASN A 1 729 ? 24.056 -0.546 -45.690 1.00 98.12 729 ASN A C 1
ATOM 5379 O O . ASN A 1 729 ? 23.134 -0.896 -44.957 1.00 98.12 729 ASN A O 1
ATOM 5383 N N . CYS A 1 730 ? 24.358 0.744 -45.844 1.00 97.62 730 CYS A N 1
ATOM 5384 C CA . CYS A 1 730 ? 23.716 1.803 -45.055 1.00 97.62 730 CYS A CA 1
ATOM 5385 C C . CYS A 1 730 ? 22.259 2.067 -45.468 1.00 97.62 730 CYS A C 1
ATOM 5387 O O . CYS A 1 730 ? 21.440 2.456 -44.629 1.00 97.62 730 CYS A O 1
ATOM 5389 N N . ARG A 1 731 ? 21.925 1.867 -46.747 1.00 96.69 731 ARG A N 1
ATOM 5390 C CA . ARG A 1 731 ? 20.583 2.103 -47.286 1.00 96.69 731 ARG A CA 1
ATOM 5391 C C . ARG A 1 731 ? 19.734 0.845 -47.304 1.00 96.69 731 ARG A C 1
ATOM 5393 O O . ARG A 1 731 ? 18.617 0.903 -46.807 1.00 96.69 731 ARG A O 1
ATOM 5400 N N . ASP A 1 732 ? 20.219 -0.249 -47.881 1.00 96.25 732 ASP A N 1
ATOM 5401 C CA . ASP A 1 732 ? 19.368 -1.407 -48.166 1.00 96.25 732 ASP A CA 1
ATOM 5402 C C . ASP A 1 732 ? 19.420 -2.423 -47.025 1.00 96.25 732 ASP A C 1
ATOM 5404 O O . ASP A 1 732 ? 18.385 -2.742 -46.441 1.00 96.25 732 ASP A O 1
ATOM 5408 N N . ASP A 1 733 ? 20.620 -2.854 -46.633 1.00 97.81 733 ASP A N 1
ATOM 5409 C CA . ASP A 1 733 ? 20.814 -3.851 -45.575 1.00 97.81 733 ASP A CA 1
ATOM 5410 C C . ASP A 1 733 ? 20.345 -3.336 -44.205 1.00 97.81 733 ASP A C 1
ATOM 5412 O O . ASP A 1 733 ? 19.496 -3.947 -43.557 1.00 97.81 733 ASP A O 1
ATOM 5416 N N . LEU A 1 734 ? 20.815 -2.156 -43.782 1.00 97.31 734 LEU A N 1
ATOM 5417 C CA . LEU A 1 734 ? 20.404 -1.548 -42.513 1.00 97.31 734 LEU A CA 1
ATOM 5418 C C . LEU A 1 734 ? 18.891 -1.301 -42.466 1.00 97.31 734 LEU A C 1
ATOM 5420 O O . LEU A 1 734 ? 18.255 -1.548 -41.439 1.00 97.31 734 LEU A O 1
ATOM 5424 N N . ARG A 1 735 ? 18.300 -0.845 -43.580 1.00 96.50 735 ARG A N 1
ATOM 5425 C CA . ARG A 1 735 ? 16.849 -0.662 -43.680 1.00 96.50 735 ARG A CA 1
ATOM 5426 C C . ARG A 1 735 ? 16.124 -1.989 -43.579 1.00 96.50 735 ARG A C 1
ATOM 5428 O O . ARG A 1 735 ? 15.126 -2.039 -42.877 1.00 96.50 735 ARG A O 1
ATOM 5435 N N . GLN A 1 736 ? 16.592 -3.042 -44.240 1.00 95.94 736 GLN A N 1
ATOM 5436 C CA . GLN A 1 736 ? 15.978 -4.365 -44.166 1.00 95.94 736 GLN A CA 1
ATOM 5437 C C . GLN A 1 736 ? 16.015 -4.916 -42.735 1.00 95.94 736 GLN A C 1
ATOM 5439 O O . GLN A 1 736 ? 14.985 -5.356 -42.223 1.00 95.94 736 GLN A O 1
ATOM 5444 N N . VAL A 1 737 ? 17.172 -4.843 -42.071 1.00 96.62 737 VAL A N 1
ATOM 5445 C CA . VAL A 1 737 ? 17.353 -5.315 -40.690 1.00 96.62 737 VAL A CA 1
ATOM 5446 C C . VAL A 1 737 ? 16.458 -4.550 -39.722 1.00 96.62 737 VAL A C 1
ATOM 5448 O O . VAL A 1 737 ? 15.760 -5.159 -38.912 1.00 96.62 737 VAL A O 1
ATOM 5451 N N . LEU A 1 738 ? 16.444 -3.218 -39.807 1.00 96.31 738 LEU A N 1
ATOM 5452 C CA . LEU A 1 738 ? 15.650 -2.402 -38.895 1.00 96.31 738 LEU A CA 1
ATOM 5453 C C . LEU A 1 738 ? 14.163 -2.411 -39.246 1.00 96.31 738 LEU A C 1
ATOM 5455 O O . LEU A 1 738 ? 13.362 -2.376 -38.328 1.00 96.31 738 LEU A O 1
ATOM 5459 N N . ALA A 1 739 ? 13.764 -2.539 -40.512 1.00 94.44 739 ALA A N 1
ATOM 5460 C CA . ALA A 1 739 ? 12.357 -2.676 -40.907 1.00 94.44 739 ALA A CA 1
ATOM 5461 C C . ALA A 1 739 ? 11.741 -4.024 -40.504 1.00 94.44 739 ALA A C 1
ATOM 5463 O O . ALA A 1 739 ? 10.524 -4.139 -40.389 1.00 94.44 739 ALA A O 1
ATOM 5464 N N . ALA A 1 740 ? 12.561 -5.058 -40.304 1.00 92.44 740 ALA A N 1
ATOM 5465 C CA . ALA A 1 740 ? 12.091 -6.306 -39.711 1.00 92.44 740 ALA A CA 1
ATOM 5466 C C . ALA A 1 740 ? 11.755 -6.137 -38.215 1.00 92.44 740 ALA A C 1
ATOM 5468 O O . ALA A 1 740 ? 10.932 -6.876 -37.680 1.00 92.44 740 ALA A O 1
ATOM 5469 N N . ALA A 1 741 ? 12.384 -5.162 -37.551 1.00 88.06 741 ALA A N 1
ATOM 5470 C CA . ALA A 1 741 ? 12.210 -4.857 -36.132 1.00 88.06 741 ALA A CA 1
ATOM 5471 C C . ALA A 1 741 ? 11.213 -3.711 -35.863 1.00 88.06 741 ALA A C 1
ATOM 5473 O O . ALA A 1 741 ? 10.504 -3.713 -34.859 1.00 88.06 741 ALA A O 1
ATOM 5474 N N . LEU A 1 742 ? 11.184 -2.721 -36.749 1.00 89.44 742 LEU A N 1
ATOM 5475 C CA . LEU A 1 742 ? 10.447 -1.468 -36.659 1.00 89.44 742 LEU A CA 1
ATOM 5476 C C . LEU A 1 742 ? 9.480 -1.360 -37.837 1.00 89.44 742 LEU A C 1
ATOM 5478 O O . LEU A 1 742 ? 9.800 -1.760 -38.954 1.00 89.44 742 LEU A O 1
ATOM 5482 N N . GLY A 1 743 ? 8.320 -0.737 -37.628 1.00 86.62 743 GLY A N 1
ATOM 5483 C CA . GLY A 1 743 ? 7.505 -0.287 -38.757 1.00 86.62 743 GLY A CA 1
ATOM 5484 C C . GLY A 1 743 ? 8.285 0.710 -39.626 1.00 86.62 743 GLY A C 1
ATOM 5485 O O . GLY A 1 743 ? 9.152 1.424 -39.124 1.00 86.62 743 GLY A O 1
ATOM 5486 N N . GLN A 1 744 ? 7.967 0.803 -40.923 1.00 86.44 744 GLN A N 1
ATOM 5487 C CA . GLN A 1 744 ? 8.639 1.748 -41.838 1.00 86.44 744 GLN A CA 1
ATOM 5488 C C . GLN A 1 744 ? 8.577 3.203 -41.339 1.00 86.44 744 GLN A C 1
ATOM 5490 O O . GLN A 1 744 ? 9.513 3.965 -41.560 1.00 86.44 744 GLN A O 1
ATOM 5495 N N . GLU A 1 745 ? 7.504 3.573 -40.636 1.00 87.88 745 GLU A N 1
ATOM 5496 C CA . GLU A 1 745 ? 7.298 4.915 -40.073 1.00 87.88 745 GLU A CA 1
ATOM 5497 C C . GLU A 1 745 ? 8.315 5.269 -38.975 1.00 87.88 745 GLU A C 1
ATOM 5499 O O . GLU A 1 745 ? 8.675 6.430 -38.804 1.00 87.88 745 GLU A O 1
ATOM 5504 N N . ASP A 1 746 ? 8.843 4.268 -38.269 1.00 91.62 746 ASP A N 1
ATOM 5505 C CA . ASP A 1 746 ? 9.758 4.460 -37.141 1.00 91.62 746 ASP A CA 1
ATOM 5506 C C . ASP A 1 746 ? 11.229 4.589 -37.556 1.00 91.62 746 ASP A C 1
ATOM 5508 O O . ASP A 1 746 ? 12.101 4.806 -36.712 1.00 91.62 746 ASP A O 1
ATOM 5512 N N . LEU A 1 747 ? 11.512 4.491 -38.857 1.00 95.06 747 LEU A N 1
ATOM 5513 C CA . LEU A 1 747 ? 12.855 4.634 -39.421 1.00 95.06 747 LEU A CA 1
ATOM 5514 C C . LEU A 1 747 ? 13.222 6.091 -39.742 1.00 95.06 747 LEU A C 1
ATOM 5516 O O . LEU A 1 747 ? 14.310 6.344 -40.255 1.00 95.06 747 LEU A O 1
ATOM 5520 N N . GLY A 1 748 ? 12.357 7.051 -39.395 1.00 94.75 748 GLY A N 1
ATOM 5521 C CA . GLY A 1 748 ? 12.597 8.488 -39.561 1.00 94.75 748 GLY A CA 1
ATOM 5522 C C . GLY A 1 748 ? 13.988 8.974 -39.118 1.00 94.75 748 GLY A C 1
ATOM 5523 O O . GLY A 1 748 ? 14.616 9.703 -39.879 1.00 94.75 748 GLY A O 1
ATOM 5524 N N . PRO A 1 749 ? 14.555 8.531 -37.973 1.00 96.81 749 PRO A N 1
ATOM 5525 C CA . PRO A 1 749 ? 15.893 8.959 -37.552 1.00 96.81 749 PRO A CA 1
ATOM 5526 C C . PRO A 1 749 ? 17.022 8.667 -38.556 1.00 96.81 749 PRO A C 1
ATOM 5528 O O . PRO A 1 749 ? 18.055 9.325 -38.504 1.00 96.81 749 PRO A O 1
ATOM 5531 N N . LEU A 1 750 ? 16.845 7.703 -39.469 1.00 97.25 750 LEU A N 1
ATOM 5532 C CA . LEU A 1 750 ? 17.833 7.337 -40.494 1.00 97.25 750 LEU A CA 1
ATOM 5533 C C . LEU A 1 750 ? 17.734 8.190 -41.763 1.00 97.25 750 LEU A C 1
ATOM 5535 O O . LEU A 1 750 ? 18.568 8.037 -42.656 1.00 97.25 750 LEU A O 1
ATOM 5539 N N . ARG A 1 751 ? 16.747 9.089 -41.860 1.00 97.00 751 ARG A N 1
ATOM 5540 C CA . ARG A 1 751 ? 16.456 9.839 -43.085 1.00 97.00 751 ARG A CA 1
ATOM 5541 C C . ARG A 1 751 ? 17.667 10.597 -43.613 1.00 97.00 751 ARG A C 1
ATOM 5543 O O . ARG A 1 751 ? 18.007 10.445 -44.777 1.00 97.00 751 ARG A O 1
ATOM 5550 N N . GLN A 1 752 ? 18.377 11.323 -42.753 1.00 96.94 752 GLN A N 1
ATOM 5551 C CA . GLN A 1 752 ? 19.568 12.083 -43.153 1.00 96.94 752 GLN A CA 1
ATOM 5552 C C . GLN A 1 752 ? 20.705 11.187 -43.669 1.00 96.94 752 GLN A C 1
ATOM 5554 O O . GLN A 1 752 ? 21.395 11.547 -44.622 1.00 96.94 752 GLN A O 1
ATOM 5559 N N . LEU A 1 753 ? 20.890 10.002 -43.076 1.00 97.88 753 LEU A N 1
ATOM 5560 C CA . LEU A 1 753 ? 21.857 9.021 -43.572 1.00 97.88 753 LEU A CA 1
ATOM 5561 C C . LEU A 1 753 ? 21.456 8.533 -44.970 1.00 97.88 753 LEU A C 1
ATOM 5563 O O . LEU A 1 753 ? 22.295 8.468 -45.866 1.00 97.88 753 LEU A O 1
ATOM 5567 N N . TRP A 1 754 ? 20.177 8.217 -45.168 1.00 97.94 754 TRP A N 1
ATOM 5568 C CA . TRP A 1 754 ? 19.665 7.733 -46.448 1.00 97.94 754 TRP A CA 1
ATOM 5569 C C . TRP A 1 754 ? 19.653 8.793 -47.539 1.00 97.94 754 TRP A C 1
ATOM 5571 O O . TRP A 1 754 ? 19.952 8.464 -48.682 1.00 97.94 754 TRP A O 1
ATOM 5581 N N . ASP A 1 755 ? 19.383 10.047 -47.195 1.00 98.00 755 ASP A N 1
ATOM 5582 C CA . ASP A 1 755 ? 19.561 11.189 -48.084 1.00 98.00 755 ASP A CA 1
ATOM 5583 C C . ASP A 1 755 ? 21.030 11.289 -48.533 1.00 98.00 755 ASP A C 1
ATOM 5585 O O . ASP A 1 755 ? 21.317 11.459 -49.718 1.00 98.00 755 ASP A O 1
ATOM 5589 N N . GLY A 1 756 ? 21.977 11.088 -47.609 1.00 97.62 756 GLY A N 1
ATOM 5590 C CA . GLY A 1 756 ? 23.398 10.974 -47.935 1.00 97.62 756 GLY A CA 1
ATOM 5591 C C . GLY A 1 756 ? 23.686 9.817 -48.900 1.00 97.62 756 GLY A C 1
ATOM 5592 O O . GLY A 1 756 ? 24.352 10.002 -49.918 1.00 97.62 756 GLY A O 1
ATOM 5593 N N . CYS A 1 757 ? 23.135 8.628 -48.645 1.00 98.06 757 CYS A N 1
ATOM 5594 C CA . CYS A 1 757 ? 23.249 7.490 -49.560 1.00 98.06 757 CYS A CA 1
ATOM 5595 C C . CYS A 1 757 ? 22.604 7.760 -50.931 1.00 98.06 757 CYS A C 1
ATOM 5597 O O . CYS A 1 757 ? 23.133 7.304 -51.945 1.00 98.06 757 CYS A O 1
ATOM 5599 N N . ALA A 1 758 ? 21.494 8.503 -50.990 1.00 97.88 758 ALA A N 1
ATOM 5600 C CA . ALA A 1 758 ? 20.837 8.888 -52.237 1.00 97.88 758 ALA A CA 1
ATOM 5601 C C . ALA A 1 758 ? 21.749 9.786 -53.085 1.00 97.88 758 ALA A C 1
ATOM 5603 O O . ALA A 1 758 ? 21.941 9.500 -54.265 1.00 97.88 758 ALA A O 1
ATOM 5604 N N . LEU A 1 759 ? 22.414 10.771 -52.467 1.00 97.69 759 LEU A N 1
ATOM 5605 C CA . LEU A 1 759 ? 23.420 11.613 -53.128 1.00 97.69 759 LEU A CA 1
ATOM 5606 C C . LEU A 1 759 ? 24.618 10.812 -53.653 1.00 97.69 759 LEU A C 1
ATOM 5608 O O . LEU A 1 759 ? 25.080 11.035 -54.776 1.00 97.69 759 LEU A O 1
ATOM 5612 N N . LEU A 1 760 ? 25.118 9.852 -52.868 1.00 97.69 760 LEU A N 1
ATOM 5613 C CA . LEU A 1 760 ? 26.186 8.954 -53.321 1.00 97.69 760 LEU A CA 1
ATOM 5614 C C . LEU A 1 760 ? 25.745 8.081 -54.504 1.00 97.69 760 LEU A C 1
ATOM 5616 O O . LEU A 1 760 ? 26.577 7.751 -55.339 1.00 97.69 760 LEU A O 1
ATOM 5620 N N . SER A 1 761 ? 24.453 7.756 -54.608 1.00 97.50 761 SER A N 1
ATOM 5621 C CA . SER A 1 761 ? 23.890 6.897 -55.662 1.00 97.50 761 SER A CA 1
ATOM 5622 C C . SER A 1 761 ? 23.515 7.638 -56.950 1.00 97.50 761 SER A C 1
ATOM 5624 O O . SER A 1 761 ? 23.070 7.001 -57.903 1.00 97.50 761 SER A O 1
ATOM 5626 N N . LEU A 1 762 ? 23.630 8.971 -56.991 1.00 97.69 762 LEU A N 1
ATOM 5627 C CA . LEU A 1 762 ? 23.235 9.751 -58.166 1.00 97.69 762 LEU A CA 1
ATOM 5628 C C . LEU A 1 762 ? 24.067 9.384 -59.411 1.00 97.69 762 LEU A C 1
ATOM 5630 O O . LEU A 1 762 ? 25.266 9.103 -59.293 1.00 97.69 762 LEU A O 1
ATOM 5634 N N . PRO A 1 763 ? 23.491 9.458 -60.622 1.00 97.25 763 PRO A N 1
ATOM 5635 C CA . PRO A 1 763 ? 24.275 9.452 -61.852 1.00 97.25 763 PRO A CA 1
ATOM 5636 C C . PRO A 1 763 ? 25.322 10.575 -61.846 1.00 97.25 763 PRO A C 1
ATOM 5638 O O . PRO A 1 763 ? 25.060 11.664 -61.336 1.00 97.25 763 PRO A O 1
ATOM 5641 N N . HIS A 1 764 ? 26.495 10.337 -62.446 1.00 96.19 764 HIS A N 1
ATOM 5642 C CA . HIS A 1 764 ? 27.610 11.299 -62.450 1.00 96.19 764 HIS A CA 1
ATOM 5643 C C . HIS A 1 764 ? 27.192 12.714 -62.884 1.00 96.19 764 HIS A C 1
ATOM 5645 O O . HIS A 1 764 ? 27.525 13.685 -62.211 1.00 96.19 764 HIS A O 1
ATOM 5651 N N . ALA A 1 765 ? 26.423 12.822 -63.974 1.00 96.75 765 ALA A N 1
ATOM 5652 C CA . ALA A 1 765 ? 25.958 14.106 -64.500 1.00 96.75 765 ALA A CA 1
ATOM 5653 C C . ALA A 1 765 ? 25.087 14.868 -63.486 1.00 96.75 765 ALA A C 1
ATOM 5655 O O . ALA A 1 765 ? 25.342 16.032 -63.201 1.00 96.75 765 ALA A O 1
ATOM 5656 N N . GLU A 1 766 ? 24.115 14.190 -62.871 1.00 97.25 766 GLU A N 1
ATOM 5657 C CA . GLU A 1 766 ? 23.221 14.798 -61.879 1.00 97.25 766 GLU A CA 1
ATOM 5658 C C . GLU A 1 766 ? 23.969 15.201 -60.602 1.00 97.25 766 GLU A C 1
ATOM 5660 O O . GLU A 1 766 ? 23.700 16.251 -60.015 1.00 97.25 766 GLU A O 1
ATOM 5665 N N . ALA A 1 767 ? 24.935 14.382 -60.179 1.00 97.00 767 ALA A N 1
ATOM 5666 C CA . ALA A 1 767 ? 25.778 14.662 -59.026 1.00 97.00 767 ALA A CA 1
ATOM 5667 C C . ALA A 1 767 ? 26.700 15.872 -59.267 1.00 97.00 767 ALA A C 1
ATOM 5669 O O . ALA A 1 767 ? 26.866 16.695 -58.366 1.00 97.00 767 ALA A O 1
ATOM 5670 N N . ALA A 1 768 ? 27.267 16.003 -60.473 1.00 96.31 768 ALA A N 1
ATOM 5671 C CA . ALA A 1 768 ? 28.087 17.144 -60.876 1.00 96.31 768 ALA A CA 1
ATOM 5672 C C . ALA A 1 768 ? 27.267 18.445 -60.925 1.00 96.31 768 ALA A C 1
ATOM 5674 O O . ALA A 1 768 ? 27.663 19.431 -60.302 1.00 96.31 768 ALA A O 1
ATOM 5675 N N . ASP A 1 769 ? 26.089 18.423 -61.558 1.00 96.12 769 ASP A N 1
ATOM 5676 C CA . ASP A 1 769 ? 25.181 19.577 -61.631 1.00 96.12 769 ASP A CA 1
ATOM 5677 C C . ASP A 1 769 ? 24.746 20.048 -60.233 1.00 96.12 769 ASP A C 1
ATOM 5679 O O . ASP A 1 769 ? 24.725 21.244 -59.922 1.00 96.12 769 ASP A O 1
ATOM 5683 N N . LEU A 1 770 ? 24.408 19.101 -59.350 1.00 96.62 770 LEU A N 1
ATOM 5684 C CA . LEU A 1 770 ? 24.019 19.407 -57.975 1.00 96.62 770 LEU A CA 1
ATOM 5685 C C . LEU A 1 770 ? 25.195 19.953 -57.155 1.00 96.62 770 LEU A C 1
ATOM 5687 O O . LEU A 1 770 ? 25.008 20.866 -56.346 1.00 96.62 770 LEU A O 1
ATOM 5691 N N . LEU A 1 771 ? 26.403 19.427 -57.370 1.00 96.00 771 LEU A N 1
ATOM 5692 C CA . LEU A 1 771 ? 27.627 19.905 -56.736 1.00 96.00 771 LEU A CA 1
ATOM 5693 C C . LEU A 1 771 ? 27.943 21.349 -57.153 1.00 96.00 771 LEU A C 1
ATOM 5695 O O . LEU A 1 771 ? 28.280 22.163 -56.292 1.00 96.00 771 LEU A O 1
ATOM 5699 N N . GLU A 1 772 ? 27.798 21.691 -58.434 1.00 95.12 772 GLU A N 1
ATOM 5700 C CA . GLU A 1 772 ? 27.946 23.067 -58.923 1.00 95.12 772 GLU A CA 1
ATOM 5701 C C . GLU A 1 772 ? 26.897 24.007 -58.319 1.00 95.12 772 GLU A C 1
ATOM 5703 O O . GLU A 1 772 ? 27.243 25.084 -57.824 1.00 95.12 772 GLU A O 1
ATOM 5708 N N . LEU A 1 773 ? 25.632 23.582 -58.263 1.00 94.44 773 LEU A N 1
ATOM 5709 C CA . LEU A 1 773 ? 24.562 24.371 -57.652 1.00 94.44 773 LEU A CA 1
ATOM 5710 C C . LEU A 1 773 ? 24.814 24.621 -56.156 1.00 94.44 773 LEU A C 1
ATOM 5712 O O . LEU A 1 773 ? 24.666 25.746 -55.678 1.00 94.44 773 LEU A O 1
ATOM 5716 N N . LEU A 1 774 ? 25.217 23.591 -55.407 1.00 94.19 774 LEU A N 1
ATOM 5717 C CA . LEU A 1 774 ? 25.559 23.711 -53.987 1.00 94.19 774 LEU A CA 1
ATOM 5718 C C . LEU A 1 774 ? 26.743 24.655 -53.768 1.00 94.19 774 LEU A C 1
ATOM 5720 O O . LEU A 1 774 ? 26.720 25.450 -52.826 1.00 94.19 774 LEU A O 1
ATOM 5724 N N . ARG A 1 775 ? 27.748 24.628 -54.653 1.00 92.00 775 ARG A N 1
ATOM 5725 C CA . ARG A 1 775 ? 28.852 25.597 -54.621 1.00 92.00 775 ARG A CA 1
ATOM 5726 C C . ARG A 1 775 ? 28.360 27.009 -54.848 1.00 92.00 775 ARG A C 1
ATOM 5728 O O . ARG A 1 775 ? 28.746 27.877 -54.074 1.00 92.00 775 ARG A O 1
ATOM 5735 N N . GLU A 1 776 ? 27.530 27.238 -55.864 1.00 92.00 776 GLU A N 1
ATOM 5736 C CA . GLU A 1 776 ? 27.007 28.571 -56.172 1.00 92.00 776 GLU A CA 1
ATOM 5737 C C . GLU A 1 776 ? 26.237 29.150 -54.975 1.00 92.00 776 GLU A C 1
ATOM 5739 O O . GLU A 1 776 ? 26.418 30.317 -54.619 1.00 92.00 776 GLU A O 1
ATOM 5744 N N . VAL A 1 777 ? 25.423 28.322 -54.310 1.00 91.56 777 VAL A N 1
ATOM 5745 C CA . VAL A 1 777 ? 24.652 28.732 -53.128 1.00 91.56 777 VAL A CA 1
ATOM 5746 C C . VAL A 1 777 ? 25.554 28.997 -51.921 1.00 91.56 777 VAL A C 1
ATOM 5748 O O . VAL A 1 777 ? 25.364 30.003 -51.239 1.00 91.56 777 VAL A O 1
ATOM 5751 N N . LEU A 1 778 ? 26.529 28.127 -51.639 1.00 90.38 778 LEU A N 1
ATOM 5752 C CA . LEU A 1 778 ? 27.368 28.230 -50.437 1.00 90.38 778 LEU A CA 1
ATOM 5753 C C . LEU A 1 778 ? 28.507 29.256 -50.564 1.00 90.38 778 LEU A C 1
ATOM 5755 O O . LEU A 1 778 ? 28.896 29.844 -49.556 1.00 90.38 778 LEU A O 1
ATOM 5759 N N . HIS A 1 779 ? 29.011 29.515 -51.776 1.00 86.00 779 HIS A N 1
ATOM 5760 C CA . HIS A 1 779 ? 30.064 30.511 -52.022 1.00 86.00 779 HIS A CA 1
ATOM 5761 C C . HIS A 1 779 ? 29.534 31.931 -52.181 1.00 86.00 779 HIS A C 1
ATOM 5763 O O . HIS A 1 779 ? 30.335 32.866 -52.157 1.00 86.00 779 HIS A O 1
ATOM 5769 N N . ARG A 1 780 ? 28.218 32.142 -52.329 1.00 84.38 780 ARG A N 1
ATOM 5770 C CA . ARG A 1 780 ? 27.679 33.502 -52.284 1.00 84.38 780 ARG A CA 1
ATOM 5771 C C . ARG A 1 780 ? 27.894 34.068 -50.879 1.00 84.38 780 ARG A C 1
ATOM 5773 O O . ARG A 1 780 ? 27.264 33.585 -49.935 1.00 84.38 780 ARG A O 1
ATOM 5780 N N . PRO A 1 781 ? 28.742 35.101 -50.705 1.00 71.12 781 PRO A N 1
ATOM 5781 C CA . PRO A 1 781 ? 28.861 35.758 -49.418 1.00 71.12 781 PRO A CA 1
ATOM 5782 C C . PRO A 1 781 ? 27.479 36.294 -49.063 1.00 71.12 781 PRO A C 1
ATOM 5784 O O . PRO A 1 781 ? 26.867 37.031 -49.838 1.00 71.12 781 PRO A O 1
ATOM 5787 N N . SER A 1 782 ? 26.957 35.886 -47.907 1.00 64.75 782 SER A N 1
ATOM 5788 C CA . SER A 1 782 ? 25.688 36.402 -47.409 1.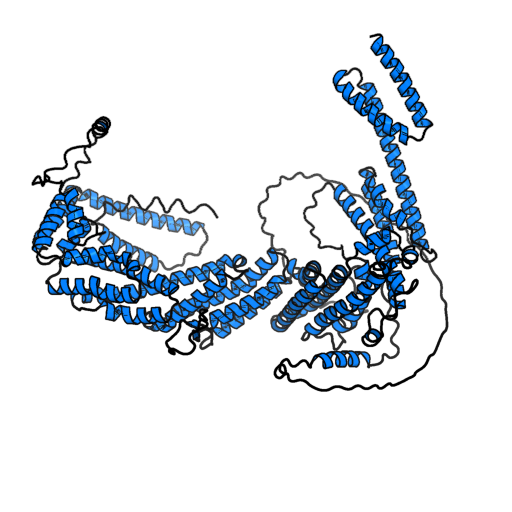00 64.75 782 SER A CA 1
ATOM 5789 C C . SER A 1 782 ? 25.834 37.913 -47.228 1.00 64.75 782 SER A C 1
ATOM 5791 O O . SER A 1 782 ? 26.345 38.391 -46.216 1.00 64.75 782 SER A O 1
ATOM 5793 N N . HIS A 1 783 ? 25.393 38.691 -48.220 1.00 62.34 783 HIS A N 1
ATOM 5794 C CA . HIS A 1 783 ? 25.405 40.157 -48.199 1.00 62.34 783 HIS A CA 1
ATOM 5795 C C . HIS A 1 783 ? 24.483 40.746 -47.104 1.00 62.34 783 HIS A C 1
ATOM 5797 O O . HIS A 1 783 ? 24.307 41.959 -47.020 1.00 62.34 783 HIS A O 1
ATOM 5803 N N . ALA A 1 784 ? 23.938 39.911 -46.210 1.00 56.12 784 ALA A N 1
ATOM 5804 C CA . ALA A 1 784 ? 23.116 40.288 -45.064 1.00 56.12 784 ALA A CA 1
ATOM 5805 C C . ALA A 1 784 ? 23.877 41.041 -43.947 1.00 56.12 784 ALA A C 1
ATOM 5807 O O . ALA A 1 784 ? 23.250 41.503 -42.997 1.00 56.12 784 ALA A O 1
ATOM 5808 N N . GLY A 1 785 ? 25.204 41.192 -44.049 1.00 53.00 785 GLY A N 1
ATOM 5809 C CA . GLY A 1 785 ? 26.031 41.922 -43.076 1.00 53.00 785 GLY A CA 1
ATOM 5810 C C . GLY A 1 785 ? 26.120 43.443 -43.272 1.00 53.00 785 GLY A C 1
ATOM 5811 O O . GLY A 1 785 ? 26.592 44.137 -42.373 1.00 53.00 785 GLY A O 1
ATOM 5812 N N . ALA A 1 786 ? 25.655 43.998 -44.395 1.00 52.72 786 ALA A N 1
ATOM 5813 C CA . ALA A 1 786 ? 25.588 45.451 -44.566 1.00 52.72 786 ALA A CA 1
ATOM 5814 C C . ALA A 1 786 ? 24.304 45.992 -43.914 1.00 52.72 786 ALA A C 1
ATOM 5816 O O . ALA A 1 786 ? 23.273 46.192 -44.558 1.00 52.72 786 ALA A O 1
ATOM 5817 N N . GLY A 1 787 ? 24.360 46.181 -42.595 1.00 52.50 787 GLY A N 1
ATOM 5818 C CA . GLY A 1 787 ? 23.312 46.829 -41.818 1.00 52.50 787 GLY A CA 1
ATOM 5819 C C . GLY A 1 787 ? 23.000 48.229 -42.351 1.00 52.50 787 GLY A C 1
ATOM 5820 O O . GLY A 1 787 ? 23.809 49.142 -42.222 1.00 52.50 787 GLY A O 1
ATOM 5821 N N . GLY A 1 788 ? 21.803 48.394 -42.918 1.00 49.34 788 GLY A N 1
ATOM 5822 C CA . GLY A 1 788 ? 21.222 49.701 -43.227 1.00 49.34 788 GLY A CA 1
ATOM 5823 C C . GLY A 1 788 ? 20.303 49.695 -44.447 1.00 49.34 788 GLY A C 1
ATOM 5824 O O . GLY A 1 788 ? 20.711 50.140 -45.511 1.00 49.34 788 GLY A O 1
ATOM 5825 N N . GLY A 1 789 ? 19.046 49.240 -44.319 1.00 48.03 789 GLY A N 1
ATOM 5826 C CA . GLY A 1 789 ? 18.053 49.548 -45.366 1.00 48.03 789 GLY A CA 1
ATOM 5827 C C . GLY A 1 789 ? 16.770 48.717 -45.467 1.00 48.03 789 GLY A C 1
ATOM 5828 O O . GLY A 1 789 ? 15.872 49.103 -46.211 1.00 48.03 789 GLY A O 1
ATOM 5829 N N . VAL A 1 790 ? 16.607 47.608 -44.738 1.00 50.91 790 VAL A N 1
ATOM 5830 C CA . VAL A 1 790 ? 15.459 46.699 -44.986 1.00 50.91 790 VAL A CA 1
ATOM 5831 C C . VAL A 1 790 ? 14.122 47.217 -44.416 1.00 50.91 790 VAL A C 1
ATOM 5833 O O . VAL A 1 790 ? 13.052 46.772 -44.827 1.00 50.91 790 VAL A O 1
ATOM 5836 N N . ALA A 1 791 ? 14.135 48.259 -43.579 1.00 52.53 791 ALA A N 1
ATOM 5837 C CA . ALA A 1 791 ? 12.908 48.911 -43.109 1.00 52.53 791 ALA A CA 1
ATOM 5838 C C . ALA A 1 791 ? 12.157 49.718 -44.200 1.00 52.53 791 ALA A C 1
ATOM 5840 O O . ALA A 1 791 ? 10.997 50.075 -43.995 1.00 52.53 791 ALA A O 1
ATOM 5841 N N . ALA A 1 792 ? 12.760 49.983 -45.370 1.00 51.97 792 ALA A N 1
ATOM 5842 C CA . ALA A 1 792 ? 12.130 50.780 -46.434 1.00 51.97 792 ALA A CA 1
ATOM 5843 C C . ALA A 1 792 ? 11.354 49.952 -47.483 1.00 51.97 792 ALA A C 1
ATOM 5845 O O . ALA A 1 792 ? 10.441 50.476 -48.121 1.00 51.97 792 ALA A O 1
ATOM 5846 N N . ALA A 1 793 ? 11.655 48.659 -47.648 1.00 52.62 793 ALA A N 1
ATOM 5847 C CA . ALA A 1 793 ? 11.023 47.824 -48.679 1.00 52.62 793 ALA A CA 1
ATOM 5848 C C . ALA A 1 793 ? 9.704 47.166 -48.223 1.00 52.62 793 ALA A C 1
ATOM 5850 O O . ALA A 1 793 ? 8.854 46.845 -49.053 1.00 52.62 793 ALA A O 1
ATOM 5851 N N . ALA A 1 794 ? 9.482 47.019 -46.911 1.00 51.94 794 ALA A N 1
ATOM 5852 C CA . ALA A 1 794 ? 8.263 46.407 -46.369 1.00 51.94 794 ALA A CA 1
ATOM 5853 C C . ALA A 1 794 ? 7.043 47.355 -46.335 1.00 51.94 794 ALA A C 1
ATOM 5855 O O . ALA A 1 794 ? 5.914 46.887 -46.223 1.00 51.94 794 ALA A O 1
ATOM 5856 N N . ARG A 1 795 ? 7.230 48.677 -46.495 1.00 50.34 795 ARG A N 1
ATOM 5857 C CA . ARG A 1 795 ? 6.131 49.669 -46.527 1.00 50.34 795 ARG A CA 1
ATOM 5858 C C . ARG A 1 795 ? 5.564 49.980 -47.921 1.00 50.34 795 ARG A C 1
ATOM 5860 O O . ARG A 1 795 ? 4.659 50.795 -48.017 1.00 50.34 795 ARG A O 1
ATOM 5867 N N . ARG A 1 796 ? 6.042 49.342 -49.000 1.00 51.28 796 ARG A N 1
ATOM 5868 C CA . ARG A 1 796 ? 5.498 49.523 -50.370 1.00 51.28 796 ARG A CA 1
ATOM 5869 C C . ARG A 1 796 ? 4.714 48.321 -50.916 1.00 51.28 796 ARG A C 1
ATOM 5871 O O . ARG A 1 796 ? 4.473 48.251 -52.114 1.00 51.28 796 ARG A O 1
ATOM 5878 N N . ARG A 1 797 ? 4.316 47.367 -50.065 1.00 50.91 797 ARG A N 1
ATOM 5879 C CA . ARG A 1 797 ? 3.530 46.182 -50.473 1.00 50.91 797 ARG A CA 1
ATOM 5880 C C . ARG A 1 797 ? 2.118 46.107 -49.875 1.00 50.91 797 ARG A C 1
ATOM 5882 O O . ARG A 1 797 ? 1.474 45.077 -50.028 1.00 50.91 797 ARG A O 1
ATOM 5889 N N . SER A 1 798 ? 1.616 47.168 -49.234 1.00 47.22 798 SER A N 1
ATOM 5890 C CA . SER A 1 798 ? 0.239 47.192 -48.705 1.00 47.22 798 SER A CA 1
ATOM 5891 C C . SER A 1 798 ? -0.827 47.711 -49.678 1.00 47.22 798 SER A C 1
ATOM 5893 O O . SER A 1 798 ? -1.998 47.457 -49.428 1.00 47.22 798 SER A O 1
ATOM 5895 N N . ASP A 1 799 ? -0.465 48.355 -50.794 1.00 46.66 799 ASP A N 1
ATOM 5896 C CA . ASP A 1 799 ? -1.439 49.121 -51.605 1.00 46.66 799 ASP A CA 1
ATOM 5897 C C . ASP A 1 799 ? -1.720 48.516 -52.995 1.00 46.66 799 ASP A C 1
ATOM 5899 O O . ASP A 1 799 ? -2.053 49.217 -53.942 1.00 46.66 799 ASP A O 1
ATOM 5903 N N . GLY A 1 800 ? -1.598 47.197 -53.145 1.00 49.22 800 GLY A N 1
ATOM 5904 C CA . GLY A 1 800 ? -1.830 46.520 -54.428 1.00 49.22 800 GLY A CA 1
ATOM 5905 C C . GLY A 1 800 ? -2.518 45.172 -54.279 1.00 49.22 800 GLY A C 1
ATOM 5906 O O . GLY A 1 800 ? -1.994 44.170 -54.754 1.00 49.22 800 GLY A O 1
ATOM 5907 N N . ARG A 1 801 ? -3.659 45.132 -53.579 1.00 49.94 801 ARG A N 1
ATOM 5908 C CA . ARG A 1 801 ? -4.500 43.931 -53.410 1.00 49.94 801 ARG A CA 1
ATOM 5909 C C . ARG A 1 801 ? -5.830 44.025 -54.171 1.00 49.94 801 ARG A C 1
ATOM 5911 O O . ARG A 1 801 ? -6.839 43.529 -53.694 1.00 49.94 801 ARG A O 1
ATOM 5918 N N . GLU A 1 802 ? -5.822 44.621 -55.359 1.00 50.16 802 GLU A N 1
ATOM 5919 C CA . GLU A 1 802 ? -6.956 44.595 -56.296 1.00 50.16 802 GLU A CA 1
ATOM 5920 C C . GLU A 1 802 ? -6.445 44.532 -57.742 1.00 50.16 802 GLU A C 1
ATOM 5922 O O . GLU A 1 802 ? -6.481 45.512 -58.473 1.00 50.16 802 GLU A O 1
ATOM 5927 N N . ALA A 1 803 ? -5.885 43.385 -58.132 1.00 47.25 803 ALA A N 1
ATOM 5928 C CA . ALA A 1 803 ? -5.734 42.965 -59.533 1.00 47.25 803 ALA A CA 1
ATOM 5929 C C . ALA A 1 803 ? -5.266 41.500 -59.587 1.00 47.25 803 ALA A C 1
ATOM 5931 O O . ALA A 1 803 ? -4.260 41.163 -60.204 1.00 47.25 803 ALA A O 1
ATOM 5932 N N . ALA A 1 804 ? -5.983 40.623 -58.889 1.00 55.78 804 ALA A N 1
ATOM 5933 C CA . ALA A 1 804 ? -6.025 39.215 -59.246 1.00 55.78 804 ALA A CA 1
ATOM 5934 C C . ALA A 1 804 ? -7.384 39.011 -59.903 1.00 55.78 804 ALA A C 1
ATOM 5936 O O . ALA A 1 804 ? -8.378 39.003 -59.194 1.00 55.78 804 ALA A O 1
ATOM 5937 N N . GLU A 1 805 ? -7.415 38.976 -61.234 1.00 52.09 805 GLU A N 1
ATOM 5938 C CA . GLU A 1 805 ? -8.385 38.241 -62.056 1.00 52.09 805 GLU A CA 1
ATOM 5939 C C . GLU A 1 805 ? -8.181 38.645 -63.522 1.00 52.09 805 GLU A C 1
ATOM 5941 O O . GLU A 1 805 ? -8.276 39.821 -63.867 1.00 52.09 805 GLU A O 1
ATOM 5946 N N . ARG A 1 806 ? -7.958 37.641 -64.382 1.00 52.94 806 ARG A N 1
ATOM 5947 C CA . ARG A 1 806 ? -7.718 37.695 -65.842 1.00 52.94 806 ARG A CA 1
ATOM 5948 C C . ARG A 1 806 ? -6.256 37.800 -66.278 1.00 52.94 806 ARG A C 1
ATOM 5950 O O . ARG A 1 806 ? -5.827 38.810 -66.819 1.00 52.94 806 ARG A O 1
ATOM 5957 N N . SER A 1 807 ? -5.535 36.690 -66.145 1.00 45.19 807 SER A N 1
ATOM 5958 C CA . SER A 1 807 ? -4.623 36.239 -67.206 1.00 45.19 807 SER A CA 1
ATOM 5959 C C . SER A 1 807 ? -4.318 34.751 -67.024 1.00 45.19 807 SER A C 1
ATOM 5961 O O . SER A 1 807 ? -3.189 34.360 -66.751 1.00 45.19 807 SER A O 1
ATOM 5963 N N . GLU A 1 808 ? -5.351 33.915 -67.142 1.00 53.06 808 GLU A N 1
ATOM 5964 C CA . GLU A 1 808 ? -5.157 32.522 -67.546 1.00 53.06 808 GLU A CA 1
ATOM 5965 C C . GLU A 1 808 ? -4.850 32.538 -69.043 1.00 53.06 808 GLU A C 1
ATOM 5967 O O . GLU A 1 808 ? -5.713 32.849 -69.864 1.00 53.06 808 GLU A O 1
ATOM 5972 N N . GLY A 1 809 ? -3.599 32.275 -69.397 1.00 54.66 809 GLY A N 1
ATOM 5973 C CA . GLY A 1 809 ? -3.190 32.174 -70.786 1.00 54.66 809 GLY A CA 1
ATOM 5974 C C . GLY A 1 809 ? -1.734 32.553 -70.955 1.00 54.66 809 GLY A C 1
ATOM 5975 O O . GLY A 1 809 ? -1.392 33.727 -70.859 1.00 54.66 809 GLY A O 1
ATOM 5976 N N . GLN A 1 810 ? -0.926 31.545 -71.285 1.00 48.44 810 GLN A N 1
ATOM 5977 C CA . GLN A 1 810 ? 0.449 31.658 -71.778 1.00 48.44 810 GLN A CA 1
ATOM 5978 C C . GLN A 1 810 ? 1.556 31.619 -70.707 1.00 48.44 810 GLN A C 1
ATOM 5980 O O . GLN A 1 810 ? 2.409 32.495 -70.614 1.00 48.44 810 GLN A O 1
ATOM 5985 N N . GLU A 1 811 ? 1.592 30.514 -69.956 1.00 45.69 811 GLU A N 1
ATOM 5986 C CA . GLU A 1 811 ? 2.813 30.008 -69.316 1.00 45.69 811 GLU A CA 1
ATOM 5987 C C . GLU A 1 811 ? 3.673 29.296 -70.374 1.00 45.69 811 GLU A C 1
ATOM 5989 O O . GLU A 1 811 ? 3.621 28.082 -70.548 1.00 45.69 811 GLU A O 1
ATOM 5994 N N . GLY A 1 812 ? 4.416 30.081 -71.150 1.00 51.38 812 GLY A N 1
ATOM 5995 C CA . GLY A 1 812 ? 5.435 29.593 -72.074 1.00 51.38 812 GLY A CA 1
ATOM 5996 C C . GLY A 1 812 ? 6.722 30.381 -71.868 1.00 51.38 812 GLY A C 1
ATOM 5997 O O . GLY A 1 812 ? 6.732 31.594 -72.047 1.00 51.38 812 GLY A O 1
ATOM 5998 N N . GLU A 1 813 ? 7.787 29.681 -71.481 1.00 50.38 813 GLU A N 1
ATOM 5999 C CA . GLU A 1 813 ? 9.186 30.085 -71.699 1.00 50.38 813 GLU A CA 1
ATOM 6000 C C . GLU A 1 813 ? 9.661 31.413 -71.087 1.00 50.38 813 GLU A C 1
ATOM 6002 O O . GLU A 1 813 ? 10.502 32.115 -71.643 1.00 50.38 813 GLU A O 1
ATOM 6007 N N . ALA A 1 814 ? 9.230 31.715 -69.867 1.00 49.84 814 ALA A N 1
ATOM 6008 C CA . ALA A 1 814 ? 10.056 32.510 -68.967 1.00 49.84 814 ALA A CA 1
ATOM 6009 C C . ALA A 1 814 ? 10.451 31.631 -67.782 1.00 49.84 814 ALA A C 1
ATOM 6011 O O . ALA A 1 814 ? 9.982 31.825 -66.660 1.00 49.84 814 ALA A O 1
ATOM 6012 N N . GLU A 1 815 ? 11.345 30.668 -68.034 1.00 51.66 815 GLU A N 1
ATOM 6013 C CA . GLU A 1 815 ? 12.211 30.079 -67.007 1.00 51.66 815 GLU A CA 1
ATOM 6014 C C . GLU A 1 815 ? 13.166 31.188 -66.524 1.00 51.66 815 GLU A C 1
ATOM 6016 O O . GLU A 1 815 ? 14.366 31.222 -66.782 1.00 51.66 815 GLU A O 1
ATOM 6021 N N . ALA A 1 816 ? 12.561 32.205 -65.910 1.00 52.34 816 ALA A N 1
ATOM 6022 C CA . ALA A 1 816 ? 13.209 33.348 -65.324 1.00 52.34 816 ALA A CA 1
ATOM 6023 C C . ALA A 1 816 ? 14.204 32.802 -64.317 1.00 52.34 816 ALA A C 1
ATOM 6025 O O . ALA A 1 816 ? 13.826 32.002 -63.470 1.00 52.34 816 ALA A O 1
ATOM 6026 N N . VAL A 1 817 ? 15.459 33.222 -64.451 1.00 71.31 817 VAL A N 1
ATOM 6027 C CA . VAL A 1 817 ? 16.608 32.870 -63.614 1.00 71.31 817 VAL A CA 1
ATOM 6028 C C . VAL A 1 817 ? 16.213 32.914 -62.135 1.00 71.31 817 VAL A C 1
ATOM 6030 O O . VAL A 1 817 ? 16.294 33.951 -61.473 1.00 71.31 817 VAL A O 1
ATOM 6033 N N . TRP A 1 818 ? 15.720 31.789 -61.614 1.00 75.81 818 TRP A N 1
ATOM 6034 C CA . TRP A 1 818 ? 15.372 31.675 -60.211 1.00 75.81 818 TRP A CA 1
ATOM 6035 C C . TRP A 1 818 ? 16.688 31.742 -59.448 1.00 75.81 818 TRP A C 1
ATOM 6037 O O . TRP A 1 818 ? 17.640 31.055 -59.835 1.00 75.81 818 TRP A O 1
ATOM 6047 N N . PRO A 1 819 ? 16.775 32.553 -58.379 1.00 82.81 819 PRO A N 1
ATOM 6048 C CA . PRO A 1 819 ? 17.973 32.572 -57.563 1.00 82.81 819 PRO A CA 1
ATOM 6049 C C . PRO A 1 819 ? 18.292 31.130 -57.134 1.00 82.81 819 PRO A C 1
ATOM 6051 O O . PRO A 1 819 ? 17.364 30.383 -56.802 1.00 82.81 819 PRO A O 1
ATOM 6054 N N . PRO A 1 820 ? 19.568 30.717 -57.166 1.00 83.31 820 PRO A N 1
ATOM 6055 C CA . PRO A 1 820 ? 19.985 29.331 -56.938 1.00 83.31 820 PRO A CA 1
ATOM 6056 C C . PRO A 1 820 ? 19.482 28.787 -55.588 1.00 83.31 820 PRO A C 1
ATOM 6058 O O . PRO A 1 820 ? 19.125 27.619 -55.484 1.00 83.31 820 PRO A O 1
ATOM 6061 N N . GLU A 1 821 ? 19.291 29.663 -54.598 1.00 87.81 821 GLU A N 1
ATOM 6062 C CA . GLU A 1 821 ? 18.653 29.376 -53.304 1.00 87.81 821 GLU A CA 1
ATOM 6063 C C . GLU A 1 821 ? 17.227 28.810 -53.423 1.00 87.81 821 GLU A C 1
ATOM 6065 O O . GLU A 1 821 ? 16.830 27.966 -52.627 1.00 87.81 821 GLU A O 1
ATOM 6070 N N . ARG A 1 822 ? 16.443 29.250 -54.418 1.00 88.19 822 ARG A N 1
ATOM 6071 C CA . ARG A 1 822 ? 15.097 28.718 -54.690 1.00 88.19 822 ARG A CA 1
ATOM 6072 C C . ARG A 1 822 ? 15.132 27.436 -55.518 1.00 88.19 822 ARG A C 1
ATOM 6074 O O . ARG A 1 822 ? 14.199 26.644 -55.435 1.00 88.19 822 ARG A O 1
ATOM 6081 N N . ARG A 1 823 ? 16.196 27.224 -56.300 1.00 92.12 823 ARG A N 1
ATOM 6082 C CA . ARG A 1 823 ? 16.402 25.998 -57.089 1.00 92.12 823 ARG A CA 1
ATOM 6083 C C . ARG A 1 823 ? 16.898 24.846 -56.217 1.00 92.12 823 ARG A C 1
ATOM 6085 O O . ARG A 1 823 ? 16.557 23.701 -56.497 1.00 92.12 823 ARG A O 1
ATOM 6092 N N . LEU A 1 824 ? 17.658 25.148 -55.163 1.00 93.50 824 LEU A N 1
ATOM 6093 C CA . LEU A 1 824 ? 18.323 24.151 -54.330 1.00 93.50 824 LEU A CA 1
ATOM 6094 C C . LEU A 1 824 ? 17.362 23.157 -53.650 1.00 93.50 824 LEU A C 1
ATOM 6096 O O . LEU A 1 824 ? 17.596 21.963 -53.814 1.00 93.50 824 LEU A O 1
ATOM 6100 N N . PRO A 1 825 ? 16.267 23.562 -52.973 1.00 94.19 825 PRO A N 1
ATOM 6101 C CA . PRO A 1 825 ? 15.330 22.600 -52.388 1.00 94.19 825 PRO A CA 1
ATOM 6102 C C . PRO A 1 825 ? 14.710 21.671 -53.436 1.00 94.19 825 PRO A C 1
ATOM 6104 O O . PRO A 1 825 ? 14.581 20.477 -53.199 1.00 94.19 825 PRO A O 1
ATOM 6107 N N . GLY A 1 826 ? 14.378 22.199 -54.621 1.00 94.44 826 GLY A N 1
ATOM 6108 C CA . GLY A 1 826 ? 13.853 21.392 -55.724 1.00 94.44 826 GLY A CA 1
ATOM 6109 C C . GLY A 1 826 ? 14.894 20.433 -56.304 1.00 94.44 826 GLY A C 1
ATOM 6110 O O . GLY A 1 826 ? 14.556 19.312 -56.669 1.00 94.44 826 GLY A O 1
ATOM 6111 N N . ALA A 1 827 ? 16.161 20.846 -56.371 1.00 94.19 827 ALA A N 1
ATOM 6112 C CA . ALA A 1 827 ? 17.258 19.994 -56.820 1.00 94.19 827 ALA A CA 1
ATOM 6113 C C . ALA A 1 827 ? 17.580 18.883 -55.807 1.00 94.19 827 ALA A C 1
ATOM 6115 O O . ALA A 1 827 ? 17.706 17.731 -56.208 1.00 94.19 827 ALA A O 1
ATOM 6116 N N . LEU A 1 828 ? 17.626 19.204 -54.509 1.00 95.75 828 LEU A N 1
ATOM 6117 C CA . LEU A 1 828 ? 17.783 18.225 -53.429 1.00 95.75 828 LEU A CA 1
ATOM 6118 C C . LEU A 1 828 ? 16.608 17.237 -53.398 1.00 95.75 828 LEU A C 1
ATOM 6120 O O . LEU A 1 828 ? 16.833 16.031 -53.390 1.00 95.75 828 LEU A O 1
ATOM 6124 N N . ALA A 1 829 ? 15.367 17.719 -53.514 1.00 96.06 829 ALA A N 1
ATOM 6125 C CA . ALA A 1 829 ? 14.190 16.854 -53.573 1.00 96.06 829 ALA A CA 1
ATOM 6126 C C . ALA A 1 829 ? 14.209 15.912 -54.791 1.00 96.06 829 ALA A C 1
ATOM 6128 O O . ALA A 1 829 ? 13.882 14.734 -54.660 1.00 96.06 829 ALA A O 1
ATOM 6129 N N . ARG A 1 830 ? 14.640 16.390 -55.972 1.00 95.88 830 ARG A N 1
ATOM 6130 C CA . ARG A 1 830 ? 14.835 15.532 -57.159 1.00 95.88 830 ARG A CA 1
ATOM 6131 C C . ARG A 1 830 ? 15.921 14.479 -56.951 1.00 95.88 830 ARG A C 1
ATOM 6133 O O . ARG A 1 830 ? 15.782 13.376 -57.460 1.00 95.88 830 ARG A O 1
ATOM 6140 N N . ALA A 1 831 ? 16.949 14.805 -56.172 1.00 94.94 831 ALA A N 1
ATOM 6141 C CA . ALA A 1 831 ? 17.984 13.867 -55.757 1.00 94.94 831 ALA A CA 1
ATOM 6142 C C . ALA A 1 831 ? 17.538 12.905 -54.634 1.00 94.94 831 ALA A C 1
ATOM 6144 O O . ALA A 1 831 ? 18.342 12.110 -54.151 1.00 94.94 831 ALA A O 1
ATOM 6145 N N . GLY A 1 832 ? 16.272 12.969 -54.201 1.00 95.75 832 GLY A N 1
ATOM 6146 C CA . GLY A 1 832 ? 15.735 12.145 -53.118 1.00 95.75 832 GLY A CA 1
ATOM 6147 C C . GLY A 1 832 ? 16.154 12.590 -51.713 1.00 95.75 832 GLY A C 1
ATOM 6148 O O . GLY A 1 832 ? 15.966 11.827 -50.768 1.00 95.75 832 GLY A O 1
ATOM 6149 N N . VAL A 1 833 ? 16.712 13.796 -51.570 1.00 97.00 833 VAL A N 1
ATOM 6150 C CA . VAL A 1 833 ? 17.107 14.392 -50.288 1.00 97.00 833 VAL A CA 1
ATOM 6151 C C . VAL A 1 833 ? 15.946 15.185 -49.700 1.00 97.00 833 VAL A C 1
ATOM 6153 O O . VAL A 1 833 ? 15.430 16.101 -50.343 1.00 97.00 833 VAL A O 1
ATOM 6156 N N . GLU A 1 834 ? 15.564 14.865 -48.466 1.00 95.56 834 GLU A N 1
ATOM 6157 C CA . GLU A 1 834 ? 14.453 15.513 -47.759 1.00 95.56 834 GLU A CA 1
ATOM 6158 C C . GLU A 1 834 ? 14.922 16.363 -46.567 1.00 95.56 834 GLU A C 1
ATOM 6160 O O . GLU A 1 834 ? 14.452 17.487 -46.392 1.00 95.56 834 GLU A O 1
ATOM 6165 N N . GLU A 1 835 ? 15.864 15.863 -45.767 1.00 95.38 835 GLU A N 1
ATOM 6166 C CA . GLU A 1 835 ? 16.263 16.433 -44.475 1.00 95.38 835 GLU A CA 1
ATOM 6167 C C . GLU A 1 835 ? 17.749 16.811 -44.380 1.00 95.38 835 GLU A C 1
ATOM 6169 O O . GLU A 1 835 ? 18.126 17.570 -43.482 1.00 95.38 835 GLU A O 1
ATOM 6174 N N . LEU A 1 836 ? 18.612 16.302 -45.269 1.00 96.94 836 LEU A N 1
ATOM 6175 C CA . LEU A 1 836 ? 20.051 16.583 -45.205 1.00 96.94 836 LEU A CA 1
ATOM 6176 C C . LEU A 1 836 ? 20.360 18.060 -45.503 1.00 96.94 836 LEU A C 1
ATOM 6178 O O . LEU A 1 836 ? 19.945 18.621 -46.521 1.00 96.94 836 LEU A O 1
ATOM 6182 N N . ALA A 1 837 ? 21.140 18.697 -44.627 1.00 96.25 837 ALA A N 1
ATOM 6183 C CA . ALA A 1 837 ? 21.510 20.095 -44.790 1.00 96.25 837 ALA A CA 1
ATOM 6184 C C . ALA A 1 837 ? 22.434 20.295 -46.005 1.00 96.25 837 ALA A C 1
ATOM 6186 O O . ALA A 1 837 ? 23.304 19.478 -46.287 1.00 96.25 837 ALA A O 1
ATOM 6187 N N . ALA A 1 838 ? 22.304 21.435 -46.690 1.00 94.62 838 AL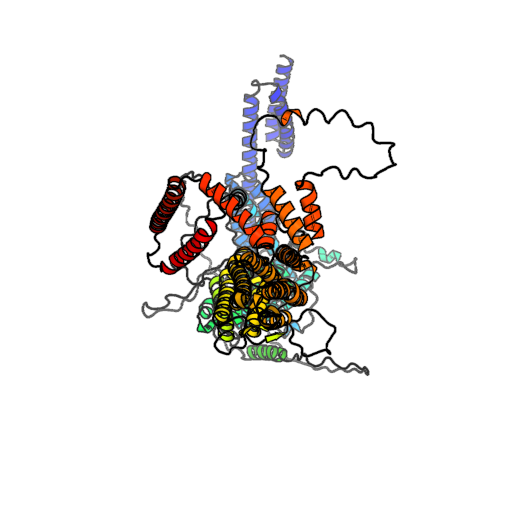A A N 1
ATOM 6188 C CA . ALA A 1 838 ? 23.137 21.792 -47.844 1.00 94.62 838 ALA A CA 1
ATOM 6189 C C . ALA A 1 838 ? 24.668 21.630 -47.643 1.00 94.62 838 ALA A C 1
ATOM 6191 O O . ALA A 1 838 ? 25.311 21.094 -48.546 1.00 94.62 838 ALA A O 1
ATOM 6192 N N . PRO A 1 839 ? 25.287 22.054 -46.518 1.00 94.62 839 PRO A N 1
ATOM 6193 C CA . PRO A 1 839 ? 26.721 21.829 -46.305 1.00 94.62 839 PRO A CA 1
ATOM 6194 C C . PRO A 1 839 ? 27.078 20.343 -46.174 1.00 94.62 839 PRO A C 1
ATOM 6196 O O . PRO A 1 839 ? 28.098 19.915 -46.712 1.00 94.62 839 PRO A O 1
ATOM 6199 N N . ASP A 1 840 ? 26.224 19.546 -45.533 1.00 96.25 840 ASP A N 1
ATOM 6200 C CA . ASP A 1 840 ? 26.437 18.106 -45.397 1.00 96.25 840 ASP A CA 1
ATOM 6201 C C . ASP A 1 840 ? 26.245 17.408 -46.749 1.00 96.25 840 ASP A C 1
ATOM 6203 O O . ASP A 1 840 ? 27.047 16.559 -47.121 1.00 96.25 840 ASP A O 1
ATOM 6207 N N . ALA A 1 841 ? 25.257 17.831 -47.545 1.00 96.62 841 ALA A N 1
ATOM 6208 C CA . ALA A 1 841 ? 25.055 17.359 -48.914 1.00 96.62 841 ALA A CA 1
ATOM 6209 C C . ALA A 1 841 ? 26.284 17.625 -49.802 1.00 96.62 841 ALA A C 1
ATOM 6211 O O . ALA A 1 841 ? 26.723 16.739 -50.538 1.00 96.62 841 ALA A O 1
ATOM 6212 N N . LEU A 1 842 ? 26.887 18.816 -49.692 1.00 95.62 842 LEU A N 1
ATOM 6213 C CA . LEU A 1 842 ? 28.146 19.147 -50.363 1.00 95.62 842 LEU A CA 1
ATOM 6214 C C . LEU A 1 842 ? 29.283 18.221 -49.899 1.00 95.62 842 LEU A C 1
ATOM 6216 O O . LEU A 1 842 ? 30.012 17.678 -50.731 1.00 95.62 842 LEU A O 1
ATOM 6220 N N . ALA A 1 843 ? 29.425 18.025 -48.586 1.00 94.94 843 ALA A N 1
ATOM 6221 C CA . ALA A 1 843 ? 30.452 17.162 -48.011 1.00 94.94 843 ALA A CA 1
ATOM 6222 C C . ALA A 1 843 ? 30.288 15.690 -48.427 1.00 94.94 843 ALA A C 1
ATOM 6224 O O . ALA A 1 843 ? 31.292 15.016 -48.653 1.00 94.94 843 ALA A O 1
ATOM 6225 N N . VAL A 1 844 ? 29.050 15.204 -48.568 1.00 97.25 844 VAL A N 1
ATOM 6226 C CA . VAL A 1 844 ? 28.729 13.854 -49.054 1.00 97.25 844 VAL A CA 1
ATOM 6227 C C . VAL A 1 844 ? 29.071 13.703 -50.536 1.00 97.25 844 VAL A C 1
ATOM 6229 O O . VAL A 1 844 ? 29.754 12.746 -50.899 1.00 97.25 844 VAL A O 1
ATOM 6232 N N . LEU A 1 845 ? 28.673 14.649 -51.396 1.00 97.00 845 LEU A N 1
ATOM 6233 C CA . LEU A 1 845 ? 29.023 14.617 -52.825 1.00 97.00 845 LEU A CA 1
ATOM 6234 C C . LEU A 1 845 ? 30.542 14.643 -53.042 1.00 97.00 845 LEU A C 1
ATOM 6236 O O . LEU A 1 845 ? 31.051 13.964 -53.932 1.00 97.00 845 LEU A O 1
ATOM 6240 N N . ALA A 1 846 ? 31.274 15.355 -52.181 1.00 95.50 846 ALA A N 1
ATOM 6241 C CA . ALA A 1 846 ? 32.733 15.387 -52.190 1.00 95.50 846 ALA A CA 1
ATOM 6242 C C . ALA A 1 846 ? 33.394 14.034 -51.869 1.00 95.50 846 ALA A C 1
ATOM 6244 O O . ALA A 1 846 ? 34.592 13.876 -52.107 1.00 95.50 846 ALA A O 1
ATOM 6245 N N . LYS A 1 847 ? 32.652 13.058 -51.324 1.00 97.00 847 LYS A N 1
ATOM 6246 C CA . LYS A 1 847 ? 33.182 11.712 -51.059 1.00 97.00 847 LYS A CA 1
ATOM 6247 C C . LYS A 1 847 ? 33.221 10.826 -52.294 1.00 97.00 847 LYS A C 1
ATOM 6249 O O . LYS A 1 847 ? 33.889 9.796 -52.249 1.00 97.00 847 LYS A O 1
ATOM 6254 N N . ARG A 1 848 ? 32.514 11.181 -53.368 1.00 97.69 848 ARG A N 1
ATOM 6255 C CA . ARG A 1 848 ? 32.458 10.338 -54.562 1.00 97.69 848 ARG A CA 1
ATOM 6256 C C . ARG A 1 848 ? 33.799 10.364 -55.315 1.00 97.69 848 ARG A C 1
ATOM 6258 O O . ARG A 1 848 ? 34.355 11.450 -55.487 1.00 97.69 848 ARG A O 1
ATOM 6265 N N . PRO A 1 849 ? 34.317 9.216 -55.789 1.00 96.75 849 PRO A N 1
ATOM 6266 C CA . PRO A 1 849 ? 35.637 9.142 -56.426 1.00 96.75 849 PRO A CA 1
ATOM 6267 C C . PRO A 1 849 ? 35.718 9.960 -57.726 1.00 96.75 849 PRO A C 1
ATOM 6269 O O . PRO A 1 849 ? 36.743 10.570 -58.017 1.00 96.75 849 PRO A O 1
ATOM 6272 N N . ASP A 1 850 ? 34.617 10.024 -58.475 1.00 96.69 850 ASP A N 1
ATOM 6273 C CA . ASP A 1 850 ? 34.459 10.759 -59.734 1.00 96.69 850 ASP A CA 1
ATOM 6274 C C . ASP A 1 850 ? 34.396 12.287 -59.553 1.00 96.69 850 ASP A C 1
ATOM 6276 O O . ASP A 1 850 ? 34.728 13.030 -60.475 1.00 96.69 850 ASP A O 1
ATOM 6280 N N . LEU A 1 851 ? 34.001 12.766 -58.367 1.00 95.69 851 LEU A N 1
ATOM 6281 C CA . LEU A 1 851 ? 33.859 14.194 -58.052 1.00 95.69 851 LEU A CA 1
ATOM 6282 C C . LEU A 1 851 ? 34.873 14.707 -57.021 1.00 95.69 851 LEU A C 1
ATOM 6284 O O . LEU A 1 851 ? 34.946 15.917 -56.793 1.00 95.69 851 LEU A O 1
ATOM 6288 N N . ALA A 1 852 ? 35.675 13.828 -56.416 1.00 92.44 852 ALA A N 1
ATOM 6289 C CA . ALA A 1 852 ? 36.615 14.172 -55.349 1.00 92.44 852 ALA A CA 1
ATOM 6290 C C . ALA A 1 852 ? 37.601 15.275 -55.766 1.00 92.44 852 ALA A C 1
ATOM 6292 O O . ALA A 1 852 ? 37.834 16.213 -55.002 1.00 92.44 852 ALA A O 1
ATOM 6293 N N . ALA A 1 853 ? 38.128 15.208 -56.995 1.00 91.50 853 ALA A N 1
ATOM 6294 C CA . ALA A 1 853 ? 39.037 16.222 -57.532 1.00 91.50 853 ALA A CA 1
ATOM 6295 C C . ALA A 1 853 ? 38.350 17.587 -57.657 1.00 91.50 853 ALA A C 1
ATOM 6297 O O . ALA A 1 853 ? 38.874 18.586 -57.176 1.00 91.50 853 ALA A O 1
ATOM 6298 N N . ALA A 1 854 ? 37.140 17.616 -58.222 1.00 90.44 854 ALA A N 1
ATOM 6299 C CA . ALA A 1 854 ? 36.377 18.848 -58.343 1.00 90.44 854 ALA A CA 1
ATOM 6300 C C . ALA A 1 854 ? 36.045 19.423 -56.962 1.00 90.44 854 ALA A C 1
ATOM 6302 O O . ALA A 1 854 ? 35.996 20.639 -56.800 1.00 90.44 854 ALA A O 1
ATOM 6303 N N . ALA A 1 855 ? 35.701 18.583 -55.982 1.00 87.12 855 ALA A N 1
ATOM 6304 C CA . ALA A 1 855 ? 35.268 19.007 -54.650 1.00 87.12 855 ALA A CA 1
ATOM 6305 C C . ALA A 1 855 ? 36.417 19.458 -53.737 1.00 87.12 855 ALA A C 1
ATOM 6307 O O . ALA A 1 855 ? 36.192 20.283 -52.848 1.00 87.12 855 ALA A O 1
ATOM 6308 N N . ALA A 1 856 ? 37.640 18.977 -53.973 1.00 85.38 856 ALA A N 1
ATOM 6309 C CA . ALA A 1 856 ? 38.831 19.412 -53.247 1.00 85.38 856 ALA A CA 1
ATOM 6310 C C . ALA A 1 856 ? 39.058 20.932 -53.356 1.00 85.38 856 ALA A C 1
ATOM 6312 O O . ALA A 1 856 ? 39.421 21.567 -52.363 1.00 85.38 856 ALA A O 1
ATOM 6313 N N . ASP A 1 857 ? 38.736 21.525 -54.510 1.00 81.94 857 ASP A N 1
ATOM 6314 C CA . ASP A 1 857 ? 38.833 22.972 -54.747 1.00 81.94 857 ASP A CA 1
ATOM 6315 C C . ASP A 1 857 ? 37.947 23.789 -53.786 1.00 81.94 857 ASP A C 1
ATOM 6317 O O . ASP A 1 857 ? 38.288 24.903 -53.392 1.00 81.94 857 ASP A O 1
ATOM 6321 N N . VAL A 1 858 ? 36.827 23.211 -53.343 1.00 74.62 858 VAL A N 1
ATOM 6322 C CA . VAL A 1 858 ? 35.854 23.855 -52.448 1.00 74.62 858 VAL A CA 1
ATOM 6323 C C . VAL A 1 858 ? 36.268 23.749 -50.984 1.00 74.62 858 VAL A C 1
ATOM 6325 O O . VAL A 1 858 ? 36.182 24.722 -50.233 1.00 74.62 858 VAL A O 1
ATOM 6328 N N . ALA A 1 859 ? 36.737 22.571 -50.567 1.00 68.12 859 ALA A N 1
ATOM 6329 C CA . ALA A 1 859 ? 37.236 22.372 -49.208 1.00 68.12 859 ALA A CA 1
ATOM 6330 C C . ALA A 1 859 ? 38.475 23.247 -48.941 1.00 68.12 859 ALA A C 1
ATOM 6332 O O . ALA A 1 859 ? 38.607 23.824 -47.858 1.00 68.12 859 ALA A O 1
ATOM 6333 N N . GLY A 1 860 ? 39.339 23.414 -49.951 1.00 67.00 860 GLY A N 1
ATOM 6334 C CA . GLY A 1 860 ? 40.480 24.330 -49.903 1.00 67.00 860 GLY A CA 1
ATOM 6335 C C . GLY A 1 860 ? 40.074 25.801 -49.749 1.00 67.00 860 GLY A C 1
ATOM 6336 O O . GLY A 1 860 ? 40.710 26.528 -48.986 1.00 67.00 860 GLY A O 1
ATOM 6337 N N . ALA A 1 861 ? 38.984 26.231 -50.393 1.00 61.88 861 ALA A N 1
ATOM 6338 C CA . ALA A 1 861 ? 38.495 27.610 -50.316 1.00 61.88 861 ALA A CA 1
ATOM 6339 C C . ALA A 1 861 ? 37.971 27.985 -48.915 1.00 61.88 861 ALA A C 1
ATOM 6341 O O . ALA A 1 861 ? 38.273 29.067 -48.411 1.00 61.88 861 ALA A O 1
ATOM 6342 N N . HIS A 1 862 ? 37.247 27.086 -48.237 1.00 57.94 862 HIS A N 1
ATOM 6343 C CA . HIS A 1 862 ? 36.757 27.335 -46.874 1.00 57.94 862 HIS A CA 1
ATOM 6344 C C . HIS A 1 862 ? 37.876 27.353 -45.821 1.00 57.94 862 HIS A C 1
ATOM 6346 O O . HIS A 1 862 ? 37.832 28.171 -44.897 1.00 57.94 862 HIS A O 1
ATOM 6352 N N . LEU A 1 863 ? 38.901 26.505 -45.973 1.00 55.53 863 LEU A N 1
ATOM 6353 C CA . LEU A 1 863 ? 40.081 26.542 -45.104 1.00 55.53 863 LEU A CA 1
ATOM 6354 C C . LEU A 1 863 ? 40.931 27.799 -45.352 1.00 55.53 863 LEU A C 1
ATOM 6356 O O . LEU A 1 863 ? 41.470 28.364 -44.402 1.00 55.53 863 LEU A O 1
ATOM 6360 N N . GLY A 1 864 ? 41.004 28.262 -46.606 1.00 54.94 864 GLY A N 1
ATOM 6361 C CA . GLY A 1 864 ? 41.676 29.505 -46.993 1.00 54.94 864 GLY A CA 1
ATOM 6362 C C . GLY A 1 864 ? 41.046 30.741 -46.350 1.00 54.94 864 GLY A C 1
ATOM 6363 O O . GLY A 1 864 ? 41.754 31.553 -45.764 1.00 54.94 864 GLY A O 1
ATOM 6364 N N . VAL A 1 865 ? 39.712 30.835 -46.333 1.00 53.38 865 VAL A N 1
ATOM 6365 C CA . VAL A 1 865 ? 38.988 31.940 -45.673 1.00 53.38 865 VAL A CA 1
ATOM 6366 C C . VAL A 1 865 ? 39.185 31.929 -44.148 1.00 53.38 865 VAL A C 1
ATOM 6368 O O . VAL A 1 865 ? 39.307 32.988 -43.534 1.00 53.38 865 VAL A O 1
ATOM 6371 N N . LEU A 1 866 ? 39.274 30.752 -43.515 1.00 50.72 866 LEU A N 1
ATOM 6372 C CA . LEU A 1 866 ? 39.613 30.642 -42.088 1.00 50.72 866 LEU A CA 1
ATOM 6373 C C . LEU A 1 866 ? 41.084 30.989 -41.800 1.00 50.72 866 LEU A C 1
ATOM 6375 O O . LEU A 1 866 ? 41.358 31.619 -40.779 1.00 50.72 866 LEU A O 1
ATOM 6379 N N . GLN A 1 867 ? 42.018 30.633 -42.689 1.00 55.53 867 GLN A N 1
ATOM 6380 C CA . GLN A 1 867 ? 43.430 31.031 -42.590 1.00 55.53 867 GLN A CA 1
ATOM 6381 C C . GLN A 1 867 ? 43.645 32.534 -42.823 1.00 55.53 867 GLN A C 1
ATOM 6383 O O . GLN A 1 867 ? 44.545 33.112 -42.218 1.00 55.53 867 GLN A O 1
ATOM 6388 N N . GLU A 1 868 ? 42.816 33.182 -43.644 1.00 51.75 868 GLU A N 1
ATOM 6389 C CA . GLU A 1 868 ? 42.867 34.633 -43.872 1.00 51.75 868 GLU A CA 1
ATOM 6390 C C . GLU A 1 868 ? 42.209 35.445 -42.743 1.00 51.75 868 GLU A C 1
ATOM 6392 O O . GLU A 1 868 ? 42.643 36.561 -42.452 1.00 51.75 868 GLU A O 1
ATOM 6397 N N . LEU A 1 869 ? 41.191 34.897 -42.067 1.00 46.72 869 LEU A N 1
ATOM 6398 C CA . LEU A 1 869 ? 40.478 35.575 -40.974 1.00 46.72 869 LEU A CA 1
ATOM 6399 C C . LEU A 1 869 ? 41.087 35.343 -39.580 1.00 46.72 869 LEU A C 1
ATOM 6401 O O . LEU A 1 869 ? 40.765 36.080 -38.645 1.00 46.72 869 LEU A O 1
ATOM 6405 N N . LEU A 1 870 ? 41.974 34.357 -39.420 1.00 45.00 870 LEU A N 1
ATOM 6406 C CA . LEU A 1 870 ? 42.691 34.095 -38.171 1.00 45.00 870 LEU A CA 1
ATOM 6407 C C . LEU A 1 870 ? 44.187 34.401 -38.345 1.00 45.00 870 LEU A C 1
ATOM 6409 O O . LEU A 1 870 ? 44.919 33.556 -38.861 1.00 45.00 870 LEU A O 1
ATOM 6413 N N . PRO A 1 871 ? 44.710 35.550 -37.864 1.00 54.97 871 PRO A N 1
ATOM 6414 C CA . PRO A 1 871 ? 46.154 35.702 -37.745 1.00 54.97 871 PRO A CA 1
ATOM 6415 C C . PRO A 1 871 ? 46.674 34.594 -36.823 1.00 54.97 871 PRO A C 1
ATOM 6417 O O . PRO A 1 871 ? 46.112 34.367 -35.751 1.00 54.97 871 PRO A O 1
ATOM 6420 N N . VAL A 1 872 ? 47.750 33.912 -37.226 1.00 58.31 872 VAL A N 1
ATOM 6421 C CA . VAL A 1 872 ? 48.327 32.729 -36.548 1.00 58.31 872 VAL A CA 1
ATOM 6422 C C . VAL A 1 872 ? 48.487 32.922 -35.025 1.00 58.31 872 VAL A C 1
ATOM 6424 O O . VAL A 1 872 ? 48.328 31.976 -34.257 1.00 58.31 872 VAL A O 1
ATOM 6427 N N . GLY A 1 873 ? 48.697 34.161 -34.561 1.00 55.50 873 GLY A N 1
ATOM 6428 C CA . GLY A 1 873 ? 48.758 34.507 -33.136 1.00 55.50 873 GLY A CA 1
ATOM 6429 C C . GLY A 1 873 ? 47.421 34.482 -32.371 1.00 55.50 873 GLY A C 1
ATOM 6430 O O . GLY A 1 873 ? 47.419 34.163 -31.185 1.00 55.50 873 GLY A O 1
ATOM 6431 N N . ALA A 1 874 ? 46.280 34.772 -33.006 1.00 51.19 874 ALA A N 1
ATOM 6432 C CA . ALA A 1 874 ? 44.970 34.795 -32.344 1.00 51.19 874 ALA A CA 1
ATOM 6433 C C . ALA A 1 874 ? 44.431 33.381 -32.086 1.00 51.19 874 ALA A C 1
ATOM 6435 O O . ALA A 1 874 ? 43.991 33.094 -30.977 1.00 51.19 874 ALA A O 1
ATOM 6436 N N . ALA A 1 875 ? 44.557 32.468 -33.056 1.00 49.66 875 ALA A N 1
ATOM 6437 C CA . ALA A 1 875 ? 44.165 31.066 -32.882 1.00 49.66 875 ALA A CA 1
ATOM 6438 C C . ALA A 1 875 ? 44.988 30.367 -31.779 1.00 49.66 875 ALA A C 1
ATOM 6440 O O . ALA A 1 875 ? 44.449 29.598 -30.981 1.00 49.66 875 ALA A O 1
ATOM 6441 N N . GLN A 1 876 ? 46.282 30.695 -31.671 1.00 53.78 876 GLN A N 1
ATOM 6442 C CA . GLN A 1 876 ? 47.160 30.186 -30.616 1.00 53.78 876 GLN A CA 1
ATOM 6443 C C . GLN A 1 876 ? 46.826 30.786 -29.236 1.00 53.78 876 GLN A C 1
ATOM 6445 O O . GLN A 1 876 ? 46.853 30.066 -28.238 1.00 53.78 876 GLN A O 1
ATOM 6450 N N . ALA A 1 877 ? 46.429 32.063 -29.169 1.00 50.75 877 ALA A N 1
ATOM 6451 C CA . ALA A 1 877 ? 45.978 32.710 -27.934 1.00 50.75 877 ALA A CA 1
ATOM 6452 C C . ALA A 1 877 ? 44.616 32.181 -27.441 1.00 50.75 877 ALA A C 1
ATOM 6454 O O . ALA A 1 877 ? 44.433 31.993 -26.240 1.00 50.75 877 ALA A O 1
ATOM 6455 N N . THR A 1 878 ? 43.672 31.879 -28.340 1.00 46.88 878 THR A N 1
ATOM 6456 C CA . THR A 1 878 ? 42.373 31.282 -27.977 1.00 46.88 878 THR A CA 1
ATOM 6457 C C . THR A 1 878 ? 42.528 29.838 -27.487 1.00 46.88 878 THR A C 1
ATOM 6459 O O . THR A 1 878 ? 41.881 29.453 -26.513 1.00 46.88 878 THR A O 1
ATOM 6462 N N . LEU A 1 879 ? 43.445 29.062 -28.080 1.00 50.53 879 LEU A N 1
ATOM 6463 C CA . LEU A 1 879 ? 43.816 27.731 -27.582 1.00 50.53 879 LEU A CA 1
ATOM 6464 C C . LEU A 1 879 ? 44.503 27.795 -26.205 1.00 50.53 879 LEU A C 1
ATOM 6466 O O . LEU A 1 879 ? 44.177 26.988 -25.335 1.00 50.53 879 LEU A O 1
ATOM 6470 N N . GLN A 1 880 ? 45.384 28.776 -25.968 1.00 58.66 880 GLN A N 1
ATOM 6471 C CA . GLN A 1 880 ? 46.026 28.983 -24.660 1.00 58.66 880 GLN A CA 1
ATOM 6472 C C . GLN A 1 880 ? 45.039 29.448 -23.571 1.00 58.66 880 GLN A C 1
ATOM 6474 O O . GLN A 1 880 ? 45.099 28.963 -22.437 1.00 58.66 880 GLN A O 1
ATOM 6479 N N . LEU A 1 881 ? 44.089 30.328 -23.908 1.00 57.12 881 LEU A N 1
ATOM 6480 C CA . LEU A 1 881 ? 43.024 30.772 -22.999 1.00 57.12 881 LEU A CA 1
ATOM 6481 C C . LEU A 1 881 ? 42.063 29.631 -22.630 1.00 57.12 881 LEU A C 1
ATOM 6483 O O . LEU A 1 881 ? 41.671 29.519 -21.468 1.00 57.12 881 LEU A O 1
ATOM 6487 N N . GLY A 1 882 ? 41.746 28.738 -23.574 1.00 52.47 882 GLY A N 1
ATOM 6488 C CA . GLY A 1 882 ? 40.946 27.538 -23.313 1.00 52.47 882 GLY A CA 1
ATOM 6489 C C . GLY A 1 882 ? 41.626 26.564 -22.345 1.00 52.47 882 GLY A C 1
ATOM 6490 O O . GLY A 1 882 ? 40.986 26.059 -21.423 1.00 52.47 882 GLY A O 1
ATOM 6491 N N . THR A 1 883 ? 42.940 26.355 -22.479 1.00 55.12 883 THR A N 1
ATOM 6492 C CA . THR A 1 883 ? 43.704 25.505 -21.547 1.00 55.12 883 THR A CA 1
ATOM 6493 C C . THR A 1 883 ? 43.830 26.103 -20.141 1.00 55.12 883 THR A C 1
ATOM 6495 O O . THR A 1 883 ? 43.775 25.359 -19.163 1.00 55.12 883 THR A O 1
ATOM 6498 N N . GLY A 1 884 ? 43.927 27.433 -20.016 1.00 58.97 884 GLY A N 1
ATOM 6499 C CA . GLY A 1 884 ? 43.984 28.116 -18.717 1.00 58.97 884 GLY A CA 1
ATOM 6500 C C . GLY A 1 884 ? 42.651 28.107 -17.959 1.00 58.97 884 GLY A C 1
ATOM 6501 O O . GLY A 1 884 ? 42.628 27.869 -16.751 1.00 58.97 884 GLY A O 1
ATOM 6502 N N . ALA A 1 885 ? 41.528 28.289 -18.664 1.00 49.09 885 ALA A N 1
ATOM 6503 C CA . ALA A 1 885 ? 40.191 28.275 -18.063 1.00 49.09 885 ALA A CA 1
ATOM 6504 C C . ALA A 1 885 ? 39.790 26.883 -17.534 1.00 49.09 885 ALA A C 1
ATOM 6506 O O . ALA A 1 885 ? 39.158 26.773 -16.482 1.00 49.09 885 ALA A O 1
ATOM 6507 N N . ILE A 1 886 ? 40.208 25.810 -18.217 1.00 49.50 886 ILE A N 1
ATOM 6508 C CA . ILE A 1 886 ? 39.954 24.424 -17.789 1.00 49.50 886 ILE A CA 1
ATOM 6509 C C . ILE A 1 886 ? 40.795 24.061 -16.551 1.00 49.50 886 ILE A C 1
ATOM 6511 O O . ILE A 1 886 ? 40.292 23.398 -15.644 1.00 49.50 886 ILE A O 1
ATOM 6515 N N . GLN A 1 887 ? 42.037 24.551 -16.452 1.00 57.91 887 GLN A N 1
ATOM 6516 C CA . GLN A 1 887 ? 42.854 24.396 -15.240 1.00 57.91 887 GLN A CA 1
ATOM 6517 C C . GLN A 1 887 ? 42.273 25.150 -14.033 1.00 57.91 887 GLN A C 1
ATOM 6519 O O . GLN A 1 887 ? 42.281 24.615 -12.925 1.00 57.91 887 GLN A O 1
ATOM 6524 N N . GLN A 1 888 ? 41.718 26.351 -14.233 1.00 55.25 888 GLN A N 1
ATOM 6525 C CA . GLN A 1 888 ? 41.055 27.104 -13.159 1.00 55.25 888 GLN A CA 1
ATOM 6526 C C . GLN A 1 888 ? 39.757 26.442 -12.673 1.00 55.25 888 GLN A C 1
ATOM 6528 O O . GLN A 1 888 ? 39.522 26.396 -11.466 1.00 55.25 888 GLN A O 1
ATOM 6533 N N . LEU A 1 889 ? 38.949 25.871 -13.574 1.00 50.59 889 LEU A N 1
ATOM 6534 C CA . LEU A 1 889 ? 37.736 25.126 -13.203 1.00 50.59 889 LEU A CA 1
ATOM 6535 C C . LEU A 1 889 ? 38.053 23.833 -12.433 1.00 50.59 889 LEU A C 1
ATOM 6537 O O . LEU A 1 889 ? 37.340 23.494 -11.489 1.00 50.59 889 LEU A O 1
ATOM 6541 N N . GLY A 1 890 ? 39.149 23.148 -12.777 1.00 56.66 890 GLY A N 1
ATOM 6542 C CA . GLY A 1 890 ? 39.637 21.990 -12.020 1.00 56.66 890 GLY A CA 1
ATOM 6543 C C . GLY A 1 890 ? 40.102 22.344 -10.600 1.00 56.66 890 GLY A C 1
ATOM 6544 O O . GLY A 1 890 ? 39.831 21.596 -9.663 1.00 56.66 890 GLY A O 1
ATOM 6545 N N . ALA A 1 891 ? 40.743 23.504 -10.421 1.00 57.31 891 ALA A N 1
ATOM 6546 C CA . ALA A 1 891 ? 41.193 23.979 -9.111 1.00 57.31 891 ALA A CA 1
ATOM 6547 C C . ALA A 1 891 ? 40.025 24.424 -8.207 1.00 57.31 891 ALA A C 1
ATOM 6549 O O . ALA A 1 891 ? 39.982 24.062 -7.034 1.00 57.31 891 ALA A O 1
ATOM 6550 N N . GLN A 1 892 ? 39.036 25.135 -8.760 1.00 56.19 892 GLN A N 1
ATOM 6551 C CA . GLN A 1 892 ? 37.862 25.597 -8.005 1.00 56.19 892 GLN A CA 1
ATOM 6552 C C . GLN A 1 892 ? 36.914 24.451 -7.611 1.00 56.19 892 GLN A C 1
ATOM 6554 O O . GLN A 1 892 ? 36.303 24.490 -6.543 1.00 56.19 892 GLN A O 1
ATOM 6559 N N . GLY A 1 893 ? 36.818 23.399 -8.433 1.00 53.03 893 GLY A N 1
ATOM 6560 C CA . GLY A 1 893 ? 36.056 22.192 -8.093 1.00 53.03 893 GLY A CA 1
ATOM 6561 C C . GLY A 1 893 ? 36.656 21.403 -6.921 1.00 53.03 893 GLY A C 1
ATOM 6562 O O . GLY A 1 893 ? 35.913 20.832 -6.123 1.00 53.03 893 GLY A O 1
ATOM 6563 N N . ALA A 1 894 ? 37.985 21.410 -6.776 1.00 50.75 894 ALA A N 1
ATOM 6564 C CA . ALA A 1 894 ? 38.678 20.742 -5.675 1.00 50.75 894 ALA A CA 1
ATOM 6565 C C . ALA A 1 894 ? 38.488 21.468 -4.326 1.00 50.75 894 ALA A C 1
ATOM 6567 O O . ALA A 1 894 ? 38.273 20.810 -3.307 1.00 50.75 894 ALA A O 1
ATOM 6568 N N . GLU A 1 895 ? 38.485 22.807 -4.313 1.00 56.44 895 GLU A N 1
ATOM 6569 C CA . GLU A 1 895 ? 38.199 23.602 -3.104 1.00 56.44 895 GLU A CA 1
ATOM 6570 C C . GLU A 1 895 ? 36.736 23.468 -2.645 1.00 56.44 895 GLU A C 1
ATOM 6572 O O . GLU A 1 895 ? 36.467 23.349 -1.448 1.00 56.44 895 GLU A O 1
ATOM 6577 N N . ALA A 1 896 ? 35.780 23.406 -3.581 1.00 49.28 896 ALA A N 1
ATOM 6578 C CA . ALA A 1 896 ? 34.360 23.235 -3.258 1.00 49.28 896 ALA A CA 1
ATOM 6579 C C . ALA A 1 896 ? 34.047 21.870 -2.612 1.00 49.28 896 ALA A C 1
ATOM 6581 O O . ALA A 1 896 ? 33.168 21.776 -1.755 1.00 49.28 896 ALA A O 1
ATOM 6582 N N . LEU A 1 897 ? 34.786 20.817 -2.979 1.00 47.31 897 LEU A N 1
ATOM 6583 C CA . LEU A 1 897 ? 34.642 19.480 -2.391 1.00 47.31 897 LEU A CA 1
ATOM 6584 C C . LEU A 1 897 ? 35.299 19.365 -1.004 1.00 47.31 897 LEU A C 1
ATOM 6586 O O . LEU A 1 897 ? 34.794 18.629 -0.157 1.00 47.31 897 LEU A O 1
ATOM 6590 N N . GLN A 1 898 ? 36.357 20.136 -0.726 1.00 57.12 898 GLN A N 1
ATOM 6591 C CA . GLN A 1 898 ? 36.961 20.223 0.612 1.00 57.12 898 GLN A CA 1
ATOM 6592 C C . GLN A 1 898 ? 36.055 20.927 1.636 1.00 57.12 898 GLN A C 1
ATOM 6594 O O . GLN A 1 898 ? 36.075 20.567 2.812 1.00 57.12 898 GLN A O 1
ATOM 6599 N N . GLY A 1 899 ? 35.208 21.866 1.203 1.00 49.81 899 GLY A N 1
ATOM 6600 C CA . GLY A 1 899 ? 34.224 22.531 2.069 1.00 49.81 899 GLY A CA 1
ATOM 6601 C C . GLY A 1 899 ? 33.056 21.643 2.528 1.00 49.81 899 GLY A C 1
ATOM 6602 O O . GLY A 1 899 ? 32.351 22.009 3.464 1.00 49.81 899 GLY A O 1
ATOM 6603 N N . LEU A 1 900 ? 32.859 20.476 1.899 1.00 57.38 900 LEU A N 1
ATOM 6604 C CA . LEU A 1 900 ? 31.746 19.552 2.169 1.00 57.38 900 LEU A CA 1
ATOM 6605 C C . LEU A 1 900 ? 32.134 18.339 3.039 1.00 57.38 900 LEU A C 1
ATOM 6607 O O . LEU A 1 900 ? 31.301 17.466 3.269 1.00 57.38 900 LEU A O 1
ATOM 6611 N N . GLY A 1 901 ? 33.373 18.272 3.542 1.00 39.59 901 GLY A N 1
ATOM 6612 C CA . GLY A 1 901 ? 33.791 17.272 4.537 1.00 39.59 901 GLY A CA 1
ATOM 6613 C C . GLY A 1 901 ? 33.871 15.819 4.043 1.00 39.59 901 GLY A C 1
ATOM 6614 O O . GLY A 1 901 ? 33.868 14.903 4.864 1.00 39.59 901 GLY A O 1
ATOM 6615 N N . LEU A 1 902 ? 33.946 15.583 2.729 1.00 49.00 902 LEU A N 1
ATOM 6616 C CA . LEU A 1 902 ? 34.058 14.235 2.154 1.00 49.00 902 LEU A CA 1
ATOM 6617 C C . LEU A 1 902 ? 35.533 13.778 2.039 1.00 49.00 902 LEU A C 1
ATOM 6619 O O . LEU A 1 902 ? 36.402 14.590 1.712 1.00 49.00 902 LEU A O 1
ATOM 6623 N N . PRO A 1 903 ? 35.849 12.489 2.288 1.00 36.06 903 PRO A N 1
ATOM 6624 C CA . PRO A 1 903 ? 37.224 11.984 2.295 1.00 36.06 903 PRO A CA 1
ATOM 6625 C C . PRO A 1 903 ? 37.856 11.908 0.890 1.00 36.06 903 PRO A C 1
ATOM 6627 O O . PRO A 1 903 ? 37.245 11.465 -0.080 1.00 36.06 903 PRO A O 1
ATOM 6630 N N . ALA A 1 904 ? 39.125 12.321 0.806 1.00 40.91 904 ALA A N 1
ATOM 6631 C CA . ALA A 1 904 ? 39.884 12.614 -0.414 1.00 40.91 904 ALA A CA 1
ATOM 6632 C C . ALA A 1 904 ? 40.452 11.390 -1.174 1.00 40.91 904 ALA A C 1
ATOM 6634 O O . ALA A 1 904 ? 41.620 11.387 -1.561 1.00 40.91 904 ALA A O 1
ATOM 6635 N N . SER A 1 905 ? 39.658 10.347 -1.424 1.00 40.53 905 SER A N 1
ATOM 6636 C CA . SER A 1 905 ? 40.132 9.196 -2.211 1.00 40.53 905 SER A CA 1
ATOM 6637 C C . SER A 1 905 ? 39.065 8.613 -3.138 1.00 40.53 905 SER A C 1
ATOM 6639 O O . SER A 1 905 ? 38.413 7.623 -2.817 1.00 40.53 905 SER A O 1
ATOM 6641 N N . LEU A 1 906 ? 38.940 9.199 -4.329 1.00 35.75 906 LEU A N 1
ATOM 6642 C CA . LEU A 1 906 ? 38.360 8.557 -5.511 1.00 35.75 906 LEU A CA 1
ATOM 6643 C C . LEU A 1 906 ? 39.364 8.674 -6.673 1.00 35.75 906 LEU A C 1
ATOM 6645 O O . LEU A 1 906 ? 40.057 9.690 -6.776 1.00 35.75 906 LEU A O 1
ATOM 6649 N N . PRO A 1 907 ? 39.504 7.647 -7.530 1.00 36.91 907 PRO A N 1
ATOM 6650 C CA . PRO A 1 907 ? 40.587 7.583 -8.500 1.00 36.91 907 PRO A CA 1
ATOM 6651 C C . PRO A 1 907 ? 40.334 8.541 -9.674 1.00 36.91 907 PRO A C 1
ATOM 6653 O O . PRO A 1 907 ? 39.392 8.381 -10.447 1.00 36.91 907 PRO A O 1
ATOM 6656 N N . MET A 1 908 ? 41.236 9.512 -9.841 1.00 41.50 908 MET A N 1
ATOM 6657 C CA . MET A 1 908 ? 41.291 10.501 -10.936 1.00 41.50 908 MET A CA 1
ATOM 6658 C C . MET A 1 908 ? 41.385 9.902 -12.357 1.00 41.50 908 MET A C 1
ATOM 6660 O O . MET A 1 908 ? 41.343 10.644 -13.337 1.00 41.50 908 MET A O 1
ATOM 6664 N N . SER A 1 909 ? 41.480 8.577 -12.508 1.00 38.69 909 SER A N 1
ATOM 6665 C CA . SER A 1 909 ? 41.628 7.914 -13.809 1.00 38.69 909 SER A CA 1
ATOM 6666 C C . SER A 1 909 ? 40.382 8.030 -14.697 1.00 38.69 909 SER A C 1
ATOM 6668 O O . SER A 1 909 ? 40.521 8.165 -15.910 1.00 38.69 909 SER A O 1
ATOM 6670 N N . GLY A 1 910 ? 39.173 8.057 -14.119 1.00 39.25 910 GLY A N 1
ATOM 6671 C CA . GLY A 1 910 ? 37.923 8.188 -14.885 1.00 39.25 910 GLY A CA 1
ATOM 6672 C C . GLY A 1 910 ? 37.700 9.591 -15.463 1.00 39.25 910 GLY A C 1
ATOM 6673 O O . GLY A 1 910 ? 37.319 9.739 -16.624 1.00 39.25 910 GLY A O 1
ATOM 6674 N N . ALA A 1 911 ? 38.015 10.635 -14.690 1.00 40.41 911 ALA A N 1
ATOM 6675 C CA . ALA A 1 911 ? 37.916 12.025 -15.143 1.00 40.41 911 ALA A CA 1
ATOM 6676 C C . ALA A 1 911 ? 38.986 12.361 -16.195 1.00 40.41 911 ALA A C 1
ATOM 6678 O O . ALA A 1 911 ? 38.715 13.102 -17.139 1.00 40.41 911 ALA A O 1
ATOM 6679 N N . GLN A 1 912 ? 40.180 11.771 -16.078 1.00 39.84 912 GLN A N 1
ATOM 6680 C CA . GLN A 1 912 ? 41.262 11.943 -17.044 1.00 39.84 912 GLN A CA 1
ATOM 6681 C C . GLN A 1 912 ? 40.984 11.208 -18.365 1.00 39.84 912 GLN A C 1
ATOM 6683 O O . GLN A 1 912 ? 41.290 11.755 -19.421 1.00 39.84 912 GLN A O 1
ATOM 6688 N N . ALA A 1 913 ? 40.337 10.037 -18.325 1.00 39.41 913 ALA A N 1
ATOM 6689 C CA . ALA A 1 913 ? 39.850 9.359 -19.524 1.00 39.41 913 ALA A CA 1
ATOM 6690 C C . ALA A 1 913 ? 38.754 10.185 -20.218 1.00 39.41 913 ALA A C 1
ATOM 6692 O O . ALA A 1 913 ? 38.876 10.455 -21.404 1.00 39.41 913 ALA A O 1
ATOM 6693 N N . SER A 1 914 ? 37.763 10.701 -19.480 1.00 36.94 914 SER A N 1
ATOM 6694 C CA . SER A 1 914 ? 36.698 11.542 -20.054 1.00 36.94 914 SER A CA 1
ATOM 6695 C C . SER A 1 914 ? 37.214 12.883 -20.607 1.00 36.94 914 SER A C 1
ATOM 6697 O O . SER A 1 914 ? 36.696 13.371 -21.610 1.00 36.94 914 SER A O 1
ATOM 6699 N N . LEU A 1 915 ? 38.265 13.461 -20.008 1.00 40.56 915 LEU A N 1
ATOM 6700 C CA . LEU A 1 915 ? 38.973 14.640 -20.530 1.00 40.56 915 LEU A CA 1
ATOM 6701 C C . LEU A 1 915 ? 39.832 14.319 -21.759 1.00 40.56 915 LEU A C 1
ATOM 6703 O O . LEU A 1 915 ? 39.929 15.151 -22.656 1.00 40.56 915 LEU A O 1
ATOM 6707 N N . GLN A 1 916 ? 40.442 13.134 -21.834 1.00 42.78 916 GLN A N 1
ATOM 6708 C CA . GLN A 1 916 ? 41.186 12.695 -23.018 1.00 42.78 916 GLN A CA 1
ATOM 6709 C C . GLN A 1 916 ? 40.251 12.375 -24.191 1.00 42.78 916 GLN A C 1
ATOM 6711 O O . GLN A 1 916 ? 40.565 12.762 -25.318 1.00 42.78 916 GLN A O 1
ATOM 6716 N N . THR A 1 917 ? 39.079 11.783 -23.936 1.00 40.59 917 THR A N 1
ATOM 6717 C CA . THR A 1 917 ? 38.016 11.608 -24.940 1.00 40.59 917 THR A CA 1
ATOM 6718 C C . THR A 1 917 ? 37.473 12.965 -25.390 1.00 40.59 917 THR A C 1
ATOM 6720 O O . THR A 1 917 ? 37.415 13.235 -26.587 1.00 40.59 917 THR A O 1
ATOM 6723 N N . GLY A 1 918 ? 37.222 13.883 -24.449 1.00 36.88 918 GLY A N 1
ATOM 6724 C CA . GLY A 1 918 ? 36.818 15.258 -24.752 1.00 36.88 918 GLY A CA 1
ATOM 6725 C C . GLY A 1 918 ? 37.880 16.070 -25.508 1.00 36.88 918 GLY A C 1
ATOM 6726 O O . GLY A 1 918 ? 37.530 16.891 -26.349 1.00 36.88 918 GLY A O 1
ATOM 6727 N N . MET A 1 919 ? 39.181 15.832 -25.285 1.00 38.12 919 MET A N 1
ATOM 6728 C CA . MET A 1 919 ? 40.267 16.453 -26.063 1.00 38.12 919 MET A CA 1
ATOM 6729 C C . MET A 1 919 ? 40.430 15.843 -27.460 1.00 38.12 919 MET A C 1
ATOM 6731 O O . MET A 1 919 ? 40.808 16.563 -28.385 1.00 38.12 919 MET A O 1
ATOM 6735 N N . ALA A 1 920 ? 40.151 14.548 -27.634 1.00 38.97 920 ALA A N 1
ATOM 6736 C CA . ALA A 1 920 ? 40.106 13.909 -28.948 1.00 38.97 920 ALA A CA 1
ATOM 6737 C C . ALA A 1 920 ? 38.919 14.435 -29.777 1.00 38.97 920 ALA A C 1
ATOM 6739 O O . ALA A 1 920 ? 39.083 14.737 -30.959 1.00 38.97 920 ALA A O 1
ATOM 6740 N N . GLU A 1 921 ? 37.768 14.657 -29.138 1.00 35.94 921 GLU A N 1
ATOM 6741 C CA . GLU A 1 921 ? 36.598 15.301 -29.745 1.00 35.94 921 GLU A CA 1
ATOM 6742 C C . GLU A 1 921 ? 36.827 16.799 -30.017 1.00 35.94 921 GLU A C 1
ATOM 6744 O O . GLU A 1 921 ? 36.492 17.279 -31.098 1.00 35.94 921 GLU A O 1
ATOM 6749 N N . LEU A 1 922 ? 37.492 17.538 -29.118 1.00 34.31 922 LEU A N 1
ATOM 6750 C CA . LEU A 1 922 ? 37.859 18.950 -29.323 1.00 34.31 922 LEU A CA 1
ATOM 6751 C C . LEU A 1 922 ? 38.902 19.152 -30.432 1.00 34.31 922 LEU A C 1
ATOM 6753 O O . LEU A 1 922 ? 38.826 20.139 -31.163 1.00 34.31 922 LEU A O 1
ATOM 6757 N N . LYS A 1 923 ? 39.848 18.220 -30.605 1.00 35.69 923 LYS A N 1
ATOM 6758 C CA . LYS A 1 923 ? 40.755 18.216 -31.767 1.00 35.69 923 LYS A CA 1
ATOM 6759 C C . LYS A 1 923 ? 40.017 17.935 -33.078 1.00 35.69 923 LYS A C 1
ATOM 6761 O O . LYS A 1 923 ? 40.451 18.437 -34.108 1.00 35.69 923 LYS A O 1
ATOM 6766 N N . GLY A 1 924 ? 38.910 17.190 -33.035 1.00 38.19 924 GLY A N 1
ATOM 6767 C CA . GLY A 1 924 ? 37.993 17.027 -34.167 1.00 38.19 924 GLY A CA 1
ATOM 6768 C C . GLY A 1 924 ? 37.109 18.257 -34.423 1.00 38.19 924 GLY A C 1
ATOM 6769 O O . GLY A 1 924 ? 36.806 18.556 -35.571 1.00 38.19 924 GLY A O 1
ATOM 6770 N N . LEU A 1 925 ? 36.747 19.008 -33.378 1.00 36.81 925 LEU A N 1
ATOM 6771 C CA . LEU A 1 925 ? 35.865 20.185 -33.445 1.00 36.81 925 LEU A CA 1
ATOM 6772 C C . LEU A 1 925 ? 36.572 21.502 -33.810 1.00 36.81 925 LEU A C 1
ATOM 6774 O O . LEU A 1 925 ? 35.900 22.481 -34.135 1.00 36.81 925 LEU A O 1
ATOM 6778 N N . ALA A 1 926 ? 37.907 21.551 -33.800 1.00 36.03 926 ALA A N 1
ATOM 6779 C CA . ALA A 1 926 ? 38.667 22.750 -34.170 1.00 36.03 926 ALA A CA 1
ATOM 6780 C C . ALA A 1 926 ? 38.511 23.159 -35.656 1.00 36.03 926 ALA A C 1
ATOM 6782 O O . ALA A 1 926 ? 38.930 24.254 -36.024 1.00 36.03 926 ALA A O 1
ATOM 6783 N N . GLY A 1 927 ? 37.882 22.319 -36.490 1.00 40.22 927 GLY A N 1
ATOM 6784 C CA . GLY A 1 927 ? 37.494 22.644 -37.869 1.00 40.22 927 GLY A CA 1
ATOM 6785 C C . GLY A 1 927 ? 36.099 23.268 -38.036 1.00 40.22 927 GLY A C 1
ATOM 6786 O O . GLY A 1 927 ? 35.856 23.876 -39.070 1.00 40.22 927 GLY A O 1
ATOM 6787 N N . ASP A 1 928 ? 35.211 23.184 -37.033 1.00 37.69 928 ASP A N 1
ATOM 6788 C CA . ASP A 1 928 ? 33.767 23.488 -37.187 1.00 37.69 928 ASP A CA 1
ATOM 6789 C C . ASP A 1 928 ? 33.211 24.521 -36.183 1.00 37.69 928 ASP A C 1
ATOM 6791 O O . ASP A 1 928 ? 31.997 24.706 -36.018 1.00 37.69 928 ASP A O 1
ATOM 6795 N N . ALA A 1 929 ? 34.088 25.257 -35.500 1.00 34.12 929 ALA A N 1
ATOM 6796 C CA . ALA A 1 929 ? 33.705 26.232 -34.482 1.00 34.12 929 ALA A CA 1
ATOM 6797 C C . ALA A 1 929 ? 33.149 27.538 -35.090 1.00 34.12 929 ALA A C 1
ATOM 6799 O O . ALA A 1 929 ? 33.802 28.577 -35.092 1.00 34.12 929 ALA A O 1
ATOM 6800 N N . GLY A 1 930 ? 31.907 27.496 -35.579 1.00 37.44 930 GLY A N 1
ATOM 6801 C CA . GLY A 1 930 ? 31.182 28.697 -3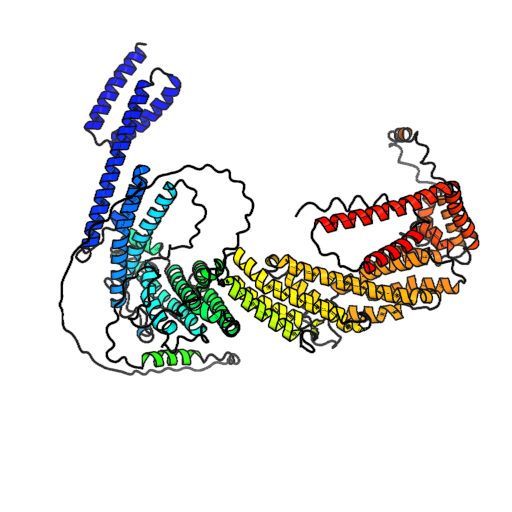6.006 1.00 37.44 930 GLY A CA 1
ATOM 6802 C C . GLY A 1 930 ? 29.681 28.719 -35.719 1.00 37.44 930 GLY A C 1
ATOM 6803 O O . GLY A 1 930 ? 29.118 29.807 -35.615 1.00 37.44 930 GLY A O 1
ATOM 6804 N N . ARG A 1 931 ? 28.990 27.572 -35.592 1.00 40.72 931 ARG A N 1
ATOM 6805 C CA . ARG A 1 931 ? 27.506 27.579 -35.643 1.00 40.72 931 ARG A CA 1
ATOM 6806 C C . ARG A 1 931 ? 26.743 26.767 -34.594 1.00 40.72 931 ARG A C 1
ATOM 6808 O O . ARG A 1 931 ? 25.530 26.926 -34.513 1.00 40.72 931 ARG A O 1
ATOM 6815 N N . LEU A 1 932 ? 27.395 25.978 -33.738 1.00 35.69 932 LEU A N 1
ATOM 6816 C CA . LEU A 1 932 ? 26.675 25.094 -32.799 1.00 35.69 932 LEU A CA 1
ATOM 6817 C C . LEU A 1 932 ? 26.420 25.666 -31.388 1.00 35.69 932 LEU A C 1
ATOM 6819 O O . LEU A 1 932 ? 25.695 25.048 -30.610 1.00 35.69 932 LEU A O 1
ATOM 6823 N N . PHE A 1 933 ? 26.927 26.857 -31.043 1.00 33.78 933 PHE A N 1
ATOM 6824 C CA . PHE A 1 933 ? 26.852 27.364 -29.659 1.00 33.78 933 PHE A CA 1
ATOM 6825 C C . PHE A 1 933 ? 25.687 28.311 -29.320 1.00 33.78 933 PHE A C 1
ATOM 6827 O O . PHE A 1 933 ? 25.493 28.624 -28.147 1.00 33.78 933 PHE A O 1
ATOM 6834 N N . THR A 1 934 ? 24.854 28.741 -30.272 1.00 35.25 934 THR A N 1
ATOM 6835 C CA . THR A 1 934 ? 23.806 29.749 -29.991 1.00 35.25 934 THR A CA 1
ATOM 6836 C C . THR A 1 934 ? 22.424 29.187 -29.632 1.00 35.25 934 THR A C 1
ATOM 6838 O O . THR A 1 934 ? 21.589 29.940 -29.135 1.00 35.25 934 THR A O 1
ATOM 6841 N N . GLY A 1 935 ? 22.166 27.883 -29.797 1.00 31.25 935 GLY A N 1
ATOM 6842 C CA . GLY A 1 935 ? 20.825 27.308 -29.575 1.00 31.25 935 GLY A CA 1
ATOM 6843 C C . GLY A 1 935 ? 20.618 26.508 -28.281 1.00 31.25 935 GLY A C 1
ATOM 6844 O O . GLY A 1 935 ? 19.514 26.492 -27.743 1.00 31.25 935 GLY A O 1
ATOM 6845 N N . ARG A 1 936 ? 21.652 25.836 -27.753 1.00 29.66 936 ARG A N 1
ATOM 6846 C CA . ARG A 1 936 ? 21.453 24.706 -26.815 1.00 29.66 936 ARG A CA 1
ATOM 6847 C C . ARG A 1 936 ? 21.638 25.017 -25.323 1.00 29.66 936 ARG A C 1
ATOM 6849 O O . ARG A 1 936 ? 21.282 24.194 -24.491 1.00 29.66 936 ARG A O 1
ATOM 6856 N N . LEU A 1 937 ? 22.131 26.206 -24.968 1.00 28.05 937 LEU A N 1
ATOM 6857 C CA . LEU A 1 937 ? 22.393 26.600 -23.570 1.00 28.05 937 LEU A CA 1
ATOM 6858 C C . LEU A 1 937 ? 21.252 27.390 -22.900 1.00 28.05 937 LEU A C 1
ATOM 6860 O O . LEU A 1 937 ? 21.326 27.677 -21.708 1.00 28.05 937 LEU A O 1
ATOM 6864 N N . ARG A 1 938 ? 20.172 27.721 -23.626 1.00 30.50 938 ARG A N 1
ATOM 6865 C CA . ARG A 1 938 ? 19.016 28.441 -23.055 1.00 30.50 938 ARG A CA 1
ATOM 6866 C C . ARG A 1 938 ? 17.896 27.543 -22.514 1.00 30.50 938 ARG A C 1
ATOM 6868 O O . ARG A 1 938 ? 17.093 28.047 -21.738 1.00 30.50 938 ARG A O 1
ATOM 6875 N N . SER A 1 939 ? 17.840 26.247 -22.849 1.00 27.62 939 SER A N 1
ATOM 6876 C CA . SER A 1 939 ? 16.752 25.362 -22.378 1.00 27.62 939 SER A CA 1
ATOM 6877 C C . SER A 1 939 ? 17.102 24.500 -21.157 1.00 27.62 939 SER A C 1
ATOM 6879 O O . SER A 1 939 ? 16.197 24.017 -20.487 1.00 27.62 939 SER A O 1
ATOM 6881 N N . THR A 1 940 ? 18.382 24.339 -20.806 1.00 30.83 940 THR A N 1
ATOM 6882 C CA . THR A 1 940 ? 18.815 23.476 -19.686 1.00 30.83 940 THR A CA 1
ATOM 6883 C C . THR A 1 940 ? 18.905 24.186 -18.330 1.00 30.83 940 THR A C 1
ATOM 6885 O O . THR A 1 940 ? 18.986 23.519 -17.304 1.00 30.83 940 THR A O 1
ATOM 6888 N N . LEU A 1 941 ? 18.809 25.521 -18.285 1.00 29.05 941 LEU A N 1
ATOM 6889 C CA . LEU A 1 941 ? 18.847 26.306 -17.037 1.00 29.05 941 LEU A CA 1
ATOM 6890 C C . LEU A 1 941 ? 17.475 26.818 -16.549 1.00 29.05 941 LEU A C 1
ATOM 6892 O O . LEU A 1 941 ? 17.407 27.437 -15.492 1.00 29.05 941 LEU A O 1
ATOM 6896 N N . ALA A 1 942 ? 16.378 26.527 -17.258 1.00 30.80 942 ALA A N 1
ATOM 6897 C CA . ALA A 1 942 ? 15.024 26.953 -16.866 1.00 30.80 942 ALA A CA 1
ATOM 6898 C C . ALA A 1 942 ? 14.170 25.854 -16.191 1.00 30.80 942 ALA A C 1
ATOM 6900 O O . ALA A 1 942 ? 13.068 26.140 -15.738 1.00 30.80 942 ALA A O 1
ATOM 6901 N N . GLY A 1 943 ? 14.660 24.611 -16.091 1.00 28.00 943 GLY A N 1
ATOM 6902 C CA . GLY A 1 943 ? 13.878 23.462 -15.603 1.00 28.00 943 GLY A CA 1
ATOM 6903 C C . GLY A 1 943 ? 14.152 23.002 -14.166 1.00 28.00 943 GLY A C 1
ATOM 6904 O O . GLY A 1 943 ? 13.632 21.969 -13.764 1.00 28.00 943 GLY A O 1
ATOM 6905 N N . ARG A 1 944 ? 14.977 23.708 -13.381 1.00 29.73 944 ARG A N 1
ATOM 6906 C CA . ARG A 1 944 ? 15.406 23.243 -12.047 1.00 29.73 944 ARG A CA 1
ATOM 6907 C C . ARG A 1 944 ? 15.085 24.256 -10.948 1.00 29.73 944 ARG A C 1
ATOM 6909 O O . ARG A 1 944 ? 15.982 24.809 -10.327 1.00 29.73 944 ARG A O 1
ATOM 6916 N N . ARG A 1 945 ? 13.791 24.521 -10.756 1.00 30.31 945 ARG A N 1
ATOM 6917 C CA . ARG A 1 945 ? 13.179 25.101 -9.544 1.00 30.31 945 ARG A CA 1
ATOM 6918 C C . ARG A 1 945 ? 11.667 24.864 -9.607 1.00 30.31 945 ARG A C 1
ATOM 6920 O O . ARG A 1 945 ? 10.977 25.701 -10.164 1.00 30.31 945 ARG A O 1
ATOM 6927 N N . VAL A 1 946 ? 11.203 23.727 -9.088 1.00 27.47 946 VAL A N 1
ATOM 6928 C CA . VAL A 1 946 ? 9.970 23.490 -8.298 1.00 27.47 946 VAL A CA 1
ATOM 6929 C C . VAL A 1 946 ? 10.042 22.014 -7.876 1.00 27.47 946 VAL A C 1
ATOM 6931 O O . VAL A 1 946 ? 10.169 21.156 -8.748 1.00 27.47 946 VAL A O 1
ATOM 6934 N N . GLY A 1 947 ? 9.981 21.745 -6.568 1.00 31.11 947 GLY A N 1
ATOM 6935 C CA . GLY A 1 947 ? 10.091 20.418 -5.951 1.00 31.11 947 GLY A CA 1
ATOM 6936 C C . GLY A 1 947 ? 11.203 20.383 -4.924 1.00 31.11 947 GLY A C 1
ATOM 6937 O O . GLY A 1 947 ? 12.287 19.885 -5.292 1.00 31.11 947 GLY A O 1
#

Organism: NCBI:txid311494

Foldseek 3Di:
DVVVVVVVVVVVVVVVVLVVCCVPDDCPVSVVVVVVVVVVVVVCCVVPDPPCVVVVVVVVVVVVVVLVVQQVVLVVLLVVLLVVQQVCLVCVVPDPDRVLVSLLCQLVSLLSHDLVCSVVSLVSSVVSLVSNLLVLLVVLLVLLVQLVQVPNDPVNLPDPDDQPDPPHSLLVNLLSLLSLLSSLVSNVSSVVSVVVSPPDCPPDPPVDDPSQSSSLLSSCVSVLVVLCVQQVDPPHPNVDLQCLLVSLVSLLVSLVSVVVVNVSSLCSLQVLDDDDPDPCPVVVPPDDPSSNVSSVVDDNQQNNLLNSLLSLQVSCLVCVLVCLDPVNLVSVVVNLLSLLVSLVSSCVRRNPNSLCSNCVQLLVQPFRDHPPDPDDDDDDDDDDPDDDDDDDDDDDDPDDDDDDPVPSVVVVVVVVVVPDDDPPPDDDDDDDDDDDDDDDDDDDDDDDDDDDDDDDDDDDDDDDDDDDDDDDDDDDDDDDDDDDDDPPDPDSDRTDLNSNLQSLQCVLLVVLCQQLPDPHQQLPWDADPPVDPDPPDDDPQQAATEGCVLVSLLVSLVSLVSSLVSRPDPVSSLVSCQRNVLSSLLSVLVSLVVQLVVDPACQVVVLSLLRSLQNLVSNLVSLVVRPSVVSNVVSSVSSVVSNVVSLVVNLVSLVVLCVVCVVVQLPDALSCVVRPQSNLVSNLRHHDLVSSLSSLLSSLLSCLCVLLVCLLPDAADQDLSSLVSNLNCLPPNVCVSSCVSDPPVSNVSNQQVNLLSLLSPDDPVLNVVLLVLLCLVVVPDPPVPPPDDPVPPVVPPPPPPPDPDDDPDDPPDCPPPDPSVVVNCVSSVVSVRDDHDSVSSNSSSCSYNSCVVVSVVVVVVLVVVVPVVDDPVNLVVVVVVVVVVVVVVVVVVVVVVVVVPDDDDDDCPVVVVVVVVVVVVVVVCVSPPDPDPPPDPVPPPPPPDDD

Sequence (947 aa):
RARLDAAGADWRRASEACRGAACARTLLDAAADAGGLLRDLQAHHNWTGSSLADVFDELGAFQRLLAKKYGLQRIVAMMEKTDAIREAAFAWRSADALPLAALEELPGICAGLPPHCRAAGLGRLQFVIGPIRTALLHSLQGVLRETGRWPLDSAAASAPPAAVSRGSAEWRAVQLCADLQRVQCVEQEARRLGSAAGGAESETCNDPPDQQAWACAALAAPLIARFRHHFCRPGSELCRMDKPEWAFRYLVDLLSDHLAEVDRWMAAVVGGGTGVETHARDALGQFSPAQLRALEQLVPSAGLSATLAQEARLFVRSRMPALVSEEDRPLLLHTLHHLARFHGDVISIGGDSAGAIAFADFDENRPVLLDDDRGGGGAEGSGHCARGGAAGPPLECPDAGEAPQDAASSLMAGIAHLKRADPDQAGAARPDEAQQEHHQSGSKIGAVSARLMAGISHLRPLAPAASGGAEAARGAGHCGAAARGQEAAPDAGPRFLDVWAAADSAFIGGKVAAATAGGGCAWRPCALHLGSSAAAGAAKEAMPCAGELATLVRDLFERARERAECLHTTSSRAAYSRQALAAGLQQVVAALRARWNMLSDPLKEAEDAALVMETLEELCRFLDGFAFSTHIVAAVDDANALRVGMIEALVASLEDAVHRVLRSISVETCVFTFVLSPGLTTFARRLRPSSFLVVARQLAGRLATTLLGQLLRQSPFSVEEELTAFVANCRDDLRQVLAAALGQEDLGPLRQLWDGCALLSLPHAEAADLLELLREVLHRPSHAGAGGGVAAAARRRSDGREAAERSEGQEGEAEAVWPPERRLPGALARAGVEELAAPDALAVLAKRPDLAAAAADVAGAHLGVLQELLPVGAAQATLQLGTGAIQQLGAQGAEALQGLGLPASLPMSGAQASLQTGMAELKGLAGDAGRLFTGRLRSTLAGRRVG

Radius of gyration: 46.77 Å; chains: 1; bounding box: 103×111×131 Å

pLDDT: mean 76.14, std 24.98, range [18.92, 98.38]

InterPro domains:
  IPR007528 RINT-1/Tip20 [PTHR13520] (124-352)